Protein 8S87 (pdb70)

InterPro domains:
  IPR006133 DNA-directed DNA polymerase, family B, exonuclease domain [PF03104] (130-278)
  IPR006134 DNA-directed DNA polymerase, family B, multifunctional domain [PF00136] (351-746)
  IPR006172 DNA-directed DNA polymerase, family B [PR00106] (400-413)
  IPR006172 DNA-directed DNA polymerase, family B [PR00106] (483-495)
  IPR006172 DNA-directed DNA polymerase, family B [PR00106] (536-544)
  IPR006172 DNA-directed DNA polymerase, family B [SM00486] (133-550)
  IPR012337 Ribonuclease H-like superfamily [SSF53098] (1-347)
  IPR017964 DNA-directed DNA polymerase, family B, conserved site [PS00116] (538-546)
  IPR023211 DNA polymerase, palm domain superfamily [G3DSA:3.90.1600.10] (383-595)
  IPR036397 Ribonuclease H superfamily [G3DSA:3.30.420.10] (131-347)
  IPR042087 DNA polymerase family B, thumb domain [G3DSA:1.10.132.60] (607-773)
  IPR043502 DNA/RNA polymerase superfamily [SSF56672] (349-761)
  IPR050240 DNA polymerase type-B [PTHR10322] (3-769)

Sequence (753 aa):
MILDTDYITEDGKPVIRIFKKENGEFKIEYDRTFEPYFYALLKDDSAIEEVKKITAERHGTVVTVKRVEKVQKKFLGRPVEVWKLYFTHPQDQPAIRDKIREHPAVIDIYEYDTPFAKRYLIDKGLVPMEGDEELKMLAFAIATLYHEGEEFAEGPILMISYADEEGARVITWKNVDLPYVDVVSTEREMIKRFLRRVVKEKDPDVLITYNGDNFDFAYLKKRCEKLGINFALGRDGSEPKIQRMGDRFAVEVKGRIHFDLYPVIRRRTINLPTYTLEAVYEAVFGQPKEKVYAEEITTAWETGENLERVARYSMEDAKVTYELGKEFLPMEAQLSRLIGQSLWDVSRSSTGNLVEWFLLRKAYERNELAPNKPDEKELARRRVKEPERGLWENIVYLDFRSLYPSIIITHNVSPDTLNREGCCGEYDVAPQVGHRFCKDLPGFIPSLLGDLLEERQKIKKKMKATIDPIERKLLDYRQRLIKILANSVYGHMGFENARWYCKECAESVTAWGREYLTMTIKEIEEKYGFKVIYSDTDGFFATIPGADAETVKKKAMEFLKYINAKLPGALELEYEGFYKRGFFVTKKKYAVIDEEGKITTRGLEIVRRDWSEIAKETQARVLEALLKDGDVEKAVRIVKEVTEKLSKYEVPPEKLVIHKQITRDLKDYKATGPHVAVAKRLAARGVKIRPGTVISYIVLKGSGRIGDRAIPFDEFDPTKHRYDAEYYIEKQVLPAVERRILRAFGYRKEDLRYQKT

Secondary structure (DSSP, 8-state):
-EEEEEEEEETTEEEEEEEEEETTEEEEEEE-----EEEEEES-GGGHHHHTT-EEEETTEEEE--EEEEEEEEETTEEEEEEEEE-SSTTHHHHHHHHHHHSTTEEEEES----HHHHHHHHTT--TT-SS----EEEEEEEE---TT--TT-SPEEEEEEEETTEEEEEESS----TTEEE-SSHHHHHHHHHHHHHHH--SEEEESSTTTTHHHHHHHHHHHHT-----STTSPPPEEEEETTEEEEE-TTSEEEEHHHHHHHHS--S---HHHHHHHHHSS--PPPPHHHHHHHHHH--SHHHHHHHHHHHHHHHHHHHHHHHHHHHHHHHHHTS-HHHHTT--HHHHHHHHHHHHHHHTTBPPPPPPPHHHHHHT---PPPPS-EEEEEEEEESSHHHHHHHHHT--TTTBT-TT-S-EEE-TTT--EEE-SS--HHHHHHHHHHHHHHHHHHHHHT---HHHHHHHHHHHHHHHHHHHHHHHHHH-TT-TT--HHHHHHHHHHHHHHHHHHHHHHHHHH--EEEEE-SSEEEEE-TT--HHHHHHHHHHHHHHHHHHS-TT--EEEEEEEEEEEEEETTEEEEE-TTS-EEEES----STTS-HHHHHHHHHHHHHHHTS--HHHHHHHHHHHHHHHHTT-S-GGGG-EEEE--S-SSS-----HHHHHHHHHHHHT----TT-EEEEEEBSSSS-HHHHEEEGGG--TTT--B-HHHIIIIIIHHHHHHHHHTTT--GGGGSPPP-

Nearest PDB structures (foldseek):
  8s87-assembly1_A  TM=1.001E+00  e=0.000E+00  Thermococcus kodakarensis KOD1
  8s84-assembly1_A  TM=8.882E-01  e=0.000E+00  Thermococcus kodakarensis KOD1
  7rsu-assembly1_A  TM=8.737E-01  e=0.000E+00  Thermococcus kodakarensis
  5omv-assembly1_A  TM=8.494E-01  e=0.000E+00  Thermococcus sp. 9oN-7
  5h12-assembly1_A  TM=9.561E-01  e=0.000E+00  Pyrococcus

Foldseek 3Di:
DWFAWDWDADPNATKIWTWDQPPNDIDIDIDRPDWDKWKWDFQDPVCVVVLQAQWFDDPHDIWGFPDKDWDWFDDLRDIDIIIITTGRYLVSLVGGVVVSCPDPGTVHMAPRDDHPGLVVLLLVVHFPLDDDDDFFEKEKDWAWQDDPPDDALPTATAWMKMQGPVAIAIEGADDDDDPRYDHDPDSVVRLVVVLVVCVVSVTQEYEYACCFAHDLVSVVVVCVVVVHQCQNAPVSHHWDWDAPDVRIGIDRHSHAYHHCHLLQVVVDDDPDRDLQVSLCVVVVDGDDDDDNVNCNVCVVVVPPVNVVRVSRRVNNVSRNVVCVVRVLLLSLLRRQLRHHSNDSSNDDLQVSLQSSLVSLCSVRRHGFFDFDDPVQLVVLPDDWFAFAKDFLKFKKFKDLQLLQLCLQQLQFSSQWPDPPAPDWDAFPPLGITGGDPDRHSLNVVLVVLVVVLVVLVVVLVVDDPVVVNVSSVSNSVSSSVSSVSSLVLLSDSRHRRHDNSSNVSSQRVQVVLQVVLQVCCCPVPQKDWGDDDRTMTMIANPPDDNVVRVVSVVVSQVVSQVVDTGNIHMDTDAIFRMWGGLTVQFIWTAHPVGDIDTTPAQDDDLQAFQLQNVLLVVLRCCCHVVVHNVVNLVSLQVSLVCLVVLNDPLNRQKGKDFDAQPLVPDDPPDLQSLQVVVCVVVPHDHDGGDIFIWFQFDDDDDSNVGIYGSVPDDPVPTRGDSVCCLPVHNLVSCQSVCVSVVDHSPSRYDDDD

Solvent-accessible surface area: 36309 Å² total; per-residue (Å²): 27,16,1,16,12,14,52,67,74,69,149,39,103,5,2,1,15,9,1,35,22,70,134,52,100,46,100,44,75,107,24,129,108,23,44,3,9,0,7,0,45,15,138,84,75,90,14,13,96,106,0,82,150,17,59,14,117,58,168,64,81,105,4,66,11,77,99,27,71,66,29,104,22,77,51,121,23,105,95,45,84,1,32,40,0,20,0,52,8,15,83,8,15,73,32,0,49,75,96,0,79,135,24,106,11,9,82,43,0,16,9,32,66,19,72,13,14,36,10,10,2,3,18,93,52,53,39,0,11,78,63,135,39,148,34,90,25,1,0,1,11,19,7,20,29,111,70,151,85,78,143,83,8,91,8,24,0,1,0,0,0,16,2,11,123,151,36,15,77,0,0,0,62,68,115,6,119,45,118,38,15,28,67,26,83,63,14,92,62,0,0,77,84,0,28,113,13,1,148,125,31,59,0,0,0,0,0,0,33,42,0,11,44,69,11,7,43,10,0,106,99,10,5,116,140,44,57,16,109,5,35,2,6,41,61,48,33,84,26,108,67,44,167,66,73,138,111,110,0,5,25,1,20,1,15,0,0,0,1,0,50,34,1,0,126,102,79,42,142,36,129,41,32,70,18,17,31,0,34,79,54,43,72,59,114,104,19,85,79,3,53,40,92,39,13,9,73,4,16,108,84,38,118,105,13,91,73,3,0,90,19,3,29,48,16,0,93,10,1,15,46,0,0,93,92,23,10,41,51,13,13,18,25,0,67,11,2,1,1,2,0,20,18,0,0,29,8,63,98,22,76,12,6,21,41,7,0,8,13,38,1,89,94,62,52,31,7,0,34,31,72,18,90,134,156,46,33,81,159,25,214,184,169,109,12,67,155,25,53,48,89,12,0,0,40,0,23,8,89,16,8,43,0,1,0,0,50,20,16,11,0,0,27,20,5,35,90,58,150,88,30,78,98,99,31,72,2,24,166,50,38,33,124,0,3,62,73,99,105,1,5,0,5,42,2,0,24,82,10,39,131,61,31,104,109,9,76,146,92,22,182,75,16,159,69,95,122,57,98,99,67,35,34,26,29,9,97,16,0,85,101,9,1,54,26,0,41,36,9,0,29,95,69,44,0,20,14,35,7,67,62,0,10,67,0,0,34,2,7,1,132,74,14,16,79,46,0,31,118,13,0,59,113,99,52,46,7,72,15,3,11,34,36,71,51,0,0,7,0,4,32,81,89,26,89,15,116,56,0,46,137,80,0,101,76,0,10,164,70,0,38,93,98,9,49,70,31,4,53,2,58,70,88,15,21,43,80,41,0,1,3,33,29,121,95,82,36,0,2,8,25,99,136,35,136,58,70,35,108,47,2,106,14,107,121,154,34,28,0,91,8,0,66,64,0,4,53,79,0,6,69,3,0,1,106,65,27,50,31,120,77,0,7,136,15,0,68,92,8,2,61,89,0,56,116,76,89,8,55,34,102,53,0,13,0,73,74,75,1,92,100,81,21,175,63,30,150,75,71,11,22,7,4,29,0,0,102,80,28,39,91,153,66,73,130,26,47,63,28,30,93,5,35,9,0,0,21,135,47,106,47,128,44,3,91,37,0,29,10,66,126,71,25,49,90,120,155,54,154,8,20,10,69,26,0,1,32,120,7,0,0,25,0,0,45,87,0,0,146,11,35,54,57,170,53,123,63,0,27,123,167,116,181

Organism: Thermococcus kodakarensis (strain ATCC BAA-918 / JCM 12380 / KOD1) (NCBI:txid69014)

B-factor: mean 66.78, std 21.39, range [34.03, 188.46]

Structure (mmCIF, N/CA/C/O backbone):
data_8S87
#
_entry.id   8S87
#
_cell.length_a   74.424
_cell.length_b   110.629
_cell.length_c   111.363
_cell.angle_alpha   90.00
_cell.angle_beta   90.00
_cell.angle_gamma   90.00
#
_symmetry.space_group_name_H-M   'P 21 21 21'
#
loop_
_entity.id
_entity.type
_entity.pdbx_description
1 polymer 'DNA polymerase'
2 non-polymer 'MAGNESIUM ION'
3 non-polymer 'SULFATE ION'
4 non-polymer 'SODIUM ION'
5 non-polymer GLYCEROL
6 water water
#
loop_
_atom_site.group_PDB
_atom_site.id
_atom_site.type_symbol
_atom_site.label_atom_id
_atom_site.label_alt_id
_atom_site.label_comp_id
_atom_site.label_asym_id
_atom_site.label_entity_id
_atom_site.label_seq_id
_atom_site.pdbx_PDB_ins_code
_atom_site.Cartn_x
_atom_site.Cartn_y
_atom_site.Cartn_z
_atom_site.occupancy
_atom_site.B_iso_or_equiv
_atom_site.auth_seq_id
_atom_site.auth_comp_id
_atom_site.auth_asym_id
_atom_site.auth_atom_id
_atom_site.pdbx_PDB_model_num
ATOM 1 N N . MET A 1 1 ? 2.515 5.889 -12.196 1.00 58.28 1 MET A N 1
ATOM 2 C CA . MET A 1 1 ? 1.409 6.718 -11.678 1.00 54.15 1 MET A CA 1
ATOM 3 C C . MET A 1 1 ? 0.141 6.374 -12.445 1.00 52.39 1 MET A C 1
ATOM 4 O O . MET A 1 1 ? 0.185 6.307 -13.649 1.00 52.02 1 MET A O 1
ATOM 20 N N . ILE A 1 2 ? -0.980 6.171 -11.750 1.00 44.97 2 ILE A N 1
ATOM 21 C CA . ILE A 1 2 ? -2.223 5.832 -12.406 1.00 44.50 2 ILE A CA 1
ATOM 22 C C . ILE A 1 2 ? -2.937 7.113 -12.826 1.00 49.46 2 ILE A C 1
ATOM 23 O O . ILE A 1 2 ? -3.145 8.040 -12.025 1.00 44.69 2 ILE A O 1
ATOM 39 N N . LEU A 1 3 ? -3.319 7.164 -14.100 1.00 45.00 3 LEU A N 1
ATOM 40 C CA . LEU A 1 3 ? -4.017 8.324 -14.643 1.00 45.18 3 LEU A CA 1
ATOM 41 C C . LEU A 1 3 ? -5.517 8.163 -14.625 1.00 41.68 3 LEU A C 1
ATOM 42 O O . LEU A 1 3 ? -6.230 9.125 -14.340 1.00 49.00 3 LEU A O 1
ATOM 58 N N . ASP A 1 4 ? -6.018 6.992 -15.006 1.00 42.87 4 ASP A N 1
ATOM 59 C CA . ASP A 1 4 ? -7.456 6.802 -15.201 1.00 40.04 4 ASP A CA 1
ATOM 60 C C . ASP A 1 4 ? -7.667 5.284 -15.236 1.00 40.80 4 ASP A C 1
ATOM 61 O O . ASP A 1 4 ? -6.712 4.506 -15.410 1.00 37.85 4 ASP A O 1
ATOM 70 N N . THR A 1 5 ? -8.936 4.881 -15.160 1.00 39.20 5 THR A N 1
ATOM 71 C CA . THR A 1 5 ? -9.332 3.514 -15.416 1.00 39.30 5 THR A CA 1
ATOM 72 C C . THR A 1 5 ? -10.685 3.505 -16.089 1.00 38.91 5 THR A C 1
ATOM 73 O O . THR A 1 5 ? -11.510 4.407 -15.867 1.00 38.62 5 THR A O 1
ATOM 84 N N . ASP A 1 6 ? -10.900 2.481 -16.921 1.00 39.75 6 ASP A N 1
ATOM 85 C CA . ASP A 1 6 ? -12.186 2.305 -17.596 1.00 39.30 6 ASP A CA 1
ATOM 86 C C . ASP A 1 6 ? -12.335 0.816 -17.805 1.00 40.00 6 ASP A C 1
ATOM 87 O O . ASP A 1 6 ? -11.533 0.040 -17.274 1.00 40.33 6 ASP A O 1
ATOM 96 N N . TYR A 1 7 ? -13.351 0.414 -18.570 1.00 39.95 7 TYR A N 1
ATOM 97 C CA . TYR A 1 7 ? -13.431 -0.942 -19.111 1.00 43.84 7 TYR A CA 1
ATOM 98 C C . TYR A 1 7 ? -13.938 -0.937 -20.576 1.00 40.56 7 TYR A C 1
ATOM 99 O O . TYR A 1 7 ? -14.774 -0.121 -21.000 1.00 38.41 7 TYR A O 1
ATOM 117 N N . ILE A 1 8 ? -13.504 -1.949 -21.294 1.00 42.74 8 ILE A N 1
ATOM 118 C CA . ILE A 1 8 ? -14.096 -2.342 -22.552 1.00 49.43 8 ILE A CA 1
ATOM 119 C C . ILE A 1 8 ? -14.725 -3.703 -22.349 1.00 47.45 8 ILE A C 1
ATOM 120 O O . ILE A 1 8 ? -14.436 -4.414 -21.397 1.00 43.31 8 ILE A O 1
ATOM 136 N N . THR A 1 9 ? -15.604 -4.064 -23.258 1.00 43.57 9 THR A N 1
ATOM 137 C CA . THR A 1 9 ? -16.258 -5.370 -23.259 1.00 46.59 9 THR A CA 1
ATOM 138 C C . THR A 1 9 ? -15.662 -6.318 -24.307 1.00 48.60 9 THR A C 1
ATOM 139 O O . THR A 1 9 ? -15.445 -5.962 -25.470 1.00 44.29 9 THR A O 1
ATOM 150 N N . GLU A 1 10 ? -15.327 -7.501 -23.864 1.00 44.18 10 GLU A N 1
ATOM 151 C CA . GLU A 1 10 ? -14.616 -8.489 -24.658 1.00 52.88 10 GLU A CA 1
ATOM 152 C C . GLU A 1 10 ? -15.393 -9.779 -24.453 1.00 56.88 10 GLU A C 1
ATOM 153 O O . GLU A 1 10 ? -15.495 -10.308 -23.324 1.00 49.79 10 GLU A O 1
ATOM 165 N N . ASP A 1 11 ? -16.037 -10.208 -25.533 1.00 52.13 11 ASP A N 1
ATOM 166 C CA . ASP A 1 11 ? -16.871 -11.415 -25.516 1.00 55.26 11 ASP A CA 1
ATOM 167 C C . ASP A 1 11 ? -17.889 -11.322 -24.376 1.00 48.62 11 ASP A C 1
ATOM 168 O O . ASP A 1 11 ? -18.240 -12.301 -23.757 1.00 47.85 11 ASP A O 1
ATOM 177 N N . GLY A 1 12 ? -18.446 -10.133 -24.194 1.00 45.86 12 GLY A N 1
ATOM 178 C CA . GLY A 1 12 ? -19.512 -9.887 -23.273 1.00 48.28 12 GLY A CA 1
ATOM 179 C C . GLY A 1 12 ? -19.059 -9.774 -21.840 1.00 48.71 12 GLY A C 1
ATOM 180 O O . GLY A 1 12 ? -19.920 -9.758 -20.978 1.00 45.76 12 GLY A O 1
ATOM 184 N N . LYS A 1 13 ? -17.746 -9.754 -21.571 1.00 46.16 13 LYS A N 1
ATOM 185 C CA . LYS A 1 13 ? -17.142 -9.648 -20.250 1.00 51.30 13 LYS A CA 1
ATOM 186 C C . LYS A 1 13 ? -16.291 -8.388 -20.114 1.00 48.71 13 LYS A C 1
ATOM 187 O O . LYS A 1 13 ? -15.598 -7.973 -21.064 1.00 44.07 13 LYS A O 1
ATOM 206 N N . PRO A 1 14 ? -16.287 -7.782 -18.935 1.00 46.13 14 PRO A N 1
ATOM 207 C CA . PRO A 1 14 ? -15.552 -6.528 -18.768 1.00 41.35 14 PRO A CA 1
ATOM 208 C C . PRO A 1 14 ? -14.065 -6.779 -18.686 1.00 40.63 14 PRO A C 1
ATOM 209 O O . PRO A 1 14 ? -13.610 -7.700 -18.017 1.00 41.98 14 PRO A O 1
ATOM 220 N N . VAL A 1 15 ? -13.302 -5.894 -19.302 1.00 39.65 15 VAL A N 1
ATOM 221 C CA . VAL A 1 15 ? -11.834 -5.907 -19.277 1.00 42.40 15 VAL A CA 1
ATOM 222 C C . VAL A 1 15 ? -11.414 -4.544 -18.722 1.00 43.50 15 VAL A C 1
ATOM 223 O O . VAL A 1 15 ? -11.578 -3.494 -19.374 1.00 42.23 15 VAL A O 1
ATOM 236 N N . ILE A 1 16 ? -10.938 -4.538 -17.486 1.00 42.86 16 ILE A N 1
ATOM 237 C CA . ILE A 1 16 ? -10.515 -3.283 -16.894 1.00 36.29 16 ILE A CA 1
ATOM 238 C C . ILE A 1 16 ? -9.240 -2.872 -17.602 1.00 39.40 16 ILE A C 1
ATOM 239 O O . ILE A 1 16 ? -8.330 -3.684 -17.796 1.00 41.80 16 ILE A O 1
ATOM 255 N N . ARG A 1 17 ? -9.151 -1.608 -17.951 1.00 36.22 17 ARG A N 1
ATOM 256 C CA . ARG A 1 17 ? -7.907 -0.992 -18.372 1.00 41.50 17 ARG A CA 1
ATOM 257 C C . ARG A 1 17 ? -7.499 0.009 -17.315 1.00 43.06 17 ARG A C 1
ATOM 258 O O . ARG A 1 17 ? -8.319 0.844 -16.881 1.00 45.16 17 ARG A O 1
ATOM 279 N N . ILE A 1 18 ? -6.213 -0.012 -16.998 1.00 40.32 18 ILE A N 1
ATOM 280 C CA . ILE A 1 18 ? -5.607 0.927 -16.100 1.00 45.06 18 ILE A CA 1
ATOM 281 C C . ILE A 1 18 ? -4.576 1.722 -16.885 1.00 41.56 18 ILE A C 1
ATOM 282 O O . ILE A 1 18 ? -3.527 1.193 -17.275 1.00 43.92 18 ILE A O 1
ATOM 298 N N . PHE A 1 19 ? -4.830 2.997 -17.051 1.00 47.08 19 PHE A N 1
ATOM 299 C CA . PHE A 1 19 ? -3.943 3.866 -17.817 1.00 51.12 19 PHE A CA 1
ATOM 300 C C . PHE A 1 19 ? -2.891 4.454 -16.883 1.00 50.12 19 PHE A C 1
ATOM 301 O O . PHE A 1 19 ? -3.240 5.132 -15.903 1.00 46.26 19 PHE A O 1
ATOM 318 N N . LYS A 1 20 ? -1.619 4.202 -17.200 1.00 48.80 20 LYS A N 1
ATOM 319 C CA . LYS A 1 20 ? -0.524 4.524 -16.327 1.00 51.83 20 LYS A CA 1
ATOM 320 C C . LYS A 1 20 ? 0.546 5.274 -17.075 1.00 57.55 20 LYS A C 1
ATOM 321 O O . LYS A 1 20 ? 0.693 5.134 -18.272 1.00 55.62 20 LYS A O 1
ATOM 340 N N . LYS A 1 21 ? 1.303 6.070 -16.334 1.00 57.79 21 LYS A N 1
ATOM 341 C CA . LYS A 1 21 ? 2.483 6.737 -16.862 1.00 62.71 21 LYS A CA 1
ATOM 342 C C . LYS A 1 21 ? 3.604 6.403 -15.885 1.00 64.60 21 LYS A C 1
ATOM 343 O O . LYS A 1 21 ? 3.554 6.820 -14.720 1.00 58.14 21 LYS A O 1
ATOM 362 N N . GLU A 1 22 ? 4.549 5.563 -16.325 1.00 66.35 22 GLU A N 1
ATOM 363 C CA . GLU A 1 22 ? 5.644 5.109 -15.469 1.00 66.48 22 GLU A CA 1
ATOM 364 C C . GLU A 1 22 ? 6.984 5.242 -16.172 1.00 69.02 22 GLU A C 1
ATOM 365 O O . GLU A 1 22 ? 7.153 4.757 -17.294 1.00 73.06 22 GLU A O 1
ATOM 377 N N . ASN A 1 23 ? 7.944 5.860 -15.492 1.00 72.53 23 ASN A N 1
ATOM 378 C CA . ASN A 1 23 ? 9.289 6.025 -16.022 1.00 74.26 23 ASN A CA 1
ATOM 379 C C . ASN A 1 23 ? 9.230 6.760 -17.369 1.00 78.01 23 ASN A C 1
ATOM 380 O O . ASN A 1 23 ? 9.911 6.399 -18.333 1.00 83.18 23 ASN A O 1
ATOM 391 N N . GLY A 1 24 ? 8.380 7.791 -17.438 1.00 79.31 24 GLY A N 1
ATOM 392 C CA . GLY A 1 24 ? 8.250 8.573 -18.653 1.00 81.17 24 GLY A CA 1
ATOM 393 C C . GLY A 1 24 ? 7.628 7.862 -19.823 1.00 77.76 24 GLY A C 1
ATOM 394 O O . GLY A 1 24 ? 7.857 8.264 -20.966 1.00 84.61 24 GLY A O 1
ATOM 398 N N . GLU A 1 25 ? 6.846 6.814 -19.580 1.00 74.44 25 GLU A N 1
ATOM 399 C CA . GLU A 1 25 ? 6.222 6.077 -20.663 1.00 74.86 25 GLU A CA 1
ATOM 400 C C . GLU A 1 25 ? 4.781 5.729 -20.320 1.00 68.00 25 GLU A C 1
ATOM 401 O O . GLU A 1 25 ? 4.480 5.279 -19.211 1.00 69.22 25 GLU A O 1
ATOM 413 N N . PHE A 1 26 ? 3.898 5.924 -21.284 1.00 58.94 26 PHE A N 1
ATOM 414 C CA . PHE A 1 26 ? 2.520 5.479 -21.157 1.00 58.26 26 PHE A CA 1
ATOM 415 C C . PHE A 1 26 ? 2.408 3.963 -21.271 1.00 56.95 26 PHE A C 1
ATOM 416 O O . PHE A 1 26 ? 3.140 3.321 -22.028 1.00 52.75 26 PHE A O 1
ATOM 433 N N . LYS A 1 27 ? 1.498 3.389 -20.489 1.00 54.46 27 LYS A N 1
ATOM 434 C CA . LYS A 1 27 ? 1.289 1.943 -20.456 1.00 53.74 27 LYS A CA 1
ATOM 435 C C . LYS A 1 27 ? -0.175 1.690 -20.126 1.00 51.50 27 LYS A C 1
ATOM 436 O O . LYS A 1 27 ? -0.795 2.412 -19.316 1.00 52.99 27 LYS A O 1
ATOM 455 N N . ILE A 1 28 ? -0.716 0.639 -20.729 1.00 42.44 28 ILE A N 1
ATOM 456 C CA . ILE A 1 28 ? -2.074 0.187 -20.438 1.00 46.28 28 ILE A CA 1
ATOM 457 C C . ILE A 1 28 ? -1.962 -1.205 -19.846 1.00 51.43 28 ILE A C 1
ATOM 458 O O . ILE A 1 28 ? -1.470 -2.113 -20.516 1.00 56.32 28 ILE A O 1
ATOM 474 N N . GLU A 1 29 ? -2.392 -1.377 -18.587 1.00 48.30 29 GLU A N 1
ATOM 475 C CA . GLU A 1 29 ? -2.488 -2.701 -17.977 1.00 45.83 29 GLU A CA 1
ATOM 476 C C . GLU A 1 29 ? -3.922 -3.195 -18.081 1.00 44.21 29 GLU A C 1
ATOM 477 O O . GLU A 1 29 ? -4.872 -2.423 -17.926 1.00 45.28 29 GLU A O 1
ATOM 489 N N . TYR A 1 30 ? -4.081 -4.475 -18.383 1.00 46.14 30 TYR A N 1
ATOM 490 C CA . TYR A 1 30 ? -5.400 -5.076 -18.487 1.00 48.97 30 TYR A CA 1
ATOM 491 C C . TYR A 1 30 ? -5.635 -6.015 -17.319 1.00 43.59 30 TYR A C 1
ATOM 492 O O . TYR A 1 30 ? -4.704 -6.668 -16.868 1.00 44.75 30 TYR A O 1
ATOM 510 N N . ASP A 1 31 ? -6.883 -6.084 -16.855 1.00 44.24 31 ASP A N 1
ATOM 511 C CA . ASP A 1 31 ? -7.304 -7.023 -15.814 1.00 46.47 31 ASP A CA 1
ATOM 512 C C . ASP A 1 31 ? -8.664 -7.563 -16.196 1.00 41.01 31 ASP A C 1
ATOM 513 O O . ASP A 1 31 ? -9.621 -6.794 -16.314 1.00 45.40 31 ASP A O 1
ATOM 522 N N . ARG A 1 32 ? -8.720 -8.852 -16.502 1.00 44.50 32 ARG A N 1
ATOM 523 C CA . ARG A 1 32 ? -9.950 -9.538 -16.872 1.00 47.03 32 ARG A CA 1
ATOM 524 C C . ARG A 1 32 ? -10.560 -10.339 -15.721 1.00 50.14 32 ARG A C 1
ATOM 525 O O . ARG A 1 32 ? -11.590 -11.022 -15.925 1.00 48.15 32 ARG A O 1
ATOM 546 N N . THR A 1 33 ? -9.977 -10.238 -14.513 1.00 45.76 33 THR A N 1
ATOM 547 C CA . THR A 1 33 ? -10.391 -11.084 -13.389 1.00 52.73 33 THR A CA 1
ATOM 548 C C . THR A 1 33 ? -11.421 -10.440 -12.464 1.00 51.60 33 THR A C 1
ATOM 549 O O . THR A 1 33 ? -11.917 -11.117 -11.564 1.00 50.44 33 THR A O 1
ATOM 560 N N . PHE A 1 34 ? -11.766 -9.173 -12.649 1.00 51.52 34 PHE A N 1
ATOM 561 C CA . PHE A 1 34 ? -12.616 -8.492 -11.686 1.00 50.80 34 PHE A CA 1
ATOM 562 C C . PHE A 1 34 ? -14.065 -8.626 -12.113 1.00 51.29 34 PHE A C 1
ATOM 563 O O . PHE A 1 34 ? -14.364 -8.500 -13.301 1.00 50.24 34 PHE A O 1
ATOM 580 N N . GLU A 1 35 ? -14.967 -8.885 -11.142 1.00 45.66 35 GLU A N 1
ATOM 581 C CA . GLU A 1 35 ? -16.360 -9.193 -11.453 1.00 48.23 35 GLU A CA 1
ATOM 582 C C . GLU A 1 35 ? -17.371 -8.205 -10.865 1.00 53.00 35 GLU A C 1
ATOM 583 O O . GLU A 1 35 ? -17.334 -7.919 -9.649 1.00 44.32 35 GLU A O 1
ATOM 595 N N . PRO A 1 36 ? -18.317 -7.703 -11.683 1.00 51.99 36 PRO A N 1
ATOM 596 C CA . PRO A 1 36 ? -19.387 -6.852 -11.141 1.00 49.41 36 PRO A CA 1
ATOM 597 C C . PRO A 1 36 ? -20.088 -7.584 -10.013 1.00 46.38 36 PRO A C 1
ATOM 598 O O . PRO A 1 36 ? -20.276 -8.801 -10.120 1.00 39.28 36 PRO A O 1
ATOM 609 N N . TYR A 1 37 ? -20.599 -6.818 -9.020 1.00 38.60 37 TYR A N 1
ATOM 610 C CA . TYR A 1 37 ? -21.376 -7.430 -7.925 1.00 44.27 37 TYR A CA 1
ATOM 611 C C . TYR A 1 37 ? -22.149 -6.360 -7.183 1.00 42.07 37 TYR A C 1
ATOM 612 O O . TYR A 1 37 ? -21.805 -5.173 -7.250 1.00 39.99 37 TYR A O 1
ATOM 630 N N . PHE A 1 38 ? -23.188 -6.791 -6.459 1.00 42.96 38 PHE A N 1
ATOM 631 C CA . PHE A 1 38 ? -23.707 -6.009 -5.330 1.00 41.11 38 PHE A CA 1
ATOM 632 C C . PHE A 1 38 ? -24.239 -6.958 -4.252 1.00 43.07 38 PHE A C 1
ATOM 633 O O . PHE A 1 38 ? -24.151 -8.178 -4.382 1.00 39.98 38 PHE A O 1
ATOM 650 N N . TYR A 1 39 ? -24.740 -6.386 -3.151 1.00 41.54 39 TYR A N 1
ATOM 651 C CA . TYR A 1 39 ? -25.124 -7.169 -1.976 1.00 40.39 39 TYR A CA 1
ATOM 652 C C . TYR A 1 39 ? -26.645 -7.204 -1.787 1.00 42.65 39 TYR A C 1
ATOM 653 O O . TYR A 1 39 ? -27.352 -6.255 -2.117 1.00 44.96 39 TYR A O 1
ATOM 671 N N . ALA A 1 40 ? -27.156 -8.299 -1.228 1.00 42.93 40 ALA A N 1
ATOM 672 C CA . ALA A 1 40 ? -28.564 -8.401 -0.866 1.00 42.21 40 ALA A CA 1
ATOM 673 C C . ALA A 1 40 ? -28.642 -8.961 0.550 1.00 49.83 40 ALA A C 1
ATOM 674 O O . ALA A 1 40 ? -27.848 -9.833 0.908 1.00 48.00 40 ALA A O 1
ATOM 681 N N . LEU A 1 41 ? -29.549 -8.400 1.362 1.00 46.14 41 LEU A N 1
ATOM 682 C CA . LEU A 1 41 ? -29.951 -8.931 2.651 1.00 48.87 41 LEU A CA 1
ATOM 683 C C . LEU A 1 41 ? -31.295 -9.620 2.451 1.00 50.87 41 LEU A C 1
ATOM 684 O O . LEU A 1 41 ? -32.230 -9.024 1.902 1.00 51.15 41 LEU A O 1
ATOM 700 N N . LEU A 1 42 ? -31.389 -10.867 2.895 1.00 56.03 42 LEU A N 1
ATOM 701 C CA . LEU A 1 42 ? -32.576 -11.684 2.685 1.00 64.52 42 LEU A CA 1
ATOM 702 C C . LEU A 1 42 ? -33.257 -11.993 4.015 1.00 66.55 42 LEU A C 1
ATOM 703 O O . LEU A 1 42 ? -32.643 -11.920 5.082 1.00 60.93 42 LEU A O 1
ATOM 719 N N . LYS A 1 43 ? -34.552 -12.313 3.940 1.00 67.18 43 LYS A N 1
ATOM 720 C CA . LYS A 1 43 ? -35.311 -12.651 5.140 1.00 77.39 43 LYS A CA 1
ATOM 721 C C . LYS A 1 43 ? -34.983 -14.068 5.581 1.00 77.86 43 LYS A C 1
ATOM 722 O O . LYS A 1 43 ? -34.713 -14.312 6.754 1.00 81.16 43 LYS A O 1
ATOM 741 N N . ASP A 1 44 ? -34.983 -15.010 4.642 1.00 82.28 44 ASP A N 1
ATOM 742 C CA . ASP A 1 44 ? -34.645 -16.411 4.887 1.00 86.93 44 ASP A CA 1
ATOM 743 C C . ASP A 1 44 ? -33.521 -16.793 3.939 1.00 84.37 44 ASP A C 1
ATOM 744 O O . ASP A 1 44 ? -33.690 -16.751 2.706 1.00 81.32 44 ASP A O 1
ATOM 753 N N . ASP A 1 45 ? -32.369 -17.129 4.515 1.00 76.86 45 ASP A N 1
ATOM 754 C CA . ASP A 1 45 ? -31.261 -17.636 3.719 1.00 83.47 45 ASP A CA 1
ATOM 755 C C . ASP A 1 45 ? -31.750 -18.630 2.665 1.00 85.34 45 ASP A C 1
ATOM 756 O O . ASP A 1 45 ? -31.240 -18.659 1.534 1.00 80.44 45 ASP A O 1
ATOM 765 N N . SER A 1 46 ? -32.763 -19.428 3.035 1.00 86.59 46 SER A N 1
ATOM 766 C CA . SER A 1 46 ? -33.318 -20.432 2.138 1.00 81.73 46 SER A CA 1
ATOM 767 C C . SER A 1 46 ? -33.718 -19.848 0.794 1.00 83.39 46 SER A C 1
ATOM 768 O O . SER A 1 46 ? -33.586 -20.524 -0.235 1.00 80.16 46 SER A O 1
ATOM 776 N N . ALA A 1 47 ? -34.187 -18.595 0.775 1.00 74.99 47 ALA A N 1
ATOM 777 C CA . ALA A 1 47 ? -34.693 -18.013 -0.463 1.00 76.68 47 ALA A CA 1
ATOM 778 C C . ALA A 1 47 ? -33.605 -17.771 -1.502 1.00 70.77 47 ALA A C 1
ATOM 779 O O . ALA A 1 47 ? -33.932 -17.458 -2.653 1.00 71.85 47 ALA A O 1
ATOM 786 N N . ILE A 1 48 ? -32.332 -17.909 -1.131 1.00 70.90 48 ILE A N 1
ATOM 787 C CA . ILE A 1 48 ? -31.238 -17.658 -2.068 1.00 66.90 48 ILE A CA 1
ATOM 788 C C . ILE A 1 48 ? -31.421 -18.463 -3.334 1.00 67.15 48 ILE A C 1
ATOM 789 O O . ILE A 1 48 ? -31.002 -18.036 -4.405 1.00 64.15 48 ILE A O 1
ATOM 805 N N . GLU A 1 49 ? -32.046 -19.634 -3.240 1.00 68.68 49 GLU A N 1
ATOM 806 C CA . GLU A 1 49 ? -32.166 -20.488 -4.414 1.00 72.95 49 GLU A CA 1
ATOM 807 C C . GLU A 1 49 ? -33.164 -19.912 -5.405 1.00 73.48 49 GLU A C 1
ATOM 808 O O . GLU A 1 49 ? -32.948 -19.982 -6.623 1.00 72.36 49 GLU A O 1
ATOM 820 N N . GLU A 1 50 ? -34.243 -19.305 -4.896 1.00 73.66 50 GLU A N 1
ATOM 821 C CA . GLU A 1 50 ? -35.131 -18.529 -5.757 1.00 72.15 50 GLU A CA 1
ATOM 822 C C . GLU A 1 50 ? -34.430 -17.272 -6.273 1.00 70.89 50 GLU A C 1
ATOM 823 O O . GLU A 1 50 ? -34.492 -16.946 -7.474 1.00 66.63 50 GLU A O 1
ATOM 835 N N . VAL A 1 51 ? -33.727 -16.571 -5.379 1.00 69.37 51 VAL A N 1
ATOM 836 C CA . VAL A 1 51 ? -33.105 -15.309 -5.764 1.00 72.62 51 VAL A CA 1
ATOM 837 C C . VAL A 1 51 ? -32.030 -15.555 -6.813 1.00 68.25 51 VAL A C 1
ATOM 838 O O . VAL A 1 51 ? -31.798 -14.718 -7.704 1.00 65.03 51 VAL A O 1
ATOM 851 N N . LYS A 1 52 ? -31.365 -16.704 -6.732 1.00 70.40 52 LYS A N 1
ATOM 852 C CA . LYS A 1 52 ? -30.349 -17.053 -7.714 1.00 70.21 52 LYS A CA 1
ATOM 853 C C . LYS A 1 52 ? -30.936 -17.266 -9.098 1.00 67.43 52 LYS A C 1
ATOM 854 O O . LYS A 1 52 ? -30.193 -17.221 -10.081 1.00 62.39 52 LYS A O 1
ATOM 873 N N . LYS A 1 53 ? -32.237 -17.500 -9.199 1.00 67.56 53 LYS A N 1
ATOM 874 C CA . LYS A 1 53 ? -32.865 -17.772 -10.491 1.00 70.68 53 LYS A CA 1
ATOM 875 C C . LYS A 1 53 ? -33.514 -16.538 -11.093 1.00 70.60 53 LYS A C 1
ATOM 876 O O . LYS A 1 53 ? -34.049 -16.626 -12.199 1.00 68.61 53 LYS A O 1
ATOM 895 N N . ILE A 1 54 ? -33.494 -15.396 -10.390 1.00 65.95 54 ILE A N 1
ATOM 896 C CA . ILE A 1 54 ? -34.062 -14.176 -10.947 1.00 61.95 54 ILE A CA 1
ATOM 897 C C . ILE A 1 54 ? -33.349 -13.828 -12.251 1.00 61.43 54 ILE A C 1
ATOM 898 O O . ILE A 1 54 ? -32.114 -13.940 -12.364 1.00 61.64 54 ILE A O 1
ATOM 914 N N . THR A 1 55 ? -34.126 -13.403 -13.251 1.00 58.97 55 THR A N 1
ATOM 915 C CA . THR A 1 55 ? -33.532 -12.986 -14.514 1.00 62.31 55 THR A CA 1
ATOM 916 C C . THR A 1 55 ? -34.181 -11.723 -15.043 1.00 63.39 55 THR A C 1
ATOM 917 O O . THR A 1 55 ? -35.341 -11.432 -14.754 1.00 64.05 55 THR A O 1
ATOM 928 N N . ALA A 1 56 ? -33.432 -11.014 -15.880 1.00 58.83 56 ALA A N 1
ATOM 929 C CA . ALA A 1 56 ? -33.931 -9.858 -16.593 1.00 61.84 56 ALA A CA 1
ATOM 930 C C . ALA A 1 56 ? -33.381 -9.932 -18.015 1.00 67.14 56 ALA A C 1
ATOM 931 O O . ALA A 1 56 ? -32.631 -10.845 -18.368 1.00 66.17 56 ALA A O 1
ATOM 938 N N . GLU A 1 57 ? -33.744 -8.956 -18.837 1.00 71.53 57 GLU A N 1
ATOM 939 C CA . GLU A 1 57 ? -33.289 -8.888 -20.215 1.00 74.10 57 GLU A CA 1
ATOM 940 C C . GLU A 1 57 ? -32.678 -7.516 -20.482 1.00 76.85 57 GLU A C 1
ATOM 941 O O . GLU A 1 57 ? -33.279 -6.482 -20.166 1.00 71.95 57 GLU A O 1
ATOM 953 N N . ARG A 1 58 ? -31.473 -7.519 -21.042 1.00 80.24 58 ARG A N 1
ATOM 954 C CA . ARG A 1 58 ? -30.772 -6.320 -21.480 1.00 88.75 58 ARG A CA 1
ATOM 955 C C . ARG A 1 58 ? -30.550 -6.458 -22.981 1.00 93.94 58 ARG A C 1
ATOM 956 O O . ARG A 1 58 ? -30.012 -7.473 -23.439 1.00 90.69 58 ARG A O 1
ATOM 977 N N . HIS A 1 59 ? -30.947 -5.436 -23.744 1.00 97.07 59 HIS A N 1
ATOM 978 C CA . HIS A 1 59 ? -30.967 -5.520 -25.206 1.00 95.37 59 HIS A CA 1
ATOM 979 C C . HIS A 1 59 ? -31.844 -6.723 -25.527 1.00 93.78 59 HIS A C 1
ATOM 980 O O . HIS A 1 59 ? -33.024 -6.730 -25.128 1.00 97.93 59 HIS A O 1
ATOM 994 N N . GLY A 1 60 ? -31.331 -7.762 -26.179 1.00 81.05 60 GLY A N 1
ATOM 995 C CA . GLY A 1 60 ? -32.158 -8.920 -26.464 1.00 86.72 60 GLY A CA 1
ATOM 996 C C . GLY A 1 60 ? -31.655 -10.192 -25.815 1.00 87.95 60 GLY A C 1
ATOM 997 O O . GLY A 1 60 ? -31.973 -11.304 -26.252 1.00 84.22 60 GLY A O 1
ATOM 1001 N N . THR A 1 6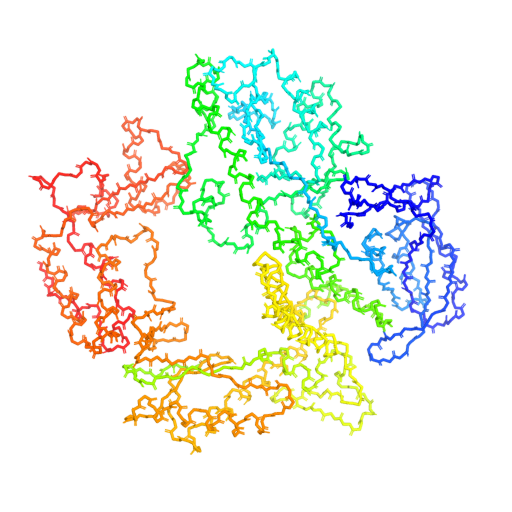1 ? -30.883 -10.034 -24.748 1.00 85.15 61 THR A N 1
ATOM 1002 C CA . THR A 1 61 ? -30.207 -11.139 -24.095 1.00 80.55 61 THR A CA 1
ATOM 1003 C C . THR A 1 61 ? -30.682 -11.277 -22.651 1.00 80.63 61 THR A C 1
ATOM 1004 O O . THR A 1 61 ? -31.113 -10.307 -22.013 1.00 79.06 61 THR A O 1
ATOM 1015 N N . VAL A 1 62 ? -30.572 -12.488 -22.131 1.00 71.79 62 VAL A N 1
ATOM 1016 C CA . VAL A 1 62 ? -31.047 -12.805 -20.792 1.00 69.12 62 VAL A CA 1
ATOM 1017 C C . VAL A 1 62 ? -29.957 -12.484 -19.783 1.00 64.42 62 VAL A C 1
ATOM 1018 O O . VAL A 1 62 ? -28.808 -12.900 -19.945 1.00 66.39 62 VAL A O 1
ATOM 1031 N N . VAL A 1 63 ? -30.324 -11.776 -18.724 1.00 63.33 63 VAL A N 1
ATOM 1032 C CA . VAL A 1 63 ? -29.409 -11.433 -17.638 1.00 58.57 63 VAL A CA 1
ATOM 1033 C C . VAL A 1 63 ? -29.695 -12.337 -16.445 1.00 55.20 63 VAL A C 1
ATOM 1034 O O . VAL A 1 63 ? -30.847 -12.447 -15.989 1.00 57.19 63 VAL A O 1
ATOM 1047 N N . THR A 1 64 ? -28.649 -12.964 -15.925 1.00 55.76 64 THR A N 1
ATOM 1048 C CA . THR A 1 64 ? -28.789 -13.856 -14.778 1.00 59.97 64 THR A CA 1
ATOM 1049 C C . THR A 1 64 ? -27.833 -13.475 -13.650 1.00 57.45 64 THR A C 1
ATOM 1050 O O . THR A 1 64 ? -26.846 -12.770 -13.850 1.00 54.27 64 THR A O 1
ATOM 1061 N N . VAL A 1 65 ? -28.112 -13.987 -12.455 1.00 53.05 65 VAL A N 1
ATOM 1062 C CA . VAL A 1 65 ? -27.132 -13.932 -11.376 1.00 52.93 65 VAL A CA 1
ATOM 1063 C C . VAL A 1 65 ? -26.034 -14.946 -11.659 1.00 50.60 65 VAL A C 1
ATOM 1064 O O . VAL A 1 65 ? -26.283 -16.152 -11.598 1.00 52.77 65 VAL A O 1
ATOM 1077 N N . LYS A 1 66 ? -24.793 -14.473 -11.826 1.00 50.23 66 LYS A N 1
ATOM 1078 C CA . LYS A 1 66 ? -23.719 -15.407 -12.167 1.00 53.55 66 LYS A CA 1
ATOM 1079 C C . LYS A 1 66 ? -23.415 -16.368 -11.029 1.00 53.72 66 LYS A C 1
ATOM 1080 O O . LYS A 1 66 ? -23.218 -17.565 -11.255 1.00 54.96 66 LYS A O 1
ATOM 1099 N N . ARG A 1 67 ? -23.360 -15.874 -9.803 1.00 51.92 67 ARG A N 1
ATOM 1100 C CA . ARG A 1 67 ? -22.894 -16.686 -8.678 1.00 50.44 67 ARG A CA 1
ATOM 1101 C C . ARG A 1 67 ? -23.194 -15.890 -7.418 1.00 49.92 67 ARG A C 1
ATOM 1102 O O . ARG A 1 67 ? -23.329 -14.657 -7.468 1.00 44.73 67 ARG A O 1
ATOM 1123 N N . VAL A 1 68 ? -23.279 -16.593 -6.283 1.00 46.11 68 VAL A N 1
ATOM 1124 C CA . VAL A 1 68 ? -23.516 -15.914 -5.002 1.00 48.86 68 VAL A CA 1
ATOM 1125 C C . VAL A 1 68 ? -22.521 -16.411 -3.964 1.00 50.78 68 VAL A C 1
ATOM 1126 O O . VAL A 1 68 ? -21.969 -17.504 -4.066 1.00 50.00 68 VAL A O 1
ATOM 1139 N N . GLU A 1 69 ? -22.337 -15.606 -2.930 1.00 55.80 69 GLU A N 1
ATOM 1140 C CA . GLU A 1 69 ? -21.373 -15.911 -1.885 1.00 52.24 69 GLU A CA 1
ATOM 1141 C C . GLU A 1 69 ? -21.868 -15.219 -0.613 1.00 56.20 69 GLU A C 1
ATOM 1142 O O . GLU A 1 69 ? -22.119 -14.007 -0.601 1.00 51.72 69 GLU A O 1
ATOM 1154 N N . LYS A 1 70 ? -22.050 -15.992 0.455 1.00 52.23 70 LYS A N 1
ATOM 1155 C CA . LYS A 1 70 ? -22.399 -15.412 1.747 1.00 49.58 70 LYS A CA 1
ATOM 1156 C C . LYS A 1 70 ? -21.169 -14.757 2.343 1.00 46.54 70 LYS A C 1
ATOM 1157 O O . LYS A 1 70 ? -20.083 -15.340 2.341 1.00 50.81 70 LYS A O 1
ATOM 1176 N N . VAL A 1 71 ? -21.323 -13.511 2.798 1.00 48.78 71 VAL A N 1
ATOM 1177 C CA . VAL A 1 71 ? -20.223 -12.746 3.351 1.00 44.16 71 VAL A CA 1
ATOM 1178 C C . VAL A 1 71 ? -20.705 -12.134 4.661 1.00 46.87 71 VAL A C 1
ATOM 1179 O O . VAL A 1 71 ? -21.905 -12.008 4.927 1.00 44.96 71 VAL A O 1
ATOM 1192 N N . GLN A 1 72 ? -19.743 -11.714 5.461 1.00 47.03 72 GLN A N 1
ATOM 1193 C CA . GLN A 1 72 ? -19.992 -11.004 6.712 1.00 51.46 72 GLN A CA 1
ATOM 1194 C C . GLN A 1 72 ? -19.364 -9.609 6.646 1.00 49.67 72 GLN A C 1
ATOM 1195 O O . GLN A 1 72 ? -18.169 -9.459 6.335 1.00 49.36 72 GLN A O 1
ATOM 1209 N N . LYS A 1 73 ? -20.184 -8.582 6.885 1.00 47.33 73 LYS A N 1
ATOM 1210 C CA . LYS A 1 73 ? -19.716 -7.203 6.901 1.00 47.49 73 LYS A CA 1
ATOM 1211 C C . LYS A 1 73 ? -20.375 -6.461 8.075 1.00 49.75 73 LYS A C 1
ATOM 1212 O O . LYS A 1 73 ? -21.341 -6.925 8.679 1.00 49.33 73 LYS A O 1
ATOM 1231 N N . LYS A 1 74 ? -19.886 -5.255 8.333 1.00 52.08 74 LYS A N 1
ATOM 1232 C CA . LYS A 1 74 ? -20.418 -4.405 9.395 1.00 54.83 74 LYS A CA 1
ATOM 1233 C C . LYS A 1 74 ? -21.532 -3.512 8.872 1.00 58.36 74 LYS A C 1
ATOM 1234 O O . LYS A 1 74 ? -21.428 -2.901 7.792 1.00 50.27 74 LYS A O 1
ATOM 1253 N N . PHE A 1 75 ? -22.633 -3.511 9.597 1.00 46.49 75 PHE A N 1
ATOM 1254 C CA . PHE A 1 75 ? -23.744 -2.605 9.322 1.00 52.58 75 PHE A CA 1
ATOM 1255 C C . PHE A 1 75 ? -24.275 -2.061 10.644 1.00 52.37 75 PHE A C 1
ATOM 1256 O O . PHE A 1 75 ? -24.550 -2.822 11.577 1.00 54.53 75 PHE A O 1
ATOM 1273 N N . LEU A 1 76 ? -24.389 -0.744 10.724 1.00 53.57 76 LEU A N 1
ATOM 1274 C CA . LEU A 1 76 ? -24.894 -0.088 11.914 1.00 52.15 76 LEU A CA 1
ATOM 1275 C C . LEU A 1 76 ? -24.108 -0.515 13.143 1.00 52.33 76 LEU A C 1
ATOM 1276 O O . LEU A 1 76 ? -24.652 -0.683 14.234 1.00 55.72 76 LEU A O 1
ATOM 1292 N N . GLY A 1 77 ? -22.801 -0.694 12.953 1.00 52.69 77 GLY A N 1
ATOM 1293 C CA . GLY A 1 77 ? -21.924 -1.058 14.028 1.00 58.29 77 GLY A CA 1
ATOM 1294 C C . GLY A 1 77 ? -21.795 -2.540 14.324 1.00 59.51 77 GLY A C 1
ATOM 1295 O O . GLY A 1 77 ? -20.852 -2.910 15.032 1.00 58.61 77 GLY A O 1
ATOM 1299 N N . ARG A 1 78 ? -22.671 -3.401 13.781 1.00 57.40 78 ARG A N 1
ATOM 1300 C CA . ARG A 1 78 ? -22.630 -4.820 14.107 1.00 58.03 78 ARG A CA 1
ATOM 1301 C C . ARG A 1 78 ? -22.302 -5.683 12.916 1.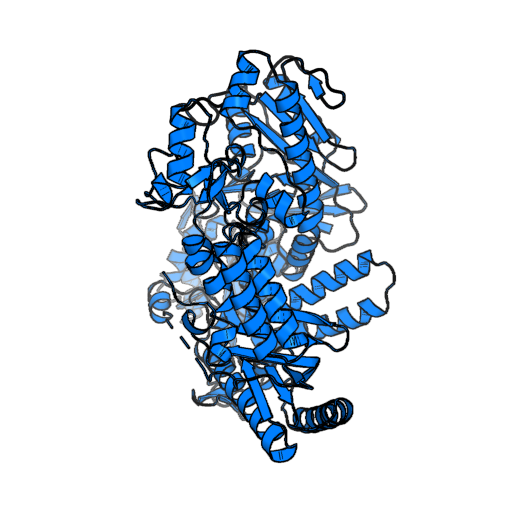00 59.71 78 ARG A C 1
ATOM 1302 O O . ARG A 1 78 ? -22.654 -5.342 11.785 1.00 54.84 78 ARG A O 1
ATOM 1323 N N . PRO A 1 79 ? -21.618 -6.806 13.145 1.00 59.59 79 PRO A N 1
ATOM 1324 C CA . PRO A 1 79 ? -21.488 -7.830 12.091 1.00 54.77 79 PRO A CA 1
ATOM 1325 C C . PRO A 1 79 ? -22.845 -8.292 11.599 1.00 56.79 79 PRO A C 1
ATOM 1326 O O . PRO A 1 79 ? -23.726 -8.626 12.390 1.00 53.76 79 PRO A O 1
ATOM 1337 N N . VAL A 1 80 ? -22.998 -8.339 10.263 1.00 59.41 80 VAL A N 1
ATOM 1338 C CA . VAL A 1 80 ? -24.227 -8.819 9.640 1.00 51.34 80 VAL A CA 1
ATOM 1339 C C . VAL A 1 80 ? -23.791 -9.808 8.573 1.00 48.56 80 VAL A C 1
ATOM 1340 O O . VAL A 1 80 ? -22.620 -9.840 8.186 1.00 51.72 80 VAL A O 1
ATOM 1353 N N . GLU A 1 81 ? -24.738 -10.634 8.125 1.00 55.51 81 GLU A N 1
ATOM 1354 C CA . GLU A 1 81 ? -24.508 -11.595 7.056 1.00 53.71 81 GLU A CA 1
ATOM 1355 C C . GLU A 1 81 ? -25.305 -11.187 5.831 1.00 54.32 81 GLU A C 1
ATOM 1356 O O . GLU A 1 81 ? -26.542 -11.140 5.860 1.00 57.92 81 GLU A O 1
ATOM 1368 N N . VAL A 1 82 ? -24.613 -10.991 4.731 1.00 49.74 82 VAL A N 1
ATOM 1369 C CA . VAL A 1 82 ? -25.268 -10.574 3.495 1.00 55.91 82 VAL A CA 1
ATOM 1370 C C . VAL A 1 82 ? -24.786 -11.468 2.363 1.00 49.98 82 VAL A C 1
ATOM 1371 O O . VAL A 1 82 ? -23.730 -12.098 2.442 1.00 49.89 82 VAL A O 1
ATOM 1384 N N . TRP A 1 83 ? -25.562 -11.486 1.292 1.00 53.63 83 TRP A N 1
ATOM 1385 C CA . TRP A 1 83 ? -25.263 -12.286 0.100 1.00 53.24 83 TRP A CA 1
ATOM 1386 C C . TRP A 1 83 ? -24.645 -11.405 -0.971 1.00 51.23 83 TRP A C 1
ATOM 1387 O O . TRP A 1 83 ? -25.203 -10.350 -1.285 1.00 48.20 83 TRP A O 1
ATOM 1408 N N . LYS A 1 84 ? -23.465 -11.793 -1.438 1.00 46.04 84 LYS A N 1
ATOM 1409 C CA . LYS A 1 84 ? -22.763 -11.108 -2.494 1.00 48.18 84 LYS A CA 1
ATOM 1410 C C . LYS A 1 84 ? -23.228 -11.729 -3.806 1.00 49.60 84 LYS A C 1
ATOM 1411 O O . LYS A 1 84 ? -23.108 -12.947 -3.982 1.00 45.32 84 LYS A O 1
ATOM 1430 N N . LEU A 1 85 ? -23.832 -10.916 -4.677 1.00 46.10 85 LEU A N 1
ATOM 1431 C CA . LEU A 1 85 ? -24.319 -11.373 -5.986 1.00 49.08 85 LEU A CA 1
ATOM 1432 C C . LEU A 1 85 ? -23.362 -10.885 -7.065 1.00 46.58 85 LEU A C 1
ATOM 1433 O O . LEU A 1 85 ? -23.080 -9.685 -7.160 1.00 46.75 85 LEU A O 1
ATOM 1449 N N . TYR A 1 86 ? -22.823 -11.815 -7.825 1.00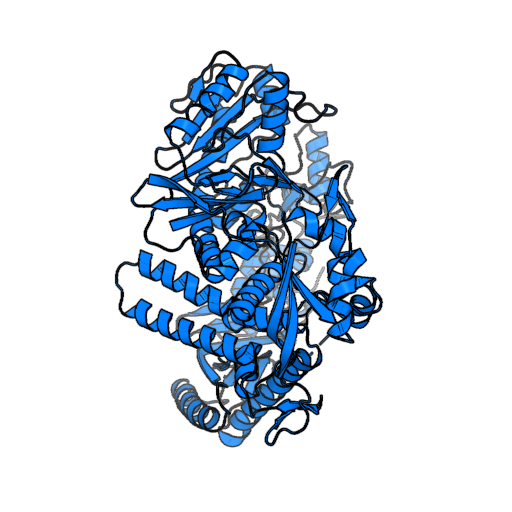 45.63 86 TYR A N 1
ATOM 1450 C CA . TYR A 1 86 ? -21.926 -11.522 -8.931 1.00 44.70 86 TYR A CA 1
ATOM 1451 C C . TYR A 1 86 ? -22.664 -11.548 -10.281 1.00 45.55 86 TYR A C 1
ATOM 1452 O O . TYR A 1 86 ? -23.679 -12.221 -10.456 1.00 45.19 86 TYR A O 1
ATOM 1470 N N . PHE A 1 87 ? -22.173 -10.774 -11.243 1.00 48.21 87 PHE A N 1
ATOM 1471 C CA . PHE A 1 87 ? -22.806 -10.739 -12.559 1.00 42.51 87 PHE A CA 1
ATOM 1472 C C . PHE A 1 87 ? -21.728 -10.784 -13.626 1.00 46.55 87 PHE A C 1
ATOM 1473 O O . PHE A 1 87 ? -20.555 -10.487 -13.390 1.00 41.16 87 PHE A O 1
ATOM 1490 N N . THR A 1 88 ? -22.127 -11.190 -14.814 1.00 44.89 88 THR A N 1
ATOM 1491 C CA . THR A 1 88 ? -21.149 -11.240 -15.900 1.00 47.33 88 THR A CA 1
ATOM 1492 C C . THR A 1 88 ? -20.661 -9.848 -16.286 1.00 43.13 88 THR A C 1
ATOM 1493 O O . THR A 1 88 ? -19.450 -9.594 -16.348 1.00 42.80 88 THR A O 1
ATOM 1504 N N . HIS A 1 89 ? -21.585 -8.913 -16.459 1.00 41.10 89 HIS A N 1
ATOM 1505 C CA . HIS A 1 89 ? -21.233 -7.598 -16.972 1.00 48.65 89 HIS A CA 1
ATOM 1506 C C . HIS A 1 89 ? -21.777 -6.470 -16.093 1.00 47.38 89 HIS A C 1
ATOM 1507 O O . HIS A 1 89 ? -22.917 -6.551 -15.594 1.00 43.81 89 HIS A O 1
ATOM 1521 N N . PRO A 1 90 ? -21.034 -5.364 -15.972 1.00 48.69 90 PRO A N 1
ATOM 1522 C CA . PRO A 1 90 ? -21.519 -4.239 -15.149 1.00 52.13 90 PRO A CA 1
ATOM 1523 C C . PRO A 1 90 ? -22.903 -3.767 -15.556 1.00 56.52 90 PRO A C 1
ATOM 1524 O O . PRO A 1 90 ? -23.699 -3.349 -14.705 1.00 45.45 90 PRO A O 1
ATOM 1535 N N . GLN A 1 91 ? -23.207 -3.758 -16.865 1.00 49.78 91 GLN A N 1
ATOM 1536 C CA . GLN A 1 91 ? -24.509 -3.222 -17.279 1.00 51.18 91 GLN A CA 1
ATOM 1537 C C . GLN A 1 91 ? -25.633 -4.200 -16.976 1.00 46.75 91 GLN A C 1
ATOM 1538 O O . GLN A 1 91 ? -26.811 -3.864 -17.142 1.00 50.06 91 GLN A O 1
ATOM 1552 N N . ASP A 1 92 ? -25.305 -5.404 -16.520 1.00 46.70 92 ASP A N 1
ATOM 1553 C CA . ASP A 1 92 ? -26.356 -6.283 -15.996 1.00 48.41 92 ASP A CA 1
ATOM 1554 C C . ASP A 1 92 ? -27.044 -5.663 -14.774 1.00 46.11 92 ASP A C 1
ATOM 1555 O O . ASP A 1 92 ? -28.278 -5.743 -14.626 1.00 47.45 92 ASP A O 1
ATOM 1564 N N . GLN A 1 93 ? -26.266 -5.034 -13.894 1.00 47.52 93 GLN A N 1
ATOM 1565 C CA . GLN A 1 93 ? -26.818 -4.601 -12.609 1.00 46.83 93 GLN A CA 1
ATOM 1566 C C . GLN A 1 93 ? -28.032 -3.694 -12.745 1.00 46.54 93 GLN A C 1
ATOM 1567 O O . GLN A 1 93 ? -29.118 -4.067 -12.271 1.00 48.35 93 GLN A O 1
ATOM 1581 N N . PRO A 1 94 ? -27.976 -2.597 -13.498 1.00 48.92 94 PRO A N 1
ATOM 1582 C CA . PRO A 1 94 ? -29.197 -1.794 -13.695 1.00 50.75 94 PRO A CA 1
ATOM 1583 C C . PRO A 1 94 ? -30.357 -2.579 -14.272 1.00 50.75 94 PRO A C 1
ATOM 1584 O O . PRO A 1 94 ? -31.511 -2.237 -14.004 1.00 58.94 94 PRO A O 1
ATOM 1595 N N . ALA A 1 95 ? -30.102 -3.648 -15.031 1.00 52.28 95 ALA A N 1
ATOM 1596 C CA . ALA A 1 95 ? -31.199 -4.396 -15.645 1.00 53.78 95 ALA A CA 1
ATOM 1597 C C . ALA A 1 95 ? -31.930 -5.301 -14.668 1.00 53.46 95 ALA A C 1
ATOM 1598 O O . ALA A 1 95 ? -33.150 -5.468 -14.787 1.00 53.76 95 ALA A O 1
ATOM 1605 N N . ILE A 1 96 ? -31.212 -5.875 -13.702 1.00 56.53 96 ILE A N 1
ATOM 1606 C CA . ILE A 1 96 ? -31.749 -6.902 -12.808 1.00 56.41 96 ILE A CA 1
ATOM 1607 C C . ILE A 1 96 ? -31.921 -6.416 -11.361 1.00 57.81 96 ILE A C 1
ATOM 1608 O O . ILE A 1 96 ? -32.619 -7.082 -10.570 1.00 53.92 96 ILE A O 1
ATOM 1624 N N . ARG A 1 97 ? -31.351 -5.266 -10.995 1.00 58.71 97 ARG A N 1
ATOM 1625 C CA . ARG A 1 97 ? -31.322 -4.892 -9.579 1.00 58.35 97 ARG A CA 1
ATOM 1626 C C . ARG A 1 97 ? -32.738 -4.733 -9.027 1.00 59.07 97 ARG A C 1
ATOM 1627 O O . ARG A 1 97 ? -33.030 -5.173 -7.909 1.00 52.55 97 ARG A O 1
ATOM 1648 N N . ASP A 1 98 ? -33.646 -4.137 -9.809 1.00 60.28 98 ASP A N 1
ATOM 1649 C CA . ASP A 1 98 ? -34.970 -3.887 -9.268 1.00 61.07 98 ASP A CA 1
ATOM 1650 C C . ASP A 1 98 ? -35.776 -5.149 -9.193 1.00 65.00 98 ASP A C 1
ATOM 1651 O O . ASP A 1 98 ? -36.667 -5.222 -8.335 1.00 61.52 98 ASP A O 1
ATOM 1660 N N . LYS A 1 99 ? -35.507 -6.126 -10.093 1.00 54.60 99 LYS A N 1
ATOM 1661 C CA . LYS A 1 99 ? -36.178 -7.416 -9.997 1.00 61.34 99 LYS A CA 1
ATOM 1662 C C . LYS A 1 99 ? -35.758 -8.170 -8.745 1.00 58.33 99 LYS A C 1
ATOM 1663 O O . LYS A 1 99 ? -36.593 -8.780 -8.079 1.00 61.11 99 LYS A O 1
ATOM 1682 N N . ILE A 1 100 ? -34.468 -8.151 -8.409 1.00 59.47 100 ILE A N 1
ATOM 1683 C CA . ILE A 1 100 ? -34.008 -8.747 -7.148 1.00 54.74 100 ILE A CA 1
ATOM 1684 C C . ILE A 1 100 ? -34.628 -8.029 -5.938 1.00 58.65 100 ILE A C 1
ATOM 1685 O O . ILE A 1 100 ? -35.212 -8.649 -5.041 1.00 54.26 100 ILE A O 1
ATOM 1701 N N . ARG A 1 101 ? -34.523 -6.703 -5.901 1.00 54.52 101 ARG A N 1
ATOM 1702 C CA . ARG A 1 101 ? -35.137 -5.956 -4.816 1.00 58.24 101 ARG A CA 1
ATOM 1703 C C . ARG A 1 101 ? -36.609 -6.289 -4.696 1.00 59.82 101 ARG A C 1
ATOM 1704 O O . ARG A 1 101 ? -37.109 -6.505 -3.593 1.00 54.36 101 ARG A O 1
ATOM 1725 N N . GLU A 1 102 ? -37.315 -6.383 -5.829 1.00 59.01 102 GLU A N 1
ATOM 1726 C CA . GLU A 1 102 ? -38.758 -6.617 -5.779 1.00 61.36 102 GLU A CA 1
ATOM 1727 C C . GLU A 1 102 ? -39.094 -8.008 -5.252 1.00 59.82 102 GLU A C 1
ATOM 1728 O O . GLU A 1 102 ? -40.245 -8.241 -4.878 1.00 60.03 102 GLU A O 1
ATOM 1740 N N . HIS A 1 103 ? -38.138 -8.940 -5.240 1.00 62.31 103 HIS A N 1
ATOM 1741 C CA . HIS A 1 103 ? -38.412 -10.270 -4.698 1.00 63.41 103 HIS A CA 1
ATOM 1742 C C . HIS A 1 103 ? -38.924 -10.164 -3.249 1.00 64.51 103 HIS A C 1
ATOM 1743 O O . HIS A 1 103 ? -38.432 -9.335 -2.452 1.00 60.81 103 HIS A O 1
ATOM 1757 N N . PRO A 1 104 ? -39.909 -10.976 -2.866 1.00 64.03 104 PRO A N 1
ATOM 1758 C CA . PRO A 1 104 ? -40.410 -10.890 -1.476 1.00 71.49 104 PRO A CA 1
ATOM 1759 C C . PRO A 1 104 ? -39.361 -11.214 -0.408 1.00 69.79 104 PRO A C 1
ATOM 1760 O O . PRO A 1 104 ? -39.332 -10.565 0.648 1.00 64.49 104 PRO A O 1
ATOM 1771 N N . ALA A 1 105 ? -38.481 -12.186 -0.670 1.00 67.18 105 ALA A N 1
ATOM 1772 C CA . ALA A 1 105 ? -37.496 -12.592 0.316 1.00 68.06 105 ALA A CA 1
ATOM 1773 C C . ALA A 1 105 ? -36.366 -11.596 0.480 1.00 70.80 105 ALA A C 1
ATOM 1774 O O . ALA A 1 105 ? -35.548 -11.780 1.395 1.00 67.18 105 ALA A O 1
ATOM 1781 N N . VAL A 1 106 ? -36.263 -10.597 -0.401 1.00 60.55 106 VAL A N 1
ATOM 1782 C CA . VAL A 1 106 ? -35.154 -9.654 -0.386 1.00 55.82 106 VAL A CA 1
ATOM 1783 C C . VAL A 1 106 ? -35.594 -8.419 0.399 1.00 60.38 106 VAL A C 1
ATOM 1784 O O . VAL A 1 106 ? -36.579 -7.756 0.030 1.00 59.34 106 VAL A O 1
ATOM 1797 N N . ILE A 1 107 ? -34.868 -8.130 1.487 1.00 56.63 107 ILE A N 1
ATOM 1798 C CA . ILE A 1 107 ? -35.146 -6.943 2.280 1.00 57.69 107 ILE A CA 1
ATOM 1799 C C . ILE A 1 107 ? -34.643 -5.704 1.589 1.00 55.15 107 ILE A C 1
ATOM 1800 O O . ILE A 1 107 ? -35.377 -4.730 1.462 1.00 55.41 107 ILE A O 1
ATOM 1816 N N . ASP A 1 108 ? -33.380 -5.714 1.183 1.00 57.55 108 ASP A N 1
ATOM 1817 C CA . ASP A 1 108 ? -32.775 -4.602 0.479 1.00 54.31 108 ASP A CA 1
ATOM 1818 C C . ASP A 1 108 ? -31.495 -5.049 -0.242 1.00 53.43 108 ASP A C 1
ATOM 1819 O O . ASP A 1 108 ? -30.944 -6.127 -0.002 1.00 51.19 108 ASP A O 1
ATOM 1828 N N . ILE A 1 109 ? -31.021 -4.189 -1.135 1.00 48.90 109 ILE A N 1
ATOM 1829 C CA . ILE A 1 109 ? -29.771 -4.411 -1.831 1.00 46.43 109 ILE A CA 1
ATOM 1830 C C . ILE A 1 109 ? -28.924 -3.175 -1.617 1.00 46.01 109 ILE A C 1
ATOM 1831 O O . ILE A 1 109 ? -29.440 -2.093 -1.337 1.00 48.40 109 ILE A O 1
ATOM 1847 N N . TYR A 1 110 ? -27.613 -3.331 -1.805 1.00 42.07 110 TYR A N 1
ATOM 1848 C CA . TYR A 1 110 ? -26.678 -2.278 -1.426 1.00 47.41 110 TYR A CA 1
ATOM 1849 C C . TYR A 1 110 ? -25.502 -2.258 -2.383 1.00 42.76 110 TYR A C 1
ATOM 1850 O O . TYR A 1 110 ? -25.132 -3.298 -2.924 1.00 40.56 110 TYR A O 1
ATOM 1868 N N . GLU A 1 111 ? -24.865 -1.089 -2.519 1.00 38.49 111 GLU A N 1
ATOM 1869 C CA . GLU A 1 111 ? -23.672 -0.970 -3.354 1.00 41.12 111 GLU A CA 1
ATOM 1870 C C . GLU A 1 111 ? -23.936 -1.510 -4.782 1.00 39.72 111 GLU A C 1
ATOM 1871 O O . GLU A 1 111 ? -23.119 -2.197 -5.409 1.00 37.98 111 GLU A O 1
ATOM 1883 N N . TYR A 1 112 ? -25.116 -1.220 -5.286 1.00 38.38 112 TYR A N 1
ATOM 1884 C CA . TYR A 1 112 ? -25.558 -1.752 -6.559 1.00 42.73 112 TYR A CA 1
ATOM 1885 C C . TYR A 1 112 ? -25.393 -0.788 -7.744 1.00 48.83 112 TYR A C 1
ATOM 1886 O O . TYR A 1 112 ? -25.788 -1.130 -8.892 1.00 48.72 112 TYR A O 1
ATOM 1904 N N . ASP A 1 113 ? -24.845 0.400 -7.522 1.00 46.36 113 ASP A N 1
ATOM 1905 C CA . ASP A 1 113 ? -24.758 1.354 -8.636 1.00 46.03 113 ASP A CA 1
ATOM 1906 C C . ASP A 1 113 ? -23.449 2.126 -8.622 1.00 42.89 113 ASP A C 1
ATOM 1907 O O . ASP A 1 113 ? -23.412 3.291 -8.998 1.00 48.41 113 ASP A O 1
ATOM 1916 N N . THR A 1 114 ? -22.393 1.526 -8.124 1.00 44.18 114 THR A N 1
ATOM 1917 C CA . THR A 1 114 ? -21.082 2.132 -8.174 1.00 43.53 114 THR A CA 1
ATOM 1918 C C . THR A 1 114 ? -20.461 1.827 -9.540 1.00 46.40 114 THR A C 1
ATOM 1919 O O . THR A 1 114 ? -20.284 0.634 -9.882 1.00 36.13 114 THR A O 1
ATOM 1930 N N . PRO A 1 115 ? -20.027 2.851 -10.300 1.00 41.41 115 PRO A N 1
ATOM 1931 C CA . PRO A 1 115 ? -19.492 2.606 -11.657 1.00 42.89 115 PRO A CA 1
ATOM 1932 C C . PRO A 1 115 ? -18.282 1.688 -11.602 1.00 46.85 115 PRO A C 1
ATOM 1933 O O . PRO A 1 115 ? -17.374 1.840 -10.769 1.00 42.23 115 PRO A O 1
ATOM 1944 N N . PHE A 1 116 ? -18.283 0.733 -12.526 1.00 44.91 116 PHE A N 1
ATOM 1945 C CA . PHE A 1 116 ? -17.400 -0.425 -12.428 1.00 45.46 116 PHE A CA 1
ATOM 1946 C C . PHE A 1 116 ? -15.945 -0.034 -12.281 1.00 40.33 116 PHE A C 1
ATOM 1947 O O . PHE A 1 116 ? -15.214 -0.639 -11.476 1.00 37.23 116 PHE A O 1
ATOM 1964 N N . ALA A 1 117 ? -15.473 0.899 -13.128 1.00 35.28 117 ALA A N 1
ATOM 1965 C CA . ALA A 1 117 ? -14.054 1.266 -13.070 1.00 38.96 117 ALA A CA 1
ATOM 1966 C C . ALA A 1 117 ? -13.686 1.986 -11.744 1.00 40.54 117 ALA A C 1
ATOM 1967 O O . ALA A 1 117 ? -12.497 1.997 -11.330 1.00 35.05 117 ALA A O 1
ATOM 1974 N N . LYS A 1 118 ? -14.686 2.581 -11.074 1.00 36.54 118 LYS A N 1
ATOM 1975 C CA . LYS A 1 118 ? -14.425 3.261 -9.805 1.00 46.57 118 LYS A CA 1
ATOM 1976 C C . LYS A 1 118 ? -14.431 2.263 -8.640 1.00 44.11 118 LYS A C 1
ATOM 1977 O O . LYS A 1 118 ? -13.643 2.398 -7.700 1.00 43.09 118 LYS A O 1
ATOM 1996 N N . ARG A 1 119 ? -15.342 1.284 -8.681 1.00 40.77 119 ARG A N 1
ATOM 1997 C CA . ARG A 1 119 ? -15.279 0.105 -7.805 1.00 41.58 119 ARG A CA 1
ATOM 1998 C C . ARG A 1 119 ? -13.897 -0.513 -7.885 1.00 45.28 119 ARG A C 1
ATOM 1999 O O . ARG A 1 119 ? -13.273 -0.839 -6.871 1.00 38.74 119 ARG A O 1
ATOM 2020 N N . TYR A 1 120 ? -13.409 -0.705 -9.107 1.00 37.47 120 TYR A N 1
ATOM 2021 C CA . TYR A 1 120 ? -12.110 -1.333 -9.286 1.00 36.96 120 TYR A CA 1
ATOM 2022 C C . TYR A 1 120 ? -11.031 -0.618 -8.482 1.00 36.44 120 TYR A C 1
ATOM 2023 O O . TYR A 1 120 ? -10.247 -1.254 -7.752 1.00 43.04 120 TYR A O 1
ATOM 2041 N N . LEU A 1 121 ? -10.900 0.698 -8.691 1.00 35.52 121 LEU A N 1
ATOM 2042 C CA . LEU A 1 121 ? -9.876 1.445 -7.961 1.00 39.55 121 LEU A CA 1
ATOM 2043 C C . LEU A 1 121 ? -10.040 1.257 -6.444 1.00 38.16 121 LEU A C 1
ATOM 2044 O O . LEU A 1 121 ? -9.059 1.170 -5.697 1.00 39.66 121 LEU A O 1
ATOM 2060 N N . ILE A 1 122 ? -11.282 1.259 -5.970 1.00 35.75 122 ILE A N 1
ATOM 2061 C CA . ILE A 1 122 ? -11.557 1.117 -4.525 1.00 40.98 122 ILE A CA 1
ATOM 2062 C C . ILE A 1 122 ? -11.138 -0.268 -4.055 1.00 42.75 122 ILE A C 1
ATOM 2063 O O . ILE A 1 122 ? -10.247 -0.365 -3.200 1.00 44.53 122 ILE A O 1
ATOM 2079 N N . ASP A 1 123 ? -11.699 -1.347 -4.691 1.00 36.50 123 ASP A N 1
ATOM 2080 C CA . ASP A 1 123 ? -11.559 -2.705 -4.196 1.00 41.13 123 ASP A CA 1
ATOM 2081 C C . ASP A 1 123 ? -10.135 -3.216 -4.299 1.00 42.23 123 ASP A C 1
ATOM 2082 O O . ASP A 1 123 ? -9.745 -4.096 -3.525 1.00 43.05 123 ASP A O 1
ATOM 2091 N N . LYS A 1 124 ? -9.315 -2.596 -5.106 1.00 38.27 124 LYS A N 1
ATOM 2092 C CA . LYS A 1 124 ? -7.919 -2.999 -5.263 1.00 42.33 124 LYS A CA 1
ATOM 2093 C C . LYS A 1 124 ? -6.967 -2.101 -4.487 1.00 41.40 124 LYS A C 1
ATOM 2094 O O . LYS A 1 124 ? -5.751 -2.339 -4.504 1.00 43.34 124 LYS A O 1
ATOM 2113 N N . GLY A 1 125 ? -7.485 -1.077 -3.809 1.00 44.59 125 GLY A N 1
ATOM 2114 C CA . GLY A 1 125 ? -6.608 -0.199 -3.067 1.00 41.64 125 GLY A CA 1
ATOM 2115 C C . GLY A 1 125 ? -5.703 0.657 -3.909 1.00 47.12 125 GLY A C 1
ATOM 2116 O O . GLY A 1 125 ? -4.632 1.079 -3.448 1.00 43.28 125 GLY A O 1
ATOM 2120 N N . LEU A 1 126 ? -6.070 0.897 -5.169 1.00 42.03 126 LEU A N 1
ATOM 2121 C CA . LEU A 1 126 ? -5.239 1.726 -6.038 1.00 42.10 126 LEU A CA 1
ATOM 2122 C C . LEU A 1 126 ? -5.588 3.196 -5.867 1.00 39.42 126 LEU A C 1
ATOM 2123 O O . LEU A 1 126 ? -6.748 3.567 -5.674 1.00 36.53 126 LEU A O 1
ATOM 2139 N N . VAL A 1 127 ? -4.568 4.043 -5.987 1.00 39.88 127 VAL A N 1
ATOM 2140 C CA . VAL A 1 127 ? -4.743 5.481 -5.893 1.00 48.03 127 VAL A CA 1
ATOM 2141 C C . VAL A 1 127 ? -4.205 6.235 -7.114 1.00 42.11 127 VAL A C 1
ATOM 2142 O O . VAL A 1 127 ? -2.994 6.263 -7.346 1.00 44.74 127 VAL A O 1
ATOM 2155 N N . PRO A 1 128 ? -5.021 6.987 -7.816 1.00 42.53 128 PRO A N 1
ATOM 2156 C CA . PRO A 1 128 ? -4.509 7.800 -8.936 1.00 46.30 128 PRO A CA 1
ATOM 2157 C C . PRO A 1 128 ? -3.519 8.875 -8.509 1.00 51.52 128 PRO A C 1
ATOM 2158 O O . PRO A 1 128 ? -3.457 9.299 -7.343 1.00 46.81 128 PRO A O 1
ATOM 2169 N N . MET A 1 129 ? -2.728 9.311 -9.489 1.00 46.68 129 MET A N 1
ATOM 2170 C CA . MET A 1 129 ? -1.864 10.489 -9.343 1.00 46.11 129 MET A CA 1
ATOM 2171 C C . MET A 1 129 ? -0.873 10.364 -8.185 1.00 56.38 129 MET A C 1
ATOM 2172 O O . MET A 1 129 ? -0.430 11.372 -7.623 1.00 55.01 129 MET A O 1
ATOM 2186 N N . GLU A 1 130 ? -0.538 9.134 -7.805 1.00 56.63 130 GLU A N 1
ATOM 2187 C CA . GLU A 1 130 ? 0.492 8.858 -6.807 1.00 53.00 130 GLU A CA 1
ATOM 2188 C C . GLU A 1 130 ? 1.809 8.614 -7.518 1.00 57.45 130 GLU A C 1
ATOM 2189 O O . GLU A 1 130 ? 1.853 7.904 -8.529 1.00 62.19 130 GLU A O 1
ATOM 2201 N N . GLY A 1 131 ? 2.877 9.192 -6.997 1.00 50.49 131 GLY A N 1
ATOM 2202 C CA . GLY A 1 131 ? 4.215 9.006 -7.532 1.00 60.29 131 GLY A CA 1
ATOM 2203 C C . GLY A 1 131 ? 4.888 10.314 -7.921 1.00 62.54 131 GLY A C 1
ATOM 2204 O O . GLY A 1 131 ? 4.318 11.399 -7.826 1.00 55.97 131 GLY A O 1
ATOM 2208 N N . ASP A 1 132 ? 6.143 10.185 -8.355 1.00 68.94 132 ASP A N 1
ATOM 2209 C CA . ASP A 1 132 ? 6.991 11.308 -8.752 1.00 79.60 132 ASP A CA 1
ATOM 2210 C C . ASP A 1 132 ? 6.898 11.646 -10.250 1.00 81.53 132 ASP A C 1
ATOM 2211 O O . ASP A 1 132 ? 7.545 12.603 -10.701 1.00 77.01 132 ASP A O 1
ATOM 2220 N N . GLU A 1 133 ? 6.119 10.887 -11.025 1.00 72.25 133 GLU A N 1
ATOM 2221 C CA . GLU A 1 133 ? 6.059 11.096 -12.458 1.00 68.20 133 GLU A CA 1
ATOM 2222 C C . GLU A 1 133 ? 5.624 12.524 -12.769 1.00 68.56 133 GLU A C 1
ATOM 2223 O O . GLU A 1 133 ? 4.862 13.150 -12.029 1.00 67.48 133 GLU A O 1
ATOM 2235 N N . GLU A 1 134 ? 6.160 13.053 -13.861 1.00 66.36 134 GLU A N 1
ATOM 2236 C CA . GLU A 1 134 ? 5.837 14.390 -14.340 1.00 66.50 134 GLU A CA 1
ATOM 2237 C C . GLU A 1 134 ? 4.947 14.268 -15.557 1.00 59.26 134 GLU A C 1
ATOM 2238 O O . GLU A 1 134 ? 5.275 13.540 -16.490 1.00 57.79 134 GLU A O 1
ATOM 2250 N N . LEU A 1 135 ? 3.804 14.923 -15.506 1.00 56.73 135 LEU A N 1
ATOM 2251 C CA . LEU A 1 135 ? 2.819 14.871 -16.568 1.00 58.17 135 LEU A CA 1
ATOM 2252 C C . LEU A 1 135 ? 3.132 15.912 -17.616 1.00 52.51 135 LEU A C 1
ATOM 2253 O O . LEU A 1 135 ? 3.436 17.047 -17.286 1.00 50.79 135 LEU A O 1
ATOM 2269 N N . LYS A 1 136 ? 3.054 15.521 -18.875 1.00 54.58 136 LYS A N 1
ATOM 2270 C CA . LYS A 1 136 ? 3.182 16.457 -19.997 1.00 52.00 136 LYS A CA 1
ATOM 2271 C C . LYS A 1 136 ? 1.806 17.009 -20.342 1.00 47.34 136 LYS A C 1
ATOM 2272 O O . LYS A 1 136 ? 0.857 16.241 -20.566 1.00 46.10 136 LYS A O 1
ATOM 2291 N N . MET A 1 137 ? 1.691 18.333 -20.340 1.00 47.60 137 MET A N 1
ATOM 2292 C CA . MET A 1 137 ? 0.418 19.011 -20.540 1.00 46.46 137 MET A CA 1
ATOM 2293 C C . MET A 1 137 ? 0.439 19.808 -21.836 1.00 49.54 137 MET A C 1
ATOM 2294 O O . MET A 1 137 ? 1.501 20.261 -22.275 1.00 45.49 137 MET A O 1
ATOM 2308 N N . LEU A 1 138 ? -0.759 20.012 -22.396 1.00 42.70 138 LEU A N 1
ATOM 2309 C CA . LEU A 1 138 ? -0.939 20.747 -23.642 1.00 44.94 138 LEU A CA 1
ATOM 2310 C C . LEU A 1 138 ? -2.293 21.430 -23.562 1.00 43.46 138 LEU A C 1
ATOM 2311 O O . LEU A 1 138 ? -3.317 20.746 -23.457 1.00 43.45 138 LEU A O 1
ATOM 2327 N N . ALA A 1 139 ? -2.314 22.767 -23.619 1.00 41.66 139 ALA A N 1
ATOM 2328 C CA . ALA A 1 139 ? -3.582 23.490 -23.676 1.00 39.33 139 ALA A CA 1
ATOM 2329 C C . ALA A 1 139 ? -3.919 23.709 -25.156 1.00 40.72 139 ALA A C 1
ATOM 2330 O O . ALA A 1 139 ? -3.021 23.815 -26.007 1.00 41.99 139 ALA A O 1
ATOM 2337 N N . PHE A 1 140 ? -5.211 23.825 -25.456 1.00 38.33 140 PHE A N 1
ATOM 2338 C CA . PHE A 1 140 ? -5.592 24.237 -26.802 1.00 40.30 140 PHE A CA 1
ATOM 2339 C C . PHE A 1 140 ? -6.901 25.000 -26.754 1.00 41.49 140 PHE A C 1
ATOM 2340 O O . PHE A 1 140 ? -7.654 24.958 -25.776 1.00 40.31 140 PHE A O 1
ATOM 2357 N N . ALA A 1 141 ? -7.135 25.735 -27.826 1.00 38.50 141 ALA A N 1
ATOM 2358 C CA . ALA A 1 141 ? -8.299 26.571 -27.968 1.00 39.46 141 ALA A CA 1
ATOM 2359 C C . ALA A 1 141 ? -8.595 26.670 -29.475 1.00 41.97 141 ALA A C 1
ATOM 2360 O O . ALA A 1 141 ? -7.739 26.361 -30.319 1.00 43.03 141 ALA A O 1
ATOM 2367 N N . ILE A 1 142 ? -9.817 27.088 -29.822 1.00 39.85 142 ILE A N 1
ATOM 2368 C CA . ILE A 1 142 ? -10.161 27.337 -31.225 1.00 44.52 142 ILE A CA 1
ATOM 2369 C C . ILE A 1 142 ? -10.880 28.668 -31.373 1.00 42.50 142 ILE A C 1
ATOM 2370 O O . ILE A 1 142 ? -11.390 29.248 -30.405 1.00 46.11 142 ILE A O 1
ATOM 2386 N N . ALA A 1 143 ? -10.923 29.143 -32.626 1.00 41.88 143 ALA A N 1
ATOM 2387 C CA . ALA A 1 143 ? -11.719 30.307 -33.010 1.00 50.05 143 ALA A CA 1
ATOM 2388 C C . ALA A 1 143 ? -12.503 29.952 -34.273 1.00 49.36 143 ALA A C 1
ATOM 2389 O O . ALA A 1 143 ? -11.958 29.325 -35.195 1.00 44.68 143 ALA A O 1
ATOM 2396 N N . THR A 1 144 ? -13.786 30.306 -34.282 1.00 44.79 144 THR A N 1
ATOM 2397 C CA . THR A 1 144 ? -14.720 29.833 -35.274 1.00 53.70 144 THR A CA 1
ATOM 2398 C C . THR A 1 144 ? -15.322 30.992 -36.073 1.00 54.42 144 THR A C 1
ATOM 2399 O O . THR A 1 144 ? -15.220 32.174 -35.713 1.00 51.47 144 THR A O 1
ATOM 2410 N N . LEU A 1 145 ? -15.960 30.623 -37.184 1.00 51.52 145 LEU A N 1
ATOM 2411 C CA . LEU A 1 145 ? -16.692 31.558 -38.033 1.00 49.14 145 LEU A CA 1
ATOM 2412 C C . LEU A 1 145 ? -18.157 31.523 -37.580 1.00 58.84 145 LEU A C 1
ATOM 2413 O O . LEU A 1 145 ? -18.908 30.578 -37.892 1.00 54.90 145 LEU A O 1
ATOM 2429 N N . TYR A 1 146 ? -18.583 32.581 -36.887 1.00 53.17 146 TYR A N 1
ATOM 2430 C CA . TYR A 1 146 ? -19.910 32.643 -36.302 1.00 57.50 146 TYR A CA 1
ATOM 2431 C C . TYR A 1 146 ? -20.759 33.605 -37.100 1.00 56.89 146 TYR A C 1
ATOM 2432 O O . TYR A 1 146 ? -20.300 34.676 -37.479 1.00 54.27 146 TYR A O 1
ATOM 2450 N N . HIS A 1 147 ? -21.992 33.209 -37.341 1.00 62.49 147 HIS A N 1
ATOM 2451 C CA . HIS A 1 147 ? -23.017 34.054 -37.927 1.00 70.42 147 HIS A CA 1
ATOM 2452 C C . HIS A 1 147 ? -24.275 33.784 -37.117 1.00 77.64 147 HIS A C 1
ATOM 2453 O O . HIS A 1 147 ? -24.655 32.622 -36.932 1.00 82.05 147 HIS A O 1
ATOM 2467 N N . GLU A 1 148 ? -24.902 34.840 -36.603 1.00 78.97 148 GLU A N 1
ATOM 2468 C CA . GLU A 1 148 ? -26.124 34.660 -35.826 1.00 84.63 148 GLU A CA 1
ATOM 2469 C C . GLU A 1 148 ? -27.198 33.997 -36.684 1.00 88.23 148 GLU A C 1
ATOM 2470 O O . GLU A 1 148 ? -27.257 34.182 -37.907 1.00 96.84 148 GLU A O 1
ATOM 2482 N N . GLY A 1 149 ? -28.030 33.186 -36.032 1.00 84.70 149 GLY A N 1
ATOM 2483 C CA . GLY A 1 149 ? -29.083 32.485 -36.740 1.00 84.78 149 GLY A CA 1
ATOM 2484 C C . GLY A 1 149 ? -28.594 31.333 -37.581 1.00 91.03 149 GLY A C 1
ATOM 2485 O O . GLY A 1 149 ? -29.187 31.025 -38.632 1.00 97.80 149 GLY A O 1
ATOM 2489 N N . GLU A 1 150 ? -27.496 30.714 -37.174 1.00 89.09 150 GLU A N 1
ATOM 2490 C CA . GLU A 1 150 ? -26.966 29.535 -37.839 1.00 91.58 150 GLU A CA 1
ATOM 2491 C C . GLU A 1 150 ? -26.957 28.392 -36.837 1.00 79.80 150 GLU A C 1
ATOM 2492 O O . GLU A 1 150 ? -26.969 28.601 -35.624 1.00 76.51 150 GLU A O 1
ATOM 2504 N N . GLU A 1 151 ? -26.950 27.181 -37.365 1.00 75.66 151 GLU A N 1
ATOM 2505 C CA . GLU A 1 151 ? -26.838 26.008 -36.535 1.00 74.60 151 GLU A CA 1
ATOM 2506 C C . GLU A 1 151 ? -25.415 25.885 -36.000 1.00 70.88 151 GLU A C 1
ATOM 2507 O O . GLU A 1 151 ? -24.456 26.473 -36.546 1.00 60.40 151 GLU A O 1
ATOM 2519 N N . PHE A 1 152 ? -25.295 25.124 -34.899 1.00 60.32 152 PHE A N 1
ATOM 2520 C CA . PHE A 1 152 ? -24.019 25.022 -34.208 1.00 56.45 152 PHE A CA 1
ATOM 2521 C C . PHE A 1 152 ? -22.956 24.427 -35.109 1.00 51.47 152 PHE A C 1
ATOM 2522 O O . PHE A 1 152 ? -23.139 23.351 -35.683 1.00 54.18 152 PHE A O 1
ATOM 2539 N N . ALA A 1 153 ? -21.805 25.090 -35.152 1.00 50.45 153 ALA A N 1
ATOM 2540 C CA . ALA A 1 153 ? -20.672 24.685 -35.970 1.00 50.68 153 ALA A CA 1
ATOM 2541 C C . ALA A 1 153 ? -21.035 24.578 -37.467 1.00 55.07 153 ALA A C 1
ATOM 2542 O O . ALA A 1 153 ? -20.380 23.840 -38.197 1.00 50.51 153 ALA A O 1
ATOM 2549 N N . GLU A 1 154 ? -22.098 25.265 -37.910 1.00 51.67 154 GLU A N 1
ATOM 2550 C CA . GLU A 1 154 ? -22.348 25.393 -39.343 1.00 54.65 154 GLU A CA 1
ATOM 2551 C C . GLU A 1 154 ? -21.156 26.026 -40.045 1.00 58.09 154 GLU A C 1
ATOM 2552 O O . GLU A 1 154 ? -20.788 25.619 -41.146 1.00 55.93 154 GLU A O 1
ATOM 2564 N N . GLY A 1 155 ? -20.528 27.012 -39.419 1.00 54.72 155 GLY A N 1
ATOM 2565 C CA . GLY A 1 155 ? -19.343 27.646 -39.964 1.00 51.41 155 GLY A CA 1
ATOM 2566 C C . GLY A 1 155 ? -18.083 26.877 -39.625 1.00 51.32 155 GLY A C 1
ATOM 2567 O O . GLY A 1 155 ? -18.018 26.130 -38.618 1.00 53.92 155 GLY A O 1
ATOM 2571 N N . PRO A 1 156 ? -17.027 27.106 -40.411 1.00 49.11 156 PRO A N 1
ATOM 2572 C CA . PRO A 1 156 ? -15.764 26.390 -40.149 1.00 48.61 156 PRO A CA 1
ATOM 2573 C C . PRO A 1 156 ? -14.997 26.883 -38.909 1.00 50.58 156 PRO A C 1
ATOM 2574 O O . PRO A 1 156 ? -15.144 28.015 -38.432 1.00 46.95 156 PRO A O 1
ATOM 2585 N N . ILE A 1 157 ? -14.126 26.002 -38.413 1.00 49.44 157 ILE A N 1
ATOM 2586 C CA . ILE A 1 157 ? -13.057 26.424 -37.532 1.00 49.81 157 ILE A CA 1
ATOM 2587 C C . ILE A 1 157 ? -12.062 27.228 -38.357 1.00 47.66 157 ILE A C 1
ATOM 2588 O O . ILE A 1 157 ? -11.611 26.784 -39.419 1.00 46.45 157 ILE A O 1
ATOM 2604 N N . LEU A 1 158 ? -11.736 28.428 -37.887 1.00 42.28 158 LEU A N 1
ATOM 2605 C CA . LEU A 1 158 ? -10.773 29.303 -38.560 1.00 45.70 158 LEU A CA 1
ATOM 2606 C C . LEU A 1 158 ? -9.358 29.129 -38.046 1.00 50.28 158 LEU A C 1
ATOM 2607 O O . LEU A 1 158 ? -8.409 29.300 -38.830 1.00 44.45 158 LEU A O 1
ATOM 2623 N N . MET A 1 159 ? -9.198 28.819 -36.736 1.00 45.21 159 MET A N 1
ATOM 2624 C CA . MET A 1 159 ? -7.884 28.800 -36.112 1.00 44.55 159 MET A CA 1
ATOM 2625 C C . MET A 1 159 ? -7.925 27.777 -34.998 1.00 40.55 159 MET A C 1
ATOM 2626 O O . MET A 1 159 ? -8.969 27.633 -34.374 1.00 41.90 159 MET A O 1
ATOM 2640 N N . ILE A 1 160 ? -6.831 27.036 -34.812 1.00 43.36 160 ILE A N 1
ATOM 2641 C CA . ILE A 1 160 ? -6.638 26.170 -33.640 1.00 44.84 160 ILE A CA 1
ATOM 2642 C C . ILE A 1 160 ? -5.331 26.557 -32.988 1.00 47.41 160 ILE A C 1
ATOM 2643 O O . ILE A 1 160 ? -4.273 26.447 -33.617 1.00 49.52 160 ILE A O 1
ATOM 2659 N N . SER A 1 161 ? -5.394 27.001 -31.744 1.00 46.94 161 SER A N 1
ATOM 2660 C CA . SER A 1 161 ? -4.193 27.359 -31.009 1.00 48.02 161 SER A CA 1
ATOM 2661 C C . SER A 1 161 ? -3.891 26.340 -29.901 1.00 45.11 161 SER A C 1
ATOM 2662 O O . SER A 1 161 ? -4.742 25.573 -29.441 1.00 39.86 161 SER A O 1
ATOM 2670 N N . TYR A 1 162 ? -2.633 26.299 -29.504 1.00 45.06 162 TYR A N 1
ATOM 2671 C CA . TYR A 1 162 ? -2.180 25.286 -28.582 1.00 45.95 162 TYR A CA 1
ATOM 2672 C C . TYR A 1 162 ? -0.910 25.829 -27.945 1.00 52.30 162 TYR A C 1
ATOM 2673 O O . TYR A 1 162 ? -0.181 26.621 -28.574 1.00 45.11 162 TYR A O 1
ATOM 2691 N N . ALA A 1 163 ? -0.692 25.443 -26.661 1.00 47.67 163 ALA A N 1
ATOM 2692 C CA . ALA A 1 163 ? 0.427 25.972 -25.886 1.00 44.20 163 ALA A CA 1
ATOM 2693 C C . ALA A 1 163 ? 0.877 24.934 -24.846 1.00 51.98 163 ALA A C 1
ATOM 2694 O O . ALA A 1 163 ? 0.054 24.351 -24.121 1.00 47.05 163 ALA A O 1
ATOM 2701 N N . ASP A 1 164 ? 2.181 24.665 -24.812 1.00 54.71 164 ASP A N 1
ATOM 2702 C CA . ASP A 1 164 ? 2.790 23.921 -23.716 1.00 56.36 164 ASP A CA 1
ATOM 2703 C C . ASP A 1 164 ? 4.051 24.660 -23.306 1.00 59.08 164 ASP A C 1
ATOM 2704 O O . ASP A 1 164 ? 4.145 25.864 -23.515 1.00 58.99 164 ASP A O 1
ATOM 2713 N N . GLU A 1 165 ? 5.039 23.975 -22.753 1.00 61.53 165 GLU A N 1
ATOM 2714 C CA . GLU A 1 165 ? 6.217 24.685 -22.260 1.00 64.64 165 GLU A CA 1
ATOM 2715 C C . GLU A 1 165 ? 7.103 25.229 -23.370 1.00 60.24 165 GLU A C 1
ATOM 2716 O O . GLU A 1 165 ? 7.938 26.090 -23.104 1.00 64.73 165 GLU A O 1
ATOM 2728 N N . GLU A 1 166 ? 6.941 24.768 -24.599 1.00 65.38 166 GLU A N 1
ATOM 2729 C CA . GLU A 1 166 ? 7.738 25.249 -25.726 1.00 67.70 166 GLU A CA 1
ATOM 2730 C C . GLU A 1 166 ? 7.173 26.525 -26.381 1.00 70.84 166 GLU A C 1
ATOM 2731 O O . GLU A 1 166 ? 7.702 26.971 -27.414 1.00 74.37 166 GLU A O 1
ATOM 2743 N N . GLY A 1 167 ? 6.142 27.134 -25.786 1.00 65.29 167 GLY A N 1
ATOM 2744 C CA . GLY A 1 167 ? 5.496 28.321 -26.314 1.00 62.03 167 GLY A CA 1
ATOM 2745 C C . GLY A 1 167 ? 4.105 28.023 -26.848 1.00 57.53 167 GLY A C 1
ATOM 2746 O O . GLY A 1 167 ? 3.585 26.911 -26.742 1.00 58.04 167 GLY A O 1
ATOM 2750 N N . ALA A 1 168 ? 3.489 29.063 -27.413 1.00 51.83 168 ALA A N 1
ATOM 2751 C CA . ALA A 1 168 ? 2.166 28.931 -28.012 1.00 53.48 168 ALA A CA 1
ATOM 2752 C C . ALA A 1 168 ? 2.240 29.095 -29.534 1.00 54.15 168 ALA A C 1
ATOM 2753 O O . ALA A 1 168 ? 3.072 29.847 -30.046 1.00 61.22 168 ALA A O 1
ATOM 2760 N N . ARG A 1 169 ? 1.365 28.391 -30.261 1.00 49.43 169 ARG A N 1
ATOM 2761 C CA . ARG A 1 169 ? 1.290 28.529 -31.718 1.00 52.70 169 ARG A CA 1
ATOM 2762 C C . ARG A 1 169 ? -0.158 28.508 -32.184 1.00 52.31 169 ARG A C 1
ATOM 2763 O O . ARG A 1 169 ? -1.045 27.959 -31.525 1.00 51.01 169 ARG A O 1
ATOM 2784 N N . VAL A 1 170 ? -0.392 29.100 -33.348 1.00 49.45 170 VAL A N 1
ATOM 2785 C CA . VAL A 1 170 ? -1.705 29.109 -33.981 1.00 48.81 170 VAL A CA 1
ATOM 2786 C C . VAL A 1 170 ? -1.627 28.442 -35.363 1.00 53.63 170 VAL A C 1
ATOM 2787 O O . VAL A 1 170 ? -0.702 28.666 -36.154 1.00 54.80 170 VAL A O 1
ATOM 2800 N N . ILE A 1 171 ? -2.618 27.637 -35.670 1.00 53.24 171 ILE A N 1
ATOM 2801 C CA . ILE A 1 171 ? -2.737 26.997 -36.981 1.00 50.35 171 ILE A CA 1
ATOM 2802 C C . ILE A 1 171 ? -3.948 27.606 -37.672 1.00 50.38 171 ILE A C 1
ATOM 2803 O O . ILE A 1 171 ? -5.006 27.767 -37.059 1.00 46.77 171 ILE A O 1
ATOM 2819 N N . THR A 1 172 ? -3.808 27.949 -38.948 1.00 52.03 172 THR A N 1
ATOM 2820 C CA . THR A 1 172 ? -4.901 28.658 -39.614 1.00 50.65 172 THR A CA 1
ATOM 2821 C C . THR A 1 172 ? -4.749 28.473 -41.115 1.00 49.55 172 THR A C 1
ATOM 2822 O O . THR A 1 172 ? -3.666 28.120 -41.597 1.00 50.97 172 THR A O 1
ATOM 2833 N N . TRP A 1 173 ? -5.859 28.660 -41.849 1.00 50.60 173 TRP A N 1
ATOM 2834 C CA . TRP A 1 173 ? -5.853 28.403 -43.299 1.00 52.91 173 TRP A CA 1
ATOM 2835 C C . TRP A 1 173 ? -6.045 29.676 -44.128 1.00 59.63 173 TRP A C 1
ATOM 2836 O O . TRP A 1 173 ? -6.441 29.623 -45.306 1.00 53.04 173 TRP A O 1
ATOM 2857 N N . LYS A 1 174 ? -5.786 30.826 -43.534 1.00 60.78 174 LYS A N 1
ATOM 2858 C CA . LYS A 1 174 ? -5.558 32.035 -44.306 1.00 62.36 174 LYS A CA 1
ATOM 2859 C C . LYS A 1 174 ? -4.201 32.568 -43.874 1.00 64.57 174 LYS A C 1
ATOM 2860 O O . LYS A 1 174 ? -3.694 32.237 -42.799 1.00 53.74 174 LYS A O 1
ATOM 2879 N N . ASN A 1 175 ? -3.602 33.369 -44.724 1.00 56.19 175 ASN A N 1
ATOM 2880 C CA . ASN A 1 175 ? -2.253 33.814 -44.454 1.00 64.49 175 ASN A CA 1
ATOM 2881 C C . ASN A 1 175 ? -2.276 34.866 -43.372 1.00 66.67 175 ASN A C 1
ATOM 2882 O O . ASN A 1 175 ? -2.957 35.884 -43.492 1.00 71.68 175 ASN A O 1
ATOM 2893 N N . VAL A 1 176 ? -1.538 34.609 -42.313 1.00 65.74 176 VAL A N 1
ATOM 2894 C CA . VAL A 1 176 ? -1.293 35.552 -41.241 1.00 68.24 176 VAL A CA 1
ATOM 2895 C C . VAL A 1 176 ? 0.203 35.504 -41.008 1.00 68.08 176 VAL A C 1
ATOM 2896 O O . VAL A 1 176 ? 0.743 34.452 -40.654 1.00 69.38 176 VAL A O 1
ATOM 2909 N N . ASP A 1 177 ? 0.871 36.622 -41.205 1.00 70.13 177 ASP A N 1
ATOM 2910 C CA . ASP A 1 177 ? 2.329 36.639 -41.160 1.00 77.85 177 ASP A CA 1
ATOM 2911 C C . ASP A 1 177 ? 2.735 37.044 -39.753 1.00 73.98 177 ASP A C 1
ATOM 2912 O O . ASP A 1 177 ? 2.925 38.224 -39.446 1.00 66.18 177 ASP A O 1
ATOM 2921 N N . LEU A 1 178 ? 2.827 36.042 -38.880 1.00 72.15 178 LEU A N 1
ATOM 2922 C CA . LEU A 1 178 ? 3.318 36.204 -37.527 1.00 62.77 178 LEU A CA 1
ATOM 2923 C C . LEU A 1 178 ? 4.254 35.044 -37.217 1.00 59.56 178 LEU A C 1
ATOM 2924 O O . LEU A 1 178 ? 4.079 33.931 -37.739 1.00 59.42 178 LEU A O 1
ATOM 2940 N N . PRO A 1 179 ? 5.264 35.279 -36.379 1.00 59.20 179 PRO A N 1
ATOM 2941 C CA . PRO A 1 179 ? 6.224 34.194 -36.080 1.00 67.47 179 PRO A CA 1
ATOM 2942 C C . PRO A 1 179 ? 5.573 32.928 -35.513 1.00 55.73 179 PRO A C 1
ATOM 2943 O O . PRO A 1 179 ? 6.079 31.824 -35.701 1.00 54.82 179 PRO A O 1
ATOM 2954 N N . TYR A 1 180 ? 4.440 33.050 -34.856 1.00 53.48 180 TYR A N 1
ATOM 2955 C CA . TYR A 1 180 ? 3.861 31.928 -34.138 1.00 59.29 180 TYR A CA 1
ATOM 2956 C C . TYR A 1 180 ? 2.677 31.340 -34.862 1.00 63.57 180 TYR A C 1
ATOM 2957 O O . TYR A 1 180 ? 1.839 30.680 -34.207 1.00 57.03 180 TYR A O 1
ATOM 2975 N N . VAL A 1 181 ? 2.584 31.584 -36.186 1.00 55.03 181 VAL A N 1
ATOM 2976 C CA . VAL A 1 181 ? 1.459 31.139 -36.998 1.00 55.35 181 VAL A CA 1
ATOM 2977 C C . VAL A 1 181 ? 1.954 30.165 -38.054 1.00 61.79 181 VAL A C 1
ATOM 2978 O O . VAL A 1 181 ? 2.950 30.428 -38.741 1.00 56.07 181 VAL A O 1
ATOM 2991 N N . ASP A 1 182 ? 1.265 29.043 -38.168 1.00 60.00 182 ASP A N 1
ATOM 2992 C CA . ASP A 1 182 ? 1.550 28.021 -39.167 1.00 59.89 182 ASP A CA 1
ATOM 2993 C C . ASP A 1 182 ? 0.349 28.001 -40.101 1.00 59.33 182 ASP A C 1
ATOM 2994 O O . ASP A 1 182 ? -0.773 27.679 -39.668 1.00 53.45 182 ASP A O 1
ATOM 3003 N N . VAL A 1 183 ? 0.576 28.377 -41.365 1.00 56.23 183 VAL A N 1
ATOM 3004 C CA . VAL A 1 183 ? -0.501 28.479 -42.325 1.00 50.64 183 VAL A CA 1
ATOM 3005 C C . VAL A 1 183 ? -0.620 27.179 -43.103 1.00 48.17 183 VAL A C 1
ATOM 3006 O O . VAL A 1 183 ? 0.384 26.621 -43.558 1.00 50.54 183 VAL A O 1
ATOM 3019 N N . VAL A 1 184 ? -1.851 26.733 -43.327 1.00 45.91 184 VAL A N 1
ATOM 3020 C CA . VAL A 1 184 ? -2.151 25.561 -44.145 1.00 49.96 184 VAL A CA 1
ATOM 3021 C C . VAL A 1 184 ? -3.251 25.924 -45.142 1.00 52.59 184 VAL A C 1
ATOM 3022 O O . VAL A 1 184 ? -3.832 27.000 -45.079 1.00 48.78 184 VAL A O 1
ATOM 3035 N N . SER A 1 185 ? -3.589 24.976 -46.010 1.00 50.75 185 SER A N 1
ATOM 3036 C CA . SER A 1 185 ? -4.440 25.274 -47.171 1.00 59.09 185 SER A CA 1
ATOM 3037 C C . SER A 1 185 ? -5.913 25.383 -46.799 1.00 56.74 185 SER A C 1
ATOM 3038 O O . SER A 1 185 ? -6.615 26.260 -47.315 1.00 52.75 185 SER A O 1
ATOM 3046 N N . THR A 1 186 ? -6.392 24.510 -45.906 1.00 46.47 186 THR A N 1
ATOM 3047 C CA . THR A 1 186 ? -7.818 24.377 -45.621 1.00 48.64 186 THR A CA 1
ATOM 3048 C C . THR A 1 186 ? -8.054 24.080 -44.149 1.00 51.93 186 THR A C 1
ATOM 3049 O O . THR A 1 186 ? -7.122 23.773 -43.407 1.00 45.31 186 THR A O 1
ATOM 3060 N N . GLU A 1 187 ? -9.332 24.160 -43.767 1.00 47.80 187 GLU A N 1
ATOM 3061 C CA . GLU A 1 187 ? -9.768 23.756 -42.446 1.00 54.87 187 GLU A CA 1
ATOM 3062 C C . GLU A 1 187 ? -9.313 22.319 -42.171 1.00 57.16 187 GLU A C 1
ATOM 3063 O O . GLU A 1 187 ? -8.673 22.033 -41.143 1.00 45.25 187 GLU A O 1
ATOM 3075 N N . ARG A 1 188 ? -9.574 21.422 -43.131 1.00 49.24 188 ARG A N 1
ATOM 3076 C CA . ARG A 1 188 ? -9.260 20.016 -42.951 1.00 46.69 188 ARG A CA 1
ATOM 3077 C C . ARG A 1 188 ? -7.778 19.829 -42.653 1.00 53.11 188 ARG A C 1
ATOM 3078 O O . ARG A 1 188 ? -7.395 19.162 -41.691 1.00 51.96 188 ARG A O 1
ATOM 3099 N N . GLU A 1 189 ? -6.921 20.455 -43.434 1.00 46.46 189 GLU A N 1
ATOM 3100 C CA . GLU A 1 189 ? -5.494 20.333 -43.161 1.00 52.93 189 GLU A CA 1
ATOM 3101 C C . GLU A 1 189 ? -5.130 20.906 -41.790 1.00 53.25 189 GLU A C 1
ATOM 3102 O O . GLU A 1 189 ? -4.260 20.357 -41.111 1.00 50.23 189 GLU A O 1
ATOM 3114 N N . MET A 1 190 ? -5.756 22.033 -41.400 1.00 46.13 190 MET A N 1
ATOM 3115 C CA . MET A 1 190 ? -5.578 22.612 -40.071 1.00 51.84 190 MET A CA 1
ATOM 3116 C C . MET A 1 190 ? -5.826 21.574 -38.992 1.00 48.31 190 MET A C 1
ATOM 3117 O O . MET A 1 190 ? -4.920 21.175 -38.265 1.00 50.20 190 MET A O 1
ATOM 3131 N N . ILE A 1 191 ? -7.072 21.106 -38.924 1.00 43.97 191 ILE A N 1
ATOM 3132 C CA . ILE A 1 191 ? -7.468 20.063 -37.994 1.00 47.41 191 ILE A CA 1
ATOM 3133 C C . ILE A 1 191 ? -6.484 18.890 -38.049 1.00 53.45 191 ILE A C 1
ATOM 3134 O O . ILE A 1 191 ? -6.010 18.399 -37.006 1.00 43.56 191 ILE A O 1
ATOM 3150 N N . LYS A 1 192 ? -6.175 18.405 -39.264 1.00 46.45 192 LYS A N 1
ATOM 3151 C CA . LYS A 1 192 ? -5.245 17.288 -39.379 1.00 45.67 192 LYS A CA 1
ATOM 3152 C C . LYS A 1 192 ? -3.888 17.633 -38.797 1.00 48.47 192 LYS A C 1
ATOM 3153 O O . LYS A 1 192 ? -3.250 16.788 -38.147 1.00 48.41 192 LYS A O 1
ATOM 3172 N N . ARG A 1 193 ? -3.412 18.862 -39.050 1.00 46.18 193 ARG A N 1
ATOM 3173 C CA . ARG A 1 193 ? -2.129 19.251 -38.488 1.00 46.41 193 ARG A CA 1
ATOM 3174 C C . ARG A 1 193 ? -2.197 19.252 -36.962 1.00 50.03 193 ARG A C 1
ATOM 3175 O O . ARG A 1 193 ? -1.224 18.892 -36.306 1.00 48.36 193 ARG A O 1
ATOM 3196 N N . PHE A 1 194 ? -3.311 19.721 -36.394 1.00 44.38 194 PHE A N 1
ATOM 3197 C CA . PHE A 1 194 ? -3.454 19.771 -34.952 1.00 51.90 194 PHE A CA 1
ATOM 3198 C C . PHE A 1 194 ? -3.351 18.371 -34.383 1.00 51.13 194 PHE A C 1
ATOM 3199 O O . PHE A 1 194 ? -2.659 18.152 -33.390 1.00 51.29 194 PHE A O 1
ATOM 3216 N N . LEU A 1 195 ? -3.992 17.401 -35.062 1.00 50.35 195 LEU A N 1
ATOM 3217 C CA . LEU A 1 195 ? -3.911 15.991 -34.691 1.00 53.72 195 LEU A CA 1
ATOM 3218 C C . LEU A 1 195 ? -2.481 15.501 -34.695 1.00 56.76 195 LEU A C 1
ATOM 3219 O O . LEU A 1 195 ? -2.062 14.788 -33.773 1.00 53.17 195 LEU A O 1
ATOM 3235 N N A ARG A 1 196 ? -1.710 15.884 -35.714 0.54 60.78 196 ARG A N 1
ATOM 3236 N N B ARG A 1 196 ? -1.711 15.874 -35.719 0.46 63.12 196 ARG A N 1
ATOM 3237 C CA A ARG A 1 196 ? -0.304 15.504 -35.760 0.54 56.23 196 ARG A CA 1
ATOM 3238 C CA B ARG A 1 196 ? -0.304 15.495 -35.750 0.46 56.94 196 ARG A CA 1
ATOM 3239 C C A ARG A 1 196 ? 0.466 16.120 -34.599 0.54 60.50 196 ARG A C 1
ATOM 3240 C C B ARG A 1 196 ? 0.450 16.108 -34.577 0.46 61.35 196 ARG A C 1
ATOM 3241 O O A ARG A 1 196 ? 1.363 15.485 -34.034 0.54 61.99 196 ARG A O 1
ATOM 3242 O O B ARG A 1 196 ? 1.322 15.463 -33.985 0.46 61.35 196 ARG A O 1
ATOM 3283 N N . VAL A 1 197 ? 0.124 17.353 -34.231 1.00 52.28 197 VAL A N 1
ATOM 3284 C CA . VAL A 1 197 ? 0.820 18.020 -33.148 1.00 51.39 197 VAL A CA 1
ATOM 3285 C C . VAL A 1 197 ? 0.548 17.289 -31.829 1.00 55.33 197 VAL A C 1
ATOM 3286 O O . VAL A 1 197 ? 1.458 17.042 -31.031 1.00 53.98 197 VAL A O 1
ATOM 3299 N N . VAL A 1 198 ? -0.714 16.939 -31.580 1.00 50.82 198 VAL A N 1
ATOM 3300 C CA . VAL A 1 198 ? -1.062 16.259 -30.341 1.00 53.08 198 VAL A CA 1
ATOM 3301 C C . VAL A 1 198 ? -0.420 14.890 -30.312 1.00 56.89 198 VAL A C 1
ATOM 3302 O O . VAL A 1 198 ? 0.154 14.477 -29.297 1.00 53.68 198 VAL A O 1
ATOM 3315 N N . LYS A 1 199 ? -0.527 14.154 -31.428 1.00 53.06 199 LYS A N 1
ATOM 3316 C CA . LYS A 1 199 ? 0.039 12.816 -31.474 1.00 59.65 199 LYS A CA 1
ATOM 3317 C C . LYS A 1 199 ? 1.545 12.863 -31.236 1.00 62.21 199 LYS A C 1
ATOM 3318 O O . LYS A 1 199 ? 2.097 12.038 -30.507 1.00 62.05 199 LYS A O 1
ATOM 3337 N N . GLU A 1 200 ? 2.221 13.841 -31.807 1.00 58.36 200 GLU A N 1
ATOM 3338 C CA . GLU A 1 200 ? 3.667 13.921 -31.665 1.00 60.91 200 GLU A CA 1
ATOM 3339 C C . GLU A 1 200 ? 4.079 14.383 -30.274 1.00 57.55 200 GLU A C 1
ATOM 3340 O O . GLU A 1 200 ? 5.078 13.894 -29.745 1.00 55.36 200 GLU A O 1
ATOM 3352 N N . LYS A 1 201 ? 3.376 15.346 -29.684 1.00 54.62 201 LYS A N 1
ATOM 3353 C CA . LYS A 1 201 ? 3.721 15.763 -28.326 1.00 58.21 201 LYS A CA 1
ATOM 3354 C C . LYS A 1 201 ? 3.221 14.771 -27.280 1.00 54.84 201 LYS A C 1
ATOM 3355 O O . LYS A 1 201 ? 3.746 14.738 -26.173 1.00 54.35 201 LYS A O 1
ATOM 3374 N N . ASP A 1 202 ? 2.179 14.013 -27.612 1.00 52.70 202 ASP A N 1
ATOM 3375 C CA . ASP A 1 202 ? 1.643 12.938 -26.793 1.00 54.50 202 ASP A CA 1
ATOM 3376 C C . ASP A 1 202 ? 1.484 13.391 -25.328 1.00 53.81 202 ASP A C 1
ATOM 3377 O O . ASP A 1 202 ? 1.988 12.740 -24.436 1.00 48.90 202 ASP A O 1
ATOM 3386 N N . PRO A 1 203 ? 0.768 14.492 -25.094 1.00 50.13 203 PRO A N 1
ATOM 3387 C CA . PRO A 1 203 ? 0.593 14.938 -23.698 1.00 48.99 203 PRO A CA 1
ATOM 3388 C C . PRO A 1 203 ? -0.262 13.982 -22.894 1.00 48.47 203 PRO A C 1
ATOM 3389 O O . PRO A 1 203 ? -1.185 13.347 -23.413 1.00 45.26 203 PRO A O 1
ATOM 3400 N N . ASP A 1 204 ? 0.034 13.922 -21.582 1.00 44.91 204 ASP A N 1
ATOM 3401 C CA . ASP A 1 204 ? -0.836 13.205 -20.659 1.00 42.91 204 ASP A CA 1
ATOM 3402 C C . ASP A 1 204 ? -2.108 13.987 -20.344 1.00 38.58 204 ASP A C 1
ATOM 3403 O O . ASP A 1 204 ? -3.137 13.390 -19.994 1.00 39.93 204 ASP A O 1
ATOM 3412 N N . VAL A 1 205 ? -2.051 15.309 -20.380 1.00 37.25 205 VAL A N 1
ATOM 3413 C CA . VAL A 1 205 ? -3.195 16.159 -20.066 1.00 37.88 205 VAL A CA 1
ATOM 3414 C C . VAL A 1 205 ? -3.493 17.101 -21.237 1.00 39.92 205 VAL A C 1
ATOM 3415 O O . VAL A 1 205 ? -2.590 17.803 -21.698 1.00 41.50 205 VAL A O 1
ATOM 3428 N N . LEU A 1 206 ? -4.765 17.215 -21.625 1.00 36.03 206 LEU A N 1
ATOM 3429 C CA . LEU A 1 206 ? -5.205 18.258 -22.523 1.00 43.77 206 LEU A CA 1
ATOM 3430 C C . LEU A 1 206 ? -6.030 19.233 -21.720 1.00 42.00 206 LEU A C 1
ATOM 3431 O O . LEU A 1 206 ? -7.039 18.839 -21.132 1.00 42.56 206 LEU A O 1
ATOM 3447 N N . ILE A 1 207 ? -5.646 20.501 -21.748 1.00 41.37 207 ILE A N 1
ATOM 3448 C CA . ILE A 1 207 ? -6.313 21.536 -20.962 1.00 41.40 207 ILE A CA 1
ATOM 3449 C C . ILE A 1 207 ? -7.153 22.345 -21.929 1.00 42.73 207 ILE A C 1
ATOM 3450 O O . ILE A 1 207 ? -6.659 22.764 -22.994 1.00 42.11 207 ILE A O 1
ATOM 3466 N N . THR A 1 208 ? -8.415 22.553 -21.561 1.00 38.58 208 THR A N 1
ATOM 3467 C CA . THR A 1 208 ? -9.282 23.508 -22.211 1.00 40.89 208 THR A CA 1
ATOM 3468 C C . THR A 1 208 ? -9.909 24.474 -21.191 1.00 44.04 208 THR A C 1
ATOM 3469 O O . THR A 1 208 ? -9.813 24.287 -19.958 1.00 41.90 208 THR A O 1
ATOM 3480 N N . TYR A 1 209 ? -10.643 25.455 -21.744 1.00 39.84 209 TYR A N 1
ATOM 3481 C CA . TYR A 1 209 ? -11.593 26.271 -21.001 1.00 44.72 209 TYR A CA 1
ATOM 3482 C C . TYR A 1 209 ? -12.955 26.131 -21.667 1.00 44.04 209 TYR A C 1
ATOM 3483 O O . TYR A 1 209 ? -13.244 26.782 -22.664 1.00 40.56 209 TYR A O 1
ATOM 3501 N N . ASN A 1 210 ? -13.831 25.364 -21.079 1.00 42.80 210 ASN A N 1
ATOM 3502 C CA . ASN A 1 210 ? -15.175 25.092 -21.568 1.00 44.96 210 ASN A CA 1
ATOM 3503 C C . ASN A 1 210 ? -15.135 24.088 -22.708 1.00 45.11 210 ASN A C 1
ATOM 3504 O O . ASN A 1 210 ? -16.110 23.952 -23.443 1.00 45.05 210 ASN A O 1
ATOM 3515 N N . GLY A 1 211 ? -14.020 23.360 -22.852 1.00 41.53 211 GLY A N 1
ATOM 3516 C CA . GLY A 1 211 ? -13.985 22.306 -23.861 1.00 48.40 211 GLY A CA 1
ATOM 3517 C C . GLY A 1 211 ? -15.025 21.201 -23.671 1.00 49.80 211 GLY A C 1
ATOM 3518 O O . GLY A 1 211 ? -15.358 20.504 -24.635 1.00 46.90 211 GLY A O 1
ATOM 3522 N N . ASP A 1 212 ? -15.505 20.996 -22.439 1.00 45.36 212 ASP A N 1
ATOM 3523 C CA . ASP A 1 212 ? -16.521 19.984 -22.205 1.00 49.06 212 ASP A CA 1
ATOM 3524 C C . ASP A 1 212 ? -17.783 20.269 -22.991 1.00 45.74 212 ASP A C 1
ATOM 3525 O O . ASP A 1 212 ? -18.581 19.348 -23.216 1.00 43.08 212 ASP A O 1
ATOM 3534 N N . ASN A 1 213 ? -18.060 21.554 -23.277 1.00 45.67 213 ASN A N 1
ATOM 3535 C CA . ASN A 1 213 ? -19.314 21.935 -23.908 1.00 47.62 213 ASN A CA 1
ATOM 3536 C C . ASN A 1 213 ? -19.169 22.643 -25.233 1.00 46.60 213 ASN A C 1
ATOM 3537 O O . ASN A 1 213 ? -20.157 22.729 -25.965 1.00 47.98 213 ASN A O 1
ATOM 3548 N N . PHE A 1 214 ? -17.996 23.150 -25.570 1.00 45.02 214 PHE A N 1
ATOM 3549 C CA . PHE A 1 214 ? -17.863 23.878 -26.831 1.00 50.34 214 PHE A CA 1
ATOM 3550 C C . PHE A 1 214 ? -16.798 23.305 -27.753 1.00 46.50 214 PHE A C 1
ATOM 3551 O O . PHE A 1 214 ? -17.132 22.799 -28.813 1.00 44.79 214 PHE A O 1
ATOM 3568 N N . ASP A 1 215 ? -15.534 23.312 -27.344 1.00 45.00 215 ASP A N 1
ATOM 3569 C CA . ASP A 1 215 ? -14.451 23.047 -28.276 1.00 43.17 215 ASP A CA 1
ATOM 3570 C C . ASP A 1 215 ? -14.591 21.659 -28.897 1.00 49.41 215 ASP A C 1
ATOM 3571 O O . ASP A 1 215 ? -14.553 21.529 -30.125 1.00 40.57 215 ASP A O 1
ATOM 3580 N N . PHE A 1 216 ? -14.761 20.605 -28.061 1.00 45.61 216 PHE A N 1
ATOM 3581 C CA . PHE A 1 216 ? -14.793 19.237 -28.579 1.00 46.70 216 PHE A CA 1
ATOM 3582 C C . PHE A 1 216 ? -16.066 18.995 -29.355 1.00 42.16 216 PHE A C 1
ATOM 3583 O O . PHE A 1 216 ? -16.069 18.228 -30.324 1.00 47.08 216 PHE A O 1
ATOM 3600 N N . ALA A 1 217 ? -17.156 19.658 -28.960 1.00 37.64 217 ALA A N 1
ATOM 3601 C CA . ALA A 1 217 ? -18.386 19.478 -29.715 1.00 42.75 217 ALA A CA 1
ATOM 3602 C C . ALA A 1 217 ? -18.232 20.101 -31.121 1.00 48.17 217 ALA A C 1
ATOM 3603 O O . ALA A 1 217 ? -18.633 19.516 -32.149 1.00 46.02 217 ALA A O 1
ATOM 3610 N N . TYR A 1 218 ? -17.683 21.318 -31.177 1.00 49.19 218 TYR A N 1
ATOM 3611 C CA . TYR A 1 218 ? -17.434 21.963 -32.468 1.00 46.13 218 TYR A CA 1
ATOM 3612 C C . TYR A 1 218 ? -16.525 21.082 -33.330 1.00 44.65 218 TYR A C 1
ATOM 3613 O O . TYR A 1 218 ? -16.800 20.814 -34.516 1.00 49.28 218 TYR A O 1
ATOM 3631 N N . LEU A 1 219 ? -15.381 20.701 -32.764 1.00 42.38 219 LEU A N 1
ATOM 3632 C CA . LEU A 1 219 ? -14.453 19.836 -33.471 1.00 45.93 219 LEU A CA 1
ATOM 3633 C C . LEU A 1 219 ? -15.121 18.539 -33.934 1.00 49.02 219 LEU A C 1
ATOM 3634 O O . LEU A 1 219 ? -14.825 18.015 -35.033 1.00 52.91 219 LEU A O 1
ATOM 3650 N N . LYS A 1 220 ? -16.048 18.029 -33.137 1.00 48.26 220 LYS A N 1
ATOM 3651 C CA . LYS A 1 220 ? -16.692 16.792 -33.517 1.00 46.44 220 LYS A CA 1
ATOM 3652 C C . LYS A 1 220 ? -17.509 16.988 -34.779 1.00 48.46 220 LYS A C 1
ATOM 3653 O O . LYS A 1 220 ? -17.393 16.190 -35.706 1.00 45.96 220 LYS A O 1
ATOM 3672 N N . LYS A 1 221 ? -18.395 17.999 -34.795 1.00 49.82 221 LYS A N 1
ATOM 3673 C CA . LYS A 1 221 ? -19.225 18.255 -35.963 1.00 53.95 221 LYS A CA 1
ATOM 3674 C C . LYS A 1 221 ? -18.380 18.539 -37.176 1.00 53.52 221 LYS A C 1
ATOM 3675 O O . LYS A 1 221 ? -18.672 18.043 -38.259 1.00 57.10 221 LYS A O 1
ATOM 3694 N N . ARG A 1 222 ? -17.323 19.326 -37.029 1.00 48.52 222 ARG A N 1
ATOM 3695 C CA . ARG A 1 222 ? -16.519 19.638 -38.212 1.00 54.46 222 ARG A CA 1
ATOM 3696 C C . ARG A 1 222 ? -15.826 18.391 -38.748 1.00 57.13 222 ARG A C 1
ATOM 3697 O O . ARG A 1 222 ? -15.715 18.188 -39.965 1.00 50.40 222 ARG A O 1
ATOM 3718 N N . CYS A 1 223 ? -15.384 17.530 -37.851 1.00 47.17 223 CYS A N 1
ATOM 3719 C CA . CYS A 1 223 ? -14.745 16.283 -38.236 1.00 50.13 223 CYS A CA 1
ATOM 3720 C C . CYS A 1 223 ? -15.743 15.325 -38.898 1.00 53.97 223 CYS A C 1
ATOM 3721 O O . CYS A 1 223 ? -15.359 14.583 -39.811 1.00 51.88 223 CYS A O 1
ATOM 3729 N N . GLU A 1 224 ? -17.017 15.329 -38.465 1.00 49.64 224 GLU A N 1
ATOM 3730 C CA . GLU A 1 224 ? -18.027 14.561 -39.173 1.00 50.97 224 GLU A CA 1
ATOM 3731 C C . GLU A 1 224 ? -18.209 15.124 -40.568 1.00 57.70 224 GLU A C 1
ATOM 3732 O O . GLU A 1 224 ? -18.055 14.412 -41.578 1.00 56.45 224 GLU A O 1
ATOM 3744 N N . LYS A 1 225 ? -18.469 16.430 -40.638 1.00 59.04 225 LYS A N 1
ATOM 3745 C CA . LYS A 1 225 ? -18.609 17.111 -41.920 1.00 57.24 225 LYS A CA 1
ATOM 3746 C C . LYS A 1 225 ? -17.472 16.757 -42.886 1.00 60.54 225 LYS A C 1
ATOM 3747 O O . LYS A 1 225 ? -17.707 16.405 -44.054 1.00 54.64 225 LYS A O 1
ATOM 3766 N N . LEU A 1 226 ? -16.237 16.838 -42.421 1.00 49.39 226 LEU A N 1
ATOM 3767 C CA . LEU A 1 226 ? -15.082 16.702 -43.295 1.00 57.25 226 LEU A CA 1
ATOM 3768 C C . LEU A 1 226 ? -14.541 15.266 -43.408 1.00 63.94 226 LEU A C 1
ATOM 3769 O O . LEU A 1 226 ? -13.566 15.058 -44.162 1.00 61.74 226 LEU A O 1
ATOM 3785 N N . GLY A 1 227 ? -15.128 14.282 -42.684 1.00 57.54 227 GLY A N 1
ATOM 3786 C CA . GLY A 1 227 ? -14.672 12.892 -42.766 1.00 52.62 227 GLY A CA 1
ATOM 3787 C C . GLY A 1 227 ? -13.267 12.731 -42.208 1.00 60.90 227 GLY A C 1
ATOM 3788 O O . GLY A 1 227 ? -12.368 12.192 -42.882 1.00 53.74 227 GLY A O 1
ATOM 3792 N N . ILE A 1 228 ? -13.080 13.228 -40.967 1.00 50.04 228 ILE A N 1
ATOM 3793 C CA . ILE A 1 228 ? -11.805 13.188 -40.273 1.00 51.77 228 ILE A CA 1
ATOM 3794 C C . ILE A 1 228 ? -11.966 12.278 -39.068 1.00 49.05 228 ILE A C 1
ATOM 3795 O O . ILE A 1 228 ? -12.903 12.466 -38.272 1.00 45.51 228 ILE A O 1
ATOM 3811 N N . ASN A 1 229 ? -11.021 11.337 -38.913 1.00 47.51 229 ASN A N 1
ATOM 3812 C CA . ASN A 1 229 ? -10.946 10.427 -37.769 1.00 44.43 229 ASN A CA 1
ATOM 3813 C C . ASN A 1 229 ? -10.221 11.209 -36.674 1.00 46.13 229 ASN A C 1
ATOM 3814 O O . ASN A 1 229 ? -8.991 11.271 -36.586 1.00 46.00 229 ASN A O 1
ATOM 3825 N N . PHE A 1 230 ? -10.994 11.902 -35.863 1.00 48.96 230 PHE A N 1
ATOM 3826 C CA . PHE A 1 230 ? -10.417 12.763 -34.824 1.00 48.30 230 PHE A CA 1
ATOM 3827 C C . PHE A 1 230 ? -9.869 11.905 -33.681 1.00 51.15 230 PHE A C 1
ATOM 3828 O O . PHE A 1 230 ? -10.341 11.944 -32.533 1.00 47.47 230 PHE A O 1
ATOM 3845 N N . ALA A 1 231 ? -8.798 11.166 -33.979 1.00 46.49 231 ALA A N 1
ATOM 3846 C CA . ALA A 1 231 ? -8.371 10.064 -33.091 1.00 49.08 231 ALA A CA 1
ATOM 3847 C C . ALA A 1 231 ? -7.362 10.537 -32.031 1.00 48.36 231 ALA A C 1
ATOM 3848 O O . ALA A 1 231 ? -6.185 10.124 -31.982 1.00 45.80 231 ALA A O 1
ATOM 3855 N N . LEU A 1 232 ? -7.860 11.407 -31.141 1.00 43.50 232 LEU A N 1
ATOM 3856 C CA . LEU A 1 232 ? -7.016 11.952 -30.076 1.00 46.48 232 LEU A CA 1
ATOM 3857 C C . LEU A 1 232 ? -6.705 10.952 -28.931 1.00 45.07 232 LEU A C 1
ATOM 3858 O O . LEU A 1 232 ? -5.634 11.038 -28.301 1.00 39.01 232 LEU A O 1
ATOM 3874 N N . GLY A 1 233 ? -7.607 10.013 -28.629 1.00 43.34 233 GLY A N 1
ATOM 3875 C CA . GLY A 1 233 ? -7.297 8.948 -27.657 1.00 42.39 233 GLY A CA 1
ATOM 3876 C C . GLY A 1 233 ? -5.964 8.255 -27.914 1.00 47.41 233 GLY A C 1
ATOM 3877 O O . GLY A 1 233 ? -5.534 8.012 -29.040 1.00 50.00 233 GLY A O 1
ATOM 3881 N N . ARG A 1 234 ? -5.276 7.892 -26.866 1.00 46.87 234 ARG A N 1
ATOM 3882 C CA . ARG A 1 234 ? -4.027 7.158 -27.036 1.00 47.75 234 ARG A CA 1
ATOM 3883 C C . ARG A 1 234 ? -4.230 5.728 -27.519 1.00 45.28 234 ARG A C 1
ATOM 3884 O O . ARG A 1 234 ? -3.244 5.084 -27.916 1.00 43.86 234 ARG A O 1
ATOM 3905 N N . ASP A 1 235 ? -5.462 5.209 -27.444 1.00 43.73 235 ASP A N 1
ATOM 3906 C CA . ASP A 1 235 ? -5.811 3.931 -28.036 1.00 45.74 235 ASP A CA 1
ATOM 3907 C C . ASP A 1 235 ? -6.432 4.089 -29.425 1.00 46.64 235 ASP A C 1
ATOM 3908 O O . ASP A 1 235 ? -7.150 3.183 -29.882 1.00 46.22 235 ASP A O 1
ATOM 3917 N N . GLY A 1 236 ? -6.244 5.249 -30.065 1.00 45.71 236 GLY A N 1
ATOM 3918 C CA . GLY A 1 236 ? -6.828 5.469 -31.398 1.00 47.70 236 GLY A CA 1
ATOM 3919 C C . GLY A 1 236 ? -8.291 5.869 -31.353 1.00 55.51 236 GLY A C 1
ATOM 3920 O O . GLY A 1 236 ? -8.911 6.066 -32.428 1.00 46.19 236 GLY A O 1
ATOM 3924 N N . SER A 1 237 ? -8.872 6.024 -30.130 1.00 40.48 237 SER A N 1
ATOM 3925 C CA . SER A 1 237 ? -10.291 6.394 -30.033 1.00 38.77 237 SER A CA 1
ATOM 3926 C C . SER A 1 237 ? -10.504 7.869 -30.343 1.00 40.14 237 SER A C 1
ATOM 3927 O O . SER A 1 237 ? -9.564 8.668 -30.398 1.00 40.46 237 SER A O 1
ATOM 3935 N N . GLU A 1 238 ? -11.747 8.218 -30.558 1.00 36.11 238 GLU A N 1
ATOM 3936 C CA . GLU A 1 238 ? -12.153 9.612 -30.658 1.00 44.16 238 GLU A CA 1
ATOM 3937 C C . GLU A 1 238 ? -12.654 10.074 -29.286 1.00 51.70 238 GLU A C 1
ATOM 3938 O O . GLU A 1 238 ? -13.120 9.237 -28.482 1.00 42.05 238 GLU A O 1
ATOM 3950 N N . PRO A 1 239 ? -12.592 11.387 -29.015 1.00 48.39 239 PRO A N 1
ATOM 3951 C CA . PRO A 1 239 ? -13.116 11.889 -27.732 1.00 47.62 239 PRO A CA 1
ATOM 3952 C C . PRO A 1 239 ? -14.499 11.311 -27.530 1.00 48.79 239 PRO A C 1
ATOM 3953 O O . PRO A 1 239 ? -15.237 11.077 -28.486 1.00 43.86 239 PRO A O 1
ATOM 3964 N N . LYS A 1 240 ? -14.801 10.981 -26.289 1.00 49.40 240 LYS A N 1
ATOM 3965 C CA . LYS A 1 240 ? -16.096 10.445 -25.899 1.00 53.05 240 LYS A CA 1
ATOM 3966 C C . LYS A 1 240 ? -16.812 11.390 -24.931 1.00 53.11 240 LYS A C 1
ATOM 3967 O O . LYS A 1 240 ? -16.216 11.910 -23.977 1.00 50.60 240 LYS A O 1
ATOM 3986 N N . ILE A 1 241 ? -18.074 11.587 -25.161 1.00 56.09 241 ILE A N 1
ATOM 3987 C CA . ILE A 1 241 ? -18.872 12.500 -24.359 1.00 65.77 241 ILE A CA 1
ATOM 3988 C C . ILE A 1 241 ? -19.514 11.702 -23.249 1.00 71.86 241 ILE A C 1
ATOM 3989 O O . ILE A 1 241 ? -19.905 10.557 -23.432 1.00 75.79 241 ILE A O 1
ATOM 4005 N N . GLN A 1 242 ? -19.668 12.328 -22.107 1.00 64.30 242 GLN A N 1
ATOM 4006 C CA . GLN A 1 242 ? -20.442 11.796 -21.002 1.00 72.56 242 GLN A CA 1
ATOM 4007 C C . GLN A 1 242 ? -21.469 12.853 -20.626 1.00 74.87 242 GLN A C 1
ATOM 4008 O O . GLN A 1 242 ? -21.178 14.051 -20.681 1.00 73.01 242 GLN A O 1
ATOM 4022 N N . ARG A 1 243 ? -22.676 12.412 -20.288 1.00 84.52 243 ARG A N 1
ATOM 4023 C CA . ARG A 1 243 ? -23.709 13.307 -19.794 1.00 87.25 243 ARG A CA 1
ATOM 4024 C C . ARG A 1 243 ? -23.371 13.683 -18.364 1.00 92.31 243 ARG A C 1
ATOM 4025 O O . ARG A 1 243 ? -23.233 12.803 -17.505 1.00 92.70 243 ARG A O 1
ATOM 4046 N N . MET A 1 244 ? -23.201 14.980 -18.118 1.00 103.93 244 MET A N 1
ATOM 4047 C CA . MET A 1 244 ? -22.816 15.486 -16.800 1.00 117.16 244 MET A CA 1
ATOM 4048 C C . MET A 1 244 ? -24.011 16.233 -16.211 1.00 112.37 244 MET A C 1
ATOM 4049 O O . MET A 1 244 ? -24.009 17.462 -16.051 1.00 105.43 244 MET A O 1
ATOM 4063 N N . GLY A 1 245 ? -25.055 15.459 -15.902 1.00 87.72 245 GLY A N 1
ATOM 4064 C CA . GLY A 1 245 ? -26.313 16.020 -15.473 1.00 87.53 245 GLY A CA 1
ATOM 4065 C C . GLY A 1 245 ? -26.908 16.969 -16.494 1.00 99.84 245 GLY A C 1
ATOM 4066 O O . GLY A 1 245 ? -27.338 16.556 -17.586 1.00 93.90 245 GLY A O 1
ATOM 4070 N N . ASP A 1 246 ? -26.925 18.261 -16.149 1.00 120.90 246 ASP A N 1
ATOM 4071 C CA . ASP A 1 246 ? -27.563 19.242 -17.022 1.00 122.77 246 ASP A CA 1
ATOM 4072 C C . ASP A 1 246 ? -26.873 19.321 -18.384 1.00 114.77 246 ASP A C 1
ATOM 4073 O O . ASP A 1 246 ? -27.529 19.592 -19.397 1.00 104.37 246 ASP A O 1
ATOM 4082 N N . ARG A 1 247 ? -25.558 19.098 -18.430 1.00 114.34 247 ARG A N 1
ATOM 4083 C CA . ARG A 1 247 ? -24.797 19.281 -19.661 1.00 105.39 247 ARG A CA 1
ATOM 4084 C C . ARG A 1 247 ? -23.926 18.059 -19.941 1.00 89.57 247 ARG A C 1
ATOM 4085 O O . ARG A 1 247 ? -24.377 16.919 -19.801 1.00 89.47 247 ARG A O 1
ATOM 4106 N N . PHE A 1 248 ? -22.678 18.288 -20.327 1.00 75.97 248 PHE A N 1
ATOM 4107 C CA . PHE A 1 248 ? -21.836 17.231 -20.846 1.00 67.93 248 PHE A CA 1
ATOM 4108 C C . PHE A 1 248 ? -20.402 17.413 -20.385 1.00 58.51 248 PHE A C 1
ATOM 4109 O O . PHE A 1 248 ? -20.002 18.480 -19.899 1.00 55.88 248 PHE A O 1
ATOM 4126 N N . ALA A 1 249 ? -19.624 16.361 -20.617 1.00 50.43 249 ALA A N 1
ATOM 4127 C CA . ALA A 1 249 ? -18.205 16.317 -20.342 1.00 47.57 249 ALA A CA 1
ATOM 4128 C C . ALA A 1 249 ? -17.584 15.443 -21.415 1.00 43.97 249 ALA A C 1
ATOM 4129 O O . ALA A 1 249 ? -18.265 14.634 -22.051 1.00 52.34 249 ALA A O 1
ATOM 4136 N N . VAL A 1 250 ? -16.272 15.550 -21.579 1.00 40.58 250 VAL A N 1
ATOM 4137 C CA . VAL A 1 250 ? -15.581 14.844 -22.645 1.00 37.79 250 VAL A CA 1
ATOM 4138 C C . VAL A 1 250 ? -14.293 14.242 -22.152 1.00 37.56 250 VAL A C 1
ATOM 4139 O O . VAL A 1 250 ? -13.470 14.911 -21.517 1.00 39.82 250 VAL A O 1
ATOM 4152 N N . GLU A 1 251 ? -14.119 12.985 -22.455 1.00 37.97 251 GLU A N 1
ATOM 4153 C CA . GLU A 1 251 ? -12.910 12.252 -22.133 1.00 44.36 251 GLU A CA 1
ATOM 4154 C C . GLU A 1 251 ? -12.079 11.983 -23.366 1.00 44.57 251 GLU A C 1
ATOM 4155 O O . GLU A 1 251 ? -12.631 11.774 -24.440 1.00 39.17 251 GLU A O 1
ATOM 4167 N N . VAL A 1 252 ? -10.765 11.954 -23.197 1.00 38.77 252 VAL A N 1
ATOM 4168 C CA . VAL A 1 252 ? -9.857 11.508 -24.205 1.00 38.76 252 VAL A CA 1
ATOM 4169 C C . VAL A 1 252 ? -9.074 10.373 -23.608 1.00 45.17 252 VAL A C 1
ATOM 4170 O O . VAL A 1 252 ? -8.206 10.600 -22.737 1.00 45.04 252 VAL A O 1
ATOM 4183 N N . LYS A 1 253 ? -9.372 9.148 -24.088 1.00 48.94 253 LYS A N 1
ATOM 4184 C CA . LYS A 1 253 ? -8.928 7.937 -23.401 1.00 46.68 253 LYS A CA 1
ATOM 4185 C C . LYS A 1 253 ? -7.415 7.833 -23.423 1.00 44.68 253 LYS A C 1
ATOM 4186 O O . LYS A 1 253 ? -6.771 8.160 -24.414 1.00 42.71 253 LYS A O 1
ATOM 4205 N N . GLY A 1 254 ? -6.840 7.499 -22.270 1.00 41.31 254 GLY A N 1
ATOM 4206 C CA . GLY A 1 254 ? -5.403 7.454 -22.088 1.00 42.39 254 GLY A CA 1
ATOM 4207 C C . GLY A 1 254 ? -4.801 8.761 -21.696 1.00 41.39 254 GLY A C 1
ATOM 4208 O O . GLY A 1 254 ? -3.589 8.810 -21.403 1.00 38.45 254 GLY A O 1
ATOM 4212 N N . ARG A 1 255 ? -5.600 9.823 -21.725 1.00 38.48 255 ARG A N 1
ATOM 4213 C CA . ARG A 1 255 ? -5.182 11.133 -21.265 1.00 41.90 255 ARG A CA 1
ATOM 4214 C C . ARG A 1 255 ? -6.154 11.643 -20.203 1.00 36.60 255 ARG A C 1
ATOM 4215 O O . ARG A 1 255 ? -7.260 11.097 -19.999 1.00 35.22 255 ARG A O 1
ATOM 4236 N N . ILE A 1 256 ? -5.870 12.842 -19.706 1.00 38.61 256 ILE A N 1
ATOM 4237 C CA . ILE A 1 256 ? -6.809 13.522 -18.831 1.00 35.49 256 ILE A CA 1
ATOM 4238 C C . ILE A 1 256 ? -7.228 14.805 -19.512 1.00 34.74 256 ILE A C 1
ATOM 4239 O O . ILE A 1 256 ? -6.413 15.706 -19.660 1.00 34.62 256 ILE A O 1
ATOM 4255 N N . HIS A 1 257 ? -8.497 14.927 -19.851 1.00 36.18 257 HIS A N 1
ATOM 4256 C CA . HIS A 1 257 ? -9.032 16.174 -20.331 1.00 37.61 257 HIS A CA 1
ATOM 4257 C C . HIS A 1 257 ? -9.409 16.975 -19.102 1.00 36.94 257 HIS A C 1
ATOM 4258 O O . HIS A 1 257 ? -10.517 16.850 -18.580 1.00 36.31 257 HIS A O 1
ATOM 4272 N N . PHE A 1 258 ? -8.590 17.956 -18.816 1.00 36.76 258 PHE A N 1
ATOM 4273 C CA . PHE A 1 258 ? -8.783 18.891 -17.718 1.00 38.23 258 PHE A CA 1
ATOM 4274 C C . PHE A 1 258 ? -9.453 20.145 -18.269 1.00 38.25 258 PHE A C 1
ATOM 4275 O O . PHE A 1 258 ? -8.793 21.021 -18.805 1.00 36.26 258 PHE A O 1
ATOM 4292 N N . ASP A 1 259 ? -10.762 20.234 -18.136 1.00 34.53 259 ASP A N 1
ATOM 4293 C CA . ASP A 1 259 ? -11.476 21.447 -18.418 1.00 34.61 259 ASP A CA 1
ATOM 4294 C C . ASP A 1 259 ? -11.422 22.364 -17.184 1.00 45.72 259 ASP A C 1
ATOM 4295 O O . ASP A 1 259 ? -11.916 22.036 -16.079 1.00 44.32 259 ASP A O 1
ATOM 4304 N N . LEU A 1 260 ? -10.831 23.538 -17.372 1.00 43.70 260 LEU A N 1
ATOM 4305 C CA . LEU A 1 260 ? -10.692 24.497 -16.267 1.00 40.02 260 LEU A CA 1
ATOM 4306 C C . LEU A 1 260 ? -12.004 25.106 -15.831 1.00 46.34 260 LEU A C 1
ATOM 4307 O O . LEU A 1 260 ? -12.138 25.554 -14.675 1.00 49.02 260 LEU A O 1
ATOM 4323 N N . TYR A 1 261 ? -12.970 25.146 -16.699 1.00 39.23 261 TYR A N 1
ATOM 4324 C CA . TYR A 1 261 ? -14.173 25.894 -16.354 1.00 49.04 261 TYR A CA 1
ATOM 4325 C C . TYR A 1 261 ? -14.779 25.428 -15.035 1.00 48.32 261 TYR A C 1
ATOM 4326 O O . TYR A 1 261 ? -15.007 26.261 -14.173 1.00 46.29 261 TYR A O 1
ATOM 4344 N N . PRO A 1 262 ? -15.126 24.156 -14.865 1.00 51.24 262 PRO A N 1
ATOM 4345 C CA . PRO A 1 262 ? -15.763 23.755 -13.589 1.00 54.50 262 PRO A CA 1
ATOM 4346 C C . PRO A 1 262 ? -14.848 23.912 -12.375 1.00 53.42 262 PRO A C 1
ATOM 4347 O O . PRO A 1 262 ? -15.313 24.278 -11.305 1.00 54.75 262 PRO A O 1
ATOM 4358 N N . VAL A 1 263 ? -13.562 23.649 -12.532 1.00 49.71 263 VAL A N 1
ATOM 4359 C CA . VAL A 1 263 ? -12.604 23.864 -11.473 1.00 52.36 263 VAL A CA 1
ATOM 4360 C C . VAL A 1 263 ? -12.669 25.300 -10.999 1.00 57.03 263 VAL A C 1
ATOM 4361 O O . VAL A 1 263 ? -12.770 25.573 -9.810 1.00 57.95 263 VAL A O 1
ATOM 4374 N N . ILE A 1 264 ? -12.572 26.248 -11.911 1.00 51.62 264 ILE A N 1
ATOM 4375 C CA . ILE A 1 264 ? -12.467 27.643 -11.489 1.00 54.54 264 ILE A CA 1
ATOM 4376 C C . ILE A 1 264 ? -13.808 28.138 -11.012 1.00 55.40 264 ILE A C 1
ATOM 4377 O O . ILE A 1 264 ? -13.888 28.938 -10.076 1.00 60.03 264 ILE A O 1
ATOM 4393 N N . ARG A 1 265 ? -14.882 27.674 -11.635 1.00 55.22 265 ARG A N 1
ATOM 4394 C CA . ARG A 1 265 ? -16.208 28.111 -11.229 1.00 64.39 265 ARG A CA 1
ATOM 4395 C C . ARG A 1 265 ? -16.426 27.871 -9.728 1.00 70.52 265 ARG A C 1
ATOM 4396 O O . ARG A 1 265 ? -16.998 28.721 -9.032 1.00 70.68 265 ARG A O 1
ATOM 4417 N N A ARG A 1 266 ? -15.951 26.732 -9.211 0.45 66.09 266 ARG A N 1
ATOM 4418 N N B ARG A 1 266 ? -15.947 26.734 -9.210 0.55 66.05 266 ARG A N 1
ATOM 4419 C CA A ARG A 1 266 ? -16.158 26.404 -7.809 0.45 65.96 266 ARG A CA 1
ATOM 4420 C CA B ARG A 1 266 ? -16.153 26.401 -7.809 0.55 66.16 266 ARG A CA 1
ATOM 4421 C C A ARG A 1 266 ? -15.103 27.036 -6.917 0.45 67.46 266 ARG A C 1
ATOM 4422 C C B ARG A 1 266 ? -15.100 27.029 -6.917 0.55 67.09 266 ARG A C 1
ATOM 4423 O O A ARG A 1 266 ? -15.361 27.270 -5.738 0.45 67.80 266 ARG A O 1
ATOM 4424 O O B ARG A 1 266 ? -15.356 27.252 -5.737 0.55 67.41 266 ARG A O 1
ATOM 4465 N N . THR A 1 267 ? -13.915 27.297 -7.449 1.00 65.24 267 THR A N 1
ATOM 4466 C CA . THR A 1 267 ? -12.830 27.816 -6.627 1.00 65.15 267 THR A CA 1
ATOM 4467 C C . THR A 1 267 ? -12.947 29.321 -6.374 1.00 68.26 267 THR A C 1
ATOM 4468 O O . THR A 1 267 ? -12.635 29.788 -5.282 1.00 64.25 267 THR A O 1
ATOM 4479 N N . ILE A 1 268 ? -13.354 30.112 -7.363 1.00 69.66 268 ILE A N 1
ATOM 4480 C CA . ILE A 1 268 ? -13.423 31.563 -7.205 1.00 74.64 268 ILE A CA 1
ATOM 4481 C C . ILE A 1 268 ? -14.798 32.061 -7.636 1.00 77.63 268 ILE A C 1
ATOM 4482 O O . ILE A 1 268 ? -15.356 31.624 -8.654 1.00 69.88 268 ILE A O 1
ATOM 4498 N N . ASN A 1 269 ? -15.354 32.960 -6.820 1.00 89.41 269 ASN A N 1
ATOM 4499 C CA . ASN A 1 269 ? -16.597 33.631 -7.140 1.00 81.96 269 ASN A CA 1
ATOM 4500 C C . ASN A 1 269 ? -16.279 34.870 -7.952 1.00 87.31 269 ASN A C 1
ATOM 4501 O O . ASN A 1 269 ? -15.468 35.698 -7.528 1.00 82.36 269 ASN A O 1
ATOM 4512 N N . LEU A 1 270 ? -16.916 34.986 -9.108 1.00 88.14 270 LEU A N 1
ATOM 4513 C CA . LEU A 1 270 ? -16.782 36.102 -10.027 1.00 75.81 270 LEU A CA 1
ATOM 4514 C C . LEU A 1 270 ? -18.157 36.382 -10.599 1.00 75.42 270 LEU A C 1
ATOM 4515 O O . LEU A 1 270 ? -19.022 35.497 -10.615 1.00 75.39 270 LEU A O 1
ATOM 4531 N N . PRO A 1 271 ? -18.395 37.609 -11.068 1.00 79.57 271 PRO A N 1
ATOM 4532 C CA . PRO A 1 271 ? -19.680 37.880 -11.736 1.00 77.57 271 PRO A CA 1
ATOM 4533 C C . PRO A 1 271 ? -19.773 37.255 -13.110 1.00 70.66 271 PRO A C 1
ATOM 4534 O O . PRO A 1 271 ? -20.876 36.899 -13.542 1.00 68.73 271 PRO A O 1
ATOM 4545 N N . THR A 1 272 ? -18.648 37.122 -13.810 1.00 76.23 272 THR A N 1
ATOM 4546 C CA . THR A 1 272 ? -18.608 36.556 -15.152 1.00 72.69 272 THR A CA 1
ATOM 4547 C C . THR A 1 272 ? -17.420 35.614 -15.225 1.00 61.92 272 THR A C 1
ATOM 4548 O O . THR A 1 272 ? -16.376 35.872 -14.608 1.00 62.58 272 THR A O 1
ATOM 4559 N N . TYR A 1 273 ? -17.576 34.531 -15.982 1.00 59.33 273 TYR A N 1
ATOM 4560 C CA . TYR A 1 273 ? -16.544 33.499 -16.059 1.00 54.09 273 TYR A CA 1
ATOM 4561 C C . TYR A 1 273 ? -15.979 33.381 -17.477 1.00 59.19 273 TYR A C 1
ATOM 4562 O O . TYR A 1 273 ? -15.657 32.283 -17.949 1.00 52.46 273 TYR A O 1
ATOM 4580 N N . THR A 1 274 ? -15.856 34.527 -18.164 1.00 55.07 274 THR A N 1
ATOM 4581 C CA . THR A 1 274 ? -15.083 34.595 -19.391 1.00 55.24 274 THR A CA 1
ATOM 4582 C C . THR A 1 274 ? -13.638 34.254 -19.068 1.00 54.90 274 THR A C 1
ATOM 4583 O O . THR A 1 274 ? -13.160 34.456 -17.939 1.00 51.06 274 THR A O 1
ATOM 4594 N N . LEU A 1 275 ? -12.942 33.717 -20.065 1.00 48.50 275 LEU A N 1
ATOM 4595 C CA . LEU A 1 275 ? -11.526 33.422 -19.882 1.00 48.76 275 LEU A CA 1
ATOM 4596 C C . LEU A 1 275 ? -10.766 34.689 -19.498 1.00 50.33 275 LEU A C 1
ATOM 4597 O O . LEU A 1 275 ? -9.829 34.647 -18.691 1.00 45.25 275 LEU A O 1
ATOM 4613 N N . GLU A 1 276 ? -11.125 35.827 -20.111 1.00 52.15 276 GLU A N 1
ATOM 4614 C CA . GLU A 1 276 ? -10.420 37.067 -19.787 1.00 53.64 276 GLU A CA 1
ATOM 4615 C C . GLU A 1 276 ? -10.637 37.469 -18.325 1.00 50.40 276 GLU A C 1
ATOM 4616 O O . GLU A 1 276 ? -9.685 37.825 -17.619 1.00 49.60 276 GLU A O 1
ATOM 4628 N N . ALA A 1 277 ? -11.889 37.438 -17.856 1.00 44.99 277 ALA A N 1
ATOM 4629 C CA . ALA A 1 277 ? -12.145 37.771 -16.449 1.00 57.71 277 ALA A CA 1
ATOM 4630 C C . ALA A 1 277 ? -11.392 36.835 -15.500 1.00 55.39 277 ALA A C 1
ATOM 4631 O O . ALA A 1 277 ? -10.769 37.289 -14.522 1.00 55.71 277 ALA A O 1
ATOM 4638 N N . VAL A 1 278 ? -11.398 35.524 -15.798 1.00 52.59 278 VAL A N 1
ATOM 4639 C CA . VAL A 1 278 ? -10.742 34.546 -14.914 1.00 55.87 278 VAL A CA 1
ATOM 4640 C C . VAL A 1 278 ? -9.224 34.741 -14.912 1.00 56.78 278 VAL A C 1
ATOM 4641 O O . VAL A 1 278 ? -8.554 34.577 -13.874 1.00 55.33 278 VAL A O 1
ATOM 4654 N N . TYR A 1 279 ? -8.647 35.069 -16.075 1.00 51.17 279 TYR A N 1
ATOM 4655 C CA . TYR A 1 279 ? -7.196 35.240 -16.116 1.00 53.55 279 TYR A CA 1
ATOM 4656 C C . TYR A 1 279 ? -6.742 36.483 -15.342 1.00 61.25 279 TYR A C 1
ATOM 4657 O O . TYR A 1 279 ? -5.667 36.477 -14.712 1.00 60.48 279 TYR A O 1
ATOM 4675 N N . GLU A 1 280 ? -7.529 37.569 -15.407 1.00 56.88 280 GLU A N 1
ATOM 4676 C CA . GLU A 1 280 ? -7.220 38.762 -14.620 1.00 63.35 280 GLU A CA 1
ATOM 4677 C C . GLU A 1 280 ? -7.349 38.490 -13.125 1.00 58.94 280 GLU A C 1
ATOM 4678 O O . GLU A 1 280 ? -6.450 38.826 -12.341 1.00 59.87 280 GLU A O 1
ATOM 4690 N N . ALA A 1 281 ? -8.471 37.884 -12.710 1.00 55.73 281 ALA A N 1
ATOM 4691 C CA . ALA A 1 281 ? -8.641 37.483 -11.314 1.00 56.67 281 ALA A CA 1
ATOM 4692 C C . ALA A 1 281 ? -7.419 36.746 -10.798 1.00 60.62 281 ALA A C 1
ATOM 4693 O O . ALA A 1 281 ? -6.761 37.164 -9.839 1.00 64.97 281 ALA A O 1
ATOM 4700 N N . VAL A 1 282 ? -7.077 35.663 -11.464 1.00 54.23 282 VAL A N 1
ATOM 4701 C CA . VAL A 1 282 ? -6.020 34.796 -10.963 1.00 58.97 282 VAL A CA 1
ATOM 4702 C C . VAL A 1 282 ? -4.667 35.488 -11.017 1.00 62.47 282 VAL A C 1
ATOM 4703 O O . VAL A 1 282 ? -3.908 35.475 -10.044 1.00 71.17 282 VAL A O 1
ATOM 4716 N N . PHE A 1 283 ? -4.318 36.058 -12.161 1.00 56.56 283 PHE A N 1
ATOM 4717 C CA . PHE A 1 283 ? -2.947 36.507 -12.379 1.00 62.08 283 PHE A CA 1
ATOM 4718 C C . PHE A 1 283 ? -2.778 38.027 -12.250 1.00 68.31 283 PHE A C 1
ATOM 4719 O O . PHE A 1 283 ? -1.634 38.522 -12.288 1.00 62.51 283 PHE A O 1
ATOM 4736 N N . GLY A 1 284 ? -3.883 38.771 -12.090 1.00 61.99 284 GLY A N 1
ATOM 4737 C CA . GLY A 1 284 ? -3.836 40.206 -11.847 1.00 68.67 284 GLY A CA 1
ATOM 4738 C C . GLY A 1 284 ? -3.596 41.094 -13.057 1.00 78.41 284 GLY A C 1
ATOM 4739 O O . GLY A 1 284 ? -3.333 42.289 -12.877 1.00 72.59 284 GLY A O 1
ATOM 4743 N N . GLN A 1 285 ? -3.706 40.564 -14.279 1.00 84.67 285 GLN A N 1
ATOM 4744 C CA . GLN A 1 285 ? -3.348 41.301 -15.477 1.00 82.37 285 GLN A CA 1
ATOM 4745 C C . GLN A 1 285 ? -4.436 41.121 -16.529 1.00 78.56 285 GLN A C 1
ATOM 4746 O O . GLN A 1 285 ? -4.878 39.984 -16.769 1.00 75.71 285 GLN A O 1
ATOM 4760 N N . PRO A 1 286 ? -4.915 42.194 -17.160 1.00 71.19 286 PRO A N 1
ATOM 4761 C CA . PRO A 1 286 ? -6.013 42.049 -18.133 1.00 66.96 286 PRO A CA 1
ATOM 4762 C C . PRO A 1 286 ? -5.613 41.202 -19.327 1.00 56.23 286 PRO A C 1
ATOM 4763 O O . PRO A 1 286 ? -4.440 41.063 -19.675 1.00 56.86 286 PRO A O 1
ATOM 4774 N N . LYS A 1 287 ? -6.623 40.626 -19.956 1.00 61.01 287 LYS A N 1
ATOM 4775 C CA . LYS A 1 287 ? -6.477 39.945 -21.239 1.00 54.36 287 LYS A CA 1
ATOM 4776 C C . LYS A 1 287 ? -7.497 40.518 -22.194 1.00 51.26 287 LYS A C 1
ATOM 4777 O O . LYS A 1 287 ? -8.657 40.692 -21.813 1.00 56.06 287 LYS A O 1
ATOM 4796 N N . GLU A 1 288 ? -7.076 40.853 -23.405 1.00 51.63 288 GLU A N 1
ATOM 4797 C CA . GLU A 1 288 ? -7.996 41.524 -24.308 1.00 56.07 288 GLU A CA 1
ATOM 4798 C C . GLU A 1 288 ? -8.926 40.501 -24.957 1.00 55.93 288 GLU A C 1
ATOM 4799 O O . GLU A 1 288 ? -8.517 39.389 -25.325 1.00 50.09 288 GLU A O 1
ATOM 4811 N N . LYS A 1 289 ? -10.191 40.885 -25.080 1.00 56.91 289 LYS A N 1
ATOM 4812 C CA . LYS A 1 289 ? -11.201 40.081 -25.758 1.00 51.74 289 LYS A CA 1
ATOM 4813 C C . LYS A 1 289 ? -11.427 40.592 -27.198 1.00 55.64 289 LYS A C 1
ATOM 4814 O O . LYS A 1 289 ? -11.687 41.784 -27.423 1.00 52.62 289 LYS A O 1
ATOM 4833 N N . VAL A 1 290 ? -11.348 39.680 -28.167 1.00 54.66 290 VAL A N 1
ATOM 4834 C CA . VAL A 1 290 ? -11.794 39.908 -29.539 1.00 52.24 290 VAL A CA 1
ATOM 4835 C C . VAL A 1 290 ? -13.131 39.198 -29.707 1.00 50.82 290 VAL A C 1
ATOM 4836 O O . VAL A 1 290 ? -13.232 37.983 -29.547 1.00 52.81 290 VAL A O 1
ATOM 4849 N N . TYR A 1 291 ? -14.158 39.942 -30.021 1.00 49.28 291 TYR A N 1
ATOM 4850 C CA . TYR A 1 291 ? -15.509 39.417 -30.059 1.00 51.89 291 TYR A CA 1
ATOM 4851 C C . TYR A 1 291 ? -15.788 38.659 -31.365 1.00 54.29 291 TYR A C 1
ATOM 4852 O O . TYR A 1 291 ? -15.039 38.731 -32.337 1.00 52.18 291 TYR A O 1
ATOM 4870 N N . ALA A 1 292 ? -16.879 37.888 -31.350 1.00 54.08 292 ALA A N 1
ATOM 4871 C CA . ALA A 1 292 ? -17.119 36.923 -32.408 1.00 59.54 292 ALA A CA 1
ATOM 4872 C C . ALA A 1 292 ? -17.327 37.638 -33.742 1.00 57.36 292 ALA A C 1
ATOM 4873 O O . ALA A 1 292 ? -16.843 37.167 -34.772 1.00 55.52 292 ALA A O 1
ATOM 4880 N N . GLU A 1 293 ? -18.090 38.752 -33.731 1.00 68.61 293 GLU A N 1
ATOM 4881 C CA . GLU A 1 293 ? -18.399 39.498 -34.946 1.00 65.16 293 GLU A CA 1
ATOM 4882 C C . GLU A 1 293 ? -17.135 40.093 -35.533 1.00 56.52 293 GLU A C 1
ATOM 4883 O O . GLU A 1 293 ? -16.991 40.146 -36.751 1.00 55.67 293 GLU A O 1
ATOM 4895 N N . GLU A 1 294 ? -16.184 40.484 -34.675 1.00 56.82 294 GLU A N 1
ATOM 4896 C CA . GLU A 1 294 ? -14.909 40.981 -35.168 1.00 53.04 294 GLU A CA 1
ATOM 4897 C C . GLU A 1 294 ? -14.088 39.875 -35.803 1.00 54.74 294 GLU A C 1
ATOM 4898 O O . GLU A 1 294 ? -13.358 40.110 -36.775 1.00 46.27 294 GLU A O 1
ATOM 4910 N N . ILE A 1 295 ? -14.149 38.675 -35.236 1.00 53.36 295 ILE A N 1
ATOM 4911 C CA . ILE A 1 295 ? -13.451 37.533 -35.826 1.00 48.69 295 ILE A CA 1
ATOM 4912 C C . ILE A 1 295 ? -14.044 37.209 -37.201 1.00 53.06 295 ILE A C 1
ATOM 4913 O O . ILE A 1 295 ? -13.329 36.992 -38.188 1.00 43.47 295 ILE A O 1
ATOM 4929 N N . THR A 1 296 ? -15.363 37.093 -37.263 1.00 52.50 296 THR A N 1
ATOM 4930 C CA . THR A 1 296 ? -15.996 36.815 -38.543 1.00 49.96 296 THR A CA 1
ATOM 4931 C C . THR A 1 296 ? -15.726 37.938 -39.550 1.00 53.17 296 THR A C 1
ATOM 4932 O O . THR A 1 296 ? -15.309 37.680 -40.688 1.00 47.15 296 THR A O 1
ATOM 4943 N N . THR A 1 297 ? -15.851 39.196 -39.107 1.00 45.70 297 THR A N 1
ATOM 4944 C CA . THR A 1 297 ? -15.575 40.345 -39.982 1.00 57.19 297 THR A CA 1
ATOM 4945 C C . THR A 1 297 ? -14.140 40.347 -40.478 1.00 57.05 297 THR A C 1
ATOM 4946 O O . THR A 1 297 ? -13.888 40.596 -41.662 1.00 47.16 297 THR A O 1
ATOM 4957 N N . ALA A 1 298 ? -13.189 40.057 -39.587 1.00 50.62 298 ALA A N 1
ATOM 4958 C CA . ALA A 1 298 ? -11.793 39.950 -39.999 1.00 56.22 298 ALA A CA 1
ATOM 4959 C C . ALA A 1 298 ? -11.606 38.863 -41.052 1.00 56.17 298 ALA A C 1
ATOM 4960 O O . ALA A 1 298 ? -10.926 39.070 -42.063 1.00 56.94 298 ALA A O 1
ATOM 4967 N N . TRP A 1 299 ? -12.191 37.682 -40.832 1.00 46.84 299 TRP A N 1
ATOM 4968 C CA . TRP A 1 299 ? -12.023 36.622 -41.817 1.00 52.14 299 TRP A CA 1
ATOM 4969 C C . TRP A 1 299 ? -12.581 37.042 -43.168 1.00 55.26 299 TRP A C 1
ATOM 4970 O O . TRP A 1 299 ? -11.976 36.754 -44.188 1.00 52.39 299 TRP A O 1
ATOM 4991 N N . GLU A 1 300 ? -13.720 37.735 -43.187 1.00 49.66 300 GLU A N 1
ATOM 4992 C CA . GLU A 1 300 ? -14.389 38.094 -44.429 1.00 55.77 300 GLU A CA 1
ATOM 4993 C C . GLU A 1 300 ? -13.624 39.173 -45.176 1.00 53.62 300 GLU A C 1
ATOM 4994 O O . GLU A 1 300 ? -13.414 39.083 -46.391 1.00 54.51 300 GLU A O 1
ATOM 5006 N N . THR A 1 301 ? -13.212 40.213 -44.470 1.00 50.05 301 THR A N 1
ATOM 5007 C CA . THR A 1 301 ? -12.534 41.337 -45.118 1.00 60.37 301 THR A CA 1
ATOM 5008 C C . THR A 1 301 ? -11.059 41.037 -45.384 1.00 60.41 301 THR A C 1
ATOM 5009 O O . THR A 1 301 ? -10.423 41.738 -46.179 1.00 50.94 301 THR A O 1
ATOM 5020 N N . GLY A 1 302 ? -10.494 40.033 -44.705 1.00 52.31 302 GLY A N 1
ATOM 5021 C CA . GLY A 1 302 ? -9.062 39.804 -44.715 1.00 51.01 302 GLY A CA 1
ATOM 5022 C C . GLY A 1 302 ? -8.265 40.777 -43.857 1.00 55.33 302 GLY A C 1
ATOM 5023 O O . GLY A 1 302 ? -7.026 40.681 -43.821 1.00 57.27 302 GLY A O 1
ATOM 5027 N N . GLU A 1 303 ? -8.918 41.734 -43.195 1.00 51.96 303 GLU A N 1
ATOM 5028 C CA . GLU A 1 303 ? -8.227 42.789 -42.464 1.00 58.06 303 GLU A CA 1
ATOM 5029 C C . GLU A 1 303 ? -8.262 42.519 -40.960 1.00 60.15 303 GLU A C 1
ATOM 5030 O O . GLU A 1 303 ? -9.327 42.232 -40.412 1.00 53.50 303 GLU A O 1
ATOM 5042 N N . ASN A 1 304 ? -7.119 42.739 -40.295 1.00 62.44 304 ASN A N 1
ATOM 5043 C CA . ASN A 1 304 ? -6.938 42.576 -38.858 1.00 61.06 304 ASN A CA 1
ATOM 5044 C C . ASN A 1 304 ? -6.909 41.110 -38.467 1.00 57.66 304 ASN A C 1
ATOM 5045 O O . ASN A 1 304 ? -7.238 40.768 -37.337 1.00 62.62 304 ASN A O 1
ATOM 5056 N N . LEU A 1 305 ? -6.460 40.233 -39.363 1.00 58.05 305 LEU A N 1
ATOM 5057 C CA . LEU A 1 305 ? -6.327 38.833 -38.994 1.00 57.85 305 LEU A CA 1
ATOM 5058 C C . LEU A 1 305 ? -5.218 38.662 -37.963 1.00 61.33 305 LEU A C 1
ATOM 5059 O O . LEU A 1 305 ? -5.289 37.734 -37.135 1.00 49.91 305 LEU A O 1
ATOM 5075 N N . GLU A 1 306 ? -4.184 39.526 -38.006 1.00 59.50 306 GLU A N 1
ATOM 5076 C CA . GLU A 1 306 ? -3.142 39.464 -36.976 1.00 67.80 306 GLU A CA 1
ATOM 5077 C C . GLU A 1 306 ? -3.735 39.628 -35.576 1.00 61.73 306 GLU A C 1
ATOM 5078 O O . GLU A 1 306 ? -3.338 38.935 -34.635 1.00 61.34 306 GLU A O 1
ATOM 5090 N N . ARG A 1 307 ? -4.701 40.522 -35.423 1.00 60.90 307 ARG A N 1
ATOM 5091 C CA . ARG A 1 307 ? -5.365 40.672 -34.130 1.00 60.59 307 ARG A CA 1
ATOM 5092 C C . ARG A 1 307 ? -6.096 39.390 -33.735 1.00 61.04 307 ARG A C 1
ATOM 5093 O O . ARG A 1 307 ? -6.058 38.958 -32.560 1.00 53.31 307 ARG A O 1
ATOM 5114 N N . VAL A 1 308 ? -6.742 38.737 -34.710 1.00 54.22 308 VAL A N 1
ATOM 5115 C CA . VAL A 1 308 ? -7.438 37.490 -34.398 1.00 51.45 308 VAL A CA 1
ATOM 5116 C C . VAL A 1 308 ? -6.435 36.443 -33.957 1.00 55.33 308 VAL A C 1
ATOM 5117 O O . VAL A 1 308 ? -6.629 35.749 -32.948 1.00 53.31 308 VAL A O 1
ATOM 5130 N N . ALA A 1 309 ? -5.326 36.345 -34.694 1.00 49.65 309 ALA A N 1
ATOM 5131 C CA . ALA A 1 309 ? -4.348 35.308 -34.412 1.00 51.57 309 ALA A CA 1
ATOM 5132 C C . ALA A 1 309 ? -3.755 35.489 -33.027 1.00 53.87 309 ALA A C 1
ATOM 5133 O O . ALA A 1 309 ? -3.484 34.488 -32.334 1.00 49.96 309 ALA A O 1
ATOM 5140 N N . ARG A 1 310 ? -3.539 36.761 -32.616 1.00 52.52 310 ARG A N 1
ATOM 5141 C CA . ARG A 1 310 ? -2.983 37.031 -31.294 1.00 56.83 310 ARG A CA 1
ATOM 5142 C C . ARG A 1 310 ? -3.951 36.617 -30.191 1.00 50.49 310 ARG A C 1
ATOM 5143 O O . ARG A 1 310 ? -3.545 36.016 -29.201 1.00 50.24 310 ARG A O 1
ATOM 5164 N N . TYR A 1 311 ? -5.226 36.959 -30.331 1.00 47.92 311 TYR A N 1
ATOM 5165 C CA . TYR A 1 311 ? -6.235 36.498 -29.387 1.00 51.21 311 TYR A CA 1
ATOM 5166 C C . TYR A 1 311 ? -6.256 34.978 -29.279 1.00 53.21 311 TYR A C 1
ATOM 5167 O O . TYR A 1 311 ? -6.384 34.429 -28.168 1.00 45.77 311 TYR A O 1
ATOM 5185 N N . SER A 1 312 ? -6.139 34.293 -30.427 1.00 51.17 312 SER A N 1
ATOM 5186 C CA . SER A 1 312 ? -6.124 32.843 -30.450 1.00 48.00 312 SER A CA 1
ATOM 5187 C C . SER A 1 312 ? -4.909 32.290 -29.742 1.00 48.15 312 SER A C 1
ATOM 5188 O O . SER A 1 312 ? -5.016 31.347 -28.953 1.00 46.72 312 SER A O 1
ATOM 5196 N N . MET A 1 313 ? -3.742 32.850 -30.036 1.00 41.03 313 MET A N 1
ATOM 5197 C CA . MET A 1 313 ? -2.528 32.407 -29.375 1.00 50.32 313 MET A CA 1
ATOM 5198 C C . MET A 1 313 ? -2.659 32.626 -27.851 1.00 53.36 313 MET A C 1
ATOM 5199 O O . MET A 1 313 ? -2.256 31.777 -27.038 1.00 49.97 313 MET A O 1
ATOM 5213 N N . GLU A 1 314 ? -3.236 33.765 -27.457 1.00 48.69 314 GLU A N 1
ATOM 5214 C CA . GLU A 1 314 ? -3.314 34.095 -26.043 1.00 53.76 314 GLU A CA 1
ATOM 5215 C C . GLU A 1 314 ? -4.315 33.200 -25.296 1.00 52.79 314 GLU A C 1
ATOM 5216 O O . GLU A 1 314 ? -4.102 32.869 -24.123 1.00 50.40 314 GLU A O 1
ATOM 5228 N N . ASP A 1 315 ? -5.469 32.926 -25.901 1.00 38.66 315 ASP A N 1
ATOM 5229 C CA . ASP A 1 315 ? -6.375 31.914 -25.395 1.00 49.20 315 ASP A CA 1
ATOM 5230 C C . ASP A 1 315 ? -5.588 30.678 -24.991 1.00 48.68 315 ASP A C 1
ATOM 5231 O O . ASP A 1 315 ? -5.620 30.271 -23.825 1.00 46.74 315 ASP A O 1
ATOM 5240 N N . ALA A 1 316 ? -4.821 30.104 -25.932 1.00 46.19 316 ALA A N 1
ATOM 5241 C CA . ALA A 1 316 ? -4.048 28.902 -25.625 1.00 46.72 316 ALA A CA 1
ATOM 5242 C C . ALA A 1 316 ? -3.044 29.162 -24.525 1.00 52.33 316 ALA A C 1
ATOM 5243 O O . ALA A 1 316 ? -2.891 28.341 -23.588 1.00 45.51 316 ALA A O 1
ATOM 5250 N N . LYS A 1 317 ? -2.347 30.303 -24.632 1.00 51.53 317 LYS A N 1
ATOM 5251 C CA . LYS A 1 317 ? -1.298 30.617 -23.673 1.00 54.05 317 LYS A CA 1
ATOM 5252 C C . LYS A 1 317 ? -1.842 30.718 -22.240 1.00 55.27 317 LYS A C 1
ATOM 5253 O O . LYS A 1 317 ? -1.317 30.072 -21.323 1.00 52.35 317 LYS A O 1
ATOM 5272 N N . VAL A 1 318 ? -2.906 31.503 -22.031 1.00 51.05 318 VAL A N 1
ATOM 5273 C CA . VAL A 1 318 ? -3.416 31.685 -20.672 1.00 51.77 318 VAL A CA 1
ATOM 5274 C C . VAL A 1 318 ? -4.093 30.416 -20.184 1.00 50.90 318 VAL A C 1
ATOM 5275 O O . VAL A 1 318 ? -4.093 30.131 -18.973 1.00 47.63 318 VAL A O 1
ATOM 5288 N N . THR A 1 319 ? -4.730 29.659 -21.094 1.00 46.67 319 THR A N 1
ATOM 5289 C CA . THR A 1 319 ? -5.292 28.374 -20.706 1.00 43.11 319 THR A CA 1
ATOM 5290 C C . THR A 1 319 ? -4.205 27.484 -20.144 1.00 45.55 319 THR A C 1
ATOM 5291 O O . THR A 1 319 ? -4.386 26.834 -19.102 1.00 44.11 319 THR A O 1
ATOM 5302 N N . TYR A 1 320 ? -3.048 27.490 -20.790 1.00 39.41 320 TYR A N 1
ATOM 5303 C CA . TYR A 1 320 ? -1.947 26.675 -20.307 1.00 45.78 320 TYR A CA 1
ATOM 5304 C C . TYR A 1 320 ? -1.519 27.123 -18.922 1.00 50.41 320 TYR A C 1
ATOM 5305 O O . TYR A 1 320 ? -1.380 26.312 -17.997 1.00 48.05 320 TYR A O 1
ATOM 5323 N N . GLU A 1 321 ? -1.288 28.416 -18.772 1.00 52.85 321 GLU A N 1
ATOM 5324 C CA . GLU A 1 321 ? -0.847 28.952 -17.490 1.00 54.05 321 GLU A CA 1
ATOM 5325 C C . GLU A 1 321 ? -1.866 28.681 -16.393 1.00 50.43 321 GLU A C 1
ATOM 5326 O O . GLU A 1 321 ? -1.495 28.310 -15.290 1.00 48.88 321 GLU A O 1
ATOM 5338 N N . LEU A 1 322 ? -3.151 28.891 -16.662 1.00 48.58 322 LEU A N 1
ATOM 5339 C CA . LEU A 1 322 ? -4.153 28.566 -15.661 1.00 48.16 322 LEU A CA 1
ATOM 5340 C C . LEU A 1 322 ? -4.096 27.080 -15.303 1.00 52.21 322 LEU A C 1
ATOM 5341 O O . LEU A 1 322 ? -4.147 26.704 -14.126 1.00 50.74 322 LEU A O 1
ATOM 5357 N N . GLY A 1 323 ? -3.951 26.222 -16.301 1.00 52.56 323 GLY A N 1
ATOM 5358 C CA . GLY A 1 323 ? -3.783 24.813 -16.025 1.00 48.00 323 GLY A CA 1
ATOM 5359 C C . GLY A 1 323 ? -2.594 24.549 -15.128 1.00 51.91 323 GLY A C 1
ATOM 5360 O O . GLY A 1 323 ? -2.699 23.824 -14.140 1.00 49.03 323 GLY A O 1
ATOM 5364 N N . LYS A 1 324 ? -1.435 25.111 -15.476 1.00 49.00 324 LYS A N 1
ATOM 5365 C CA . LYS A 1 324 ? -0.265 24.941 -14.624 1.00 53.87 324 LYS A CA 1
ATOM 5366 C C . LYS A 1 324 ? -0.582 25.342 -13.165 1.00 56.90 324 LYS A C 1
ATOM 5367 O O . LYS A 1 324 ? 0.005 24.802 -12.204 1.00 49.19 324 LYS A O 1
ATOM 5386 N N . GLU A 1 325 ? -1.502 26.307 -12.998 1.00 53.74 325 GLU A N 1
ATOM 5387 C CA . GLU A 1 325 ? -1.769 26.895 -11.705 1.00 56.37 325 GLU A CA 1
ATOM 5388 C C . GLU A 1 325 ? -2.727 26.039 -10.881 1.00 59.61 325 GLU A C 1
ATOM 5389 O O . GLU A 1 325 ? -2.514 25.853 -9.665 1.00 51.18 325 GLU A O 1
ATOM 5401 N N . PHE A 1 326 ? -3.817 25.571 -11.509 1.00 48.01 326 PHE A N 1
ATOM 5402 C CA . PHE A 1 326 ? -4.835 24.858 -10.769 1.00 48.60 326 PHE A CA 1
ATOM 5403 C C . PHE A 1 326 ? -4.657 23.347 -10.735 1.00 51.82 326 PHE A C 1
ATOM 5404 O O . PHE A 1 326 ? -5.214 22.702 -9.825 1.00 47.81 326 PHE A O 1
ATOM 5421 N N . LEU A 1 327 ? -3.922 22.777 -11.683 1.00 47.82 327 LEU A N 1
ATOM 5422 C CA . LEU A 1 327 ? -3.960 21.356 -11.808 1.00 46.00 327 LEU A CA 1
ATOM 5423 C C . LEU A 1 327 ? -3.289 20.638 -10.635 1.00 47.55 327 LEU A C 1
ATOM 5424 O O . LEU A 1 327 ? -3.771 19.574 -10.238 1.00 39.14 327 LEU A O 1
ATOM 5440 N N . PRO A 1 328 ? -2.133 21.106 -10.145 1.00 49.40 328 PRO A N 1
ATOM 5441 C CA . PRO A 1 328 ? -1.467 20.359 -9.053 1.00 54.55 328 PRO A CA 1
ATOM 5442 C C . PRO A 1 328 ? -2.315 20.197 -7.793 1.00 48.99 328 PRO A C 1
ATOM 5443 O O . PRO A 1 328 ? -2.277 19.136 -7.146 1.00 47.90 328 PRO A O 1
ATOM 5454 N N . MET A 1 329 ? -3.116 21.197 -7.476 1.00 49.31 329 MET A N 1
ATOM 5455 C CA . MET A 1 329 ? -4.043 21.088 -6.372 1.00 55.23 329 MET A CA 1
ATOM 5456 C C . MET A 1 329 ? -5.094 20.044 -6.685 1.00 52.85 329 MET A C 1
ATOM 5457 O O . MET A 1 329 ? -5.431 19.221 -5.835 1.00 41.87 329 MET A O 1
ATOM 5471 N N . GLU A 1 330 ? -5.660 20.070 -7.896 1.00 43.58 330 GLU A N 1
ATOM 5472 C CA . GLU A 1 330 ? -6.690 19.062 -8.209 1.00 44.72 330 GLU A CA 1
ATOM 5473 C C . GLU A 1 330 ? -6.101 17.660 -8.264 1.00 40.45 330 GLU A C 1
ATOM 5474 O O . GLU A 1 330 ? -6.800 16.659 -8.024 1.00 40.29 330 GLU A O 1
ATOM 5486 N N . ALA A 1 331 ? -4.807 17.573 -8.558 1.00 35.97 331 ALA A N 1
ATOM 5487 C CA . ALA A 1 331 ? -4.148 16.282 -8.561 1.00 40.62 331 ALA A CA 1
ATOM 5488 C C . ALA A 1 331 ? -4.023 15.742 -7.132 1.00 43.13 331 ALA A C 1
ATOM 5489 O O . ALA A 1 331 ? -4.302 14.569 -6.860 1.00 40.95 331 ALA A O 1
ATOM 5496 N N . GLN A 1 332 ? -3.563 16.594 -6.208 1.00 39.92 332 GLN A N 1
ATOM 5497 C CA . GLN A 1 332 ? -3.511 16.192 -4.795 1.00 47.77 332 GLN A CA 1
ATOM 5498 C C . GLN A 1 332 ? -4.892 15.795 -4.300 1.00 42.57 332 GLN A C 1
ATOM 5499 O O . GLN A 1 332 ? -5.055 14.770 -3.608 1.00 46.42 332 GLN A O 1
ATOM 5513 N N . LEU A 1 333 ? -5.920 16.548 -4.714 1.00 38.75 333 LEU A N 1
ATOM 5514 C CA . LEU A 1 333 ? -7.266 16.151 -4.335 1.00 42.65 333 LEU A CA 1
ATOM 5515 C C . LEU A 1 333 ? -7.568 14.742 -4.830 1.00 46.63 333 LEU A C 1
ATOM 5516 O O . LEU A 1 333 ? -8.074 13.874 -4.079 1.00 39.13 333 LEU A O 1
ATOM 5532 N N . SER A 1 334 ? -7.244 14.498 -6.101 1.00 42.83 334 SER A N 1
ATOM 5533 C CA . SER A 1 334 ? -7.587 13.229 -6.714 1.00 45.23 334 SER A CA 1
ATOM 5534 C C . SER A 1 334 ? -6.935 12.083 -5.950 1.00 43.21 334 SER A C 1
ATOM 5535 O O . SER A 1 334 ? -7.575 11.059 -5.721 1.00 38.32 334 SER A O 1
ATOM 5543 N N . ARG A 1 335 ? -5.666 12.257 -5.562 1.00 40.59 335 ARG A N 1
ATOM 5544 C CA . ARG A 1 335 ? -4.915 11.285 -4.793 1.00 45.05 335 ARG A CA 1
ATOM 5545 C C . ARG A 1 335 ? -5.548 11.062 -3.423 1.00 45.87 335 ARG A C 1
ATOM 5546 O O . ARG A 1 335 ? -5.687 9.918 -2.996 1.00 46.12 335 ARG A O 1
ATOM 5567 N N . LEU A 1 336 ? -5.999 12.130 -2.756 1.00 45.56 336 LEU A N 1
ATOM 5568 C CA . LEU A 1 336 ? -6.601 12.016 -1.42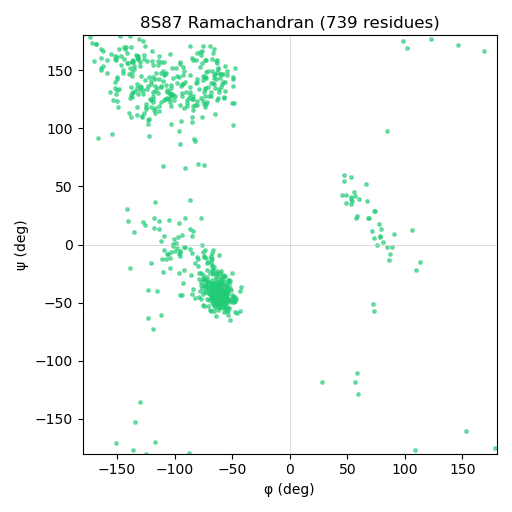0 1.00 42.79 336 LEU A CA 1
ATOM 5569 C C . LEU A 1 336 ? -7.995 11.384 -1.482 1.00 44.00 336 LEU A C 1
ATOM 5570 O O . LEU A 1 336 ? -8.387 10.623 -0.612 1.00 36.99 336 LEU A O 1
ATOM 5586 N N . ILE A 1 337 ? -8.770 11.683 -2.512 1.00 39.14 337 ILE A N 1
ATOM 5587 C CA . ILE A 1 337 ? -10.085 11.067 -2.651 1.00 38.66 337 ILE A CA 1
ATOM 5588 C C . ILE A 1 337 ? -10.008 9.667 -3.277 1.00 42.91 337 ILE A C 1
ATOM 5589 O O . ILE A 1 337 ? -10.929 8.861 -3.076 1.00 41.51 337 ILE A O 1
ATOM 5605 N N . GLY A 1 338 ? -8.889 9.304 -3.908 1.00 38.42 338 GLY A N 1
ATOM 5606 C CA . GLY A 1 338 ? -8.808 8.000 -4.578 1.00 44.32 338 GLY A CA 1
ATOM 5607 C C . GLY A 1 338 ? -9.712 7.835 -5.803 1.00 44.57 338 GLY A C 1
ATOM 5608 O O . GLY A 1 338 ? -10.314 6.753 -6.007 1.00 39.01 338 GLY A O 1
ATOM 5612 N N . GLN A 1 339 ? -9.870 8.904 -6.611 1.00 42.48 339 GLN A N 1
ATOM 5613 C CA . GLN A 1 339 ? -10.582 8.786 -7.904 1.00 41.85 339 GLN A CA 1
ATOM 5614 C C . GLN A 1 339 ? -9.862 9.659 -8.928 1.00 44.74 339 GLN A C 1
ATOM 5615 O O . GLN A 1 339 ? -9.021 10.511 -8.579 1.00 38.10 339 GLN A O 1
ATOM 5629 N N . SER A 1 340 ? -10.169 9.423 -10.211 1.00 40.48 340 SER A N 1
ATOM 5630 C CA . SER A 1 340 ? -9.402 10.080 -11.251 1.00 42.84 340 SER A CA 1
ATOM 5631 C C . SER A 1 340 ? -9.591 11.589 -11.216 1.00 41.86 340 SER A C 1
ATOM 5632 O O . SER A 1 340 ? -10.685 12.100 -10.924 1.00 43.51 340 SER A O 1
ATOM 5640 N N . LEU A 1 341 ? -8.512 12.301 -11.578 1.00 41.14 341 LEU A N 1
ATOM 5641 C CA . LEU A 1 341 ? -8.592 13.752 -11.810 1.00 46.10 341 LEU A CA 1
ATOM 5642 C C . LEU A 1 341 ? -9.703 14.166 -12.789 1.00 40.95 341 LEU A C 1
ATOM 5643 O O . LEU A 1 341 ? -10.362 15.211 -12.606 1.00 36.49 341 LEU A O 1
ATOM 5659 N N . TRP A 1 342 ? -10.016 13.304 -13.757 1.00 38.63 342 TRP A N 1
ATOM 5660 C CA . TRP A 1 342 ? -11.105 13.610 -14.676 1.00 39.41 342 TRP A CA 1
ATOM 5661 C C . TRP A 1 342 ? -12.403 13.738 -13.898 1.00 37.93 342 TRP A C 1
ATOM 5662 O O . TRP A 1 342 ? -13.172 14.722 -14.038 1.00 40.21 342 TRP A O 1
ATOM 5683 N N . ASP A 1 343 ? -12.679 12.727 -13.077 1.00 37.36 343 ASP A N 1
ATOM 5684 C CA . ASP A 1 343 ? -13.907 12.726 -12.268 1.00 42.58 343 ASP A CA 1
ATOM 5685 C C . ASP A 1 343 ? -13.870 13.798 -11.178 1.00 39.35 343 ASP A C 1
ATOM 5686 O O . ASP A 1 343 ? -14.784 14.620 -11.103 1.00 36.62 343 ASP A O 1
ATOM 5695 N N . VAL A 1 344 ? -12.755 13.885 -10.433 1.00 38.00 344 VAL A N 1
ATOM 5696 C CA . VAL A 1 344 ? -12.666 14.803 -9.278 1.00 48.20 344 VAL A CA 1
ATOM 5697 C C . VAL A 1 344 ? -12.792 16.255 -9.722 1.00 48.63 344 VAL A C 1
ATOM 5698 O O . VAL A 1 344 ? -13.466 17.053 -9.057 1.00 44.54 344 VAL A O 1
ATOM 5711 N N . SER A 1 345 ? -12.246 16.597 -10.915 1.00 41.39 345 SER A N 1
ATOM 5712 C CA . SER A 1 345 ? -12.245 18.000 -11.339 1.00 42.11 345 SER A CA 1
ATOM 5713 C C . SER A 1 345 ? -13.647 18.498 -11.640 1.00 41.54 345 SER A C 1
ATOM 5714 O O . SER A 1 345 ? -13.872 19.716 -11.743 1.00 44.63 345 SER A O 1
ATOM 5722 N N . ARG A 1 346 ? -14.586 17.580 -11.780 1.00 42.12 346 ARG A N 1
ATOM 5723 C CA . ARG A 1 346 ? -15.937 17.887 -12.208 1.00 42.64 346 ARG A CA 1
ATOM 5724 C C . ARG A 1 346 ? -16.971 17.542 -11.184 1.00 43.71 346 ARG A C 1
ATOM 5725 O O . ARG A 1 346 ? -18.147 17.480 -11.519 1.00 43.99 346 ARG A O 1
ATOM 5746 N N . SER A 1 347 ? -16.555 17.285 -9.952 1.00 46.50 347 SER A N 1
ATOM 5747 C CA . SER A 1 347 ? -17.414 16.680 -8.947 1.00 51.97 347 SER A CA 1
ATOM 5748 C C . SER A 1 347 ? -17.703 17.663 -7.829 1.00 54.59 347 SER A C 1
ATOM 5749 O O . SER A 1 347 ? -16.817 18.434 -7.414 1.00 53.55 347 SER A O 1
ATOM 5757 N N . SER A 1 348 ? -18.942 17.609 -7.339 1.00 57.17 348 SER A N 1
ATOM 5758 C CA . SER A 1 348 ? -19.314 18.394 -6.167 1.00 62.36 348 SER A CA 1
ATOM 5759 C C . SER A 1 348 ? -18.537 17.950 -4.926 1.00 58.84 348 SER A C 1
ATOM 5760 O O . SER A 1 348 ? -18.009 16.839 -4.842 1.00 52.81 348 SER A O 1
ATOM 5768 N N . THR A 1 349 ? -18.446 18.854 -3.953 1.00 68.98 349 THR A N 1
ATOM 5769 C CA . THR A 1 349 ? -17.953 18.454 -2.631 1.00 62.10 349 THR A CA 1
ATOM 5770 C C . THR A 1 349 ? -18.694 17.204 -2.150 1.00 55.65 349 THR A C 1
ATOM 5771 O O . THR A 1 349 ? -18.082 16.216 -1.707 1.00 53.61 349 THR A O 1
ATOM 5782 N N . GLY A 1 350 ? -20.007 17.184 -2.327 1.00 59.74 350 GLY A N 1
ATOM 5783 C CA . GLY A 1 350 ? -20.767 16.008 -1.937 1.00 57.28 350 GLY A CA 1
ATOM 5784 C C . GLY A 1 350 ? -20.260 14.719 -2.526 1.00 58.49 350 GLY A C 1
ATOM 5785 O O . GLY A 1 350 ? -19.942 13.776 -1.776 1.00 51.97 350 GLY A O 1
ATOM 5789 N N . ASN A 1 351 ? -20.190 14.670 -3.869 1.00 53.54 351 ASN A N 1
ATOM 5790 C CA . ASN A 1 351 ? -19.745 13.464 -4.535 1.00 50.29 351 ASN A CA 1
ATOM 5791 C C . ASN A 1 351 ? -18.399 13.059 -4.012 1.00 46.29 351 ASN A C 1
ATOM 5792 O O . ASN A 1 351 ? -18.114 11.867 -3.876 1.00 48.43 351 ASN A O 1
ATOM 5803 N N . LEU A 1 352 ? -17.507 14.032 -3.819 1.00 42.64 352 LEU A N 1
ATOM 5804 C CA . LEU A 1 352 ? -16.141 13.658 -3.446 1.00 45.28 352 LEU A CA 1
ATOM 5805 C C . LEU A 1 352 ? -16.104 13.038 -2.054 1.00 45.41 352 LEU A C 1
ATOM 5806 O O . LEU A 1 352 ? -15.329 12.111 -1.799 1.00 41.24 352 LEU A O 1
ATOM 5822 N N . VAL A 1 353 ? -16.940 13.519 -1.150 1.00 44.51 353 VAL A N 1
ATOM 5823 C CA . VAL A 1 353 ? -16.931 12.972 0.215 1.00 49.78 353 VAL A CA 1
ATOM 5824 C C . VAL A 1 353 ? -17.377 11.528 0.187 1.00 45.01 353 VAL A C 1
ATOM 5825 O O . VAL A 1 353 ? -16.716 10.631 0.748 1.00 43.49 353 VAL A O 1
ATOM 5838 N N . GLU A 1 354 ? -18.503 11.290 -0.508 1.00 47.71 354 GLU A N 1
ATOM 5839 C CA . GLU A 1 354 ? -19.020 9.937 -0.664 1.00 49.47 354 GLU A CA 1
ATOM 5840 C C . GLU A 1 354 ? -17.996 8.998 -1.253 1.00 48.24 354 GLU A C 1
ATOM 5841 O O . GLU A 1 354 ? -17.956 7.834 -0.861 1.00 41.32 354 GLU A O 1
ATOM 5853 N N . TRP A 1 355 ? -17.202 9.445 -2.237 1.00 47.43 355 TRP A N 1
ATOM 5854 C CA . TRP A 1 355 ? -16.211 8.529 -2.817 1.00 47.06 355 TRP A CA 1
ATOM 5855 C C . TRP A 1 355 ? -15.119 8.199 -1.800 1.00 43.48 355 TRP A C 1
ATOM 5856 O O . TRP A 1 355 ? -14.603 7.058 -1.737 1.00 40.10 355 TRP A O 1
ATOM 5877 N N . PHE A 1 356 ? -14.737 9.194 -1.009 1.00 40.74 356 PHE A N 1
ATOM 5878 C CA . PHE A 1 356 ? -13.768 8.943 0.054 1.00 41.69 356 PHE A CA 1
ATOM 5879 C C . PHE A 1 356 ? -14.329 7.941 1.052 1.00 41.98 356 PHE A C 1
ATOM 5880 O O . PHE A 1 356 ? -13.659 6.966 1.432 1.00 38.25 356 PHE A O 1
ATOM 5897 N N . LEU A 1 357 ? -15.574 8.170 1.474 1.00 44.04 357 LEU A N 1
ATOM 5898 C CA . LEU A 1 357 ? -16.203 7.327 2.477 1.00 42.00 357 LEU A CA 1
ATOM 5899 C C . LEU A 1 357 ? -16.440 5.924 1.927 1.00 45.18 357 LEU A C 1
ATOM 5900 O O . LEU A 1 357 ? -16.192 4.922 2.620 1.00 36.87 357 LEU A O 1
ATOM 5916 N N . LEU A 1 358 ? -16.848 5.807 0.644 1.00 39.71 358 LEU A N 1
ATOM 5917 C CA . LEU A 1 358 ? -16.977 4.461 0.104 1.00 36.43 358 LEU A CA 1
ATOM 5918 C C . LEU A 1 358 ? -15.673 3.732 0.208 1.00 36.50 358 LEU A C 1
ATOM 5919 O O . LEU A 1 358 ? -15.659 2.538 0.554 1.00 36.81 358 LEU A O 1
ATOM 5935 N N . ARG A 1 359 ? -14.561 4.405 -0.129 1.00 36.24 359 ARG A N 1
ATOM 5936 C CA . ARG A 1 359 ? -13.272 3.714 -0.005 1.00 36.37 359 ARG A CA 1
ATOM 5937 C C . ARG A 1 359 ? -13.009 3.257 1.467 1.00 36.80 359 ARG A C 1
ATOM 5938 O O . ARG A 1 359 ? -12.616 2.107 1.749 1.00 37.10 359 ARG A O 1
ATOM 5959 N N . LYS A 1 360 ? -13.144 4.194 2.417 1.00 36.85 360 LYS A N 1
ATOM 5960 C CA . LYS A 1 360 ? -12.969 3.862 3.845 1.00 39.15 360 LYS A CA 1
ATOM 5961 C C . LYS A 1 360 ? -13.816 2.664 4.235 1.00 37.66 360 LYS A C 1
ATOM 5962 O O . LYS A 1 360 ? -13.332 1.717 4.886 1.00 43.30 360 LYS A O 1
ATOM 5981 N N . ALA A 1 361 ? -15.097 2.696 3.818 1.00 37.57 361 ALA A N 1
ATOM 5982 C CA . ALA A 1 361 ? -15.987 1.579 4.086 1.00 37.95 361 ALA A CA 1
ATOM 5983 C C . ALA A 1 361 ? -15.457 0.260 3.512 1.00 45.45 361 ALA A C 1
ATOM 5984 O O . ALA A 1 361 ? -15.526 -0.797 4.191 1.00 41.24 361 ALA A O 1
ATOM 5991 N N . TYR A 1 362 ? -14.948 0.279 2.265 1.00 37.70 362 TYR A N 1
ATOM 5992 C CA . TYR A 1 362 ? -14.356 -0.949 1.753 1.00 40.01 362 TYR A CA 1
ATOM 5993 C C . TYR A 1 362 ? -13.163 -1.368 2.595 1.00 40.72 362 TYR A C 1
ATOM 5994 O O . TYR A 1 362 ? -12.943 -2.559 2.820 1.00 41.26 362 TYR A O 1
ATOM 6012 N N . GLU A 1 363 ? -12.319 -0.406 2.952 1.00 39.99 363 GLU A N 1
ATOM 6013 C CA . GLU A 1 363 ? -11.106 -0.678 3.726 1.00 43.28 363 GLU A CA 1
ATOM 6014 C C . GLU A 1 363 ? -11.426 -1.237 5.109 1.00 46.05 363 GLU A C 1
ATOM 6015 O O . GLU A 1 363 ? -10.637 -2.052 5.622 1.00 39.29 363 GLU A O 1
ATOM 6027 N N . ARG A 1 364 ? -12.622 -0.938 5.651 1.00 44.95 364 ARG A N 1
ATOM 6028 C CA . ARG A 1 364 ? -13.016 -1.424 6.983 1.00 52.59 364 ARG A CA 1
ATOM 6029 C C . ARG A 1 364 ? -14.107 -2.507 6.936 1.00 56.46 364 ARG A C 1
ATOM 6030 O O . ARG A 1 364 ? -14.647 -2.892 7.977 1.00 46.63 364 ARG A O 1
ATOM 6051 N N . ASN A 1 365 ? -14.460 -2.991 5.742 1.00 45.56 365 ASN A N 1
ATOM 6052 C CA . ASN A 1 365 ? -15.465 -4.042 5.575 1.00 42.67 365 ASN A CA 1
ATOM 6053 C C . ASN A 1 365 ? -16.825 -3.611 6.138 1.00 46.05 365 ASN A C 1
ATOM 6054 O O . ASN A 1 365 ? -17.564 -4.403 6.770 1.00 46.59 365 ASN A O 1
ATOM 6065 N N . GLU A 1 366 ? -17.164 -2.340 5.922 1.00 41.10 366 GLU A N 1
ATOM 6066 C CA . GLU A 1 366 ? -18.456 -1.787 6.339 1.00 43.66 366 GLU A CA 1
ATOM 6067 C C . GLU A 1 366 ? -19.365 -1.685 5.128 1.00 46.79 366 GLU A C 1
ATOM 6068 O O . GLU A 1 366 ? -18.969 -1.124 4.122 1.00 40.36 366 GLU A O 1
ATOM 6080 N N . LEU A 1 367 ? -20.565 -2.207 5.239 1.00 44.44 367 LEU A N 1
ATOM 6081 C CA . LEU A 1 367 ? -21.553 -2.159 4.179 1.00 43.67 367 LEU A CA 1
ATOM 6082 C C . LEU A 1 367 ? -22.087 -0.737 4.050 1.00 49.37 367 LEU A C 1
ATOM 6083 O O . LEU A 1 367 ? -22.635 -0.162 4.999 1.00 42.13 367 LEU A O 1
ATOM 6099 N N . ALA A 1 368 ? -21.931 -0.157 2.865 1.00 42.35 368 ALA A N 1
ATOM 6100 C CA . ALA A 1 368 ? -22.347 1.212 2.687 1.00 38.79 368 ALA A CA 1
ATOM 6101 C C . ALA A 1 368 ? -23.855 1.325 2.766 1.00 39.72 368 ALA A C 1
ATOM 6102 O O . ALA A 1 368 ? -24.547 0.568 2.103 1.00 40.85 368 ALA A O 1
ATOM 6109 N N . PRO A 1 369 ? -24.396 2.253 3.547 1.00 40.10 369 PRO A N 1
ATOM 6110 C CA . PRO A 1 369 ? -25.842 2.497 3.485 1.00 41.17 369 PRO A CA 1
ATOM 6111 C C . PRO A 1 369 ? -26.198 3.078 2.118 1.00 45.99 369 PRO A C 1
ATOM 6112 O O . PRO A 1 369 ? -25.331 3.534 1.374 1.00 45.25 369 PRO A O 1
ATOM 6123 N N . ASN A 1 370 ? -27.486 3.057 1.802 1.00 44.28 370 ASN A N 1
ATOM 6124 C CA . ASN A 1 370 ? -27.984 3.478 0.502 1.00 46.19 370 ASN A CA 1
ATOM 6125 C C . ASN A 1 370 ? -28.366 4.949 0.470 1.00 54.66 370 ASN A C 1
ATOM 6126 O O . ASN A 1 370 ? -28.774 5.515 1.481 1.00 50.67 370 ASN A O 1
ATOM 6137 N N . LYS A 1 371 ? -28.220 5.561 -0.707 1.00 49.91 371 LYS A N 1
ATOM 6138 C CA . LYS A 1 371 ? -28.781 6.868 -0.958 1.00 54.61 371 LYS A CA 1
ATOM 6139 C C . LYS A 1 371 ? -30.261 6.805 -0.643 1.00 53.52 371 LYS A C 1
ATOM 6140 O O . LYS A 1 371 ? -30.895 5.784 -0.849 1.00 50.35 371 LYS A O 1
ATOM 6159 N N . PRO A 1 372 ? -30.838 7.867 -0.149 1.00 50.40 372 PRO A N 1
ATOM 6160 C CA . PRO A 1 372 ? -32.250 7.815 0.230 1.00 58.59 372 PRO A CA 1
ATOM 6161 C C . PRO A 1 372 ? -33.165 7.741 -0.973 1.00 62.63 372 PRO A C 1
ATOM 6162 O O . PRO A 1 372 ? -32.880 8.327 -2.017 1.00 55.46 372 PRO A O 1
ATOM 6173 N N . ASP A 1 373 ? -34.309 7.077 -0.786 1.00 69.37 373 ASP A N 1
ATOM 6174 C CA . ASP A 1 373 ? -35.389 7.181 -1.755 1.00 80.12 373 ASP A CA 1
ATOM 6175 C C . ASP A 1 373 ? -36.094 8.531 -1.600 1.00 81.97 373 ASP A C 1
ATOM 6176 O O . ASP A 1 373 ? -35.857 9.284 -0.646 1.00 76.97 373 ASP A O 1
ATOM 6185 N N . GLU A 1 374 ? -36.979 8.839 -2.552 1.00 85.32 374 GLU A N 1
ATOM 6186 C CA . GLU A 1 374 ? -37.575 10.168 -2.567 1.00 85.88 374 GLU A CA 1
ATOM 6187 C C . GLU A 1 374 ? -38.451 10.405 -1.350 1.00 83.63 374 GLU A C 1
ATOM 6188 O O . GLU A 1 374 ? -38.533 11.539 -0.862 1.00 84.68 374 GLU A O 1
ATOM 6200 N N . LYS A 1 375 ? -39.109 9.365 -0.835 1.00 78.89 375 LYS A N 1
ATOM 6201 C CA . LYS A 1 375 ? -39.855 9.537 0.413 1.00 83.66 375 LYS A CA 1
ATOM 6202 C C . LYS A 1 375 ? -38.925 9.913 1.578 1.00 78.72 375 LYS A C 1
ATOM 6203 O O . LYS A 1 375 ? -39.248 10.786 2.388 1.00 82.60 375 LYS A O 1
ATOM 6222 N N . GLU A 1 376 ? -37.756 9.287 1.662 1.00 78.82 376 GLU A N 1
ATOM 6223 C CA . GLU A 1 376 ? -36.805 9.626 2.714 1.00 76.76 376 GLU A CA 1
ATOM 6224 C C . GLU A 1 376 ? -36.229 11.027 2.521 1.00 73.51 376 GLU A C 1
ATOM 6225 O O . GLU A 1 376 ? -36.089 11.772 3.501 1.00 72.99 376 GLU A O 1
ATOM 6237 N N . LEU A 1 377 ? -35.893 11.408 1.275 1.00 64.79 377 LEU A N 1
ATOM 6238 C CA . LEU A 1 377 ? -35.344 12.743 1.036 1.00 65.78 377 LEU A CA 1
ATOM 6239 C C . LEU A 1 377 ? -36.288 13.842 1.531 1.00 71.89 377 LEU A C 1
ATOM 6240 O O . LEU A 1 377 ? -35.846 14.848 2.110 1.00 71.31 377 LEU A O 1
ATOM 6256 N N . ALA A 1 378 ? -37.591 13.677 1.301 1.00 76.43 378 ALA A N 1
ATOM 6257 C CA . ALA A 1 378 ? -38.560 14.625 1.840 1.00 80.13 378 ALA A CA 1
ATOM 6258 C C . ALA A 1 378 ? -38.440 14.734 3.360 1.00 82.82 378 ALA A C 1
ATOM 6259 O O . ALA A 1 378 ? -38.420 15.840 3.916 1.00 85.84 378 ALA A O 1
ATOM 6266 N N . ARG A 1 379 ? -38.357 13.588 4.047 1.00 84.86 379 ARG A N 1
ATOM 6267 C CA . ARG A 1 379 ? -38.230 13.585 5.500 1.00 87.36 379 ARG A CA 1
ATOM 6268 C C . ARG A 1 379 ? -36.987 14.338 5.964 1.00 87.47 379 ARG A C 1
ATOM 6269 O O . ARG A 1 379 ? -36.986 14.936 7.048 1.00 90.70 379 ARG A O 1
ATOM 6290 N N . ARG A 1 380 ? -35.935 14.343 5.157 1.00 80.42 380 ARG A N 1
ATOM 6291 C CA . ARG A 1 380 ? -34.669 14.938 5.553 1.00 85.53 380 ARG A CA 1
ATOM 6292 C C . ARG A 1 380 ? -34.579 16.434 5.257 1.00 92.84 380 ARG A C 1
ATOM 6293 O O . ARG A 1 380 ? -33.479 16.993 5.314 1.00 93.66 380 ARG A O 1
ATOM 6314 N N . ARG A 1 381 ? -35.690 17.082 4.941 1.00 100.75 381 ARG A N 1
ATOM 6315 C CA . ARG A 1 381 ? -35.725 18.519 4.682 1.00 108.62 381 ARG A CA 1
ATOM 6316 C C . ARG A 1 381 ? -34.412 19.095 4.155 1.00 116.01 381 ARG A C 1
ATOM 6317 O O . ARG A 1 381 ? -33.823 19.989 4.784 1.00 113.86 381 ARG A O 1
ATOM 6338 N N . VAL A 1 389 ? -25.769 33.927 17.131 1.00 85.44 389 VAL A N 1
ATOM 6339 C CA . VAL A 1 389 ? -26.413 35.131 17.679 1.00 107.14 389 VAL A CA 1
ATOM 6340 C C . VAL A 1 389 ? -25.410 35.848 18.587 1.00 96.38 389 VAL A C 1
ATOM 6341 O O . VAL A 1 389 ? -24.244 35.424 18.673 1.00 84.62 389 VAL A O 1
ATOM 6354 N N . LYS A 1 390 ? -25.877 36.921 19.246 1.00 93.88 390 LYS A N 1
ATOM 6355 C CA . LYS A 1 390 ? -25.085 37.711 20.186 1.00 93.42 390 LYS A CA 1
ATOM 6356 C C . LYS A 1 390 ? -24.225 38.784 19.540 1.00 76.70 390 LYS A C 1
ATOM 6357 O O . LYS A 1 390 ? -23.098 38.510 19.122 1.00 70.08 390 LYS A O 1
ATOM 6376 N N . GLU A 1 391 ? -24.711 40.019 19.525 1.00 79.96 391 GLU A N 1
ATOM 6377 C CA . GLU A 1 391 ? -23.967 41.087 18.889 1.00 75.31 391 GLU A CA 1
ATOM 6378 C C . GLU A 1 391 ? -22.643 41.274 19.628 1.00 71.33 391 GLU A C 1
ATOM 6379 O O . GLU A 1 391 ? -22.556 41.021 20.828 1.00 70.35 391 GLU A O 1
ATOM 6391 N N . PRO A 1 392 ? -21.593 41.684 18.930 1.00 61.73 392 PRO A N 1
ATOM 6392 C CA . PRO A 1 392 ? -20.315 41.933 19.602 1.00 58.99 392 PRO A CA 1
ATOM 6393 C C . PRO A 1 392 ? -20.401 43.166 20.492 1.00 59.21 392 PRO A C 1
ATOM 6394 O O . PRO A 1 392 ? -21.361 43.938 20.465 1.00 54.61 392 PRO A O 1
ATOM 6405 N N . GLU A 1 393 ? -19.351 43.354 21.284 1.00 63.01 393 GLU A N 1
ATOM 6406 C CA . GLU A 1 393 ? -19.244 44.538 22.131 1.00 65.89 393 GLU A CA 1
ATOM 6407 C C . GLU A 1 393 ? -18.796 45.705 21.260 1.00 56.23 393 GLU A C 1
ATOM 6408 O O . GLU A 1 393 ? -17.864 45.578 20.458 1.00 61.60 393 GLU A O 1
ATOM 6420 N N . ARG A 1 394 ? -19.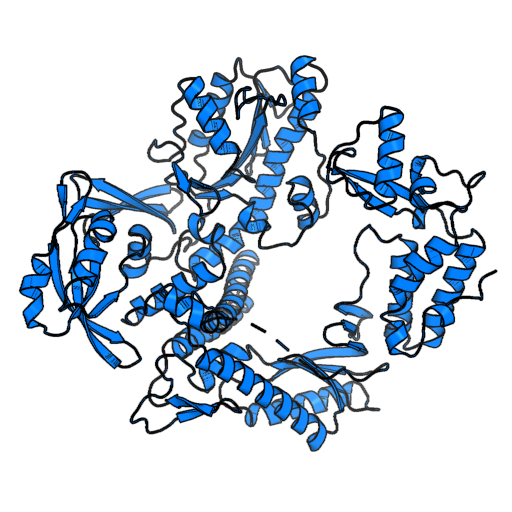457 46.836 21.424 1.00 58.77 394 ARG A N 1
ATOM 6421 C CA . ARG A 1 394 ? -19.155 48.011 20.645 1.00 53.73 394 ARG A CA 1
ATOM 6422 C C . ARG A 1 394 ? -17.899 48.710 21.156 1.00 53.31 394 ARG A C 1
ATOM 6423 O O . ARG A 1 394 ? -17.411 48.454 22.255 1.00 50.94 394 ARG A O 1
ATOM 6444 N N . GLY A 1 395 ? -17.376 49.625 20.334 1.00 50.12 395 GLY A N 1
ATOM 6445 C CA . GLY A 1 395 ? -16.275 50.496 20.714 1.00 47.65 395 GLY A CA 1
ATOM 6446 C C . GLY A 1 395 ? -14.929 50.009 20.233 1.00 48.88 395 GLY A C 1
ATOM 6447 O O . GLY A 1 395 ? -14.775 48.920 19.695 1.00 50.02 395 GLY A O 1
ATOM 6451 N N . LEU A 1 396 ? -13.922 50.821 20.480 1.00 49.18 396 LEU A N 1
ATOM 6452 C CA . LEU A 1 396 ? -12.554 50.395 20.239 1.00 51.01 396 LEU A CA 1
ATOM 6453 C C . LEU A 1 396 ? -11.987 49.598 21.417 1.00 51.55 396 LEU A C 1
ATOM 6454 O O . LEU A 1 396 ? -11.986 50.077 22.563 1.00 53.43 396 LEU A O 1
ATOM 6470 N N . TRP A 1 397 ? -11.447 48.417 21.122 1.00 45.08 397 TRP A N 1
ATOM 6471 C CA . TRP A 1 397 ? -10.710 47.628 22.096 1.00 55.97 397 TRP A CA 1
ATOM 6472 C C . TRP A 1 397 ? -9.240 47.589 21.712 1.00 56.34 397 TRP A C 1
ATOM 6473 O O . TRP A 1 397 ? -8.862 47.801 20.568 1.00 54.06 397 TRP A O 1
ATOM 6494 N N . GLU A 1 398 ? -8.409 47.338 22.699 1.00 48.94 398 GLU A N 1
ATOM 6495 C CA . GLU A 1 398 ? -6.966 47.271 22.525 1.00 55.10 398 GLU A CA 1
ATOM 6496 C C . GLU A 1 398 ? -6.402 45.993 23.142 1.00 59.31 398 GLU A C 1
ATOM 6497 O O . GLU A 1 398 ? -6.996 45.396 24.052 1.00 55.78 398 GLU A O 1
ATOM 6509 N N . ASN A 1 399 ? -5.224 45.599 22.648 1.00 53.09 399 ASN A N 1
ATOM 6510 C CA . ASN A 1 399 ? -4.507 44.452 23.185 1.00 57.34 399 ASN A CA 1
ATOM 6511 C C . ASN A 1 399 ? -5.403 43.205 23.207 1.00 58.32 399 ASN A C 1
ATOM 6512 O O . ASN A 1 399 ? -5.635 42.563 24.255 1.00 56.25 399 ASN A O 1
ATOM 6523 N N . ILE A 1 400 ? -5.891 42.863 22.010 1.00 54.86 400 ILE A N 1
ATOM 6524 C CA . ILE A 1 400 ? -6.830 41.770 21.795 1.00 53.98 400 ILE A CA 1
ATOM 6525 C C . ILE A 1 400 ? -6.070 40.518 21.386 1.00 53.16 400 ILE A C 1
ATOM 6526 O O . ILE A 1 400 ? -5.031 40.583 20.716 1.00 55.76 400 ILE A O 1
ATOM 6542 N N . VAL A 1 401 ? -6.565 39.372 21.854 1.00 52.76 401 VAL A N 1
ATOM 6543 C CA . VAL A 1 401 ? -6.079 38.059 21.458 1.00 47.28 401 VAL A CA 1
ATOM 6544 C C . VAL A 1 401 ? -7.240 37.382 20.770 1.00 48.46 401 VAL A C 1
ATOM 6545 O O . VAL A 1 401 ? -8.402 37.612 21.130 1.00 43.99 401 VAL A O 1
ATOM 6558 N N . TYR A 1 402 ? -6.938 36.628 19.718 1.00 45.05 402 TYR A N 1
ATOM 6559 C CA . TYR A 1 402 ? -7.927 35.778 19.083 1.00 46.02 402 TYR A CA 1
ATOM 6560 C C . TYR A 1 402 ? -7.552 34.362 19.448 1.00 43.52 402 TYR A C 1
ATOM 6561 O O . TYR A 1 402 ? -6.410 33.964 19.260 1.00 45.63 402 TYR A O 1
ATOM 6579 N N . LEU A 1 403 ? -8.482 33.635 20.022 1.00 45.03 403 LEU A N 1
ATOM 6580 C CA . LEU A 1 403 ? -8.273 32.247 20.412 1.00 47.16 403 LEU A CA 1
ATOM 6581 C C . LEU A 1 403 ? -9.344 31.416 19.727 1.00 45.98 403 LEU A C 1
ATOM 6582 O O . LEU A 1 403 ? -10.522 31.799 19.724 1.00 47.90 403 LEU A O 1
ATOM 6598 N N . ASP A 1 404 ? -8.964 30.278 19.168 1.00 48.05 404 ASP A N 1
ATOM 6599 C CA . ASP A 1 404 ? -9.988 29.478 18.516 1.00 53.84 404 ASP A CA 1
ATOM 6600 C C . ASP A 1 404 ? -9.641 27.996 18.562 1.00 49.57 404 ASP A C 1
ATOM 6601 O O . ASP A 1 404 ? -8.490 27.586 18.792 1.00 51.09 404 ASP A O 1
ATOM 6610 N N . PHE A 1 405 ? -10.685 27.201 18.412 1.00 46.02 405 PHE A N 1
ATOM 6611 C CA . PHE A 1 405 ? -10.525 25.758 18.484 1.00 55.02 405 PHE A CA 1
ATOM 6612 C C . PHE A 1 405 ? -9.826 25.182 17.253 1.00 54.93 405 PHE A C 1
ATOM 6613 O O . PHE A 1 405 ? -9.972 25.682 16.116 1.00 52.01 405 PHE A O 1
ATOM 6630 N N . ARG A 1 406 ? -9.071 24.099 17.490 1.00 59.53 406 ARG A N 1
ATOM 6631 C CA . ARG A 1 406 ? -8.497 23.329 16.393 1.00 58.22 406 ARG A CA 1
ATOM 6632 C C . ARG A 1 406 ? -9.540 22.344 15.885 1.00 56.40 406 ARG A C 1
ATOM 6633 O O . ARG A 1 406 ? -9.967 21.465 16.608 1.00 51.17 406 ARG A O 1
ATOM 6654 N N . SER A 1 407 ? -9.976 22.494 14.653 1.00 52.34 407 SER A N 1
ATOM 6655 C CA . SER A 1 407 ? -10.873 21.520 14.030 1.00 50.78 407 SER A CA 1
ATOM 6656 C C . SER A 1 407 ? -12.026 21.160 14.963 1.00 48.34 407 SER A C 1
ATOM 6657 O O . SER A 1 407 ? -12.252 20.011 15.303 1.00 46.26 407 SER A O 1
ATOM 6665 N N . LEU A 1 408 ? -12.786 22.181 15.322 1.00 48.95 408 LEU A N 1
ATOM 6666 C CA . LEU A 1 408 ? -13.806 22.023 16.342 1.00 48.80 408 LEU A CA 1
ATOM 6667 C C . LEU A 1 408 ? -14.741 20.857 16.030 1.00 47.70 408 LEU A C 1
ATOM 6668 O O . LEU A 1 408 ? -14.972 19.969 16.861 1.00 42.98 408 LEU A O 1
ATOM 6684 N N . TYR A 1 409 ? -15.334 20.862 14.855 1.00 44.95 409 TYR A N 1
ATOM 6685 C CA . TYR A 1 409 ? -16.383 19.874 14.602 1.00 42.53 409 TYR A CA 1
ATOM 6686 C C . TYR A 1 409 ? -15.761 18.497 14.467 1.00 44.46 409 TYR A C 1
ATOM 6687 O O . TYR A 1 409 ? -16.173 17.567 15.194 1.00 43.05 409 TYR A O 1
ATOM 6705 N N . PRO A 1 410 ? -14.757 18.292 13.609 1.00 50.77 410 PRO A N 1
ATOM 6706 C CA . PRO A 1 410 ? -14.051 16.982 13.658 1.00 49.39 410 PRO A CA 1
ATOM 6707 C C . PRO A 1 410 ? -13.704 16.581 15.122 1.00 49.43 410 PRO A C 1
ATOM 6708 O O . PRO A 1 410 ? -13.925 15.424 15.558 1.00 46.40 410 PRO A O 1
ATOM 6719 N N . SER A 1 411 ? -13.152 17.522 15.896 1.00 44.55 411 SER A N 1
ATOM 6720 C CA . SER A 1 411 ? -12.611 17.145 17.210 1.00 52.11 411 SER A CA 1
ATOM 6721 C C . SER A 1 411 ? -13.719 16.680 18.148 1.00 43.89 411 SER A C 1
ATOM 6722 O O . SER A 1 411 ? -13.561 15.707 18.883 1.00 44.05 411 SER A O 1
ATOM 6730 N N . ILE A 1 412 ? -14.856 17.341 18.097 1.00 43.17 412 ILE A N 1
ATOM 6731 C CA . ILE A 1 412 ? -16.059 16.869 18.760 1.00 41.51 412 ILE A CA 1
ATOM 6732 C C . ILE A 1 412 ? -16.418 15.456 18.327 1.00 43.74 412 ILE A C 1
ATOM 6733 O O . ILE A 1 412 ? -16.755 14.607 19.169 1.00 41.12 412 ILE A O 1
ATOM 6749 N N . ILE A 1 413 ? -16.386 15.187 16.999 1.00 41.93 413 ILE A N 1
ATOM 6750 C CA . ILE A 1 413 ? -16.856 13.907 16.512 1.00 40.07 413 ILE A CA 1
ATOM 6751 C C . ILE A 1 413 ? -15.969 12.821 17.053 1.00 40.42 413 ILE A C 1
ATOM 6752 O O . ILE A 1 413 ? -16.436 11.739 17.438 1.00 40.77 413 ILE A O 1
ATOM 6768 N N . ILE A 1 414 ? -14.664 13.057 17.004 1.00 40.34 414 ILE A N 1
ATOM 6769 C CA . ILE A 1 414 ? -13.732 12.083 17.544 1.00 40.72 414 ILE A CA 1
ATOM 6770 C C . ILE A 1 414 ? -13.970 11.896 19.042 1.00 49.00 414 ILE A C 1
ATOM 6771 O O . ILE A 1 414 ? -14.077 10.767 19.532 1.00 41.85 414 ILE A O 1
ATOM 6787 N N . THR A 1 415 ? -14.060 13.008 19.794 1.00 41.62 415 THR A N 1
ATOM 6788 C CA . THR A 1 415 ? -14.078 12.957 21.267 1.00 42.32 415 THR A CA 1
ATOM 6789 C C . THR A 1 415 ? -15.271 12.188 21.772 1.00 43.42 415 THR A C 1
ATOM 6790 O O . THR A 1 415 ? -15.154 11.344 22.661 1.00 48.77 415 THR A O 1
ATOM 6801 N N . HIS A 1 416 ? -16.449 12.517 21.265 1.00 42.41 416 HIS A N 1
ATOM 6802 C CA . HIS A 1 416 ? -17.687 11.860 21.679 1.00 47.58 416 HIS A CA 1
ATOM 6803 C C . HIS A 1 416 ? -18.108 10.664 20.794 1.00 46.09 416 HIS A C 1
ATOM 6804 O O . HIS A 1 416 ? -19.201 10.095 20.980 1.00 47.16 416 HIS A O 1
ATOM 6818 N N . ASN A 1 417 ? -17.250 10.240 19.865 1.00 47.43 417 ASN A N 1
ATOM 6819 C CA . ASN A 1 417 ? -17.529 9.044 19.055 1.00 46.48 417 ASN A CA 1
ATOM 6820 C C . ASN A 1 417 ? -18.870 9.152 18.321 1.00 41.80 417 ASN A C 1
ATOM 6821 O O . ASN A 1 417 ? -19.703 8.217 18.337 1.00 42.09 417 ASN A O 1
ATOM 6832 N N . VAL A 1 418 ? -19.095 10.327 17.726 1.00 41.33 418 VAL A N 1
ATOM 6833 C CA . VAL A 1 418 ? -20.373 10.641 17.099 1.00 41.15 418 VAL A CA 1
ATOM 6834 C C . VAL A 1 418 ? -20.386 9.988 15.736 1.00 47.08 418 VAL A C 1
ATOM 6835 O O . VAL A 1 418 ? -19.511 10.291 14.931 1.00 40.20 418 VAL A O 1
ATOM 6848 N N . SER A 1 419 ? -21.338 9.091 15.480 1.00 44.11 419 SER A N 1
ATOM 6849 C CA . SER A 1 419 ? -21.454 8.386 14.208 1.00 44.22 419 SER A CA 1
ATOM 6850 C C . SER A 1 419 ? -22.834 7.767 14.128 1.00 42.53 419 SER A C 1
ATOM 6851 O O . SER A 1 419 ? -23.461 7.504 15.177 1.00 44.68 419 SER A O 1
ATOM 6859 N N . PRO A 1 420 ? -23.378 7.613 12.916 1.00 44.87 420 PRO A N 1
ATOM 6860 C CA . PRO A 1 420 ? -24.681 6.928 12.783 1.00 45.51 420 PRO A CA 1
ATOM 6861 C C . PRO A 1 420 ? -24.672 5.537 13.430 1.00 42.17 420 PRO A C 1
ATOM 6862 O O . PRO A 1 420 ? -25.728 5.043 13.829 1.00 41.97 420 PRO A O 1
ATOM 6873 N N . ASP A 1 421 ? -23.532 4.850 13.409 1.00 42.70 421 ASP A N 1
ATOM 6874 C CA . ASP A 1 421 ? -23.414 3.488 13.885 1.00 45.59 421 ASP A CA 1
ATOM 6875 C C . ASP A 1 421 ? -23.182 3.428 15.389 1.00 45.24 421 ASP A C 1
ATOM 6876 O O . ASP A 1 421 ? -23.167 2.339 15.943 1.00 42.98 421 ASP A O 1
ATOM 6885 N N . THR A 1 422 ? -22.964 4.566 16.047 1.00 47.15 422 THR A N 1
ATOM 6886 C CA . THR A 1 422 ? -22.878 4.616 17.501 1.00 45.46 422 THR A CA 1
ATOM 6887 C C . THR A 1 422 ? -24.101 5.229 18.142 1.00 49.82 422 THR A C 1
ATOM 6888 O O . THR A 1 422 ? -24.233 5.155 19.359 1.00 50.37 422 THR A O 1
ATOM 6899 N N . LEU A 1 423 ? -25.016 5.785 17.357 1.00 49.86 423 LEU A N 1
ATOM 6900 C CA . LEU A 1 423 ? -26.173 6.500 17.898 1.00 50.66 423 LEU A CA 1
ATOM 6901 C C . LEU A 1 423 ? -27.171 5.526 18.510 1.00 53.51 423 LEU A C 1
ATOM 6902 O O . LEU A 1 423 ? -27.615 4.575 17.849 1.00 47.72 423 LEU A O 1
ATOM 6918 N N . ASN A 1 424 ? -27.478 5.734 19.804 1.00 55.68 424 ASN A N 1
ATOM 6919 C CA . ASN A 1 424 ? -28.505 4.933 20.499 1.00 56.84 424 ASN A CA 1
ATOM 6920 C C . ASN A 1 424 ? -28.248 3.422 20.356 1.00 51.20 424 ASN A C 1
ATOM 6921 O O . ASN A 1 424 ? -29.159 2.594 20.209 1.00 47.67 424 ASN A O 1
ATOM 6932 N N . ARG A 1 425 ? -26.983 3.062 20.339 1.00 47.28 425 ARG A N 1
ATOM 6933 C CA . ARG A 1 425 ? -26.642 1.656 20.375 1.00 51.76 425 ARG A CA 1
ATOM 6934 C C . ARG A 1 425 ? -27.111 1.006 21.693 1.00 53.35 425 ARG A C 1
ATOM 6935 O O . ARG A 1 425 ? -26.782 1.471 22.773 1.00 56.46 425 ARG A O 1
ATOM 6956 N N . GLU A 1 426 ? -27.910 -0.050 21.582 1.00 49.30 426 GLU A N 1
ATOM 6957 C CA . GLU A 1 426 ? -28.469 -0.756 22.716 1.00 61.51 426 GLU A CA 1
ATOM 6958 C C . GLU A 1 426 ? -27.402 -1.588 23.391 1.00 61.31 426 GLU A C 1
ATOM 6959 O O . GLU A 1 426 ? -26.486 -2.100 22.725 1.00 58.92 426 GLU A O 1
ATOM 6971 N N . GLY A 1 427 ? -27.507 -1.655 24.733 1.00 62.19 427 GLY A N 1
ATOM 6972 C CA . GLY A 1 427 ? -26.632 -2.486 25.533 1.00 59.95 427 GLY A CA 1
ATOM 6973 C C . GLY A 1 427 ? -25.191 -2.032 25.584 1.00 61.78 427 GLY A C 1
ATOM 6974 O O . GLY A 1 427 ? -24.275 -2.875 25.617 1.00 62.68 427 GLY A O 1
ATOM 6978 N N A CYS A 1 428 ? -24.950 -0.726 25.576 0.36 61.12 428 CYS A N 1
ATOM 6979 N N B CYS A 1 428 ? -24.954 -0.725 25.555 0.64 60.79 428 CYS A N 1
ATOM 6980 C CA A CYS A 1 428 ? -23.599 -0.195 25.712 0.36 59.76 428 CYS A CA 1
ATOM 6981 C CA B CYS A 1 428 ? -23.615 -0.180 25.721 0.64 60.66 428 CYS A CA 1
ATOM 6982 C C A CYS A 1 428 ? -23.370 0.195 27.167 0.36 58.39 428 CYS A C 1
ATOM 6983 C C B CYS A 1 428 ? -23.387 0.166 27.184 0.64 58.37 428 CYS A C 1
ATOM 6984 O O A CYS A 1 428 ? -24.295 0.645 27.847 0.36 56.91 428 CYS A O 1
ATOM 6985 O O B CYS A 1 428 ? -24.318 0.585 27.875 0.64 56.61 428 CYS A O 1
ATOM 6998 N N . GLY A 1 429 ? -22.131 0.023 27.626 1.00 54.90 429 GLY A N 1
ATOM 6999 C CA . GLY A 1 429 ? -21.741 0.307 28.988 1.00 56.71 429 GLY A CA 1
ATOM 7000 C C . GLY A 1 429 ? -21.306 1.717 29.204 1.00 55.19 429 GLY A C 1
ATOM 7001 O O . GLY A 1 429 ? -21.213 2.136 30.362 1.00 50.70 429 GLY A O 1
ATOM 7005 N N . GLU A 1 430 ? -21.066 2.472 28.110 1.00 52.77 430 GLU A N 1
ATOM 7006 C CA . GLU A 1 430 ? -20.563 3.834 28.233 1.00 52.28 430 GLU A CA 1
ATOM 7007 C C . GLU A 1 430 ? -21.060 4.646 27.064 1.00 55.64 430 GLU A C 1
ATOM 7008 O O . GLU A 1 430 ? -20.811 4.261 25.924 1.00 51.49 430 GLU A O 1
ATOM 7020 N N . TYR A 1 431 ? -21.743 5.746 27.336 1.00 53.84 431 TYR A N 1
ATOM 7021 C CA . TYR A 1 431 ? -22.138 6.655 26.271 1.00 53.70 431 TYR A CA 1
ATOM 7022 C C . TYR A 1 431 ? -21.908 8.095 26.715 1.00 58.92 431 TYR A C 1
ATOM 7023 O O . TYR A 1 431 ? -21.824 8.416 27.921 1.00 47.35 431 TYR A O 1
ATOM 7041 N N . ASP A 1 432 ? -21.789 8.971 25.706 1.00 49.61 432 ASP A N 1
ATOM 7042 C CA . ASP A 1 432 ? -21.739 10.428 25.879 1.00 48.15 432 ASP A CA 1
ATOM 7043 C C . ASP A 1 432 ? -23.053 11.008 25.366 1.00 49.17 432 ASP A C 1
ATOM 7044 O O . ASP A 1 432 ? -23.644 10.478 24.414 1.00 56.36 432 ASP A O 1
ATOM 7053 N N . VAL A 1 433 ? -23.517 12.081 25.988 1.00 46.32 433 VAL A N 1
ATOM 7054 C CA . VAL A 1 433 ? -24.861 12.621 25.774 1.00 52.24 433 VAL A CA 1
ATOM 7055 C C . VAL A 1 433 ? -24.768 14.051 25.295 1.00 51.22 433 VAL A C 1
ATOM 7056 O O . VAL A 1 433 ? -24.163 14.903 25.953 1.00 49.07 433 VAL A O 1
ATOM 7069 N N . ALA A 1 434 ? -25.404 14.312 24.161 1.00 50.56 434 ALA A N 1
ATOM 7070 C CA . ALA A 1 434 ? -25.311 15.597 23.483 1.00 46.59 434 ALA A CA 1
ATOM 7071 C C . ALA A 1 434 ? -26.111 16.644 24.252 1.00 47.10 434 ALA A C 1
ATOM 7072 O O . ALA A 1 434 ? -27.265 16.401 24.594 1.00 46.96 434 ALA A O 1
ATOM 7079 N N . PRO A 1 435 ? -25.564 17.826 24.485 1.00 44.70 435 PRO A N 1
ATOM 7080 C CA . PRO A 1 435 ? -26.352 18.878 25.137 1.00 50.98 435 PRO A CA 1
ATOM 7081 C C . PRO A 1 435 ? -27.568 19.221 24.282 1.00 59.13 435 PRO A C 1
ATOM 7082 O O . PRO A 1 435 ? -27.514 19.241 23.032 1.00 50.49 435 PRO A O 1
ATOM 7093 N N . GLN A 1 436 ? -28.667 19.503 24.994 1.00 51.42 436 GLN A N 1
ATOM 7094 C CA . GLN A 1 436 ? -29.902 20.063 24.447 1.00 58.65 436 GLN A CA 1
ATOM 7095 C C . GLN A 1 436 ? -30.644 19.034 23.633 1.00 57.50 436 GLN A C 1
ATOM 7096 O O . GLN A 1 436 ? -31.826 18.816 23.855 1.00 61.75 436 GLN A O 1
ATOM 7110 N N . VAL A 1 437 ? -29.961 18.392 22.695 1.00 54.10 437 VAL A N 1
ATOM 7111 C CA . VAL A 1 437 ? -30.642 17.469 21.791 1.00 59.26 437 VAL A CA 1
ATOM 7112 C C . VAL A 1 437 ? -30.734 16.088 22.421 1.00 55.30 437 VAL A C 1
ATOM 7113 O O . VAL A 1 437 ? -31.634 15.310 22.069 1.00 59.37 437 VAL A O 1
ATOM 7126 N N . GLY A 1 438 ? -29.808 15.751 23.333 1.00 56.27 438 GLY A N 1
ATOM 7127 C CA . GLY A 1 438 ? -29.930 14.566 24.178 1.00 53.24 438 GLY A CA 1
ATOM 7128 C C . GLY A 1 438 ? -29.580 13.246 23.508 1.00 55.53 438 GLY A C 1
ATOM 7129 O O . GLY A 1 438 ? -29.776 12.192 24.102 1.00 52.47 438 GLY A O 1
ATOM 7133 N N . HIS A 1 439 ? -29.071 13.247 22.288 1.00 50.01 439 HIS A N 1
ATOM 7134 C CA . HIS A 1 439 ? -28.723 11.985 21.643 1.00 51.46 439 HIS A CA 1
ATOM 7135 C C . HIS A 1 439 ? -27.530 11.322 22.321 1.00 44.84 439 HIS A C 1
ATOM 7136 O O . HIS A 1 439 ? -26.528 11.971 22.636 1.00 44.66 439 HIS A O 1
ATOM 7150 N N . ARG A 1 440 ? -27.606 10.017 22.471 1.00 50.31 440 ARG A N 1
ATOM 7151 C CA . ARG A 1 440 ? -26.565 9.241 23.128 1.00 55.41 440 ARG A CA 1
ATOM 7152 C C . ARG A 1 440 ? -25.735 8.514 22.091 1.00 50.14 440 ARG A C 1
ATOM 7153 O O . ARG A 1 440 ? -26.285 7.910 21.160 1.00 52.29 440 ARG A O 1
ATOM 7174 N N . PHE A 1 441 ? -24.415 8.581 22.265 1.00 50.13 441 PHE A N 1
ATOM 7175 C CA . PHE A 1 441 ? -23.464 7.900 21.407 1.00 52.79 441 PHE A CA 1
ATOM 7176 C C . PHE A 1 441 ? -22.632 6.932 22.234 1.00 50.83 441 PHE A C 1
ATOM 7177 O O . PHE A 1 441 ? -22.011 7.320 23.226 1.00 48.03 441 PHE A O 1
ATOM 7194 N N . CYS A 1 442 ? -22.649 5.676 21.822 1.00 47.75 442 CYS A N 1
ATOM 7195 C CA . CYS A 1 442 ? -21.905 4.614 22.484 1.00 53.77 442 CYS A CA 1
ATOM 7196 C C . CYS A 1 442 ? -20.401 4.792 22.355 1.00 55.16 442 CYS A C 1
ATOM 7197 O O . CYS A 1 442 ? -19.886 5.116 21.274 1.00 53.13 442 CYS A O 1
ATOM 7204 N N . LYS A 1 443 ? -19.683 4.526 23.464 1.00 48.48 443 LYS A N 1
ATOM 7205 C CA . LYS A 1 443 ? -18.246 4.721 23.473 1.00 46.96 443 LYS A CA 1
ATOM 7206 C C . LYS A 1 443 ? -17.501 3.423 23.565 1.00 46.75 443 LYS A C 1
ATOM 7207 O O . LYS A 1 443 ? -16.270 3.468 23.578 1.00 50.87 443 LYS A O 1
ATOM 7226 N N . ASP A 1 444 ? -18.196 2.270 23.572 1.00 46.12 444 ASP A N 1
ATOM 7227 C CA . ASP A 1 444 ? -17.473 1.012 23.714 1.00 53.78 444 ASP A CA 1
ATOM 7228 C C . ASP A 1 444 ? -16.684 0.643 22.463 1.00 60.20 444 ASP A C 1
ATOM 7229 O O . ASP A 1 444 ? -15.614 0.027 22.574 1.00 57.51 444 ASP A O 1
ATOM 7238 N N . LEU A 1 445 ? -17.126 1.082 21.289 1.00 46.81 445 LEU A N 1
ATOM 7239 C CA . LEU A 1 445 ? -16.434 0.729 20.036 1.00 58.28 445 LEU A CA 1
ATOM 7240 C C . LEU A 1 445 ? -16.318 1.962 19.149 1.00 46.48 445 LEU A C 1
ATOM 7241 O O . LEU A 1 445 ? -17.294 2.725 19.030 1.00 43.54 445 LEU A O 1
ATOM 7257 N N . PRO A 1 446 ? -15.129 2.255 18.607 1.00 47.14 446 PRO A N 1
ATOM 7258 C CA . PRO A 1 446 ? -14.972 3.473 17.782 1.00 51.44 446 PRO A CA 1
ATOM 7259 C C . PRO A 1 446 ? -15.868 3.453 16.554 1.00 48.34 446 PRO A C 1
ATOM 7260 O O . PRO A 1 446 ? -16.024 2.432 15.884 1.00 45.88 446 PRO A O 1
ATOM 7271 N N . GLY A 1 447 ? -16.516 4.547 16.320 1.00 45.70 447 GLY A N 1
ATOM 7272 C CA . GLY A 1 447 ? -17.429 4.597 15.221 1.00 44.49 447 GLY A CA 1
ATOM 7273 C C . GLY A 1 447 ? -16.698 4.745 13.886 1.00 40.86 447 GLY A C 1
ATOM 7274 O O . GLY A 1 447 ? -15.520 5.113 13.784 1.00 40.48 447 GLY A O 1
ATOM 7278 N N . PHE A 1 448 ? -17.438 4.441 12.819 1.00 48.12 448 PHE A N 1
ATOM 7279 C CA . PHE A 1 448 ? -16.910 4.600 11.448 1.00 40.16 448 PHE A CA 1
ATOM 7280 C C . PHE A 1 448 ? -16.366 6.015 11.174 1.00 39.30 448 PHE A C 1
ATOM 7281 O O . PHE A 1 448 ? -15.162 6.213 10.949 1.00 39.51 448 PHE A O 1
ATOM 7298 N N . ILE A 1 449 ? -17.219 7.032 11.275 1.00 39.19 449 ILE A N 1
ATOM 7299 C CA . ILE A 1 449 ? -16.771 8.411 11.048 1.00 38.82 449 ILE A CA 1
ATOM 7300 C C . ILE A 1 449 ? -15.664 8.833 12.013 1.00 42.15 449 ILE A C 1
ATOM 7301 O O . ILE A 1 449 ? -14.668 9.411 11.551 1.00 38.75 449 ILE A O 1
ATOM 7317 N N . PRO A 1 450 ? -15.805 8.648 13.368 1.00 41.04 450 PRO A N 1
ATOM 7318 C CA . PRO A 1 450 ? -14.747 9.098 14.270 1.00 39.85 450 PRO A CA 1
ATOM 7319 C C . PRO A 1 450 ? -13.417 8.464 13.962 1.00 39.84 450 PRO A C 1
ATOM 7320 O O . PRO A 1 450 ? -12.391 9.122 14.031 1.00 41.66 450 PRO A O 1
ATOM 7331 N N . SER A 1 451 ? -13.388 7.165 13.710 1.00 40.94 451 SER A N 1
ATOM 7332 C CA . SER A 1 451 ? -12.123 6.486 13.383 1.00 51.89 451 SER A CA 1
ATOM 7333 C C . SER A 1 451 ? -11.460 7.035 12.102 1.00 50.45 451 SER A C 1
ATOM 7334 O O . SER A 1 451 ? -10.249 7.334 12.076 1.00 48.28 451 SER A O 1
ATOM 7342 N N . LEU A 1 452 ? -12.227 7.158 11.010 1.00 46.23 452 LEU A N 1
ATOM 7343 C CA . LEU A 1 452 ? -11.599 7.677 9.790 1.00 46.06 452 LEU A CA 1
ATOM 7344 C C . LEU A 1 452 ? -11.174 9.149 9.967 1.00 48.63 452 LEU A C 1
ATOM 7345 O O . LEU A 1 452 ? -10.077 9.544 9.532 1.00 46.24 452 LEU A O 1
ATOM 7361 N N . LEU A 1 453 ? -11.943 9.946 10.749 1.00 49.60 453 LEU A N 1
ATOM 7362 C CA . LEU A 1 453 ? -11.510 11.330 10.974 1.00 41.38 453 LEU A CA 1
ATOM 7363 C C . LEU A 1 453 ? -10.246 11.364 11.820 1.00 46.94 453 LEU A C 1
ATOM 7364 O O . LEU A 1 453 ? -9.380 12.207 11.610 1.00 42.60 453 LEU A O 1
ATOM 7380 N N . GLY A 1 454 ? -10.130 10.486 12.825 1.00 53.54 454 GLY A N 1
ATOM 7381 C CA . GLY A 1 454 ? -8.917 10.487 13.628 1.00 49.60 454 GLY A CA 1
ATOM 7382 C C . GLY A 1 454 ? -7.684 10.227 12.786 1.00 51.51 454 GLY A C 1
ATOM 7383 O O . GLY A 1 454 ? -6.666 10.903 12.924 1.00 53.39 454 GLY A O 1
ATOM 7387 N N . ASP A 1 455 ? -7.761 9.225 11.911 1.00 46.85 455 ASP A N 1
ATOM 7388 C CA . ASP A 1 455 ? -6.694 8.954 10.942 1.00 59.08 455 ASP A CA 1
ATOM 7389 C C . ASP A 1 455 ? -6.364 10.200 10.104 1.00 51.19 455 ASP A C 1
ATOM 7390 O O . ASP A 1 455 ? -5.194 10.575 9.933 1.00 53.79 455 ASP A O 1
ATOM 7399 N N . LEU A 1 456 ? -7.385 10.886 9.603 1.00 47.34 456 LEU A N 1
ATOM 7400 C CA . LEU A 1 456 ? -7.116 12.059 8.766 1.00 45.21 456 LEU A CA 1
ATOM 7401 C C . LEU A 1 456 ? -6.358 13.126 9.545 1.00 54.70 456 LEU A C 1
ATOM 7402 O O . LEU A 1 456 ? -5.318 13.639 9.095 1.00 48.46 456 LEU A O 1
ATOM 7418 N N . LEU A 1 457 ? -6.857 13.462 10.747 1.00 54.23 457 LEU A N 1
ATOM 7419 C CA . LEU A 1 457 ? -6.209 14.502 11.556 1.00 51.85 457 LEU A CA 1
ATOM 7420 C C . LEU A 1 457 ? -4.787 14.106 11.915 1.00 52.38 457 LEU A C 1
ATOM 7421 O O . LEU A 1 457 ? -3.864 14.923 11.833 1.00 51.60 457 LEU A O 1
ATOM 7437 N N . GLU A 1 458 ? -4.567 12.826 12.185 1.00 54.21 458 GLU A N 1
ATOM 7438 C CA . GLU A 1 458 ? -3.207 12.368 12.449 1.00 58.30 458 GLU A CA 1
ATOM 7439 C C . GLU A 1 458 ? -2.302 12.564 11.238 1.00 60.88 458 GLU A C 1
ATOM 7440 O O . GLU A 1 458 ? -1.233 13.189 11.345 1.00 59.01 458 GLU A O 1
ATOM 7452 N N . GLU A 1 459 ? -2.712 12.031 10.068 1.00 62.26 459 GLU A N 1
ATOM 7453 C CA . GLU A 1 459 ? -1.882 12.186 8.861 1.00 58.22 459 GLU A CA 1
ATOM 7454 C C . GLU A 1 459 ? -1.548 13.652 8.601 1.00 54.92 459 G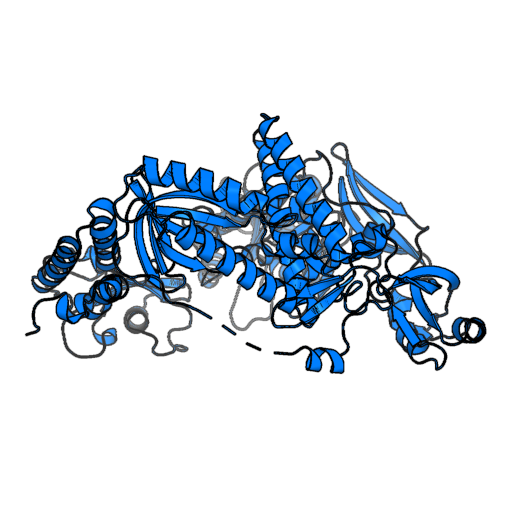LU A C 1
ATOM 7455 O O . GLU A 1 459 ? -0.411 13.980 8.236 1.00 59.70 459 GLU A O 1
ATOM 7467 N N . ARG A 1 460 ? -2.524 14.548 8.801 1.00 50.87 460 ARG A N 1
ATOM 7468 C CA . ARG A 1 460 ? -2.261 15.972 8.626 1.00 54.34 460 ARG A CA 1
ATOM 7469 C C . ARG A 1 460 ? -1.124 16.422 9.537 1.00 60.46 460 ARG A C 1
ATOM 7470 O O . ARG A 1 460 ? -0.195 17.131 9.110 1.00 56.50 460 ARG A O 1
ATOM 7491 N N . GLN A 1 461 ? -1.149 15.991 10.798 1.00 55.52 461 GLN A N 1
ATOM 7492 C CA . GLN A 1 461 ? -0.047 16.398 11.675 1.00 67.08 461 GLN A CA 1
ATOM 7493 C C . GLN A 1 461 ? 1.255 15.747 11.242 1.00 63.58 461 GLN A C 1
ATOM 7494 O O . GLN A 1 461 ? 2.328 16.352 11.353 1.00 67.06 461 GLN A O 1
ATOM 7508 N N . LYS A 1 462 ? 1.183 14.520 10.735 1.00 60.18 462 LYS A N 1
ATOM 7509 C CA . LYS A 1 462 ? 2.387 13.875 10.208 1.00 68.87 462 LYS A CA 1
ATOM 7510 C C . LYS A 1 462 ? 2.933 14.625 8.996 1.00 72.08 462 LYS A C 1
ATOM 7511 O O . LYS A 1 462 ? 4.156 14.730 8.804 1.00 71.19 462 LYS A O 1
ATOM 7530 N N . ILE A 1 463 ? 2.035 15.133 8.154 1.00 64.38 463 ILE A N 1
ATOM 7531 C CA . ILE A 1 463 ? 2.460 15.879 6.970 1.00 68.89 463 ILE A CA 1
ATOM 7532 C C . ILE A 1 463 ? 3.114 17.189 7.379 1.00 70.95 463 ILE A C 1
ATOM 7533 O O . ILE A 1 463 ? 4.173 17.560 6.855 1.00 67.98 463 ILE A O 1
ATOM 7549 N N . LYS A 1 464 ? 2.527 17.892 8.354 1.00 73.28 464 LYS A N 1
ATOM 7550 C CA . LYS A 1 464 ? 3.148 19.138 8.808 1.00 73.41 464 LYS A CA 1
ATOM 7551 C C . LYS A 1 464 ? 4.549 18.885 9.364 1.00 72.58 464 LYS A C 1
ATOM 7552 O O . LYS A 1 464 ? 5.450 19.719 9.212 1.00 74.52 464 LYS A O 1
ATOM 7571 N N . LYS A 1 465 ? 4.763 17.725 9.973 1.00 72.19 465 LYS A N 1
ATOM 7572 C CA . LYS A 1 465 ? 6.072 17.433 10.543 1.00 82.89 465 LYS A CA 1
ATOM 7573 C C . LYS A 1 465 ? 7.116 17.280 9.451 1.00 78.62 465 LYS A C 1
ATOM 7574 O O . LYS A 1 465 ? 8.266 17.706 9.614 1.00 80.86 465 LYS A O 1
ATOM 7593 N N . LYS A 1 466 ? 6.745 16.637 8.342 1.00 82.25 466 LYS A N 1
ATOM 7594 C CA . LYS A 1 466 ? 7.694 16.444 7.251 1.00 79.71 466 LYS A CA 1
ATOM 7595 C C . LYS A 1 466 ? 7.916 17.726 6.467 1.00 79.74 466 LYS A C 1
ATOM 7596 O O . LYS A 1 466 ? 8.988 17.894 5.881 1.00 84.03 466 LYS A O 1
ATOM 7615 N N . MET A 1 467 ? 6.938 18.641 6.460 1.00 78.80 467 MET A N 1
ATOM 7616 C CA . MET A 1 467 ? 7.106 19.878 5.697 1.00 88.26 467 MET A CA 1
ATOM 7617 C C . MET A 1 467 ? 8.278 20.681 6.241 1.00 96.13 467 MET A C 1
ATOM 7618 O O . MET A 1 467 ? 9.033 21.306 5.480 1.00 102.48 467 MET A O 1
ATOM 7632 N N . LYS A 1 468 ? 8.445 20.678 7.564 1.00 86.36 468 LYS A N 1
ATOM 7633 C CA . LYS A 1 468 ? 9.594 21.350 8.156 1.00 90.34 468 LYS A CA 1
ATOM 7634 C C . LYS A 1 468 ? 10.895 20.620 7.829 1.00 92.79 468 LYS A C 1
ATOM 7635 O O . LYS A 1 468 ? 11.921 21.256 7.548 1.00 90.85 468 LYS A O 1
ATOM 7654 N N . ALA A 1 469 ? 10.869 19.288 7.849 1.00 95.37 469 ALA A N 1
ATOM 7655 C CA . ALA A 1 469 ? 12.046 18.463 7.596 1.00 98.68 469 ALA A CA 1
ATOM 7656 C C . ALA A 1 469 ? 12.408 18.358 6.114 1.00 106.23 469 ALA A C 1
ATOM 7657 O O . ALA A 1 469 ? 13.090 17.391 5.716 1.00 102.20 469 ALA A O 1
ATOM 7664 N N . THR A 1 470 ? 11.977 19.321 5.304 1.00 114.86 470 THR A N 1
ATOM 7665 C CA . THR A 1 470 ? 12.185 19.290 3.867 1.00 116.84 470 THR A CA 1
ATOM 7666 C C . THR A 1 470 ? 12.642 20.660 3.406 1.00 119.62 470 THR A C 1
ATOM 7667 O O . THR A 1 470 ? 12.289 21.685 4.005 1.00 118.42 470 THR A O 1
ATOM 7678 N N . ILE A 1 471 ? 13.420 20.671 2.322 1.00 118.96 471 ILE A N 1
ATOM 7679 C CA . ILE A 1 471 ? 13.927 21.910 1.751 1.00 118.67 471 ILE A CA 1
ATOM 7680 C C . ILE A 1 471 ? 13.382 22.161 0.353 1.00 111.46 471 ILE A C 1
ATOM 7681 O O . ILE A 1 471 ? 13.089 23.310 0.002 1.00 107.82 471 ILE A O 1
ATOM 7697 N N . ASP A 1 472 ? 13.269 21.109 -0.475 1.00 107.04 472 ASP A N 1
ATOM 7698 C CA . ASP A 1 472 ? 12.704 21.271 -1.811 1.00 99.26 472 ASP A CA 1
ATOM 7699 C C . ASP A 1 472 ? 11.392 22.031 -1.668 1.00 103.07 472 ASP A C 1
ATOM 7700 O O . ASP A 1 472 ? 10.385 21.442 -1.242 1.00 106.04 472 ASP A O 1
ATOM 7709 N N . PRO A 1 473 ? 11.356 23.334 -1.976 1.00 103.31 473 PRO A N 1
ATOM 7710 C CA . PRO A 1 473 ? 10.104 24.093 -1.765 1.00 102.02 473 PRO A CA 1
ATOM 7711 C C . PRO A 1 473 ? 8.944 23.530 -2.567 1.00 96.24 473 PRO A C 1
ATOM 7712 O O . PRO A 1 473 ? 7.783 23.762 -2.210 1.00 91.42 473 PRO A O 1
ATOM 7723 N N . ILE A 1 474 ? 9.232 22.798 -3.645 1.00 94.79 474 ILE A N 1
ATOM 7724 C CA . ILE A 1 474 ? 8.178 22.175 -4.441 1.00 94.85 474 ILE A CA 1
ATOM 7725 C C . ILE A 1 474 ? 7.528 21.053 -3.647 1.00 88.10 474 ILE A C 1
ATOM 7726 O O . ILE A 1 474 ? 6.300 21.022 -3.475 1.00 79.88 474 ILE A O 1
ATOM 7742 N N . GLU A 1 475 ? 8.349 20.086 -3.200 1.00 93.65 475 GLU A N 1
ATOM 7743 C CA . GLU A 1 475 ? 7.854 19.013 -2.350 1.00 93.36 475 GLU A CA 1
ATOM 7744 C C . GLU A 1 475 ? 7.085 19.557 -1.168 1.00 86.37 475 GLU A C 1
ATOM 7745 O O . GLU A 1 475 ? 6.036 19.006 -0.807 1.00 80.68 475 GLU A O 1
ATOM 7757 N N . ARG A 1 476 ? 7.561 20.665 -0.592 1.00 84.09 476 ARG A N 1
ATOM 7758 C CA . ARG A 1 476 ? 6.877 21.274 0.537 1.00 79.57 476 ARG A CA 1
ATOM 7759 C C . ARG A 1 476 ? 5.521 21.840 0.128 1.00 74.58 476 ARG A C 1
ATOM 7760 O O . ARG A 1 476 ? 4.555 21.783 0.901 1.00 74.19 476 ARG A O 1
ATOM 7770 N N . LYS A 1 477 ? 5.423 22.395 -1.079 1.00 71.43 477 LYS A N 1
ATOM 7771 C CA . LYS A 1 477 ? 4.143 22.931 -1.518 1.00 64.01 477 LYS A CA 1
ATOM 7772 C C . LYS A 1 477 ? 3.140 21.815 -1.725 1.00 61.64 477 LYS A C 1
ATOM 7773 O O . LYS A 1 477 ? 1.968 21.952 -1.359 1.00 62.18 477 LYS A O 1
ATOM 7792 N N . LEU A 1 478 ? 3.587 20.710 -2.322 1.00 67.24 478 LEU A N 1
ATOM 7793 C CA . LEU A 1 478 ? 2.704 19.560 -2.540 1.00 69.18 478 LEU A CA 1
ATOM 7794 C C . LEU A 1 478 ? 2.260 18.949 -1.207 1.00 63.83 478 LEU A C 1
ATOM 7795 O O . LEU A 1 478 ? 1.083 18.597 -1.039 1.00 58.19 478 LEU A O 1
ATOM 7811 N N . LEU A 1 479 ? 3.181 18.834 -0.241 1.00 58.52 479 LEU A N 1
ATOM 7812 C CA . LEU A 1 479 ? 2.788 18.480 1.126 1.00 63.09 479 LEU A CA 1
ATOM 7813 C C . LEU A 1 479 ? 1.789 19.479 1.707 1.00 61.90 479 LEU A C 1
ATOM 7814 O O . LEU A 1 479 ? 0.767 19.071 2.295 1.00 56.98 479 LEU A O 1
ATOM 7830 N N . ASP A 1 480 ? 2.052 20.787 1.512 1.00 60.00 480 ASP A N 1
ATOM 7831 C CA . ASP A 1 480 ? 1.134 21.811 1.977 1.00 54.60 480 ASP A CA 1
ATOM 7832 C C . ASP A 1 480 ? -0.256 21.608 1.385 1.00 56.87 480 ASP A C 1
ATOM 7833 O O . ASP A 1 480 ? -1.256 21.696 2.105 1.00 54.28 480 ASP A O 1
ATOM 7842 N N . TYR A 1 481 ? -0.349 21.352 0.070 1.00 58.28 481 TYR A N 1
ATOM 7843 C CA . TYR A 1 481 ? -1.663 21.127 -0.532 1.00 58.97 481 TYR A CA 1
ATOM 7844 C C . TYR A 1 481 ? -2.386 19.956 0.137 1.00 50.49 481 TYR A C 1
ATOM 7845 O O . TYR A 1 481 ? -3.594 20.024 0.422 1.00 49.12 481 TYR A O 1
ATOM 7863 N N . ARG A 1 482 ? -1.682 18.828 0.313 1.00 48.90 482 ARG A N 1
ATOM 7864 C CA . ARG A 1 482 ? -2.333 17.648 0.891 1.00 51.63 482 ARG A CA 1
ATOM 7865 C C . ARG A 1 482 ? -2.837 17.974 2.290 1.00 49.80 482 ARG A C 1
ATOM 7866 O O . ARG A 1 482 ? -4.022 17.784 2.615 1.00 46.04 482 ARG A O 1
ATOM 7887 N N . GLN A 1 483 ? -1.956 18.563 3.104 1.00 54.47 483 GLN A N 1
ATOM 7888 C CA . GLN A 1 483 ? -2.320 18.959 4.477 1.00 56.14 483 GLN A CA 1
ATOM 7889 C C . GLN A 1 483 ? -3.581 19.814 4.478 1.00 55.82 483 GLN A C 1
ATOM 7890 O O . GLN A 1 483 ? -4.559 19.509 5.193 1.00 50.69 483 GLN A O 1
ATOM 7904 N N . ARG A 1 484 ? -3.615 20.829 3.585 1.00 49.96 484 ARG A N 1
ATOM 7905 C CA . ARG A 1 484 ? -4.756 21.742 3.564 1.00 50.18 484 ARG A CA 1
ATOM 7906 C C . ARG A 1 484 ? -6.016 21.053 3.089 1.00 46.27 484 ARG A C 1
ATOM 7907 O O . ARG A 1 484 ? -7.134 21.377 3.552 1.00 45.12 484 ARG A O 1
ATOM 7928 N N . LEU A 1 485 ? -5.861 20.131 2.117 1.00 49.23 485 LEU A N 1
ATOM 7929 C CA . LEU A 1 485 ? -7.011 19.390 1.597 1.00 48.90 485 LEU A CA 1
ATOM 7930 C C . LEU A 1 485 ? -7.583 18.472 2.668 1.00 42.94 485 LEU A C 1
ATOM 7931 O O . LEU A 1 485 ? -8.811 18.347 2.832 1.00 40.06 485 LEU A O 1
ATOM 7947 N N . ILE A 1 486 ? -6.715 17.819 3.428 1.00 41.44 486 ILE A N 1
ATOM 7948 C CA . ILE A 1 486 ? -7.236 16.978 4.521 1.00 42.49 486 ILE A CA 1
ATOM 7949 C C . ILE A 1 486 ? -8.128 17.780 5.505 1.00 44.11 486 ILE A C 1
ATOM 7950 O O . ILE A 1 486 ? -9.203 17.310 5.964 1.00 39.90 486 ILE A O 1
ATOM 7966 N N . LYS A 1 487 ? -7.707 19.008 5.842 1.00 42.92 487 LYS A N 1
ATOM 7967 C CA . LYS A 1 487 ? -8.522 19.779 6.777 1.00 42.05 487 LYS A CA 1
ATOM 7968 C C . LYS A 1 487 ? -9.907 19.963 6.205 1.00 45.96 487 LYS A C 1
ATOM 7969 O O . LYS A 1 487 ? -10.897 19.767 6.918 1.00 44.32 487 LYS A O 1
ATOM 7988 N N . ILE A 1 488 ? -10.002 20.315 4.905 1.00 44.08 488 ILE A N 1
ATOM 7989 C CA . ILE A 1 488 ? -11.303 20.614 4.318 1.00 39.46 488 ILE A CA 1
ATOM 7990 C C . ILE A 1 488 ? -12.120 19.347 4.241 1.00 39.84 488 ILE A C 1
ATOM 7991 O O . ILE A 1 488 ? -13.353 19.369 4.396 1.00 42.02 488 ILE A O 1
ATOM 8007 N N . LEU A 1 489 ? -11.469 18.246 3.835 1.00 40.18 489 LEU A N 1
ATOM 8008 C CA . LEU A 1 489 ? -12.162 16.962 3.800 1.00 42.18 489 LEU A CA 1
ATOM 8009 C C . LEU A 1 489 ? -12.753 16.624 5.170 1.00 41.21 489 LEU A C 1
ATOM 8010 O O . LEU A 1 489 ? -13.931 16.242 5.297 1.00 40.39 489 LEU A O 1
ATOM 8026 N N . ALA A 1 490 ? -11.957 16.796 6.224 1.00 44.43 490 ALA A N 1
ATOM 8027 C CA . ALA A 1 490 ? -12.480 16.537 7.581 1.00 46.11 490 ALA A CA 1
ATOM 8028 C C . ALA A 1 490 ? -13.761 17.335 7.856 1.00 44.63 490 ALA A C 1
ATOM 8029 O O . ALA A 1 490 ? -14.784 16.787 8.305 1.00 43.72 490 ALA A O 1
ATOM 8036 N N . ASN A 1 491 ? -13.760 18.626 7.496 1.00 47.86 491 ASN A N 1
ATOM 8037 C CA . ASN A 1 491 ? -14.985 19.404 7.696 1.00 47.03 491 ASN A CA 1
ATOM 8038 C C . ASN A 1 491 ? -16.078 19.008 6.723 1.00 47.93 491 ASN A C 1
ATOM 8039 O O . ASN A 1 491 ? -17.269 19.006 7.090 1.00 45.34 491 ASN A O 1
ATOM 8050 N N . SER A 1 492 ? -15.708 18.604 5.506 1.00 45.29 492 SER A N 1
ATOM 8051 C CA . SER A 1 492 ? -16.709 18.074 4.577 1.00 49.28 492 SER A CA 1
ATOM 8052 C C . SER A 1 492 ? -17.367 16.812 5.131 1.00 43.54 492 SER A C 1
ATOM 8053 O O . SER A 1 492 ? -18.566 16.566 4.925 1.00 43.30 492 SER A O 1
ATOM 8061 N N . VAL A 1 493 ? -16.592 15.969 5.807 1.00 45.60 493 VAL A N 1
ATOM 8062 C CA . VAL A 1 493 ? -17.210 14.798 6.448 1.00 47.97 493 VAL A CA 1
ATOM 8063 C C . VAL A 1 493 ? -18.278 15.253 7.451 1.00 45.42 493 VAL A C 1
ATOM 8064 O O . VAL A 1 493 ? -19.408 14.731 7.491 1.00 44.34 493 VAL A O 1
ATOM 8077 N N . TYR A 1 494 ? -17.966 16.276 8.239 1.00 47.66 494 TYR A N 1
ATOM 8078 C CA . TYR A 1 494 ? -18.967 16.754 9.185 1.00 48.44 494 TYR A CA 1
ATOM 8079 C C . TYR A 1 494 ? -20.211 17.225 8.453 1.00 45.85 494 TYR A C 1
ATOM 8080 O O . TYR A 1 494 ? -21.330 16.852 8.814 1.00 40.51 494 TYR A O 1
ATOM 8098 N N . GLY A 1 495 ? -20.037 18.040 7.392 1.00 45.94 495 GLY A N 1
ATOM 8099 C CA . GLY A 1 495 ? -21.212 18.497 6.641 1.00 40.64 495 GLY A CA 1
ATOM 8100 C C . GLY A 1 495 ? -22.023 17.347 6.058 1.00 44.53 495 GLY A C 1
ATOM 8101 O O . GLY A 1 495 ? -23.267 17.399 5.980 1.00 46.47 495 GLY A O 1
ATOM 8105 N N . HIS A 1 496 ? -21.323 16.304 5.611 1.00 45.52 496 HIS A N 1
ATOM 8106 C CA . HIS A 1 496 ? -21.981 15.152 5.008 1.00 45.80 496 HIS A CA 1
ATOM 8107 C C . HIS A 1 496 ? -23.076 14.614 5.912 1.00 51.20 496 HIS A C 1
ATOM 8108 O O . HIS A 1 496 ? -24.148 14.207 5.437 1.00 42.21 496 HIS A O 1
ATOM 8122 N N . MET A 1 497 ? -22.852 14.624 7.240 1.00 46.19 497 MET A N 1
ATOM 8123 C CA . MET A 1 497 ? -23.859 13.976 8.059 1.00 43.16 497 MET A CA 1
ATOM 8124 C C . MET A 1 497 ? -25.177 14.721 8.053 1.00 40.62 497 MET A C 1
ATOM 8125 O O . MET A 1 497 ? -26.239 14.139 8.361 1.00 43.34 497 MET A O 1
ATOM 8139 N N . GLY A 1 498 ? -25.135 15.990 7.732 1.00 40.08 498 GLY A N 1
ATOM 8140 C CA . GLY A 1 498 ? -26.325 16.829 7.707 1.00 50.53 498 GLY A CA 1
ATOM 8141 C C . GLY A 1 498 ? -26.968 16.966 6.359 1.00 52.46 498 GLY A C 1
ATOM 8142 O O . GLY A 1 498 ? -28.063 17.519 6.267 1.00 50.35 498 GLY A O 1
ATOM 8146 N N . PHE A 1 499 ? -26.343 16.410 5.326 1.00 50.99 499 PHE A N 1
ATOM 8147 C CA . PHE A 1 499 ? -26.786 16.558 3.934 1.00 59.99 499 PHE A CA 1
ATOM 8148 C C . PHE A 1 499 ? -27.861 15.529 3.549 1.00 55.19 499 PHE A C 1
ATOM 8149 O O . PHE A 1 499 ? -27.657 14.312 3.651 1.00 53.77 499 PHE A O 1
ATOM 8166 N N . GLU A 1 500 ? -28.990 16.036 3.047 1.00 57.49 500 GLU A N 1
ATOM 8167 C CA . GLU A 1 500 ? -30.169 15.211 2.818 1.00 58.44 500 GLU A CA 1
ATOM 8168 C C . GLU A 1 500 ? -29.889 14.045 1.871 1.00 57.56 500 GLU A C 1
ATOM 8169 O O . GLU A 1 500 ? -30.537 13.008 1.981 1.00 54.73 500 GLU A O 1
ATOM 8181 N N . ASN A 1 501 ? -28.970 14.187 0.924 1.00 55.95 501 ASN A N 1
ATOM 8182 C CA . ASN A 1 501 ? -28.740 13.128 -0.050 1.00 55.10 501 ASN A CA 1
ATOM 8183 C C . ASN A 1 501 ? -27.565 12.235 0.336 1.00 56.93 501 ASN A C 1
ATOM 8184 O O . ASN A 1 501 ? -27.212 11.333 -0.423 1.00 49.25 501 ASN A O 1
ATOM 8195 N N . ALA A 1 502 ? -26.986 12.422 1.528 1.00 55.01 502 ALA A N 1
ATOM 8196 C CA . ALA A 1 502 ? -25.780 11.690 1.918 1.00 48.42 502 ALA A CA 1
ATOM 8197 C C . ALA A 1 502 ? -26.085 10.242 2.249 1.00 49.21 502 ALA A C 1
ATOM 8198 O O . ALA A 1 502 ? -27.157 9.929 2.787 1.00 47.48 502 ALA A O 1
ATOM 8205 N N . ARG A 1 503 ? -25.138 9.353 1.898 1.00 48.57 503 ARG A N 1
ATOM 8206 C CA . ARG A 1 503 ? -25.265 7.965 2.319 1.00 51.41 503 ARG A CA 1
ATOM 8207 C C . ARG A 1 503 ? -25.153 7.841 3.827 1.00 47.88 503 ARG A C 1
ATOM 8208 O O . ARG A 1 503 ? -25.979 7.159 4.485 1.00 41.34 503 ARG A O 1
ATOM 8229 N N . TRP A 1 504 ? -24.075 8.423 4.377 1.00 49.69 504 TRP A N 1
ATOM 8230 C CA . TRP A 1 504 ? -23.855 8.406 5.832 1.00 51.88 504 TRP A CA 1
ATOM 8231 C C . TRP A 1 504 ? -24.560 9.553 6.513 1.00 52.23 504 TRP A C 1
ATOM 8232 O O . TRP A 1 504 ? -24.049 10.156 7.449 1.00 47.64 504 TRP A O 1
ATOM 8253 N N . TYR A 1 505 ? -25.751 9.882 6.040 1.00 49.17 505 TYR A N 1
ATOM 8254 C CA . TYR A 1 505 ? -26.546 10.903 6.698 1.00 47.99 505 TYR A CA 1
ATOM 8255 C C . TYR A 1 505 ? -26.848 10.529 8.155 1.00 39.83 505 TYR A C 1
ATOM 8256 O O . TYR A 1 505 ? -27.074 9.365 8.502 1.00 40.60 505 TYR A O 1
ATOM 8274 N N . CYS A 1 506 ? -26.917 11.542 9.007 1.00 40.69 506 CYS A N 1
ATOM 8275 C CA . CYS A 1 506 ? -27.271 11.243 10.411 1.00 41.71 506 CYS A CA 1
ATOM 8276 C C . CYS A 1 506 ? -27.608 12.599 11.031 1.00 41.53 506 CYS A C 1
ATOM 8277 O O . CYS A 1 506 ? -26.701 13.358 11.364 1.00 39.79 506 CYS A O 1
ATOM 8284 N N . LYS A 1 507 ? -28.890 12.961 10.985 1.00 41.51 507 LYS A N 1
ATOM 8285 C CA . LYS A 1 507 ? -29.296 14.268 11.450 1.00 47.31 507 LYS A CA 1
ATOM 8286 C C . LYS A 1 507 ? -28.964 14.423 12.937 1.00 45.16 507 LYS A C 1
ATOM 8287 O O . LYS A 1 507 ? -28.446 15.465 13.385 1.00 42.74 507 LYS A O 1
ATOM 8306 N N . GLU A 1 508 ? -29.142 13.343 13.696 1.00 43.11 508 GLU A N 1
ATOM 8307 C CA . GLU A 1 508 ? -28.840 13.408 15.137 1.00 47.89 508 GLU A CA 1
ATOM 8308 C C . GLU A 1 508 ? -27.361 13.676 15.331 1.00 45.40 508 GLU A C 1
ATOM 8309 O O . GLU A 1 508 ? -26.964 14.487 16.170 1.00 43.39 508 GLU A O 1
ATOM 8321 N N . CYS A 1 509 ? -26.523 13.072 14.495 1.00 40.88 509 CYS A N 1
ATOM 8322 C CA . CYS A 1 509 ? -25.099 13.347 14.624 1.00 40.74 509 CYS A CA 1
ATOM 8323 C C . CYS A 1 509 ? -24.821 14.824 14.393 1.00 48.32 509 CYS A C 1
ATOM 8324 O O . CYS A 1 509 ? -24.100 15.472 15.180 1.00 43.32 509 CYS A O 1
ATOM 8331 N N . ALA A 1 510 ? -25.427 15.388 13.341 1.00 44.37 510 ALA A N 1
ATOM 8332 C CA . ALA A 1 510 ? -25.068 16.750 12.961 1.00 49.32 510 ALA A CA 1
ATOM 8333 C C . ALA A 1 510 ? -25.475 17.733 14.053 1.00 43.80 510 ALA A C 1
ATOM 8334 O O . ALA A 1 510 ? -24.700 18.626 14.441 1.00 39.80 510 ALA A O 1
ATOM 8341 N N . GLU A 1 511 ? -26.721 17.621 14.490 1.00 40.38 511 GLU A N 1
ATOM 8342 C CA . GLU A 1 511 ? -27.204 18.557 15.480 1.00 51.04 511 GLU A CA 1
ATOM 8343 C C . GLU A 1 511 ? -26.574 18.316 16.876 1.00 47.08 511 GLU A C 1
ATOM 8344 O O . GLU A 1 511 ? -26.531 19.242 17.686 1.00 46.85 511 GLU A O 1
ATOM 8356 N N . SER A 1 512 ? -26.068 17.111 17.167 1.00 45.23 512 SER A N 1
ATOM 8357 C CA . SER A 1 512 ? -25.319 16.908 18.415 1.00 49.27 512 SER A CA 1
ATOM 8358 C C . SER A 1 512 ? -23.985 17.649 18.337 1.00 47.59 512 SER A C 1
ATOM 8359 O O . SER A 1 512 ? -23.584 18.341 19.267 1.00 42.31 512 SER A O 1
ATOM 8367 N N . VAL A 1 513 ? -23.311 17.569 17.192 1.00 41.58 513 VAL A N 1
ATOM 8368 C CA . VAL A 1 513 ? -21.993 18.201 17.027 1.00 42.40 513 VAL A CA 1
ATOM 8369 C C . VAL A 1 513 ? -22.085 19.715 17.234 1.00 43.85 513 VAL A C 1
ATOM 8370 O O . VAL A 1 513 ? -21.245 20.322 17.915 1.00 43.53 513 VAL A O 1
ATOM 8383 N N . THR A 1 514 ? -23.101 20.355 16.636 1.00 44.38 514 THR A N 1
ATOM 8384 C CA . THR A 1 514 ? -23.193 21.814 16.741 1.00 44.66 514 THR A CA 1
ATOM 8385 C C . THR A 1 514 ? -23.590 22.192 18.172 1.00 47.14 514 THR A C 1
ATOM 8386 O O . THR A 1 514 ? -23.107 23.191 18.723 1.00 47.94 514 THR A O 1
ATOM 8397 N N . ALA A 1 515 ? -24.478 21.397 18.783 1.00 44.59 515 ALA A N 1
ATOM 8398 C CA . ALA A 1 515 ? -24.819 21.611 20.190 1.00 49.51 515 ALA A CA 1
ATOM 8399 C C . ALA A 1 515 ? -23.588 21.530 21.072 1.00 46.10 515 ALA A C 1
ATOM 8400 O O . ALA A 1 515 ? -23.348 22.409 21.910 1.00 48.07 515 ALA A O 1
ATOM 8407 N N . TRP A 1 516 ? -22.803 20.468 20.921 1.00 42.05 516 TRP A N 1
ATOM 8408 C CA . TRP A 1 516 ? -21.562 20.394 21.691 1.00 44.25 516 TRP A CA 1
ATOM 8409 C C . TRP A 1 516 ? -20.670 21.597 21.404 1.00 48.29 516 TRP A C 1
ATOM 8410 O O . TRP A 1 516 ? -20.047 22.166 22.325 1.00 42.04 516 TRP A O 1
ATOM 8431 N N . GLY A 1 517 ? -20.557 21.984 20.116 1.00 45.11 517 GLY A N 1
ATOM 8432 C CA . GLY A 1 517 ? -19.746 23.151 19.806 1.00 40.84 517 GLY A CA 1
ATOM 8433 C C . GLY A 1 517 ? -20.157 24.373 20.627 1.00 44.46 517 GLY A C 1
ATOM 8434 O O . GLY A 1 517 ? -19.325 25.103 21.152 1.00 41.32 517 GLY A O 1
ATOM 8438 N N . ARG A 1 518 ? -21.454 24.651 20.690 1.00 42.22 518 ARG A N 1
ATOM 8439 C CA . ARG A 1 518 ? -21.935 25.820 21.417 1.00 46.61 518 ARG A CA 1
ATOM 8440 C C . ARG A 1 518 ? -21.589 25.684 22.900 1.00 44.43 518 ARG A C 1
ATOM 8441 O O . ARG A 1 518 ? -21.073 26.621 23.490 1.00 43.42 518 ARG A O 1
ATOM 8462 N N . GLU A 1 519 ? -21.757 24.490 23.465 1.00 43.76 519 GLU A N 1
ATOM 8463 C CA . GLU A 1 519 ? -21.419 24.252 24.855 1.00 49.77 519 GLU A CA 1
ATOM 8464 C C . GLU A 1 519 ? -19.938 24.477 25.060 1.00 50.68 519 GLU A C 1
ATOM 8465 O O . GLU A 1 519 ? -19.547 25.151 25.997 1.00 43.62 519 GLU A O 1
ATOM 8477 N N . TYR A 1 520 ? -19.084 24.012 24.147 1.00 43.90 520 TYR A N 1
ATOM 8478 C CA . TYR A 1 520 ? -17.664 24.186 24.463 1.00 45.79 520 TYR A CA 1
ATOM 8479 C C . TYR A 1 520 ? -17.204 25.631 24.288 1.00 49.09 520 TYR A C 1
ATOM 8480 O O . TYR A 1 520 ? -16.389 26.141 25.087 1.00 43.35 520 TYR A O 1
ATOM 8498 N N . LEU A 1 521 ? -17.751 26.317 23.285 1.00 43.77 521 LEU A N 1
ATOM 8499 C CA . LEU A 1 521 ? -17.435 27.728 23.096 1.00 47.73 521 LEU A CA 1
ATOM 8500 C C . LEU A 1 521 ? -17.855 28.560 24.297 1.00 46.12 521 LEU A C 1
ATOM 8501 O O . LEU A 1 521 ? -17.068 29.371 24.811 1.00 43.19 521 LEU A O 1
ATOM 8517 N N . THR A 1 522 ? -19.133 28.435 24.680 1.00 42.87 522 THR A N 1
ATOM 8518 C CA . THR A 1 522 ? -19.713 29.202 25.770 1.00 50.02 522 THR A CA 1
ATOM 8519 C C . THR A 1 522 ? -19.018 28.919 27.096 1.00 47.52 522 THR A C 1
ATOM 8520 O O . THR A 1 522 ? -18.707 29.859 27.820 1.00 45.39 522 THR A O 1
ATOM 8531 N N . MET A 1 523 ? -18.664 27.651 27.369 1.00 44.18 523 MET A N 1
ATOM 8532 C CA . MET A 1 523 ? -17.930 27.286 28.576 1.00 51.35 523 MET A CA 1
ATOM 8533 C C . MET A 1 523 ? -16.545 27.898 28.587 1.00 52.03 523 MET A C 1
ATOM 8534 O O . MET A 1 523 ? -16.073 28.408 29.605 1.00 47.33 523 MET A O 1
ATOM 8548 N N . THR A 1 524 ? -15.839 27.783 27.476 1.00 45.15 524 THR A N 1
ATOM 8549 C CA . THR A 1 524 ? -14.520 28.407 27.329 1.00 44.44 524 THR A CA 1
ATOM 8550 C C . THR A 1 524 ? -14.583 29.909 27.630 1.00 47.24 524 THR A C 1
ATOM 8551 O O . THR A 1 524 ? -13.707 30.482 28.321 1.00 50.89 524 THR A O 1
ATOM 8562 N N . ILE A 1 525 ? -15.624 30.567 27.121 1.00 46.81 525 ILE A N 1
ATOM 8563 C CA . ILE A 1 525 ? -15.767 32.001 27.346 1.00 46.45 525 ILE A CA 1
ATOM 8564 C C . ILE A 1 525 ? -16.029 32.268 28.822 1.00 51.46 525 ILE A C 1
ATOM 8565 O O . ILE A 1 525 ? -15.444 33.170 29.426 1.00 48.41 525 ILE A O 1
ATOM 8581 N N . LYS A 1 526 ? -16.897 31.465 29.428 1.00 47.59 526 LYS A N 1
ATOM 8582 C CA . LYS A 1 526 ? -17.199 31.627 30.842 1.00 51.65 526 LYS A CA 1
ATOM 8583 C C . LYS A 1 526 ? -15.926 31.545 31.692 1.00 52.73 526 LYS A C 1
ATOM 8584 O O . LYS A 1 526 ? -15.692 32.368 32.588 1.00 56.24 526 LYS A O 1
ATOM 8603 N N . GLU A 1 527 ? -15.089 30.556 31.424 1.00 53.27 527 GLU A N 1
ATOM 8604 C CA . GLU A 1 527 ? -13.878 30.378 32.219 1.00 52.93 527 GLU A CA 1
ATOM 8605 C C . GLU A 1 527 ? -12.911 31.541 32.055 1.00 53.02 527 GLU A C 1
ATOM 8606 O O . GLU A 1 527 ? -12.351 32.039 33.047 1.00 49.60 527 GLU A O 1
ATOM 8618 N N . ILE A 1 528 ? -12.721 32.012 30.815 1.00 50.26 528 ILE A N 1
ATOM 8619 C CA . ILE A 1 528 ? -11.703 33.023 30.626 1.00 47.62 528 ILE A CA 1
ATOM 8620 C C . ILE A 1 528 ? -12.116 34.329 31.300 1.00 49.34 528 ILE A C 1
ATOM 8621 O O . ILE A 1 528 ? -11.258 35.133 31.699 1.00 48.21 528 ILE A O 1
ATOM 8637 N N . GLU A 1 529 ? -13.417 34.626 31.314 1.00 47.84 529 GLU A N 1
ATOM 8638 C CA . GLU A 1 529 ? -13.861 35.841 31.970 1.00 49.68 529 GLU A CA 1
ATOM 8639 C C . GLU A 1 529 ? -13.796 35.653 33.486 1.00 57.43 529 GLU A C 1
ATOM 8640 O O . GLU A 1 529 ? -13.159 36.444 34.202 1.00 58.08 529 GLU A O 1
ATOM 8652 N N . GLU A 1 530 ? -14.425 34.587 33.987 1.00 56.64 530 GLU A N 1
ATOM 8653 C CA . GLU A 1 530 ? -14.580 34.416 35.437 1.00 62.61 530 GLU A CA 1
ATOM 8654 C C . GLU A 1 530 ? -13.246 34.168 36.109 1.00 57.03 530 GLU A C 1
ATOM 8655 O O . GLU A 1 530 ? -12.924 34.787 37.103 1.00 64.30 530 GLU A O 1
ATOM 8667 N N . LYS A 1 531 ? -12.451 33.301 35.564 1.00 54.89 531 LYS A N 1
ATOM 8668 C CA . LYS A 1 531 ? -11.241 32.850 36.194 1.00 57.45 531 LYS A CA 1
ATOM 8669 C C . LYS A 1 531 ? -9.981 33.515 35.682 1.00 62.94 531 LYS A C 1
ATOM 8670 O O . LYS A 1 531 ? -8.910 33.214 36.219 1.00 65.15 531 LYS A O 1
ATOM 8689 N N . TYR A 1 532 ? -10.047 34.375 34.627 1.00 61.97 532 TYR A N 1
ATOM 8690 C CA . TYR A 1 532 ? -8.841 35.111 34.252 1.00 50.62 532 TYR A CA 1
ATOM 8691 C C . TYR A 1 532 ? -9.117 36.579 33.985 1.00 55.39 532 TYR A C 1
ATOM 8692 O O . TYR A 1 532 ? -8.218 37.292 33.498 1.00 63.00 532 TYR A O 1
ATOM 8710 N N . GLY A 1 533 ? -10.308 37.079 34.314 1.00 50.77 533 GLY A N 1
ATOM 8711 C CA . GLY A 1 533 ? -10.476 38.541 34.238 1.00 50.00 533 GLY A CA 1
ATOM 8712 C C . GLY A 1 533 ? -10.517 39.104 32.819 1.00 51.50 533 GLY A C 1
ATOM 8713 O O . GLY A 1 533 ? -10.442 40.326 32.645 1.00 47.99 533 GLY A O 1
ATOM 8717 N N . PHE A 1 534 ? -10.639 38.246 31.796 1.00 50.40 534 PHE A N 1
ATOM 8718 C CA . PHE A 1 534 ? -10.829 38.746 30.423 1.00 46.55 534 PHE A CA 1
ATOM 8719 C C . PHE A 1 534 ? -12.270 39.221 30.213 1.00 46.84 534 PHE A C 1
ATOM 8720 O O . PHE A 1 534 ? -13.212 38.765 30.867 1.00 46.55 534 PHE A O 1
ATOM 8737 N N . LYS A 1 535 ? -12.440 40.111 29.232 1.00 46.07 535 LYS A N 1
ATOM 8738 C CA . LYS A 1 535 ? -13.729 40.446 28.664 1.00 45.59 535 LYS A CA 1
ATOM 8739 C C . LYS A 1 535 ? -13.701 39.949 27.211 1.00 48.44 535 LYS A C 1
ATOM 8740 O O . LYS A 1 535 ? -12.861 40.390 26.404 1.00 48.03 535 LYS A O 1
ATOM 8759 N N . VAL A 1 536 ? -14.607 39.038 26.874 1.00 44.50 536 VAL A N 1
ATOM 8760 C CA . VAL A 1 536 ? -14.678 38.519 25.509 1.00 50.79 536 VAL A CA 1
ATOM 8761 C C . VAL A 1 536 ? -15.481 39.497 24.658 1.00 48.91 536 VAL A C 1
ATOM 8762 O O . VAL A 1 536 ? -16.657 39.754 24.922 1.00 51.22 536 VAL A O 1
ATOM 8775 N N . ILE A 1 537 ? -14.854 40.030 23.614 1.00 52.70 537 ILE A N 1
ATOM 8776 C CA . ILE A 1 537 ? -15.453 41.112 22.826 1.00 50.56 537 ILE A CA 1
ATOM 8777 C C . ILE A 1 537 ? -16.384 40.579 21.745 1.00 57.67 537 ILE A C 1
ATOM 8778 O O . ILE A 1 537 ? -17.447 41.152 21.493 1.00 52.41 537 ILE A O 1
ATOM 8794 N N . TYR A 1 538 ? -15.970 39.511 21.065 1.00 49.87 538 TYR A N 1
ATOM 8795 C CA . TYR A 1 538 ? -16.697 38.991 19.904 1.00 53.43 538 TYR A CA 1
ATOM 8796 C C . TYR A 1 538 ? -16.417 37.500 19.814 1.00 46.98 538 TYR A C 1
ATOM 8797 O O . TYR A 1 538 ? -15.289 37.055 20.050 1.00 44.44 538 TYR A O 1
ATOM 8815 N N . SER A 1 539 ? -17.449 36.742 19.478 1.00 45.95 539 SER A N 1
ATOM 8816 C CA . SER A 1 539 ? -17.323 35.308 19.361 1.00 49.48 539 SER A CA 1
ATOM 8817 C C . SER A 1 539 ? -18.111 34.838 18.154 1.00 46.95 539 SER A C 1
ATOM 8818 O O . SER A 1 539 ? -19.166 35.378 17.836 1.00 48.07 539 SER A O 1
ATOM 8826 N N . ASP A 1 540 ? -17.611 33.802 17.509 1.00 49.56 540 ASP A N 1
ATOM 8827 C CA . ASP A 1 540 ? -18.289 33.233 16.331 1.00 49.25 540 ASP A CA 1
ATOM 8828 C C . ASP A 1 540 ? -17.921 31.766 16.148 1.00 50.45 540 ASP A C 1
ATOM 8829 O O . ASP A 1 540 ? -16.877 31.464 15.548 1.00 52.38 540 ASP A O 1
ATOM 8838 N N . THR A 1 541 ? -18.774 30.876 16.688 1.00 51.79 541 THR A N 1
ATOM 8839 C CA . THR A 1 541 ? -18.801 29.453 16.359 1.00 45.10 541 THR A CA 1
ATOM 8840 C C . THR A 1 541 ? -17.654 28.662 16.926 1.00 40.82 541 THR A C 1
ATOM 8841 O O . THR A 1 541 ? -17.883 27.676 17.654 1.00 41.44 541 THR A O 1
ATOM 8852 N N . ASP A 1 542 ? -16.412 29.075 16.588 1.00 39.38 542 ASP A N 1
ATOM 8853 C CA . ASP A 1 542 ? -15.264 28.289 17.037 1.00 40.45 542 ASP A CA 1
ATOM 8854 C C . ASP A 1 542 ? -14.088 29.153 17.483 1.00 41.89 542 ASP A C 1
ATOM 8855 O O . ASP A 1 542 ? -12.971 28.630 17.610 1.00 45.17 542 ASP A O 1
ATOM 8864 N N . GLY A 1 543 ? -14.331 30.423 17.813 1.00 44.68 543 GLY A N 1
ATOM 8865 C CA . GLY A 1 543 ? -13.270 31.293 18.280 1.00 44.53 543 GLY A CA 1
ATOM 8866 C C . GLY A 1 543 ? -13.823 32.576 18.856 1.00 40.98 543 GLY A C 1
ATOM 8867 O O . GLY A 1 543 ? -15.018 32.855 18.782 1.00 41.43 543 GLY A O 1
ATOM 8871 N N . PHE A 1 544 ? -12.926 33.369 19.444 1.00 41.10 544 PHE A N 1
ATOM 8872 C CA . PHE A 1 544 ? -13.339 34.609 20.084 1.00 41.13 544 PHE A CA 1
ATOM 8873 C C . PHE A 1 544 ? -12.144 35.520 20.285 1.00 41.38 544 PHE A C 1
ATOM 8874 O O . PHE A 1 544 ? -10.999 35.079 20.327 1.00 41.52 544 PHE A O 1
ATOM 8891 N N . PHE A 1 545 ? -12.433 36.800 20.324 1.00 41.52 545 PHE A N 1
ATOM 8892 C CA . PHE A 1 545 ? -11.460 37.826 20.617 1.00 41.85 545 PHE A CA 1
ATOM 8893 C C . PHE A 1 545 ? -11.674 38.242 22.070 1.00 43.67 545 PHE A C 1
ATOM 8894 O O . PHE A 1 545 ? -12.814 38.437 22.499 1.00 42.58 545 PHE A O 1
ATOM 8911 N N . ALA A 1 546 ? -10.598 38.532 22.775 1.00 45.04 546 ALA A N 1
ATOM 8912 C CA . ALA A 1 546 ? -10.754 39.022 24.152 1.00 46.08 546 ALA A CA 1
ATOM 8913 C C . ALA A 1 546 ? -9.557 39.846 24.563 1.00 44.01 546 ALA A C 1
ATOM 8914 O O . ALA A 1 546 ? -8.488 39.774 23.964 1.00 44.13 546 ALA A O 1
ATOM 8921 N N . THR A 1 547 ? -9.746 40.592 25.640 1.00 44.57 547 THR A N 1
ATOM 8922 C CA . THR A 1 547 ? -8.676 41.357 26.234 1.00 45.13 547 THR A CA 1
ATOM 8923 C C . THR A 1 547 ? -8.948 41.422 27.737 1.00 49.46 547 THR A C 1
ATOM 8924 O O . THR A 1 547 ? -10.045 41.124 28.205 1.00 45.83 547 THR A O 1
ATOM 8935 N N . ILE A 1 548 ? -7.948 41.878 28.476 1.00 47.30 548 ILE A N 1
ATOM 8936 C CA . ILE A 1 548 ? -8.107 42.226 29.887 1.00 52.30 548 ILE A CA 1
ATOM 8937 C C . ILE A 1 548 ? -8.164 43.745 29.972 1.00 54.22 548 ILE A C 1
ATOM 8938 O O . ILE A 1 548 ? -7.117 44.390 29.837 1.00 54.30 548 ILE A O 1
ATOM 8954 N N . PRO A 1 549 ? -9.347 44.346 30.171 1.00 56.43 549 PRO A N 1
ATOM 8955 C CA . PRO A 1 549 ? -9.472 45.799 29.992 1.00 63.62 549 PRO A CA 1
ATOM 8956 C C . PRO A 1 549 ? -8.489 46.537 30.881 1.00 61.02 549 PRO A C 1
ATOM 8957 O O . PRO A 1 549 ? -8.445 46.328 32.106 1.00 68.91 549 PRO A O 1
ATOM 8968 N N . GLY A 1 550 ? -7.694 47.406 30.234 1.00 61.20 550 GLY A N 1
ATOM 8969 C CA . GLY A 1 550 ? -6.711 48.222 30.900 1.00 66.51 550 GLY A CA 1
ATOM 8970 C C . GLY A 1 550 ? -5.349 47.596 31.041 1.00 66.89 550 GLY A C 1
ATOM 8971 O O . GLY A 1 550 ? -4.448 48.239 31.589 1.00 72.99 550 GLY A O 1
ATOM 8975 N N . ALA A 1 551 ? -5.171 46.358 30.591 1.00 66.87 551 ALA A N 1
ATOM 8976 C CA . ALA A 1 551 ? -3.878 45.696 30.720 1.00 68.54 551 ALA A CA 1
ATOM 8977 C C . ALA A 1 551 ? -2.987 46.088 29.563 1.00 60.98 551 ALA A C 1
ATOM 8978 O O . ALA A 1 551 ? -3.468 46.543 28.541 1.00 58.90 551 ALA A O 1
ATOM 8985 N N . ASP A 1 552 ? -1.681 45.906 29.741 1.00 63.75 552 ASP A N 1
ATOM 8986 C CA . ASP A 1 552 ? -0.700 46.099 28.679 1.00 68.31 552 ASP A CA 1
ATOM 8987 C C . ASP A 1 552 ? -0.535 44.822 27.839 1.00 64.32 552 ASP A C 1
ATOM 8988 O O . ASP A 1 552 ? -1.047 43.751 28.163 1.00 62.92 552 ASP A O 1
ATOM 8997 N N . ALA A 1 553 ? 0.187 44.950 26.735 1.00 69.03 553 ALA A N 1
ATOM 8998 C CA . ALA A 1 553 ? 0.183 43.883 25.736 1.00 69.70 553 ALA A CA 1
ATOM 8999 C C . ALA A 1 553 ? 0.788 42.603 26.290 1.00 74.59 553 ALA A C 1
ATOM 9000 O O . ALA A 1 553 ? 0.330 41.500 25.960 1.00 68.92 553 ALA A O 1
ATOM 9007 N N . GLU A 1 554 ? 1.821 42.726 27.139 1.00 70.32 554 GLU A N 1
ATOM 9008 C CA . GLU A 1 554 ? 2.511 41.534 27.617 1.00 69.18 554 GLU A CA 1
ATOM 9009 C C . GLU A 1 554 ? 1.687 40.797 28.669 1.00 67.32 554 GLU A C 1
ATOM 9010 O O . GLU A 1 554 ? 1.610 39.559 28.649 1.00 66.75 554 GLU A O 1
ATOM 9022 N N . THR A 1 555 ? 1.076 41.537 29.598 1.00 68.51 555 THR A N 1
ATOM 9023 C CA . THR A 1 555 ? 0.111 40.928 30.503 1.00 62.84 555 THR A CA 1
ATOM 9024 C C . THR A 1 555 ? -0.935 40.115 29.750 1.00 66.61 555 THR A C 1
ATOM 9025 O O . THR A 1 555 ? -1.212 38.962 30.097 1.00 67.84 555 THR A O 1
ATOM 9036 N N . VAL A 1 556 ? -1.536 40.702 28.713 1.00 59.27 556 VAL A N 1
ATOM 9037 C CA . VAL A 1 556 ? -2.625 40.022 28.025 1.00 63.10 556 VAL A CA 1
ATOM 9038 C C . VAL A 1 556 ? -2.114 38.742 27.381 1.00 59.48 556 VAL A C 1
ATOM 9039 O O . VAL A 1 556 ? -2.788 37.706 27.407 1.00 57.38 556 VAL A O 1
ATOM 9052 N N . LYS A 1 557 ? -0.898 38.780 26.832 1.00 59.00 557 LYS A N 1
ATOM 9053 C CA . LYS A 1 557 ? -0.322 37.584 26.219 1.00 61.97 557 LYS A CA 1
ATOM 9054 C C . LYS A 1 557 ? -0.054 36.506 27.263 1.00 69.11 557 LYS A C 1
ATOM 9055 O O . LYS A 1 557 ? -0.440 35.340 27.076 1.00 61.31 557 LYS A O 1
ATOM 9074 N N . LYS A 1 558 ? 0.607 36.886 28.372 1.00 65.67 558 LYS A N 1
ATOM 9075 C CA . LYS A 1 558 ? 0.945 35.912 29.405 1.00 71.78 558 LYS A CA 1
ATOM 9076 C C . LYS A 1 558 ? -0.310 35.255 29.974 1.00 66.14 558 LYS A C 1
ATOM 9077 O O . LYS A 1 558 ? -0.436 34.021 29.993 1.00 66.22 558 LYS A O 1
ATOM 9096 N N . LYS A 1 559 ? -1.254 36.067 30.447 1.00 57.87 559 LYS A N 1
ATOM 9097 C CA . LYS A 1 559 ? -2.484 35.498 30.962 1.00 61.35 559 LYS A CA 1
ATOM 9098 C C . LYS A 1 559 ? -3.174 34.636 29.908 1.00 61.33 559 LYS A C 1
ATOM 9099 O O . LYS A 1 559 ? -3.829 33.643 30.251 1.00 58.52 559 LYS A O 1
ATOM 9118 N N . ALA A 1 560 ? -3.072 35.013 28.629 1.00 59.06 560 ALA A N 1
ATOM 9119 C CA . ALA A 1 560 ? -3.693 34.220 27.568 1.00 59.47 560 ALA A CA 1
ATOM 9120 C C . ALA A 1 560 ? -3.106 32.818 27.535 1.00 60.20 560 ALA A C 1
ATOM 9121 O O . ALA A 1 560 ? -3.849 31.825 27.479 1.00 57.84 560 ALA A O 1
ATOM 9128 N N . MET A 1 561 ? -1.765 32.727 27.578 1.00 64.69 561 MET A N 1
ATOM 9129 C CA . MET A 1 561 ? -1.092 31.438 27.518 1.00 66.48 561 MET A CA 1
ATOM 9130 C C . MET A 1 561 ? -1.390 30.598 28.746 1.00 67.54 561 MET A C 1
ATOM 9131 O O . MET A 1 561 ? -1.574 29.385 28.630 1.00 65.47 561 MET A O 1
ATOM 9145 N N . GLU A 1 562 ? -1.491 31.230 29.915 1.00 63.30 562 GLU A N 1
ATOM 9146 C CA . GLU A 1 562 ? -1.848 30.497 31.125 1.00 64.34 562 GLU A CA 1
ATOM 9147 C C . GLU A 1 562 ? -3.264 29.964 31.015 1.00 62.69 562 GLU A C 1
ATOM 9148 O O . GLU A 1 562 ? -3.531 28.810 31.364 1.00 65.18 562 GLU A O 1
ATOM 9160 N N . PHE A 1 563 ? -4.193 30.788 30.530 1.00 61.07 563 PHE A N 1
ATOM 9161 C CA . PHE A 1 563 ? -5.554 30.294 30.368 1.00 62.89 563 PHE A CA 1
ATOM 9162 C C . PHE A 1 563 ? -5.623 29.110 29.408 1.00 57.42 563 PHE A C 1
ATOM 9163 O O . PHE A 1 563 ? -6.338 28.128 29.677 1.00 55.99 563 PHE A O 1
ATOM 9180 N N . LEU A 1 564 ? -4.927 29.194 28.260 1.00 59.24 564 LEU A N 1
ATOM 9181 C CA . LEU A 1 564 ? -4.979 28.087 27.303 1.00 59.13 564 LEU A CA 1
ATOM 9182 C C . LEU A 1 564 ? -4.545 26.757 27.961 1.00 63.49 564 LEU A C 1
ATOM 9183 O O . LEU A 1 564 ? -5.173 25.695 27.762 1.00 65.51 564 LEU A O 1
ATOM 9199 N N . LYS A 1 565 ? -3.463 26.792 28.742 1.00 62.65 565 LYS A N 1
ATOM 9200 C CA . LYS A 1 565 ? -3.052 25.611 29.495 1.00 68.46 565 LYS A CA 1
ATOM 9201 C C . LYS A 1 565 ? -4.178 25.103 30.400 1.00 63.45 565 LYS A C 1
ATOM 9202 O O . LYS A 1 565 ? -4.550 23.922 30.365 1.00 61.72 565 LYS A O 1
ATOM 9221 N N . TYR A 1 566 ? -4.713 25.976 31.246 1.00 56.38 566 TYR A N 1
ATOM 9222 C CA . TYR A 1 566 ? -5.830 25.581 32.098 1.00 60.52 566 TYR A CA 1
ATOM 9223 C C . TYR A 1 566 ? -6.977 24.990 31.274 1.00 60.50 566 TYR A C 1
ATOM 9224 O O . TYR A 1 566 ? -7.476 23.904 31.575 1.00 59.51 566 TYR A O 1
ATOM 9242 N N . ILE A 1 567 ? -7.395 25.676 30.209 1.00 56.44 567 ILE A N 1
ATOM 9243 C CA . ILE A 1 567 ? -8.602 25.236 29.537 1.00 57.40 567 ILE A CA 1
ATOM 9244 C C . ILE A 1 567 ? -8.346 23.963 28.766 1.00 57.34 567 ILE A C 1
ATOM 9245 O O . ILE A 1 567 ? -9.244 23.120 28.646 1.00 57.40 567 ILE A O 1
ATOM 9261 N N . ASN A 1 568 ? -7.143 23.802 28.201 1.00 57.40 568 ASN A N 1
ATOM 9262 C CA . ASN A 1 568 ? -6.874 22.612 27.400 1.00 60.90 568 ASN A CA 1
ATOM 9263 C C . ASN A 1 568 ? -6.754 21.370 28.273 1.00 64.34 568 ASN A C 1
ATOM 9264 O O . ASN A 1 568 ? -7.197 20.292 27.887 1.00 67.24 568 ASN A O 1
ATOM 9275 N N . ALA A 1 569 ? -6.181 21.500 29.463 1.00 59.42 569 ALA A N 1
ATOM 9276 C CA . ALA A 1 569 ? -6.238 20.409 30.440 1.00 59.70 569 ALA A CA 1
ATOM 9277 C C . ALA A 1 569 ? -7.670 20.024 30.769 1.00 60.31 569 ALA A C 1
ATOM 9278 O O . ALA A 1 569 ? -7.985 18.841 30.889 1.00 69.97 569 ALA A O 1
ATOM 9285 N N . LYS A 1 570 ? -8.553 21.006 30.927 1.00 57.17 570 LYS A N 1
ATOM 9286 C CA . LYS A 1 570 ? -9.937 20.697 31.281 1.00 60.89 570 LYS A CA 1
ATOM 9287 C C . LYS A 1 570 ? -10.739 20.182 30.083 1.00 62.99 570 LYS A C 1
ATOM 9288 O O . LYS A 1 570 ? -11.667 19.362 30.245 1.00 62.62 570 LYS A O 1
ATOM 9307 N N . LEU A 1 571 ? -10.406 20.658 28.888 1.00 55.11 571 LEU A N 1
ATOM 9308 C CA . LEU A 1 571 ? -11.145 20.266 27.701 1.00 57.77 571 LEU A CA 1
ATOM 9309 C C . LEU A 1 571 ? -10.955 18.771 27.429 1.00 57.38 571 LEU A C 1
ATOM 9310 O O . LEU A 1 571 ? -9.839 18.255 27.519 1.00 61.57 571 LEU A O 1
ATOM 9326 N N . PRO A 1 572 ? -12.012 18.062 27.056 1.00 57.57 572 PRO A N 1
ATOM 9327 C CA . PRO A 1 572 ? -11.894 16.615 26.873 1.00 59.71 572 PRO A CA 1
ATOM 9328 C C . PRO A 1 572 ? -11.288 16.272 25.535 1.00 61.24 572 PRO A C 1
ATOM 9329 O O . PRO A 1 572 ? -11.521 16.950 24.518 1.00 56.71 572 PRO A O 1
ATOM 9340 N N . GLY A 1 573 ? -10.469 15.220 25.565 1.00 58.52 573 GLY A N 1
ATOM 9341 C CA . GLY A 1 573 ? -10.092 14.551 24.316 1.00 62.67 573 GLY A CA 1
ATOM 9342 C C . GLY A 1 573 ? -9.390 15.464 23.321 1.00 64.16 573 GLY A C 1
ATOM 9343 O O . GLY A 1 573 ? -8.407 16.136 23.646 1.00 70.60 573 GLY A O 1
ATOM 9347 N N . ALA A 1 574 ? -9.891 15.471 22.076 1.00 60.25 574 ALA A N 1
ATOM 9348 C CA . ALA A 1 574 ? -9.255 16.229 21.013 1.00 63.72 574 ALA A CA 1
ATOM 9349 C C . ALA A 1 574 ? -9.594 17.712 21.016 1.00 61.06 574 ALA A C 1
ATOM 9350 O O . ALA A 1 574 ? -8.978 18.471 20.261 1.00 64.82 574 ALA A O 1
ATOM 9357 N N . LEU A 1 575 ? -10.570 18.140 21.796 1.00 62.14 575 LEU A N 1
ATOM 9358 C CA . LEU A 1 575 ? -10.882 19.559 21.866 1.00 65.55 575 LEU A CA 1
ATOM 9359 C C . LEU A 1 575 ? -9.697 20.347 22.401 1.00 63.40 575 LEU A C 1
ATOM 9360 O O . LEU A 1 575 ? -9.146 20.020 23.450 1.00 64.45 575 LEU A O 1
ATOM 9376 N N . GLU A 1 576 ? -9.288 21.367 21.652 1.00 56.98 576 GLU A N 1
ATOM 9377 C CA . GLU A 1 576 ? -8.135 22.180 21.997 1.00 57.08 576 GLU A CA 1
ATOM 9378 C C . GLU A 1 576 ? -8.331 23.601 21.469 1.00 62.96 576 GLU A C 1
ATOM 9379 O O . GLU A 1 576 ? -8.700 23.804 20.296 1.00 49.96 576 GLU A O 1
ATOM 9391 N N . LEU A 1 577 ? -8.068 24.574 22.346 1.00 54.09 577 LEU A N 1
ATOM 9392 C CA . LEU A 1 577 ? -8.078 25.982 21.996 1.00 51.76 577 LEU A CA 1
ATOM 9393 C C . LEU A 1 577 ? -6.643 26.413 21.741 1.00 57.01 577 LEU A C 1
ATOM 9394 O O . LEU A 1 577 ? -5.719 25.885 22.346 1.00 62.37 577 LEU A O 1
ATOM 9410 N N . GLU A 1 578 ? -6.448 27.323 20.788 1.00 58.21 578 GLU A N 1
ATOM 9411 C CA . GLU A 1 578 ? -5.101 27.738 20.404 1.00 61.43 578 GLU A CA 1
ATOM 9412 C C . GLU A 1 578 ? -5.001 29.265 20.270 1.00 59.56 578 GLU A C 1
ATOM 9413 O O . GLU A 1 578 ? -5.996 29.965 19.995 1.00 53.62 578 GLU A O 1
ATOM 9425 N N . TYR A 1 579 ? -3.770 29.764 20.471 1.00 57.90 579 TYR A N 1
ATOM 9426 C CA . TYR A 1 579 ? -3.420 31.167 20.273 1.00 61.65 579 TYR A CA 1
ATOM 9427 C C . TYR A 1 579 ? -3.297 31.419 18.772 1.00 59.92 579 TYR A C 1
ATOM 9428 O O . TYR A 1 579 ? -2.352 30.949 18.127 1.00 62.90 579 TYR A O 1
ATOM 9446 N N . GLU A 1 580 ? -4.233 32.169 18.203 1.00 59.83 580 GLU A N 1
ATOM 9447 C CA . GLU A 1 580 ? -4.165 32.499 16.789 1.00 59.24 580 GLU A CA 1
ATOM 9448 C C . GLU A 1 580 ? -3.546 33.845 16.491 1.00 60.05 580 GLU A C 1
ATOM 9449 O O . GLU A 1 580 ? -3.008 34.000 15.409 1.00 64.16 580 GLU A O 1
ATOM 9461 N N . GLY A 1 581 ? -3.562 34.804 17.408 1.00 57.61 581 GLY A N 1
ATOM 9462 C CA . GLY A 1 581 ? -2.936 36.075 17.109 1.00 59.01 581 GLY A CA 1
ATOM 9463 C C . GLY A 1 581 ? -3.265 37.137 18.131 1.00 58.85 581 GLY A C 1
ATOM 9464 O O . GLY A 1 581 ? -4.176 36.989 18.953 1.00 57.34 581 GLY A O 1
ATOM 9468 N N . PHE A 1 582 ? -2.486 38.226 18.051 1.00 56.13 582 PHE A N 1
ATOM 9469 C CA . PHE A 1 582 ? -2.582 39.406 18.892 1.00 55.48 582 PHE A CA 1
ATOM 9470 C C . PHE A 1 582 ? -2.817 40.619 18.000 1.00 61.58 582 PHE A C 1
ATOM 9471 O O . PHE A 1 582 ? -2.286 40.707 16.868 1.00 55.74 582 PHE A O 1
ATOM 9488 N N . TYR A 1 583 ? -3.619 41.554 18.506 1.00 57.76 583 TYR A N 1
ATOM 9489 C CA . TYR A 1 583 ? -4.004 42.718 17.719 1.00 57.83 583 TYR A CA 1
ATOM 9490 C C . TYR A 1 583 ? -3.967 43.935 18.615 1.00 58.91 583 TYR A C 1
ATOM 9491 O O . TYR A 1 583 ? -4.559 43.932 19.708 1.00 50.86 583 TYR A O 1
ATOM 9509 N N . LYS A 1 584 ? -3.226 44.954 18.164 1.00 56.26 584 LYS A N 1
ATOM 9510 C CA . LYS A 1 584 ? -3.070 46.131 18.997 1.00 59.44 584 LYS A CA 1
ATOM 9511 C C . LYS A 1 584 ? -4.407 46.819 19.191 1.00 51.76 584 LYS A C 1
ATOM 9512 O O . LYS A 1 584 ? -4.642 47.446 20.210 1.00 50.28 584 LYS A O 1
ATOM 9531 N N . ARG A 1 585 ? -5.313 46.686 18.256 1.00 44.94 585 ARG A N 1
ATOM 9532 C CA . ARG A 1 585 ? -6.540 47.460 18.296 1.00 44.31 585 ARG A CA 1
ATOM 9533 C C . ARG A 1 585 ? -7.542 46.836 17.359 1.00 50.58 585 ARG A C 1
ATOM 9534 O O . ARG A 1 585 ? -7.174 46.265 16.334 1.00 50.29 585 ARG A O 1
ATOM 9555 N N . GLY A 1 586 ? -8.811 47.026 17.674 1.00 49.39 586 GLY A N 1
ATOM 9556 C CA . GLY A 1 586 ? -9.843 46.583 16.752 1.00 42.38 586 GLY A CA 1
ATOM 9557 C C . GLY A 1 586 ? -11.198 47.067 17.202 1.00 45.62 586 GLY A C 1
ATOM 9558 O O . GLY A 1 586 ? -11.369 47.565 18.318 1.00 44.83 586 GLY A O 1
ATOM 9562 N N . PHE A 1 587 ? -12.180 46.816 16.347 1.00 42.07 587 PHE A N 1
ATOM 9563 C CA . PHE A 1 587 ? -13.575 47.092 16.651 1.00 42.32 587 PHE A CA 1
ATOM 9564 C C . PHE A 1 587 ? -14.419 46.128 15.870 1.00 42.61 587 PHE A C 1
ATOM 9565 O O . PHE A 1 587 ? -13.991 45.600 14.843 1.00 41.76 587 PHE A O 1
ATOM 9582 N N . PHE A 1 588 ? -15.649 45.961 16.333 1.00 42.39 588 PHE A N 1
ATOM 9583 C CA . PHE A 1 588 ? -16.489 44.859 15.907 1.00 49.61 588 PHE A CA 1
ATOM 9584 C C . PHE A 1 588 ? -17.894 45.379 15.677 1.00 51.42 588 PHE A C 1
ATOM 9585 O O . PHE A 1 588 ? -18.589 45.681 16.653 1.00 51.39 588 PHE A O 1
ATOM 9602 N N . VAL A 1 589 ? -18.314 45.433 14.399 1.00 46.46 589 VAL A N 1
ATOM 9603 C CA . VAL A 1 589 ? -19.580 46.065 14.082 1.00 51.68 589 VAL A CA 1
ATOM 9604 C C . VAL A 1 589 ? -20.734 45.146 14.398 1.00 57.11 589 VAL A C 1
ATOM 9605 O O . VAL A 1 589 ? -21.747 45.567 14.975 1.00 57.67 589 VAL A O 1
ATOM 9618 N N . THR A 1 590 ? -20.603 43.893 14.003 1.00 58.19 590 THR A N 1
ATOM 9619 C CA . THR A 1 590 ? -21.629 42.880 14.207 1.00 62.04 590 THR A CA 1
ATOM 9620 C C . THR A 1 590 ? -21.040 41.544 13.774 1.00 60.88 590 THR A C 1
ATOM 9621 O O . THR A 1 590 ? -19.895 41.469 13.307 1.00 59.54 590 THR A O 1
ATOM 9632 N N . LYS A 1 591 ? -21.840 40.487 13.917 1.00 66.08 591 LYS A N 1
ATOM 9633 C CA . LYS A 1 591 ? -21.417 39.168 13.459 1.00 67.47 591 LYS A CA 1
ATOM 9634 C C . LYS A 1 591 ? -20.876 39.251 12.046 1.00 70.49 591 LYS A C 1
ATOM 9635 O O . LYS A 1 591 ? -21.564 39.711 11.132 1.00 74.04 591 LYS A O 1
ATOM 9654 N N . LYS A 1 592 ? -19.633 38.841 11.870 1.00 65.66 592 LYS A N 1
ATOM 9655 C CA . LYS A 1 592 ? -18.990 38.731 10.584 1.00 69.83 592 LYS A CA 1
ATOM 9656 C C . LYS A 1 592 ? -18.393 40.055 10.111 1.00 63.53 592 LYS A C 1
ATOM 9657 O O . LYS A 1 592 ? -17.775 40.088 9.063 1.00 58.55 592 LYS A O 1
ATOM 9676 N N . LYS A 1 593 ? -18.538 41.142 10.850 1.00 60.32 593 LYS A N 1
ATOM 9677 C CA . LYS A 1 593 ? -18.111 42.461 10.374 1.00 57.00 593 LYS A CA 1
ATOM 9678 C C . LYS A 1 593 ? -17.220 43.127 11.419 1.00 51.08 593 LYS A C 1
ATOM 9679 O O . LYS A 1 593 ? -17.682 43.468 12.524 1.00 45.69 593 LYS A O 1
ATOM 9698 N N . TYR A 1 594 ? -15.934 43.267 11.103 1.00 42.15 594 TYR A N 1
ATOM 9699 C CA . TYR A 1 594 ? -15.019 43.737 12.148 1.00 47.31 594 TYR A CA 1
ATOM 9700 C C . TYR A 1 594 ? -13.696 44.101 11.499 1.00 45.34 594 TYR A C 1
ATOM 9701 O O . TYR A 1 594 ? -13.455 43.806 10.331 1.00 44.33 594 TYR A O 1
ATOM 9719 N N . ALA A 1 595 ? -12.823 44.692 12.286 1.00 40.39 595 ALA A N 1
ATOM 9720 C CA . ALA A 1 595 ? -11.557 45.185 11.799 1.00 40.50 595 ALA A CA 1
ATOM 9721 C C . ALA A 1 595 ? -10.539 45.168 12.921 1.00 45.10 595 ALA A C 1
ATOM 9722 O O . ALA A 1 595 ? -10.811 45.652 14.040 1.00 44.24 595 ALA A O 1
ATOM 9729 N N . VAL A 1 596 ? -9.342 44.680 12.602 1.00 40.81 596 VAL A N 1
ATOM 9730 C CA . VAL A 1 596 ? -8.277 44.627 13.586 1.00 49.21 596 VAL A CA 1
ATOM 9731 C C . VAL A 1 596 ? -6.998 45.090 12.937 1.00 48.58 596 VAL A C 1
ATOM 9732 O O . VAL A 1 596 ? -6.842 45.039 11.729 1.00 47.85 596 VAL A O 1
ATOM 9745 N N . ILE A 1 597 ? -6.076 45.554 13.762 1.00 49.72 597 ILE A N 1
ATOM 9746 C CA . ILE A 1 597 ? -4.726 45.911 13.342 1.00 53.62 597 ILE A CA 1
ATOM 9747 C C . ILE A 1 597 ? -3.735 45.232 14.287 1.00 58.90 597 ILE A C 1
ATOM 9748 O O . ILE A 1 597 ? -3.913 45.258 15.511 1.00 54.19 597 ILE A O 1
ATOM 9764 N N . ASP A 1 598 ? -2.718 44.600 13.720 1.00 59.17 598 ASP A N 1
ATOM 9765 C CA . ASP A 1 598 ? -1.722 43.872 14.490 1.00 59.45 598 ASP A CA 1
ATOM 9766 C C . ASP A 1 598 ? -0.614 44.827 14.907 1.00 65.55 598 ASP A C 1
ATOM 9767 O O . ASP A 1 598 ? -0.645 46.021 14.610 1.00 69.94 598 ASP A O 1
ATOM 9776 N N . GLU A 1 599 ? 0.380 44.302 15.618 1.00 67.87 599 GLU A N 1
ATOM 9777 C CA . GLU A 1 599 ? 1.412 45.159 16.176 1.00 72.07 599 GLU A CA 1
ATOM 9778 C C . GLU A 1 599 ? 2.378 45.705 15.136 1.00 74.30 599 GLU A C 1
ATOM 9779 O O . GLU A 1 599 ? 3.145 46.607 15.465 1.00 77.74 599 GLU A O 1
ATOM 9791 N N . GLU A 1 600 ? 2.374 45.204 13.911 1.00 75.17 600 GLU A N 1
ATOM 9792 C CA . GLU A 1 600 ? 3.228 45.761 12.878 1.00 77.59 600 GLU A CA 1
ATOM 9793 C C . GLU A 1 600 ? 2.525 46.802 12.007 1.00 72.89 600 GLU A C 1
ATOM 9794 O O . GLU A 1 600 ? 3.188 47.448 11.199 1.00 79.23 600 GLU A O 1
ATOM 9806 N N . GLY A 1 601 ? 1.211 46.954 12.116 1.00 69.65 601 GLY A N 1
ATOM 9807 C CA . GLY A 1 601 ? 0.445 47.871 11.297 1.00 67.08 601 GLY A CA 1
ATOM 9808 C C . GLY A 1 601 ? -0.506 47.204 10.334 1.00 69.07 601 GLY A C 1
ATOM 9809 O O . GLY A 1 601 ? -1.405 47.875 9.804 1.00 64.06 601 GLY A O 1
ATOM 9813 N N . LYS A 1 602 ? -0.343 45.904 10.093 1.00 73.05 602 LYS A N 1
ATOM 9814 C CA . LYS A 1 602 ? -1.170 45.215 9.118 1.00 69.86 602 LYS A CA 1
ATOM 9815 C C . LYS A 1 602 ? -2.618 45.199 9.576 1.00 63.27 602 LYS A C 1
ATOM 9816 O O . LYS A 1 602 ? -2.975 44.553 10.568 1.00 64.29 602 LYS A O 1
ATOM 9835 N N . ILE A 1 603 ? -3.459 45.914 8.863 1.00 57.66 603 ILE A N 1
ATOM 9836 C CA . ILE A 1 603 ? -4.892 45.839 9.095 1.00 48.77 603 ILE A CA 1
ATOM 9837 C C . ILE A 1 603 ? -5.449 44.624 8.386 1.00 57.56 603 ILE A C 1
ATOM 9838 O O . ILE A 1 603 ? -5.068 44.322 7.256 1.00 60.01 603 ILE A O 1
ATOM 9854 N N . THR A 1 604 ? -6.366 43.926 9.048 1.00 51.98 604 THR A N 1
ATOM 9855 C CA . THR A 1 604 ? -7.200 42.932 8.394 1.00 54.25 604 THR A CA 1
ATOM 9856 C C . THR A 1 604 ? -8.650 43.220 8.766 1.00 52.27 604 THR A C 1
ATOM 9857 O O . THR A 1 604 ? -8.969 43.495 9.927 1.00 49.81 604 THR A O 1
ATOM 9868 N N . THR A 1 605 ? -9.531 43.158 7.787 1.00 49.15 605 THR A N 1
ATOM 9869 C CA . THR A 1 605 ? -10.930 43.474 7.983 1.00 46.10 605 THR A CA 1
ATOM 9870 C C . THR A 1 605 ? -11.776 42.325 7.524 1.00 46.82 605 THR A C 1
ATOM 9871 O O . THR A 1 605 ? -11.314 41.409 6.858 1.00 54.13 605 THR A O 1
ATOM 9882 N N . ARG A 1 606 ? -13.053 42.403 7.824 1.00 45.02 606 ARG A N 1
ATOM 9883 C CA . ARG A 1 606 ? -13.946 41.349 7.365 1.00 45.91 606 ARG A CA 1
ATOM 9884 C C . ARG A 1 606 ? -15.359 41.921 7.290 1.00 49.55 606 ARG A C 1
ATOM 9885 O O . ARG A 1 606 ? -15.790 42.630 8.203 1.00 49.58 606 ARG A O 1
ATOM 9906 N N . GLY A 1 607 ? -16.034 41.699 6.160 1.00 47.25 607 GLY A N 1
ATOM 9907 C CA . GLY A 1 607 ? -17.412 42.109 6.011 1.00 47.30 607 GLY A CA 1
ATOM 9908 C C . GLY A 1 607 ? -17.643 43.580 5.841 1.00 46.20 607 GLY A C 1
ATOM 9909 O O . GLY A 1 607 ? -18.817 43.974 5.851 1.00 46.22 607 GLY A O 1
ATOM 9913 N N . LEU A 1 608 ? -16.564 44.405 5.730 1.00 41.50 608 LEU A N 1
ATOM 9914 C CA . LEU A 1 608 ? -16.725 45.865 5.735 1.00 49.29 608 LEU A CA 1
ATOM 9915 C C . LEU A 1 608 ? -16.169 46.562 4.511 1.00 52.27 608 LEU A C 1
ATOM 9916 O O . LEU A 1 608 ? -16.728 47.561 4.075 1.00 51.40 608 LEU A O 1
ATOM 9932 N N . GLU A 1 609 ? -15.033 46.117 4.002 1.00 48.33 609 GLU A N 1
ATOM 9933 C CA . GLU A 1 609 ? -14.316 46.897 3.009 1.00 52.92 609 GLU A CA 1
ATOM 9934 C C . GLU A 1 609 ? -15.128 46.991 1.727 1.00 61.04 609 GLU A C 1
ATOM 9935 O O . GLU A 1 609 ? -15.876 46.075 1.366 1.00 53.03 609 GLU A O 1
ATOM 9947 N N . ILE A 1 610 ? -14.991 48.143 1.071 1.00 61.78 610 ILE A N 1
ATOM 9948 C CA . ILE A 1 610 ? -15.709 48.487 -0.150 1.00 64.79 610 ILE A CA 1
ATOM 9949 C C . ILE A 1 610 ? -14.809 48.053 -1.304 1.00 64.58 610 ILE A C 1
ATOM 9950 O O . ILE A 1 610 ? -13.665 48.527 -1.430 1.00 59.36 610 ILE A O 1
ATOM 9966 N N . VAL A 1 611 ? -15.296 47.118 -2.112 1.00 68.42 611 VAL A N 1
ATOM 9967 C CA . VAL A 1 611 ? -14.473 46.471 -3.143 1.00 84.37 611 VAL A CA 1
ATOM 9968 C C . VAL A 1 611 ? -14.895 46.846 -4.576 1.00 83.40 611 VAL A C 1
ATOM 9969 O O . VAL A 1 611 ? -14.089 47.375 -5.341 1.00 87.34 611 VAL A O 1
ATOM 9982 N N . ARG A 1 612 ? -16.141 46.542 -4.962 1.00 89.94 612 ARG A N 1
ATOM 9983 C CA . ARG A 1 612 ? -16.554 46.595 -6.365 1.00 100.44 612 ARG A CA 1
ATOM 9984 C C . ARG A 1 612 ? -16.124 47.898 -7.049 1.00 103.15 612 ARG A C 1
ATOM 9985 O O . ARG A 1 612 ? -15.957 48.949 -6.418 1.00 103.53 612 ARG A O 1
ATOM 10006 N N . ARG A 1 613 ? -15.923 47.821 -8.364 1.00 101.16 613 ARG A N 1
ATOM 10007 C CA . ARG A 1 613 ? -15.586 48.990 -9.163 1.00 98.46 613 ARG A CA 1
ATOM 10008 C C . ARG A 1 613 ? -16.798 49.870 -9.403 1.00 98.68 613 ARG A C 1
ATOM 10009 O O . ARG A 1 613 ? -16.684 50.905 -10.091 1.00 86.50 613 ARG A O 1
ATOM 10030 N N . ASP A 1 614 ? -17.954 49.442 -8.876 1.00 95.76 614 ASP A N 1
ATOM 10031 C CA . ASP A 1 614 ? -19.139 50.278 -8.745 1.00 100.03 614 ASP A CA 1
ATOM 10032 C C . ASP A 1 614 ? -18.939 51.406 -7.727 1.00 89.58 614 ASP A C 1
ATOM 10033 O O . ASP A 1 614 ? -19.805 52.301 -7.615 1.00 82.41 614 ASP A O 1
ATOM 10042 N N . TRP A 1 615 ? -17.818 51.394 -7.002 1.00 69.04 615 TRP A N 1
ATOM 10043 C CA . TRP A 1 615 ? -17.523 52.431 -6.032 1.00 63.70 615 TRP A CA 1
ATOM 10044 C C . TRP A 1 615 ? -16.480 53.364 -6.617 1.00 57.60 615 TRP A C 1
ATOM 10045 O O . TRP A 1 615 ? -15.406 52.908 -7.016 1.00 57.55 615 TRP A O 1
ATOM 10066 N N . SER A 1 616 ? -16.789 54.663 -6.625 1.00 52.40 616 SER A N 1
ATOM 10067 C CA . SER A 1 616 ? -15.816 55.672 -6.972 1.00 47.81 616 SER A CA 1
ATOM 10068 C C . SER A 1 616 ? -14.597 55.565 -6.075 1.00 51.08 616 SER A C 1
ATOM 10069 O O . SER A 1 616 ? -14.674 55.150 -4.900 1.00 53.60 616 SER A O 1
ATOM 10077 N N . GLU A 1 617 ? -13.473 56.017 -6.618 1.00 48.89 617 GLU A N 1
ATOM 10078 C CA . GLU A 1 617 ? -12.246 56.010 -5.839 1.00 56.83 617 GLU A CA 1
ATOM 10079 C C . GLU A 1 617 ? -12.396 56.837 -4.559 1.00 54.94 617 GLU A C 1
ATOM 10080 O O . GLU A 1 617 ? -11.836 56.483 -3.520 1.00 50.50 617 GLU A O 1
ATOM 10092 N N . ILE A 1 618 ? -13.096 57.978 -4.631 1.00 52.03 618 ILE A N 1
ATOM 10093 C CA . ILE A 1 618 ? -13.237 58.848 -3.455 1.00 48.71 618 ILE A CA 1
ATOM 10094 C C . ILE A 1 618 ? -13.878 58.093 -2.283 1.00 51.69 618 ILE A C 1
ATOM 10095 O O . ILE A 1 618 ? -13.477 58.272 -1.124 1.00 46.85 618 ILE A O 1
ATOM 10111 N N . ALA A 1 619 ? -14.861 57.225 -2.576 1.00 47.10 619 ALA A N 1
ATOM 10112 C CA . ALA A 1 619 ? -15.476 56.388 -1.559 1.00 49.27 619 ALA A CA 1
ATOM 10113 C C . ALA A 1 619 ? -14.470 55.434 -0.960 1.00 53.47 619 ALA A C 1
ATOM 10114 O O . ALA A 1 619 ? -14.360 55.338 0.270 1.00 49.60 619 ALA A O 1
ATOM 10121 N N . LYS A 1 620 ? -13.751 54.692 -1.807 1.00 53.70 620 LYS A N 1
ATOM 10122 C CA . LYS A 1 620 ? -12.817 53.685 -1.297 1.00 52.85 620 LYS A CA 1
ATOM 10123 C C . LYS A 1 620 ? -11.752 54.350 -0.438 1.00 50.04 620 LYS A C 1
ATOM 10124 O O . LYS A 1 620 ? -11.402 53.860 0.661 1.00 45.08 620 LYS A O 1
ATOM 10143 N N . GLU A 1 621 ? -11.225 55.466 -0.946 1.00 42.40 621 GLU A N 1
ATOM 10144 C CA . GLU A 1 621 ? -10.145 56.184 -0.288 1.00 50.72 621 GLU A CA 1
ATOM 10145 C C . GLU A 1 621 ? -10.581 56.690 1.079 1.00 54.16 621 GLU A C 1
ATOM 10146 O O . GLU A 1 621 ? -9.819 56.606 2.047 1.00 50.54 621 GLU A O 1
ATOM 10158 N N . THR A 1 622 ? -11.800 57.236 1.163 1.00 47.73 622 THR A N 1
ATOM 10159 C CA . THR A 1 622 ? -12.294 57.773 2.409 1.00 51.48 622 THR A CA 1
ATOM 10160 C C . THR A 1 622 ? -12.479 56.663 3.431 1.00 46.98 622 THR A C 1
ATOM 10161 O O . THR A 1 622 ? -12.010 56.778 4.577 1.00 45.86 622 THR A O 1
ATOM 10172 N N . GLN A 1 623 ? -13.118 55.565 3.015 1.00 43.95 623 GLN A N 1
ATOM 10173 C CA . GLN A 1 623 ? -13.291 54.420 3.887 1.00 46.77 623 GLN A CA 1
ATOM 10174 C C . GLN A 1 623 ? -11.960 53.943 4.416 1.00 51.58 623 GLN A C 1
ATOM 10175 O O . GLN A 1 623 ? -11.802 53.696 5.623 1.00 47.94 623 GLN A O 1
ATOM 10189 N N . ALA A 1 624 ? -10.981 53.797 3.529 1.00 45.69 624 ALA A N 1
ATOM 10190 C CA . ALA A 1 624 ? -9.646 53.426 3.990 1.00 50.18 624 ALA A CA 1
ATOM 10191 C C . ALA A 1 624 ? -9.143 54.406 5.061 1.00 50.86 624 ALA A C 1
ATOM 10192 O O . ALA A 1 624 ? -8.669 53.998 6.134 1.00 49.28 624 ALA A O 1
ATOM 10199 N N . ARG A 1 625 ? -9.279 55.708 4.815 1.00 46.68 625 ARG A N 1
ATOM 10200 C CA . ARG A 1 625 ? -8.722 56.672 5.768 1.00 51.01 625 ARG A CA 1
ATOM 10201 C C . ARG A 1 625 ? -9.436 56.590 7.126 1.00 50.46 625 ARG A C 1
ATOM 10202 O O . ARG A 1 625 ? -8.818 56.777 8.178 1.00 43.96 625 ARG A O 1
ATOM 10223 N N . VAL A 1 626 ? -10.750 56.375 7.104 1.00 47.03 626 VAL A N 1
ATOM 10224 C CA . VAL A 1 626 ? -11.517 56.168 8.316 1.00 48.85 626 VAL A CA 1
ATOM 10225 C C . VAL A 1 626 ? -10.984 54.956 9.083 1.00 48.30 626 VAL A C 1
ATOM 10226 O O . VAL A 1 626 ? -10.737 55.034 10.310 1.00 45.77 626 VAL A O 1
ATOM 10239 N N . LEU A 1 627 ? -10.751 53.836 8.358 1.00 43.73 627 LEU A N 1
ATOM 10240 C CA . LEU A 1 627 ? -10.330 52.614 9.013 1.00 50.00 627 LEU A CA 1
ATOM 10241 C C . LEU A 1 627 ? -8.986 52.799 9.674 1.00 50.23 627 LEU A C 1
ATOM 10242 O O . LEU A 1 627 ? -8.758 52.257 10.774 1.00 51.74 627 LEU A O 1
ATOM 10258 N N . GLU A 1 628 ? -8.073 53.555 9.030 1.00 42.97 628 GLU A N 1
ATOM 10259 C CA . GLU A 1 628 ? -6.802 53.736 9.710 1.00 52.61 628 GLU A CA 1
ATOM 10260 C C . GLU A 1 628 ? -6.892 54.790 10.825 1.00 53.28 628 GLU A C 1
ATOM 10261 O O . GLU A 1 628 ? -6.083 54.762 11.761 1.00 53.89 628 GLU A O 1
ATOM 10273 N N . ALA A 1 629 ? -7.830 55.730 10.748 1.00 48.07 629 ALA A N 1
ATOM 10274 C CA . ALA A 1 629 ? -7.975 56.636 11.872 1.00 51.91 629 ALA A CA 1
ATOM 10275 C C . ALA A 1 629 ? -8.492 55.876 13.086 1.00 52.01 629 ALA A C 1
ATOM 10276 O O . ALA A 1 629 ? -8.037 56.106 14.218 1.00 48.84 629 ALA A O 1
ATOM 10283 N N . LEU A 1 630 ? -9.414 54.940 12.852 1.00 47.23 630 LEU A N 1
ATOM 10284 C CA . LEU A 1 630 ? -9.938 54.138 13.940 1.00 50.23 630 LEU A CA 1
ATOM 10285 C C . LEU A 1 630 ? -8.882 53.186 14.498 1.00 53.35 630 LEU A C 1
ATOM 10286 O O . LEU A 1 630 ? -8.732 53.058 15.736 1.00 53.06 630 LEU A O 1
ATOM 10302 N N . LEU A 1 631 ? -8.139 52.524 13.609 1.00 50.62 631 LEU A N 1
ATOM 10303 C CA . LEU A 1 631 ? -7.285 51.419 14.028 1.00 51.74 631 LEU A CA 1
ATOM 10304 C C . LEU A 1 631 ? -5.867 51.853 14.334 1.00 53.87 631 LEU A C 1
ATOM 10305 O O . LEU A 1 631 ? -5.305 51.431 15.348 1.00 52.52 631 LEU A O 1
ATOM 10321 N N . LYS A 1 632 ? -5.283 52.705 13.492 1.00 49.83 632 LYS A N 1
ATOM 10322 C CA . LYS A 1 632 ? -3.923 53.145 13.754 1.00 51.90 632 LYS A CA 1
ATOM 10323 C C . LYS A 1 632 ? -3.875 54.184 14.868 1.00 61.79 632 LYS A C 1
ATOM 10324 O O . LYS A 1 632 ? -2.953 54.171 15.699 1.00 55.16 632 LYS A O 1
ATOM 10343 N N . ASP A 1 633 ? -4.872 55.073 14.918 1.00 60.40 633 ASP A N 1
ATOM 10344 C CA . ASP A 1 633 ? -4.868 56.165 15.873 1.00 60.13 633 ASP A CA 1
ATOM 10345 C C . ASP A 1 633 ? -5.897 56.018 16.978 1.00 55.68 633 ASP A C 1
ATOM 10346 O O . ASP A 1 633 ? -5.921 56.853 17.888 1.00 59.65 633 ASP A O 1
ATOM 10355 N N . GLY A 1 634 ? -6.752 55.002 16.927 1.00 55.98 634 GLY A N 1
ATOM 10356 C CA . GLY A 1 634 ? -7.824 54.922 17.929 1.00 56.61 634 GLY A CA 1
ATOM 10357 C C . GLY A 1 634 ? -8.593 56.223 18.103 1.00 60.33 634 GLY A C 1
ATOM 10358 O O . GLY A 1 634 ? -9.021 56.555 19.218 1.00 46.33 634 GLY A O 1
ATOM 10362 N N . ASP A 1 635 ? -8.807 56.972 17.013 1.00 53.36 635 ASP A N 1
ATOM 10363 C CA . ASP A 1 635 ? -9.335 58.332 17.117 1.00 52.22 635 ASP A CA 1
ATOM 10364 C C . ASP A 1 635 ? -10.628 58.475 16.328 1.00 52.88 635 ASP A C 1
ATOM 10365 O O . ASP A 1 635 ? -10.592 58.819 15.130 1.00 50.70 635 ASP A O 1
ATOM 10374 N N . VAL A 1 636 ? -11.761 58.274 17.025 1.00 53.23 636 VAL A N 1
ATOM 10375 C CA . VAL A 1 636 ? -13.067 58.321 16.370 1.00 49.26 636 VAL A CA 1
ATOM 10376 C C . VAL A 1 636 ? -13.356 59.711 15.833 1.00 50.54 636 VAL A C 1
ATOM 10377 O O . VAL A 1 636 ? -13.896 59.849 14.717 1.00 46.36 636 VAL A O 1
ATOM 10390 N N . GLU A 1 637 ? -13.062 60.757 16.633 1.00 46.75 637 GLU A N 1
ATOM 10391 C CA . GLU A 1 637 ? -13.363 62.101 16.177 1.00 53.76 637 GLU A CA 1
ATOM 10392 C C . GLU A 1 637 ? -12.581 62.417 14.907 1.00 50.64 637 GLU A C 1
ATOM 10393 O O . GLU A 1 637 ? -13.089 63.129 14.022 1.00 47.48 637 GLU A O 1
ATOM 10405 N N . LYS A 1 638 ? -11.351 61.901 14.812 1.00 46.99 638 LYS A N 1
ATOM 10406 C CA . LYS A 1 638 ? -10.541 62.153 13.630 1.00 52.05 638 LYS A CA 1
ATOM 10407 C C . LYS A 1 638 ? -11.164 61.480 12.409 1.00 48.90 638 LYS A C 1
ATOM 10408 O O . LYS A 1 638 ? -11.257 62.095 11.337 1.00 46.41 638 LYS A O 1
ATOM 10427 N N . ALA A 1 639 ? -11.620 60.232 12.562 1.00 45.77 639 ALA A N 1
ATOM 10428 C CA . ALA A 1 639 ? -12.325 59.564 11.473 1.00 45.22 639 ALA A CA 1
ATOM 10429 C C . ALA A 1 639 ? -13.534 60.368 10.986 1.00 49.55 639 ALA A C 1
ATOM 10430 O O . ALA A 1 639 ? -13.787 60.504 9.756 1.00 45.25 639 ALA A O 1
ATOM 10437 N N . VAL A 1 640 ? -14.285 60.909 11.939 1.00 45.75 640 VAL A N 1
ATOM 10438 C CA . VAL A 1 640 ? -15.451 61.712 11.616 1.00 46.00 640 VAL A CA 1
ATOM 10439 C C . VAL A 1 640 ? -15.032 63.002 10.909 1.00 46.49 640 VAL A C 1
ATOM 10440 O O . VAL A 1 640 ? -15.729 63.461 9.981 1.00 46.55 640 VAL A O 1
ATOM 10453 N N . ARG A 1 641 ? -13.929 63.649 11.369 1.00 46.91 641 ARG A N 1
ATOM 10454 C CA . ARG A 1 641 ? -13.524 64.894 10.725 1.00 48.11 641 ARG A CA 1
ATOM 10455 C C . ARG A 1 641 ? -13.182 64.621 9.258 1.00 49.49 641 ARG A C 1
ATOM 10456 O O . ARG A 1 641 ? -13.483 65.435 8.409 1.00 47.41 641 ARG A O 1
ATOM 10477 N N . ILE A 1 642 ? -12.528 63.490 8.965 1.00 46.59 642 ILE A N 1
ATOM 10478 C CA . ILE A 1 642 ? -12.132 63.138 7.613 1.00 51.80 642 ILE A CA 1
ATOM 10479 C C . ILE A 1 642 ? -13.340 63.118 6.705 1.00 46.11 642 ILE A C 1
ATOM 10480 O O . ILE A 1 642 ? -13.324 63.692 5.607 1.00 48.64 642 ILE A O 1
ATOM 10496 N N . VAL A 1 643 ? -14.410 62.448 7.143 1.00 45.78 643 VAL A N 1
ATOM 10497 C CA . VAL A 1 643 ? -15.582 62.317 6.276 1.00 49.82 643 VAL A CA 1
ATOM 10498 C C . VAL A 1 643 ? -16.162 63.690 5.975 1.00 50.68 643 VAL A C 1
ATOM 10499 O O . VAL A 1 643 ? -16.316 64.089 4.797 1.00 46.35 643 VAL A O 1
ATOM 10512 N N . LYS A 1 644 ? -16.488 64.423 7.050 1.00 46.68 644 LYS A N 1
ATOM 10513 C CA . LYS A 1 644 ? -17.035 65.755 6.909 1.00 47.51 644 LYS A CA 1
ATOM 10514 C C . LYS A 1 644 ? -16.182 66.584 5.967 1.00 47.69 644 LYS A C 1
ATOM 10515 O O . LYS A 1 644 ? -16.705 67.331 5.150 1.00 48.03 644 LYS A O 1
ATOM 10534 N N . GLU A 1 645 ? -14.869 66.494 6.101 1.00 47.68 645 GLU A N 1
ATOM 10535 C CA . GLU A 1 645 ? -13.976 67.268 5.261 1.00 48.07 645 GLU A CA 1
ATOM 10536 C C . GLU A 1 645 ? -14.049 66.797 3.797 1.00 49.30 645 GLU A C 1
ATOM 10537 O O . GLU A 1 645 ? -14.067 67.618 2.879 1.00 51.02 645 GLU A O 1
ATOM 10549 N N . VAL A 1 646 ? -14.170 65.496 3.567 1.00 47.05 646 VAL A N 1
ATOM 10550 C CA . VAL A 1 646 ? -14.309 65.022 2.199 1.00 50.45 646 VAL A CA 1
ATOM 10551 C C . VAL A 1 646 ? -15.600 65.559 1.590 1.00 52.62 646 VAL A C 1
ATOM 10552 O O . VAL A 1 646 ? -15.606 66.122 0.479 1.00 48.03 646 VAL A O 1
ATOM 10565 N N . THR A 1 647 ? -16.724 65.388 2.308 1.00 48.22 647 THR A N 1
ATOM 10566 C CA . THR A 1 647 ? -17.995 65.814 1.732 1.00 50.85 647 THR A CA 1
ATOM 10567 C C . THR A 1 647 ? -17.991 67.317 1.441 1.00 59.37 647 THR A C 1
ATOM 10568 O O . THR A 1 647 ? -18.618 67.775 0.471 1.00 53.30 647 THR A O 1
ATOM 10579 N N . GLU A 1 648 ? -17.290 68.107 2.272 1.00 53.47 648 GLU A N 1
ATOM 10580 C CA . GLU A 1 648 ? -17.185 69.531 1.971 1.00 62.06 648 GLU A CA 1
ATOM 10581 C C . GLU A 1 648 ? -16.387 69.768 0.687 1.00 59.17 648 GLU A C 1
ATOM 10582 O O . GLU A 1 648 ? -16.713 70.678 -0.097 1.00 52.78 648 GLU A O 1
ATOM 10594 N N . LYS A 1 649 ? -15.291 69.029 0.504 1.00 55.38 649 LYS A N 1
ATOM 10595 C CA . LYS A 1 649 ? -14.483 69.217 -0.695 1.00 61.61 649 LYS A CA 1
ATOM 10596 C C . LYS A 1 649 ? -15.288 68.867 -1.944 1.00 58.14 649 LYS A C 1
ATOM 10597 O O . LYS A 1 649 ? -15.151 69.490 -3.005 1.00 56.69 649 LYS A O 1
ATOM 10616 N N . LEU A 1 650 ? -16.109 67.842 -1.839 1.00 54.86 650 LEU A N 1
ATOM 10617 C CA . LEU A 1 650 ? -16.992 67.509 -2.932 1.00 58.37 650 LEU A CA 1
ATOM 10618 C C . LEU A 1 650 ? -17.856 68.708 -3.279 1.00 61.47 650 LEU A C 1
ATOM 10619 O O . LEU A 1 650 ? -17.975 69.098 -4.440 1.00 58.45 650 LEU A O 1
ATOM 10635 N N . SER A 1 651 ? -18.478 69.288 -2.281 1.00 58.24 651 SER A N 1
ATOM 10636 C CA . SER A 1 651 ? -19.395 70.395 -2.496 1.00 54.73 651 SER A CA 1
ATOM 10637 C C . SER A 1 651 ? -18.665 71.599 -3.053 1.00 60.17 651 SER A C 1
ATOM 10638 O O . SER A 1 651 ? -19.259 72.405 -3.771 1.00 58.27 651 SER A O 1
ATOM 10646 N N . LYS A 1 652 ? -17.388 71.753 -2.711 1.00 58.07 652 LYS A N 1
ATOM 10647 C CA . LYS A 1 652 ? -16.575 72.827 -3.239 1.00 62.17 652 LYS A CA 1
ATOM 10648 C C . LYS A 1 652 ? -15.979 72.482 -4.582 1.00 62.53 652 LYS A C 1
ATOM 10649 O O . LYS A 1 652 ? -15.047 73.162 -4.994 1.00 61.10 652 LYS A O 1
ATOM 10668 N N . TYR A 1 653 ? -16.436 71.397 -5.229 1.00 61.17 653 TYR A N 1
ATOM 10669 C CA . TYR A 1 653 ? -15.917 70.990 -6.556 1.00 67.09 653 TYR A CA 1
ATOM 10670 C C . TYR A 1 653 ? -14.394 70.972 -6.554 1.00 67.29 653 TYR A C 1
ATOM 10671 O O . TYR A 1 653 ? -13.744 71.492 -7.460 1.00 69.52 653 TYR A O 1
ATOM 10689 N N . GLU A 1 654 ? -13.824 70.436 -5.470 1.00 67.05 654 GLU A N 1
ATOM 10690 C CA . GLU A 1 654 ? -12.381 70.363 -5.300 1.00 69.56 654 GLU A CA 1
ATOM 10691 C C . GLU A 1 654 ? -11.838 68.949 -5.471 1.00 68.10 654 GLU A C 1
ATOM 10692 O O . GLU A 1 654 ? -10.620 68.768 -5.511 1.00 68.95 654 GLU A O 1
ATOM 10704 N N . VAL A 1 655 ? -12.703 67.953 -5.578 1.00 66.48 655 VAL A N 1
ATOM 10705 C CA . VAL A 1 655 ? -12.280 66.567 -5.729 1.00 66.19 655 VAL A CA 1
ATOM 10706 C C . VAL A 1 655 ? -11.926 66.363 -7.194 1.00 66.74 655 VAL A C 1
ATOM 10707 O O . VAL A 1 655 ? -12.793 66.548 -8.065 1.00 67.54 655 VAL A O 1
ATOM 10720 N N . PRO A 1 656 ? -10.711 65.919 -7.507 1.00 70.29 656 PRO A N 1
ATOM 10721 C CA . PRO A 1 656 ? -10.355 65.620 -8.922 1.00 70.72 656 PRO A CA 1
ATOM 10722 C C . PRO A 1 656 ? -11.415 64.747 -9.570 1.00 69.55 656 PRO A C 1
ATOM 10723 O O . PRO A 1 656 ? -11.882 63.763 -8.967 1.00 66.34 656 PRO A O 1
ATOM 10734 N N . PRO A 1 657 ? -11.804 65.056 -10.805 1.00 73.45 657 PRO A N 1
ATOM 10735 C CA . PRO A 1 657 ? -12.792 64.201 -11.491 1.00 66.87 657 PRO A CA 1
ATOM 10736 C C . PRO A 1 657 ? -12.378 62.746 -11.634 1.00 63.89 657 PRO A C 1
ATOM 10737 O O . PRO A 1 657 ? -13.239 61.867 -11.762 1.00 65.81 657 PRO A O 1
ATOM 10748 N N . GLU A 1 658 ? -11.085 62.450 -11.658 1.00 69.57 658 GLU A N 1
ATOM 10749 C CA . GLU A 1 658 ? -10.674 61.066 -11.833 1.00 69.70 658 GLU A CA 1
ATOM 10750 C C . GLU A 1 658 ? -11.136 60.192 -10.673 1.00 66.97 658 GLU A C 1
ATOM 10751 O O . GLU A 1 658 ? -11.264 58.973 -10.828 1.00 65.31 658 GLU A O 1
ATOM 10763 N N . LYS A 1 659 ? -11.394 60.781 -9.506 1.00 63.53 659 LYS A N 1
ATOM 10764 C CA . LYS A 1 659 ? -11.841 60.019 -8.327 1.00 60.44 659 LYS A CA 1
ATOM 10765 C C . LYS A 1 659 ? -13.354 59.818 -8.286 1.00 54.48 659 LYS A C 1
ATOM 10766 O O . LYS A 1 659 ? -13.874 59.164 -7.378 1.00 50.10 659 LYS A O 1
ATOM 10785 N N . LEU A 1 660 ? -14.076 60.395 -9.234 1.00 52.34 660 LEU A N 1
ATOM 10786 C CA . LEU A 1 660 ? -15.516 60.230 -9.304 1.00 55.26 660 LEU A CA 1
ATOM 10787 C C . LEU A 1 660 ? -15.928 59.130 -10.263 1.00 57.44 660 LEU A C 1
ATOM 10788 O O . LEU A 1 660 ? -17.115 58.780 -10.312 1.00 58.66 660 LEU A O 1
ATOM 10804 N N . VAL A 1 661 ? -14.987 58.585 -11.029 1.00 59.08 661 VAL A N 1
ATOM 10805 C CA . VAL A 1 661 ? -15.361 57.706 -12.133 1.00 57.25 661 VAL A CA 1
ATOM 10806 C C . VAL A 1 661 ? -15.944 56.410 -11.588 1.00 58.11 661 VAL A C 1
ATOM 10807 O O . VAL A 1 661 ? -15.323 55.735 -10.750 1.00 57.25 661 VAL A O 1
ATOM 10820 N N . ILE A 1 662 ? -17.130 56.050 -12.079 1.00 54.35 662 ILE A N 1
ATOM 10821 C CA . ILE A 1 662 ? -17.748 54.765 -11.821 1.00 52.12 662 ILE A CA 1
ATOM 10822 C C . ILE A 1 662 ? -17.648 53.922 -13.089 1.00 59.45 662 ILE A C 1
ATOM 10823 O O . ILE A 1 662 ? -17.965 54.398 -14.195 1.00 52.10 662 ILE A O 1
ATOM 10839 N N . HIS A 1 663 ? -17.228 52.663 -12.922 1.00 57.03 663 HIS A N 1
ATOM 10840 C CA . HIS A 1 663 ? -17.198 51.691 -14.009 1.00 57.63 663 HIS A CA 1
ATOM 10841 C C . HIS A 1 663 ? -18.176 50.551 -13.745 1.00 58.93 663 HIS A C 1
ATOM 10842 O O . HIS A 1 663 ? -18.249 50.017 -12.628 1.00 59.03 663 HIS A O 1
ATOM 10856 N N . LYS A 1 664 ? -18.928 50.207 -14.780 1.00 48.78 664 LYS A N 1
ATOM 10857 C CA . LYS A 1 664 ? -19.956 49.184 -14.741 1.00 52.99 664 LYS A CA 1
ATOM 10858 C C . LYS A 1 664 ? -20.019 48.523 -16.126 1.00 61.69 664 LYS A C 1
ATOM 10859 O O . LYS A 1 664 ? -20.038 49.201 -17.180 1.00 57.52 664 LYS A O 1
ATOM 10878 N N . GLN A 1 665 ? -20.070 47.188 -16.119 1.00 58.50 665 GLN A N 1
ATOM 10879 C CA . GLN A 1 665 ? -20.034 46.413 -17.349 1.00 56.27 665 GLN A CA 1
ATOM 10880 C C . GLN A 1 665 ? -21.446 46.171 -17.850 1.00 61.76 665 GLN A C 1
ATOM 10881 O O . GLN A 1 665 ? -22.386 45.986 -17.074 1.00 62.22 665 GLN A O 1
ATOM 10895 N N . ILE A 1 666 ? -21.597 46.266 -19.164 1.00 63.73 666 ILE A N 1
ATOM 10896 C CA . ILE A 1 666 ? -22.844 45.928 -19.840 1.00 67.15 666 ILE A CA 1
ATOM 10897 C C . ILE A 1 666 ? -22.974 44.406 -19.842 1.00 71.22 666 ILE A C 1
ATOM 10898 O O . ILE A 1 666 ? -21.995 43.690 -20.127 1.00 65.83 666 ILE A O 1
ATOM 10914 N N . THR A 1 667 ? -24.179 43.905 -19.502 1.00 69.90 667 THR A N 1
ATOM 10915 C CA . THR A 1 667 ? -24.401 42.468 -19.425 1.00 75.68 667 THR A CA 1
ATOM 10916 C C . THR A 1 667 ? -25.302 41.921 -20.522 1.00 82.15 667 THR A C 1
ATOM 10917 O O . THR A 1 667 ? -25.212 40.735 -20.827 1.00 83.73 667 THR A O 1
ATOM 10928 N N . ARG A 1 668 ? -26.155 42.739 -21.117 1.00 87.70 668 ARG A N 1
ATOM 10929 C CA . ARG A 1 668 ? -27.176 42.269 -22.038 1.00 94.57 668 ARG A CA 1
ATOM 10930 C C . ARG A 1 668 ? -27.211 43.206 -23.252 1.00 97.47 668 ARG A C 1
ATOM 10931 O O . ARG A 1 668 ? -26.408 44.137 -23.377 1.00 92.10 668 ARG A O 1
ATOM 10952 N N . ASP A 1 669 ? -28.147 42.951 -24.163 1.00 96.54 669 ASP A N 1
ATOM 10953 C CA . ASP A 1 669 ? -28.395 43.886 -25.247 1.00 93.79 669 ASP A CA 1
ATOM 10954 C C . ASP A 1 669 ? -29.116 45.091 -24.690 1.00 95.05 669 ASP A C 1
ATOM 10955 O O . ASP A 1 669 ? -30.147 44.941 -24.033 1.00 106.03 669 ASP A O 1
ATOM 10964 N N . LEU A 1 670 ? -28.599 46.291 -24.964 1.00 86.25 670 LEU A N 1
ATOM 10965 C CA . LEU A 1 670 ? -29.225 47.488 -24.404 1.00 87.66 670 LEU A CA 1
ATOM 10966 C C . LEU A 1 670 ? -30.733 47.502 -24.649 1.00 88.28 670 LEU A C 1
ATOM 10967 O O . LEU A 1 670 ? -31.479 48.141 -23.890 1.00 89.59 670 LEU A O 1
ATOM 10983 N N . LYS A 1 671 ? -31.199 46.796 -25.686 1.00 87.65 671 LYS A N 1
ATOM 10984 C CA . LYS A 1 671 ? -32.629 46.581 -25.845 1.00 90.36 671 LYS A CA 1
ATOM 10985 C C . LYS A 1 671 ? -33.171 45.760 -24.685 1.00 105.61 671 LYS A C 1
ATOM 10986 O O . LYS A 1 671 ? -34.025 46.220 -23.914 1.00 108.26 671 LYS A O 1
ATOM 11005 N N . ASP A 1 672 ? -32.667 44.532 -24.546 1.00 116.29 672 ASP A N 1
ATOM 11006 C CA . ASP A 1 672 ? -33.095 43.604 -23.502 1.00 121.92 672 ASP A CA 1
ATOM 11007 C C . ASP A 1 672 ? -32.400 43.961 -22.193 1.00 129.15 672 ASP A C 1
ATOM 11008 O O . ASP A 1 672 ? -31.532 43.237 -21.697 1.00 138.14 672 ASP A O 1
ATOM 11017 N N . TYR A 1 673 ? -32.790 45.110 -21.641 1.00 135.90 673 TYR A N 1
ATOM 11018 C CA . TYR A 1 673 ? -32.248 45.507 -20.361 1.00 142.02 673 TYR A CA 1
ATOM 11019 C C . TYR A 1 673 ? -33.328 45.600 -19.296 1.00 144.63 673 TYR A C 1
ATOM 11020 O O . TYR A 1 673 ? -34.465 45.179 -19.487 1.00 147.49 673 TYR A O 1
ATOM 11038 N N . LYS A 1 674 ? -32.942 46.156 -18.149 1.00 134.33 674 LYS A N 1
ATOM 11039 C CA . LYS A 1 674 ? -33.787 46.197 -16.969 1.00 129.78 674 LYS A CA 1
ATOM 11040 C C . LYS A 1 674 ? -33.901 47.618 -16.442 1.00 125.72 674 LYS A C 1
ATOM 11041 O O . LYS A 1 674 ? -34.285 47.807 -15.288 1.00 130.24 674 LYS A O 1
ATOM 11060 N N . ALA A 1 675 ? -33.598 48.617 -17.275 1.00 113.89 675 ALA A N 1
ATOM 11061 C CA . ALA A 1 675 ? -33.489 49.998 -16.814 1.00 113.35 675 ALA A CA 1
ATOM 11062 C C . ALA A 1 675 ? -32.677 50.033 -15.516 1.00 126.94 675 ALA A C 1
ATOM 11063 O O . ALA A 1 675 ? -33.002 50.742 -14.556 1.00 117.57 675 ALA A O 1
ATOM 11070 N N . THR A 1 676 ? -31.596 49.248 -15.501 1.00 140.36 676 THR A N 1
ATOM 11071 C CA . THR A 1 676 ? -30.889 48.868 -14.287 1.00 141.49 676 THR A CA 1
ATOM 11072 C C . THR A 1 676 ? -29.751 49.821 -13.915 1.00 130.55 676 THR A C 1
ATOM 11073 O O . THR A 1 676 ? -28.837 49.412 -13.181 1.00 132.21 676 THR A O 1
ATOM 11084 N N . GLY A 1 677 ? -29.787 51.074 -14.380 1.00 112.85 677 GLY A N 1
ATOM 11085 C CA . GLY A 1 677 ? -28.823 52.052 -13.930 1.00 103.01 677 GLY A CA 1
ATOM 11086 C C . GLY A 1 677 ? -28.383 53.087 -14.953 1.00 97.20 677 GLY A C 1
ATOM 11087 O O . GLY A 1 677 ? -28.695 53.005 -16.152 1.00 91.03 677 GLY A O 1
ATOM 11091 N N . PRO A 1 678 ? -27.630 54.088 -14.466 1.00 91.58 678 PRO A N 1
ATOM 11092 C CA . PRO A 1 678 ? -27.142 55.144 -15.370 1.00 85.24 678 PRO A CA 1
ATOM 11093 C C . PRO A 1 678 ? -26.144 54.622 -16.382 1.00 75.29 678 PRO A C 1
ATOM 11094 O O . PRO A 1 678 ? -25.975 55.263 -17.422 1.00 70.56 678 PRO A O 1
ATOM 11105 N N . HIS A 1 679 ? -25.446 53.517 -16.080 1.00 73.02 679 HIS A N 1
ATOM 11106 C CA . HIS A 1 679 ? -24.504 52.960 -17.032 1.00 68.07 679 HIS A CA 1
ATOM 11107 C C . HIS A 1 679 ? -25.223 52.588 -18.307 1.00 71.92 679 HIS A C 1
ATOM 11108 O O . HIS A 1 679 ? -24.656 52.747 -19.389 1.00 65.02 679 HIS A O 1
ATOM 11122 N N . VAL A 1 680 ? -26.487 52.173 -18.209 1.00 74.16 680 VAL A N 1
ATOM 11123 C CA . VAL A 1 680 ? -27.237 51.813 -19.407 1.00 73.84 680 VAL A CA 1
ATOM 11124 C C . VAL A 1 680 ? -27.633 53.032 -20.220 1.00 70.35 680 VAL A C 1
ATOM 11125 O O . VAL A 1 680 ? -27.601 53.002 -21.458 1.00 63.02 680 VAL A O 1
ATOM 11138 N N . ALA A 1 681 ? -28.044 54.103 -19.546 1.00 64.80 681 ALA A N 1
ATOM 11139 C CA . ALA A 1 681 ? -28.416 55.322 -20.249 1.00 68.03 681 ALA A CA 1
ATOM 11140 C C . ALA A 1 681 ? -27.240 55.865 -21.045 1.00 69.89 681 ALA A C 1
ATOM 11141 O O . ALA A 1 681 ? -27.384 56.232 -22.227 1.00 65.49 681 ALA A O 1
ATOM 11148 N N . VAL A 1 682 ? -26.058 55.884 -20.420 1.00 64.83 682 VAL A N 1
ATOM 11149 C CA . VAL A 1 682 ? -24.850 56.293 -21.124 1.00 60.60 682 VAL A CA 1
ATOM 11150 C C . VAL A 1 682 ? -24.605 55.354 -22.313 1.00 64.90 682 VAL A C 1
ATOM 11151 O O . VAL A 1 682 ? -24.300 55.803 -23.436 1.00 53.69 682 VAL A O 1
ATOM 11164 N N . ALA A 1 683 ? -24.720 54.031 -22.067 1.00 57.91 683 ALA A N 1
ATOM 11165 C CA . ALA A 1 683 ? -24.508 53.058 -23.135 1.00 57.87 683 ALA A CA 1
ATOM 11166 C C . ALA A 1 683 ? -25.429 53.331 -24.324 1.00 62.36 683 ALA A C 1
ATOM 11167 O O . ALA A 1 683 ? -25.007 53.252 -25.487 1.00 55.54 683 ALA A O 1
ATOM 11174 N N . LYS A 1 684 ? -26.691 53.659 -24.053 1.00 62.83 684 LYS A N 1
ATOM 11175 C CA . LYS A 1 684 ? -27.635 53.829 -25.136 1.00 58.43 684 LYS A CA 1
ATOM 11176 C C . LYS A 1 684 ? -27.315 55.065 -25.935 1.00 60.85 684 LYS A C 1
ATOM 11177 O O . LYS A 1 684 ? -27.381 55.022 -27.164 1.00 61.58 684 LYS A O 1
ATOM 11196 N N . ARG A 1 685 ? -26.967 56.176 -25.271 1.00 60.60 685 ARG A N 1
ATOM 11197 C CA . ARG A 1 685 ? -26.570 57.377 -26.016 1.00 58.63 685 ARG A CA 1
ATOM 11198 C C . ARG A 1 685 ? -25.353 57.099 -26.891 1.00 62.24 685 ARG A C 1
ATOM 11199 O O . ARG A 1 685 ? -25.270 57.587 -28.040 1.00 58.50 685 ARG A O 1
ATOM 11220 N N . LEU A 1 686 ? -24.379 56.348 -26.342 1.00 57.96 686 LEU A N 1
ATOM 11221 C CA . LEU A 1 686 ? -23.217 55.958 -27.138 1.00 56.13 686 LEU A CA 1
ATOM 11222 C C . LEU A 1 686 ? -23.664 55.114 -28.328 1.00 63.30 686 LEU A C 1
ATOM 11223 O O . LEU A 1 686 ? -23.368 55.440 -29.492 1.00 61.04 686 LEU A O 1
ATOM 11239 N N . ALA A 1 687 ? -24.441 54.067 -28.055 1.00 55.68 687 ALA A N 1
ATOM 11240 C CA . ALA A 1 687 ? -25.004 53.260 -29.126 1.00 60.38 687 ALA A CA 1
ATOM 11241 C C . ALA A 1 687 ? -25.663 54.146 -30.175 1.00 57.24 687 ALA A C 1
ATOM 11242 O O . ALA A 1 687 ? -25.421 53.981 -31.377 1.00 58.70 687 ALA A O 1
ATOM 11249 N N . ALA A 1 688 ? -26.467 55.120 -29.735 1.00 57.96 688 ALA A N 1
ATOM 11250 C CA . ALA A 1 688 ? -27.183 55.967 -30.673 1.00 60.24 688 ALA A CA 1
ATOM 11251 C C . ALA A 1 688 ? -26.229 56.747 -31.563 1.00 68.39 688 ALA A C 1
ATOM 11252 O O . ALA A 1 688 ? -26.531 56.981 -32.743 1.00 73.23 688 ALA A O 1
ATOM 11259 N N . ARG A 1 689 ? -25.075 57.162 -31.030 1.00 65.63 689 ARG A N 1
ATOM 11260 C CA . ARG A 1 689 ? -24.087 57.866 -31.854 1.00 69.63 689 ARG A CA 1
ATOM 11261 C C . ARG A 1 689 ? -23.342 56.912 -32.798 1.00 65.95 689 ARG A C 1
ATOM 11262 O O . ARG A 1 689 ? -22.645 57.366 -33.723 1.00 65.36 689 ARG A O 1
ATOM 11283 N N . GLY A 1 690 ? -23.513 55.603 -32.625 1.00 63.37 690 GLY A N 1
ATOM 11284 C CA . GLY A 1 690 ? -22.912 54.638 -33.513 1.00 62.86 690 GLY A CA 1
ATOM 11285 C C . GLY A 1 690 ? -21.745 53.926 -32.907 1.00 61.00 690 GLY A C 1
ATOM 11286 O O . GLY A 1 690 ? -20.995 53.274 -33.639 1.00 65.95 690 GLY A O 1
ATOM 11290 N N . VAL A 1 691 ? -21.550 54.040 -31.600 1.00 56.88 691 VAL A N 1
ATOM 11291 C CA . VAL A 1 691 ? -20.534 53.276 -30.881 1.00 52.88 691 VAL A CA 1
ATOM 11292 C C . VAL A 1 691 ? -20.987 51.831 -30.699 1.00 54.25 691 VAL A C 1
ATOM 11293 O O . VAL A 1 691 ? -22.166 51.528 -30.520 1.00 59.53 691 VAL A O 1
ATOM 11306 N N . LYS A 1 692 ? -20.044 50.918 -30.761 1.00 58.76 692 LYS A N 1
ATOM 11307 C CA . LYS A 1 692 ? -20.348 49.492 -30.656 1.00 66.79 692 LYS A CA 1
ATOM 11308 C C . LYS A 1 692 ? -20.408 49.137 -29.177 1.00 63.93 692 LYS A C 1
ATOM 11309 O O . LYS A 1 692 ? -19.373 49.090 -28.498 1.00 63.12 692 LYS A O 1
ATOM 11328 N N . ILE A 1 693 ? -21.611 48.860 -28.684 1.00 65.76 693 ILE A N 1
ATOM 11329 C CA . ILE A 1 693 ? -21.811 48.381 -27.321 1.00 71.03 693 ILE A CA 1
ATOM 11330 C C . ILE A 1 693 ? -22.170 46.901 -27.375 1.00 66.26 693 ILE A C 1
ATOM 11331 O O . ILE A 1 693 ? -23.123 46.522 -28.056 1.00 67.52 693 ILE A O 1
ATOM 11347 N N . ARG A 1 694 ? -21.439 46.080 -26.642 1.00 56.58 694 ARG A N 1
ATOM 11348 C CA . ARG A 1 694 ? -21.693 44.654 -26.525 1.00 63.97 694 ARG A CA 1
ATOM 11349 C C . ARG A 1 694 ? -21.677 44.244 -25.062 1.00 65.20 694 ARG A C 1
ATOM 11350 O O . ARG A 1 694 ? -21.092 44.928 -24.213 1.00 60.49 694 ARG A O 1
ATOM 11371 N N . PRO A 1 695 ? -22.278 43.122 -24.739 1.00 64.42 695 PRO A N 1
ATOM 11372 C CA . PRO A 1 695 ? -21.998 42.498 -23.430 1.00 66.87 695 PRO A CA 1
ATOM 11373 C C . PRO A 1 695 ? -20.504 42.368 -23.188 1.00 61.24 695 PRO A C 1
ATOM 11374 O O . PRO A 1 695 ? -19.774 41.799 -23.999 1.00 62.65 695 PRO A O 1
ATOM 11385 N N . GLY A 1 696 ? -20.028 42.958 -22.109 1.00 61.19 696 GLY A N 1
ATOM 11386 C CA . GLY A 1 696 ? -18.618 43.028 -21.812 1.00 64.36 696 GLY A CA 1
ATOM 11387 C C . GLY A 1 696 ? -18.030 44.409 -21.952 1.00 62.96 696 GLY A C 1
ATOM 11388 O O . GLY A 1 696 ? -16.963 44.668 -21.371 1.00 66.54 696 GLY A O 1
ATOM 11392 N N . THR A 1 697 ? -18.674 45.286 -22.735 1.00 56.07 697 THR A N 1
ATOM 11393 C CA . THR A 1 697 ? -18.279 46.698 -22.796 1.00 55.36 697 THR A CA 1
ATOM 11394 C C . THR A 1 697 ? -18.331 47.308 -21.393 1.00 60.52 697 THR A C 1
ATOM 11395 O O . THR A 1 697 ? -19.355 47.213 -20.698 1.00 58.90 697 THR A O 1
ATOM 11406 N N . VAL A 1 698 ? -17.232 47.925 -20.969 1.00 59.00 698 VAL A N 1
ATOM 11407 C CA . VAL A 1 698 ? -17.206 48.641 -19.692 1.00 65.11 698 VAL A CA 1
ATOM 11408 C C . VAL A 1 698 ? -17.545 50.107 -19.980 1.00 65.52 698 VAL A C 1
ATOM 11409 O O . VAL A 1 698 ? -16.995 50.731 -20.907 1.00 63.41 698 VAL A O 1
ATOM 11422 N N . ILE A 1 699 ? -18.490 50.647 -19.218 1.00 60.93 699 ILE A N 1
ATOM 11423 C CA . ILE A 1 699 ? -18.868 52.050 -19.307 1.00 55.82 699 ILE A CA 1
ATOM 11424 C C . ILE A 1 699 ? -18.318 52.768 -18.081 1.00 59.24 699 ILE A C 1
ATOM 11425 O O . ILE A 1 699 ? -18.448 52.279 -16.946 1.00 56.60 699 ILE A O 1
ATOM 11441 N N . SER A 1 700 ? -17.662 53.897 -18.326 1.00 55.60 700 SER A N 1
ATOM 11442 C CA . SER A 1 700 ? -17.047 54.719 -17.307 1.00 55.46 700 SER A CA 1
ATOM 11443 C C . SER A 1 700 ? -17.710 56.080 -17.350 1.00 60.71 700 SER A C 1
ATOM 11444 O O . SER A 1 700 ? -17.676 56.752 -18.392 1.00 57.43 700 SER A O 1
ATOM 11452 N N . TYR A 1 701 ? -18.286 56.496 -16.218 1.00 55.02 701 TYR A N 1
ATOM 11453 C CA . TYR A 1 701 ? -19.093 57.708 -16.196 1.00 56.21 701 TYR A CA 1
ATOM 11454 C C . TYR A 1 701 ? -18.924 58.482 -14.894 1.00 53.21 701 TYR A C 1
ATOM 11455 O O . TYR A 1 701 ? -18.469 57.960 -13.879 1.00 53.15 701 TYR A O 1
ATOM 11473 N N . ILE A 1 702 ? -19.274 59.748 -14.996 1.00 50.75 702 ILE A N 1
ATOM 11474 C CA . ILE A 1 702 ? -19.386 60.734 -13.930 1.00 55.98 702 ILE A CA 1
ATOM 11475 C C . ILE A 1 702 ? -20.809 61.246 -13.916 1.00 65.53 702 ILE A C 1
ATOM 11476 O O . ILE A 1 702 ? -21.391 61.510 -14.981 1.00 59.92 702 ILE A O 1
ATOM 11492 N N . VAL A 1 703 ? -21.342 61.453 -12.697 1.00 66.97 703 VAL A N 1
ATOM 11493 C CA . VAL A 1 703 ? -22.697 61.964 -12.519 1.00 69.00 703 VAL A CA 1
ATOM 11494 C C . VAL A 1 703 ? -22.671 63.471 -12.381 1.00 69.09 703 VAL A C 1
ATOM 11495 O O . VAL A 1 703 ? -21.959 63.999 -11.518 1.00 63.22 703 VAL A O 1
ATOM 11508 N N . LEU A 1 704 ? -23.479 64.161 -13.201 1.00 67.53 704 LEU A N 1
ATOM 11509 C CA . LEU A 1 704 ? -23.510 65.622 -13.235 1.00 68.72 704 LEU A CA 1
ATOM 11510 C C . LEU A 1 704 ? -24.725 66.196 -12.496 1.00 72.72 704 LEU A C 1
ATOM 11511 O O . LEU A 1 704 ? -25.797 65.572 -12.408 1.00 71.25 704 LEU A O 1
ATOM 11527 N N . LYS A 1 705 ? -24.543 67.419 -11.979 1.00 74.38 705 LYS A N 1
ATOM 11528 C CA . LYS A 1 705 ? -25.610 68.094 -11.247 1.00 78.72 705 LYS A CA 1
ATOM 11529 C C . LYS A 1 705 ? -26.776 68.416 -12.187 1.00 89.50 705 LYS A C 1
ATOM 11530 O O . LYS A 1 705 ? -26.575 68.793 -13.349 1.00 85.41 705 LYS A O 1
ATOM 11549 N N . GLY A 1 706 ? -27.995 68.308 -11.661 1.00 83.95 706 GLY A N 1
ATOM 11550 C CA . GLY A 1 706 ? -29.191 68.744 -12.357 1.00 86.10 706 GLY A CA 1
ATOM 11551 C C . GLY A 1 706 ? -30.394 67.946 -11.880 1.00 92.00 706 GLY A C 1
ATOM 11552 O O . GLY A 1 706 ? -30.361 67.321 -10.820 1.00 83.24 706 GLY A O 1
ATOM 11556 N N . SER A 1 707 ? -31.444 67.962 -12.700 1.00 108.91 707 SER A N 1
ATOM 11557 C CA . SER A 1 707 ? -32.651 67.192 -12.447 1.00 110.63 707 SER A CA 1
ATOM 11558 C C . SER A 1 707 ? -32.716 65.957 -13.348 1.00 113.94 707 SER A C 1
ATOM 11559 O O . SER A 1 707 ? -32.014 65.844 -14.360 1.00 109.62 707 SER A O 1
ATOM 11567 N N . GLY A 1 708 ? -33.589 65.033 -12.969 1.00 118.34 708 GLY A N 1
ATOM 11568 C CA . GLY A 1 708 ? -33.706 63.752 -13.631 1.00 122.01 708 GLY A CA 1
ATOM 11569 C C . GLY A 1 708 ? -33.020 62.643 -12.846 1.00 134.51 708 GLY A C 1
ATOM 11570 O O . GLY A 1 708 ? -32.298 62.871 -11.867 1.00 126.34 708 GLY A O 1
ATOM 11574 N N . ARG A 1 709 ? -33.279 61.404 -13.274 1.00 137.59 709 ARG A N 1
ATOM 11575 C CA . ARG A 1 709 ? -32.517 60.289 -12.729 1.00 127.28 709 ARG A CA 1
ATOM 11576 C C . ARG A 1 709 ? -31.047 60.476 -13.085 1.00 119.19 709 ARG A C 1
ATOM 11577 O O . ARG A 1 709 ? -30.700 61.096 -14.100 1.00 114.72 709 ARG A O 1
ATOM 11598 N N . ILE A 1 710 ? -30.178 59.950 -12.229 1.00 111.58 710 ILE A N 1
ATOM 11599 C CA . ILE A 1 710 ? -28.760 59.970 -12.522 1.00 106.33 710 ILE A CA 1
ATOM 11600 C C . ILE A 1 710 ? -28.577 59.582 -13.984 1.00 102.72 710 ILE A C 1
ATOM 11601 O O . ILE A 1 710 ? -27.771 60.194 -14.697 1.00 99.55 710 ILE A O 1
ATOM 11617 N N . GLY A 1 711 ? -29.361 58.595 -14.447 1.00 107.57 711 GLY A N 1
ATOM 11618 C CA . GLY A 1 711 ? -29.290 58.079 -15.804 1.00 102.88 711 GLY A CA 1
ATOM 11619 C C . GLY A 1 711 ? -29.220 59.138 -16.884 1.00 101.51 711 GLY A C 1
ATOM 11620 O O . GLY A 1 711 ? -28.267 59.161 -17.667 1.00 93.82 711 GLY A O 1
ATOM 11624 N N . ASP A 1 712 ? -30.216 60.021 -16.952 1.00 104.50 712 ASP A N 1
ATOM 11625 C CA . ASP A 1 712 ? -30.181 61.078 -17.962 1.00 106.73 712 ASP A CA 1
ATOM 11626 C C . ASP A 1 712 ? -29.068 62.095 -17.713 1.00 100.81 712 ASP A C 1
ATOM 11627 O O . ASP A 1 712 ? -28.752 62.891 -18.630 1.00 82.65 712 ASP A O 1
ATOM 11636 N N . ARG A 1 713 ? -28.449 62.052 -16.517 1.00 94.74 713 ARG A N 1
ATOM 11637 C CA . ARG A 1 713 ? -27.465 63.044 -16.102 1.00 90.89 713 ARG A CA 1
ATOM 11638 C C . ARG A 1 713 ? -26.011 62.566 -16.162 1.00 81.25 713 ARG A C 1
ATOM 11639 O O . ARG A 1 713 ? -25.095 63.400 -16.205 1.00 77.33 713 ARG A O 1
ATOM 11660 N N . ALA A 1 714 ? -25.762 61.268 -16.164 1.00 75.91 714 ALA A N 1
ATOM 11661 C CA . ALA A 1 714 ? -24.391 60.778 -16.220 1.00 71.06 714 ALA A CA 1
ATOM 11662 C C . ALA A 1 714 ? -23.820 60.853 -17.629 1.00 65.62 714 ALA A C 1
ATOM 11663 O O . ALA A 1 714 ? -24.546 60.764 -18.608 1.00 68.50 714 ALA A O 1
ATOM 11670 N N . ILE A 1 715 ? -22.497 60.979 -17.718 1.00 66.82 715 ILE A N 1
ATOM 11671 C CA . ILE A 1 715 ? -21.810 61.117 -19.007 1.00 71.74 715 ILE A CA 1
ATOM 11672 C C . ILE A 1 715 ? -20.470 60.399 -18.945 1.00 70.30 715 ILE A C 1
ATOM 11673 O O . ILE A 1 715 ? -19.807 60.320 -17.898 1.00 64.93 715 ILE A O 1
ATOM 11689 N N . PRO A 1 716 ? -20.045 59.852 -20.086 1.00 57.95 716 PRO A N 1
ATOM 11690 C CA . PRO A 1 716 ? -18.783 59.094 -20.112 1.00 60.16 716 PRO A CA 1
ATOM 11691 C C . PRO A 1 716 ? -17.603 59.936 -19.648 1.00 61.78 716 PRO A C 1
ATOM 11692 O O . PRO A 1 716 ? -17.475 61.109 -19.999 1.00 57.00 716 PRO A O 1
ATOM 11703 N N . PHE A 1 717 ? -16.721 59.310 -18.868 1.00 63.78 717 PHE A N 1
ATOM 11704 C CA . PHE A 1 717 ? -15.630 60.059 -18.257 1.00 61.80 717 PHE A CA 1
ATOM 11705 C C . PHE A 1 717 ? -14.788 60.816 -19.286 1.00 63.89 717 PHE A C 1
ATOM 11706 O O . PHE A 1 717 ? -14.255 61.899 -18.988 1.00 58.84 717 PHE A O 1
ATOM 11723 N N . ASP A 1 718 ? -14.593 60.228 -20.478 1.00 66.24 718 ASP A N 1
ATOM 11724 C CA . ASP A 1 718 ? -13.735 60.834 -21.492 1.00 67.04 718 ASP A CA 1
ATOM 11725 C C . ASP A 1 718 ? -14.335 62.114 -22.063 1.00 70.09 718 ASP A C 1
ATOM 11726 O O . ASP A 1 718 ? -13.617 62.862 -22.730 1.00 70.27 718 ASP A O 1
ATOM 11735 N N . GLU A 1 719 ? -15.612 62.406 -21.784 1.00 65.84 719 GLU A N 1
ATOM 11736 C CA . GLU A 1 719 ? -16.261 63.639 -22.207 1.00 60.50 719 GLU A CA 1
ATOM 11737 C C . GLU A 1 719 ? -16.369 64.670 -21.081 1.00 69.14 719 GLU A C 1
ATOM 11738 O O . GLU A 1 719 ? -16.915 65.776 -21.290 1.00 62.16 719 GLU A O 1
ATOM 11750 N N . PHE A 1 720 ? -15.882 64.351 -19.888 1.00 64.52 720 PHE A N 1
ATOM 11751 C CA . PHE A 1 720 ? -15.976 65.304 -18.798 1.00 60.24 720 PHE A CA 1
ATOM 11752 C C . PHE A 1 720 ? -14.932 66.391 -18.965 1.00 66.41 720 PHE A C 1
ATOM 11753 O O . PHE A 1 720 ? -13.745 66.097 -19.111 1.00 68.37 720 PHE A O 1
ATOM 11770 N N . ASP A 1 721 ? -15.378 67.641 -18.944 1.00 72.04 721 ASP A N 1
ATOM 11771 C CA . ASP A 1 721 ? -14.487 68.799 -18.998 1.00 84.02 721 ASP A CA 1
ATOM 11772 C C . ASP A 1 721 ? -14.810 69.706 -17.814 1.00 90.38 721 ASP A C 1
ATOM 11773 O O . ASP A 1 721 ? -15.919 70.281 -17.771 1.00 85.73 721 ASP A O 1
ATOM 11782 N N . PRO A 1 722 ? -13.898 69.858 -16.837 1.00 105.78 722 PRO A N 1
ATOM 11783 C CA . PRO A 1 722 ? -14.230 70.679 -15.653 1.00 104.72 722 PRO A CA 1
ATOM 11784 C C . PRO A 1 722 ? -14.591 72.107 -16.011 1.00 108.86 722 PRO A C 1
ATOM 11785 O O . PRO A 1 722 ? -15.449 72.698 -15.346 1.00 104.59 722 PRO A O 1
ATOM 11796 N N . THR A 1 723 ? -13.969 72.664 -17.058 1.00 96.34 723 THR A N 1
ATOM 11797 C CA . THR A 1 723 ? -14.189 74.043 -17.463 1.00 91.52 723 THR A CA 1
ATOM 11798 C C . THR A 1 723 ? -15.631 74.317 -17.868 1.00 91.53 723 THR A C 1
ATOM 11799 O O . THR A 1 723 ? -15.991 75.477 -18.077 1.00 98.38 723 THR A O 1
ATOM 11810 N N . LYS A 1 724 ? -16.456 73.292 -17.992 1.00 86.40 724 LYS A N 1
ATOM 11811 C CA . LYS A 1 724 ? -17.860 73.459 -18.352 1.00 87.35 724 LYS A CA 1
ATOM 11812 C C . LYS A 1 724 ? -18.788 72.559 -17.558 1.00 87.08 724 LYS A C 1
ATOM 11813 O O . LYS A 1 724 ? -19.987 72.842 -17.500 1.00 85.48 724 LYS A O 1
ATOM 11832 N N . HIS A 1 725 ? -18.294 71.484 -16.960 1.00 84.22 725 HIS A N 1
ATOM 11833 C CA . HIS A 1 725 ? -19.123 70.476 -16.334 1.00 78.70 725 HIS A CA 1
ATOM 11834 C C . HIS A 1 725 ? -18.928 70.568 -14.833 1.00 74.23 725 HIS A C 1
ATOM 11835 O O . HIS A 1 725 ? -17.802 70.758 -14.369 1.00 70.66 725 HIS A O 1
ATOM 11849 N N . ARG A 1 726 ? -20.022 70.406 -14.090 1.00 67.16 726 ARG A N 1
ATOM 11850 C CA . ARG A 1 726 ? -19.988 70.340 -12.632 1.00 74.45 726 ARG A CA 1
ATOM 11851 C C . ARG A 1 726 ? -20.572 69.000 -12.193 1.00 67.40 726 ARG A C 1
ATOM 11852 O O . ARG A 1 726 ? -21.757 68.710 -12.435 1.00 62.93 726 ARG A O 1
ATOM 11873 N N . TYR A 1 727 ? -19.754 68.197 -11.518 1.00 63.20 727 TYR A N 1
ATOM 11874 C CA . TYR A 1 727 ? -20.278 66.935 -11.022 1.00 63.15 727 TYR A CA 1
ATOM 11875 C C . TYR A 1 727 ? -21.315 67.159 -9.916 1.00 61.82 727 TYR A C 1
ATOM 11876 O O . TYR A 1 727 ? -21.421 68.242 -9.312 1.00 60.06 727 TYR A O 1
ATOM 11894 N N . ASP A 1 728 ? -22.141 66.137 -9.712 1.00 57.30 728 ASP A N 1
ATOM 11895 C CA . ASP A 1 728 ? -23.223 66.201 -8.732 1.00 63.87 728 ASP A CA 1
ATOM 11896 C C . ASP A 1 728 ? -22.637 65.884 -7.354 1.00 57.72 728 ASP A C 1
ATOM 11897 O O . ASP A 1 728 ? -22.604 64.723 -6.924 1.00 56.80 728 ASP A O 1
ATOM 11906 N N . ALA A 1 729 ? -22.161 66.940 -6.653 1.00 57.25 729 ALA A N 1
ATOM 11907 C CA . ALA A 1 729 ? -21.548 66.736 -5.326 1.00 57.49 729 ALA A CA 1
ATOM 11908 C C . ALA A 1 729 ? -22.479 65.960 -4.396 1.00 51.78 729 ALA A C 1
ATOM 11909 O O . ALA A 1 729 ? -22.051 65.059 -3.645 1.00 53.42 729 ALA A O 1
ATOM 11916 N N . GLU A 1 730 ? -23.776 66.251 -4.479 1.00 49.67 730 GLU A N 1
ATOM 11917 C CA . GLU A 1 730 ? -24.712 65.563 -3.615 1.00 50.99 730 GLU A CA 1
ATOM 11918 C C . GLU A 1 730 ? -24.696 64.073 -3.857 1.00 56.11 730 GLU A C 1
ATOM 11919 O O . GLU A 1 730 ? -24.649 63.291 -2.895 1.00 53.93 730 GLU A O 1
ATOM 11931 N N . TYR A 1 731 ? -24.751 63.655 -5.137 1.00 53.87 731 TYR A N 1
ATOM 11932 C CA . TYR A 1 731 ? -24.796 62.229 -5.415 1.00 53.05 731 TYR A CA 1
ATOM 11933 C C . TYR A 1 731 ? -23.585 61.554 -4.778 1.00 50.12 731 TYR A C 1
ATOM 11934 O O . TYR A 1 731 ? -23.704 60.525 -4.091 1.00 55.72 731 TYR A O 1
ATOM 11952 N N . TYR A 1 732 ? -22.397 62.150 -4.976 1.00 50.44 732 TYR A N 1
ATOM 11953 C CA . TYR A 1 732 ? -21.166 61.523 -4.487 1.00 51.92 732 TYR A CA 1
ATOM 11954 C C . TYR A 1 732 ? -21.095 61.520 -2.965 1.00 52.33 732 TYR A C 1
ATOM 11955 O O . TYR A 1 732 ? -20.554 60.584 -2.359 1.00 47.89 732 TYR A O 1
ATOM 11973 N N . ILE A 1 733 ? -21.649 62.549 -2.330 1.00 48.00 733 ILE A N 1
ATOM 11974 C CA . ILE A 1 733 ? -21.716 62.520 -0.874 1.00 47.98 733 ILE A CA 1
ATOM 11975 C C . ILE A 1 733 ? -22.687 61.436 -0.397 1.00 47.62 733 ILE A C 1
ATOM 11976 O O . ILE A 1 733 ? -22.321 60.528 0.384 1.00 48.52 733 ILE A O 1
ATOM 11992 N N . GLU A 1 734 ? -23.955 61.529 -0.850 1.00 50.80 734 GLU A N 1
ATOM 11993 C CA . GLU A 1 734 ? -25.009 60.705 -0.266 1.00 52.78 734 GLU A CA 1
ATOM 11994 C C . GLU A 1 734 ? -25.019 59.261 -0.763 1.00 59.12 734 GLU A C 1
ATOM 11995 O O . GLU A 1 734 ? -25.503 58.372 -0.036 1.00 50.01 734 GLU A O 1
ATOM 12007 N N . LYS A 1 735 ? -24.559 59.022 -2.022 1.00 55.23 735 LYS A N 1
ATOM 12008 C CA . LYS A 1 735 ? -24.649 57.697 -2.615 1.00 57.94 735 LYS A CA 1
ATOM 12009 C C . LYS A 1 735 ? -23.310 56.991 -2.709 1.00 55.29 735 LYS A C 1
ATOM 12010 O O . LYS A 1 735 ? -23.282 55.799 -3.010 1.00 59.84 735 LYS A O 1
ATOM 12029 N N . GLN A 1 736 ? -22.202 57.689 -2.495 1.00 54.95 736 GLN A N 1
ATOM 12030 C CA . GLN A 1 736 ? -20.890 57.055 -2.529 1.00 53.04 736 GLN A CA 1
ATOM 12031 C C . GLN A 1 736 ? -20.198 57.184 -1.181 1.00 51.25 736 GLN A C 1
ATOM 12032 O O . GLN A 1 736 ? -20.057 56.184 -0.495 1.00 47.18 736 GLN A O 1
ATOM 12046 N N . VAL A 1 737 ? -19.725 58.372 -0.810 1.00 49.79 737 VAL A N 1
ATOM 12047 C CA . VAL A 1 737 ? -18.925 58.538 0.400 1.00 55.02 737 VAL A CA 1
ATOM 12048 C C . VAL A 1 737 ? -19.680 58.054 1.632 1.00 48.01 737 VAL A C 1
ATOM 12049 O O . VAL A 1 737 ? -19.230 57.138 2.309 1.00 43.14 737 VAL A O 1
ATOM 12062 N N . LEU A 1 738 ? -20.853 58.615 1.921 1.00 49.19 738 LEU A N 1
ATOM 12063 C CA . LEU A 1 738 ? -21.482 58.294 3.208 1.00 51.35 738 LEU A CA 1
ATOM 12064 C C . LEU A 1 738 ? -21.864 56.827 3.324 1.00 54.25 738 LEU A C 1
ATOM 12065 O O . LEU A 1 738 ? -21.567 56.199 4.367 1.00 50.76 738 LEU A O 1
ATOM 12081 N N . PRO A 1 739 ? -22.453 56.203 2.297 1.00 57.60 739 PRO A N 1
ATOM 12082 C CA . PRO A 1 739 ? -22.731 54.753 2.387 1.00 53.92 739 PRO A CA 1
ATOM 12083 C C . PRO A 1 739 ? -21.483 53.914 2.595 1.00 49.86 739 PRO A C 1
ATOM 12084 O O . PRO A 1 739 ? -21.548 52.853 3.240 1.00 54.33 739 PRO A O 1
ATOM 12095 N N . ALA A 1 740 ? -20.331 54.375 2.087 1.00 48.46 740 ALA A N 1
ATOM 12096 C CA . ALA A 1 740 ? -19.108 53.613 2.309 1.00 48.29 740 ALA A CA 1
ATOM 12097 C C . ALA A 1 740 ? -18.701 53.585 3.773 1.00 46.54 740 ALA A C 1
ATOM 12098 O O . ALA A 1 740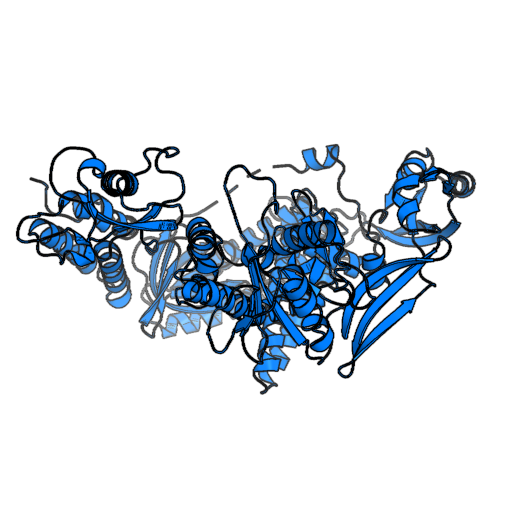 ? -18.084 52.614 4.214 1.00 48.54 740 ALA A O 1
ATOM 12105 N N . VAL A 1 741 ? -18.973 54.660 4.523 1.00 49.12 741 VAL A N 1
ATOM 12106 C CA . VAL A 1 741 ? -18.521 54.761 5.913 1.00 47.09 741 VAL A CA 1
ATOM 12107 C C . VAL A 1 741 ? -19.628 54.531 6.938 1.00 52.11 741 VAL A C 1
ATOM 12108 O O . VAL A 1 741 ? -19.323 54.390 8.155 1.00 53.38 741 VAL A O 1
ATOM 12121 N N . GLU A 1 742 ? -20.894 54.509 6.522 1.00 53.90 742 GLU A N 1
ATOM 12122 C CA . GLU A 1 742 ? -21.943 54.528 7.536 1.00 61.30 742 GLU A CA 1
ATOM 12123 C C . GLU A 1 742 ? -21.900 53.287 8.394 1.00 63.75 742 GLU A C 1
ATOM 12124 O O . GLU A 1 742 ? -22.042 53.392 9.611 1.00 60.48 742 GLU A O 1
ATOM 12136 N N A ARG A 1 743 ? -21.705 52.113 7.767 0.44 62.58 743 ARG A N 1
ATOM 12137 N N B ARG A 1 743 ? -21.702 52.101 7.808 0.56 62.50 743 ARG A N 1
ATOM 12138 C CA A ARG A 1 743 ? -21.642 50.839 8.483 0.44 63.48 743 ARG A CA 1
ATOM 12139 C CA B ARG A 1 743 ? -21.738 50.894 8.637 0.56 63.50 743 ARG A CA 1
ATOM 12140 C C A ARG A 1 743 ? -20.637 50.917 9.625 0.44 62.35 743 ARG A C 1
ATOM 12141 C C B ARG A 1 743 ? -20.627 50.916 9.684 0.56 60.89 743 ARG A C 1
ATOM 12142 O O A ARG A 1 743 ? -20.935 50.567 10.778 0.44 63.19 743 ARG A O 1
ATOM 12143 O O B ARG A 1 743 ? -20.840 50.515 10.841 0.56 63.19 743 ARG A O 1
ATOM 12184 N N . ILE A 1 744 ? -19.434 51.380 9.300 1.00 55.25 744 ILE A N 1
ATOM 12185 C CA . ILE A 1 744 ? -18.363 51.465 10.271 1.00 54.77 744 ILE A CA 1
ATOM 12186 C C . ILE A 1 744 ? -18.714 52.447 11.385 1.00 57.16 744 ILE A C 1
ATOM 12187 O O . ILE A 1 744 ? -18.647 52.107 12.570 1.00 51.88 744 ILE A O 1
ATOM 12203 N N . LEU A 1 745 ? -19.097 53.670 11.025 1.00 51.22 745 LEU A N 1
ATOM 12204 C CA . LEU A 1 745 ? -19.291 54.726 12.008 1.00 52.77 745 LEU A CA 1
ATOM 12205 C C . LEU A 1 745 ? -20.624 54.626 12.739 1.00 59.49 745 LEU A C 1
ATOM 12206 O O . LEU A 1 745 ? -20.790 55.287 13.795 1.00 55.11 745 LEU A O 1
ATOM 12222 N N . ARG A 1 746 ? -21.551 53.784 12.242 1.00 61.80 746 ARG A N 1
ATOM 12223 C CA . ARG A 1 746 ? -22.745 53.484 13.033 1.00 66.93 746 ARG A CA 1
ATOM 12224 C C . ARG A 1 746 ? -22.369 52.800 14.332 1.00 66.76 746 ARG A C 1
ATOM 12225 O O . ARG A 1 746 ? -23.024 52.997 15.359 1.00 66.03 746 ARG A O 1
ATOM 12246 N N . ALA A 1 747 ? -21.292 52.024 14.298 1.00 66.10 747 ALA A N 1
ATOM 12247 C CA . ALA A 1 747 ? -20.811 51.238 15.419 1.00 64.45 747 ALA A CA 1
ATOM 12248 C C . ALA A 1 747 ? -20.319 52.159 16.526 1.00 65.07 747 ALA A C 1
ATOM 12249 O O . ALA A 1 747 ? -19.896 51.696 17.590 1.00 60.44 747 ALA A O 1
ATOM 12256 N N . PHE A 1 748 ? -20.315 53.473 16.258 1.00 59.99 748 PHE A N 1
ATOM 12257 C CA . PHE A 1 748 ? -19.866 54.439 17.246 1.00 56.40 748 PHE A CA 1
ATOM 12258 C C . PHE A 1 748 ? -20.914 55.509 17.496 1.00 56.10 748 PHE A C 1
ATOM 12259 O O . PHE A 1 748 ? -20.581 56.540 18.030 1.00 49.80 748 PHE A O 1
ATOM 12276 N N . GLY A 1 749 ? -22.160 55.276 17.104 1.00 60.68 749 GLY A N 1
ATOM 12277 C CA . GLY A 1 749 ? -23.257 56.178 17.355 1.00 52.50 749 GLY A CA 1
ATOM 12278 C C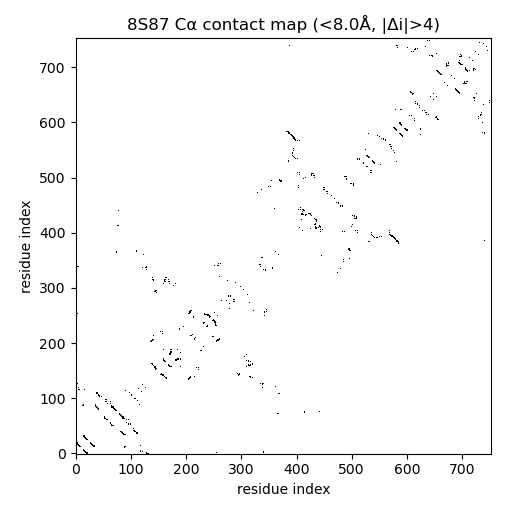 . GLY A 1 749 ? -23.544 57.225 16.293 1.00 60.08 749 GLY A C 1
ATOM 12279 O O . GLY A 1 749 ? -24.380 58.109 16.531 1.00 60.10 749 GLY A O 1
ATOM 12283 N N . TYR A 1 750 ? -22.909 57.164 15.123 1.00 58.11 750 TYR A N 1
ATOM 12284 C CA . TYR A 1 750 ? -23.039 58.223 14.125 1.00 51.21 750 TYR A CA 1
ATOM 12285 C C . TYR A 1 750 ? -23.954 57.799 12.986 1.00 58.27 750 TYR A C 1
ATOM 12286 O O . TYR A 1 750 ? -23.788 56.723 12.401 1.00 61.39 750 TYR A O 1
ATOM 12304 N N . ARG A 1 751 ? -24.911 58.644 12.671 1.00 59.24 751 ARG A N 1
ATOM 12305 C CA . ARG A 1 751 ? -25.779 58.473 11.517 1.00 57.19 751 ARG A CA 1
ATOM 12306 C C . ARG A 1 751 ? -25.234 59.275 10.335 1.00 55.39 751 ARG A C 1
ATOM 12307 O O . ARG A 1 751 ? -24.527 60.258 10.500 1.00 55.74 751 ARG A O 1
ATOM 12328 N N . LYS A 1 752 ? -25.611 58.878 9.128 1.00 61.45 752 LYS A N 1
ATOM 12329 C CA . LYS A 1 752 ? -25.056 59.535 7.944 1.00 58.72 752 LYS A CA 1
ATOM 12330 C C . LYS A 1 752 ? -25.114 61.057 8.061 1.00 58.30 752 LYS A C 1
ATOM 12331 O O . LYS A 1 752 ? -24.145 61.748 7.737 1.00 56.66 752 LYS A O 1
ATOM 12350 N N . GLU A 1 753 ? -26.255 61.597 8.508 1.00 61.99 753 GLU A N 1
ATOM 12351 C CA . GLU A 1 753 ? -26.418 63.053 8.582 1.00 63.74 753 GLU A CA 1
ATOM 12352 C C . GLU A 1 753 ? -25.431 63.692 9.552 1.00 54.08 753 GLU A C 1
ATOM 12353 O O . GLU A 1 753 ? -25.110 64.878 9.399 1.00 52.86 753 GLU A O 1
ATOM 12365 N N . ASP A 1 754 ? -24.943 62.923 10.543 1.00 55.48 754 ASP A N 1
ATOM 12366 C CA . ASP A 1 754 ? -23.931 63.402 11.479 1.00 55.26 754 ASP A CA 1
ATOM 12367 C C . ASP A 1 754 ? -22.563 63.504 10.840 1.00 56.56 754 ASP A C 1
ATOM 12368 O O . ASP A 1 754 ? -21.643 63.940 11.513 1.00 47.62 754 ASP A O 1
ATOM 12377 N N . LEU A 1 755 ? -22.377 63.082 9.574 1.00 54.09 755 LEU A N 1
ATOM 12378 C CA . LEU A 1 755 ? -21.047 63.037 8.963 1.00 51.62 755 LEU A CA 1
ATOM 12379 C C . LEU A 1 755 ? -20.886 64.017 7.818 1.00 48.16 755 LEU A C 1
ATOM 12380 O O . LEU A 1 755 ? -19.910 63.930 7.075 1.00 50.35 755 LEU A O 1
ATOM 12396 N N . ARG A 1 756 ? -21.798 64.956 7.674 1.00 50.57 756 ARG A N 1
ATOM 12397 C CA . ARG A 1 756 ? -21.692 65.981 6.641 1.00 54.62 756 ARG A CA 1
ATOM 12398 C C . ARG A 1 756 ? -22.191 67.314 7.179 1.00 55.96 756 ARG A C 1
ATOM 12399 O O . ARG A 1 756 ? -22.807 67.378 8.239 1.00 53.41 756 ARG A O 1
ATOM 12420 N N . TYR A 1 757 ? -21.957 68.378 6.406 1.00 54.43 757 TYR A N 1
ATOM 12421 C CA . TYR A 1 757 ? -22.590 69.654 6.695 1.00 52.38 757 TYR A CA 1
ATOM 12422 C C . TYR A 1 757 ? -24.016 69.645 6.134 1.00 58.34 757 TYR A C 1
ATOM 12423 O O . TYR A 1 757 ? -24.394 68.852 5.224 1.00 58.79 757 TYR A O 1
ATOM 12441 N N . GLN A 1 758 ? -24.821 70.542 6.697 1.00 55.72 758 GLN A N 1
ATOM 12442 C CA . GLN A 1 758 ? -26.241 70.563 6.369 1.00 67.22 758 GLN A CA 1
ATOM 12443 C C . GLN A 1 758 ? -26.440 70.916 4.891 1.00 63.11 758 GLN A C 1
ATOM 12444 O O . GLN A 1 758 ? -25.724 71.747 4.334 1.00 61.35 758 GLN A O 1
ATOM 12458 N N . LYS A 1 759 ? -27.420 70.271 4.268 1.00 65.25 759 LYS A N 1
ATOM 12459 C CA . LYS A 1 759 ? -27.699 70.496 2.862 1.00 71.13 759 LYS A CA 1
ATOM 12460 C C . LYS A 1 759 ? -28.199 71.921 2.640 1.00 73.80 759 LYS A C 1
ATOM 12461 O O . LYS A 1 759 ? -28.538 72.643 3.567 1.00 72.56 759 LYS A O 1
ATOM 12480 N N . THR A 1 760 ? -28.254 72.305 1.378 1.00 94.28 760 THR A N 1
ATOM 12481 C CA . THR A 1 760 ? -28.626 73.647 0.965 1.00 88.47 760 THR A CA 1
ATOM 12482 C C . THR A 1 760 ? -29.508 73.651 -0.291 1.00 80.37 760 THR A C 1
ATOM 12483 O O . THR A 1 760 ? -30.104 74.671 -0.629 1.00 83.75 760 THR A O 1
#

Radius of gyration: 31.59 Å; Cα contacts (8 Å, |Δi|>4): 1357; chains: 1; bounding box: 54×94×83 Å